Protein AF-A0A2H1WAG0-F1 (afdb_monomer)

pLDDT: mean 88.79, std 19.08, range [21.58, 98.94]

Nearest PDB structures (foldseek):
  8jkt-assembly1_A  TM=8.782E-01  e=4.028E-47  Felis catus
  5lds-assembly2_C-2  TM=8.633E-01  e=1.616E-47  Sus scrofa
  7vpp-assembly1_C  TM=8.683E-01  e=1.521E-46  Sus scrofa
  5z65-assembly1_A  TM=8.983E-01  e=1.996E-45  Sus scrofa
  7vpp-assembly1_A  TM=8.663E-01  e=3.348E-46  Sus scrofa

Organism: Spodoptera frugiperda (NCBI:txid7108)

Radius of gyration: 28.66 Å; Cα contacts (8 Å, |Δi|>4): 1448; chains: 1; bounding box: 83×74×73 Å

Structure (mmCIF, N/CA/C/O backbone):
data_AF-A0A2H1WAG0-F1
#
_entry.id   AF-A0A2H1WAG0-F1
#
loop_
_atom_site.group_PDB
_atom_site.id
_atom_site.type_symbol
_atom_site.label_atom_id
_atom_site.label_alt_id
_atom_site.label_comp_id
_atom_site.label_asym_id
_atom_site.label_entity_id
_atom_site.label_seq_id
_atom_site.pdbx_PDB_ins_code
_atom_site.Cartn_x
_atom_site.Cartn_y
_atom_site.Cartn_z
_atom_site.occupancy
_atom_site.B_iso_or_equiv
_atom_site.auth_seq_id
_atom_site.auth_comp_id
_atom_site.auth_asym_id
_atom_site.auth_atom_id
_atom_site.pdbx_PDB_model_num
ATOM 1 N N . MET A 1 1 ? -19.315 -11.645 22.743 1.00 90.75 1 MET A N 1
ATOM 2 C CA . MET A 1 1 ? -18.919 -12.366 21.516 1.00 90.75 1 MET A CA 1
ATOM 3 C C . MET A 1 1 ? -17.690 -13.191 21.826 1.00 90.75 1 MET A C 1
ATOM 5 O O . MET A 1 1 ? -16.879 -12.724 22.611 1.00 90.75 1 MET A O 1
ATOM 9 N N . ALA A 1 2 ? -17.551 -14.354 21.197 1.00 95.94 2 ALA A N 1
ATOM 10 C CA . ALA A 1 2 ? -16.276 -15.049 21.041 1.00 95.94 2 ALA A CA 1
ATOM 11 C C . ALA A 1 2 ? -15.972 -15.201 19.541 1.00 95.94 2 ALA A C 1
ATOM 13 O O . ALA A 1 2 ? -16.895 -15.439 18.761 1.00 95.94 2 ALA A O 1
ATOM 14 N N . THR A 1 3 ? -14.710 -15.035 19.151 1.00 96.88 3 THR A N 1
ATOM 15 C CA . THR A 1 3 ? -14.201 -15.196 17.778 1.00 96.88 3 THR A CA 1
ATOM 16 C C . THR A 1 3 ? -12.765 -15.718 17.834 1.00 96.88 3 THR A C 1
ATOM 18 O O . THR A 1 3 ? -12.136 -15.663 18.892 1.00 96.88 3 THR A O 1
ATOM 21 N N . THR A 1 4 ? -12.242 -16.201 16.712 1.00 96.88 4 THR A N 1
ATOM 22 C CA . THR A 1 4 ? -10.891 -16.763 16.581 1.00 96.88 4 THR A CA 1
ATOM 23 C C . THR A 1 4 ? -10.012 -15.936 15.645 1.00 96.88 4 THR A C 1
ATOM 25 O O . THR A 1 4 ? -10.510 -15.362 14.681 1.00 96.88 4 THR A O 1
ATOM 28 N N . GLN A 1 5 ? -8.706 -15.938 15.910 1.00 96.00 5 GLN A N 1
ATOM 29 C CA . GLN A 1 5 ? -7.642 -15.520 14.995 1.00 96.00 5 GLN A CA 1
ATOM 30 C C . GLN A 1 5 ? -6.455 -16.454 15.245 1.00 96.00 5 GLN A C 1
ATOM 32 O O . GLN A 1 5 ? -5.828 -16.362 16.300 1.00 96.00 5 GLN A O 1
ATOM 37 N N . PHE A 1 6 ? -6.189 -17.393 14.334 1.00 96.56 6 PHE A N 1
ATOM 38 C CA . PHE A 1 6 ? -5.192 -18.445 14.571 1.00 96.56 6 PHE A CA 1
ATOM 39 C C . PHE A 1 6 ? -3.877 -18.263 13.819 1.00 96.56 6 PHE A C 1
ATOM 41 O O . PHE A 1 6 ? -2.866 -18.809 14.258 1.00 96.56 6 PHE A O 1
ATOM 48 N N . GLN A 1 7 ? -3.842 -17.478 12.743 1.00 93.62 7 GLN A N 1
ATOM 49 C CA . GLN A 1 7 ? -2.583 -17.160 12.073 1.00 93.62 7 GLN A CA 1
ATOM 50 C C . GLN A 1 7 ? -1.658 -16.340 12.995 1.00 93.62 7 GLN A C 1
ATOM 52 O O . GLN A 1 7 ? -2.140 -15.389 13.619 1.00 93.62 7 GLN A O 1
ATOM 57 N N . PRO A 1 8 ? -0.347 -16.657 13.076 1.00 91.75 8 PRO A N 1
ATOM 58 C CA . PRO A 1 8 ? 0.345 -17.756 12.382 1.00 91.75 8 PRO A CA 1
ATOM 59 C C . PRO A 1 8 ? 0.386 -19.090 13.154 1.00 91.75 8 PRO A C 1
ATOM 61 O O . PRO A 1 8 ? 0.556 -20.138 12.545 1.00 91.75 8 PRO A O 1
ATOM 64 N N . GLY A 1 9 ? 0.246 -19.086 14.481 1.00 91.69 9 GLY A N 1
ATOM 65 C CA . GLY A 1 9 ? 0.396 -20.294 15.307 1.00 91.69 9 GLY A CA 1
ATOM 66 C C . GLY A 1 9 ? -0.343 -20.197 16.637 1.00 91.69 9 GLY A C 1
ATOM 67 O O . GLY A 1 9 ? 0.205 -20.534 17.687 1.00 91.69 9 GLY A O 1
ATOM 68 N N . HIS A 1 10 ? -1.557 -19.649 16.603 1.00 95.50 10 HIS A N 1
ATOM 69 C CA . HIS A 1 10 ? -2.403 -19.433 17.775 1.00 95.50 10 HIS A CA 1
ATOM 70 C C . HIS A 1 10 ? -3.546 -20.452 17.896 1.00 95.50 10 HIS A C 1
ATOM 72 O O . HIS A 1 10 ? -4.257 -20.424 18.901 1.00 95.50 10 HIS A O 1
ATOM 78 N N . ALA A 1 11 ? -3.707 -21.402 16.963 1.00 97.94 11 ALA A N 1
ATOM 79 C CA . ALA A 1 11 ? -4.712 -22.467 17.111 1.00 97.94 11 ALA A CA 1
ATOM 80 C C . ALA A 1 11 ? -4.455 -23.299 18.380 1.00 97.94 11 ALA A C 1
ATOM 82 O O . ALA A 1 11 ? -5.391 -23.642 19.108 1.00 97.94 11 ALA A O 1
ATOM 83 N N . ARG A 1 12 ? -3.174 -23.499 18.723 1.00 96.31 12 ARG A N 1
ATOM 84 C CA . ARG A 1 12 ? -2.719 -24.144 19.967 1.00 96.31 12 ARG A CA 1
ATOM 85 C C . ARG A 1 12 ? -3.234 -23.498 21.259 1.00 96.31 12 ARG A C 1
ATOM 87 O O . ARG A 1 12 ? -3.210 -24.141 22.303 1.00 96.31 12 ARG A O 1
ATOM 94 N N . GLN A 1 13 ? -3.678 -22.239 21.213 1.00 96.38 13 GLN A N 1
ATOM 95 C CA . GLN A 1 13 ? -4.261 -21.545 22.367 1.00 96.38 13 GLN A CA 1
ATOM 96 C C . GLN A 1 13 ? -5.735 -21.913 22.585 1.00 96.38 13 GLN A C 1
ATOM 98 O O . GLN A 1 13 ? -6.246 -21.754 23.691 1.00 96.38 13 GLN A O 1
ATOM 103 N N . ALA A 1 14 ? -6.416 -22.408 21.548 1.00 97.62 14 ALA A N 1
ATOM 104 C CA . ALA A 1 14 ? -7.807 -22.839 21.621 1.00 97.62 14 ALA A CA 1
ATOM 105 C C . ALA A 1 14 ? -7.938 -24.352 21.853 1.00 97.62 14 ALA A C 1
ATOM 107 O O . ALA A 1 14 ? -8.821 -24.778 22.597 1.00 97.62 14 ALA A O 1
ATOM 108 N N . PHE A 1 15 ? -7.074 -25.168 21.239 1.00 97.56 15 PHE A N 1
ATOM 109 C CA . PHE A 1 15 ? -7.072 -26.624 21.408 1.00 97.56 15 PHE A CA 1
ATOM 110 C C . PHE A 1 15 ? -5.689 -27.240 21.099 1.00 97.56 15 PHE A C 1
ATOM 112 O O . PHE A 1 15 ? -4.956 -26.713 20.260 1.00 97.56 15 PHE A O 1
ATOM 119 N N . PRO A 1 16 ? -5.308 -28.372 21.728 1.00 98.06 16 PRO A N 1
ATOM 120 C CA . PRO A 1 16 ? -4.053 -29.059 21.415 1.00 98.06 16 PRO A CA 1
ATOM 121 C C . PRO A 1 16 ? -4.020 -29.564 19.966 1.00 98.06 16 PRO A C 1
ATOM 123 O O . PRO A 1 16 ? -4.898 -30.321 19.552 1.00 98.06 16 PRO A O 1
ATOM 126 N N . CYS A 1 17 ? -2.999 -29.176 19.201 1.00 98.12 17 CYS A N 1
ATOM 127 C CA . CYS A 1 17 ? -2.831 -29.565 17.800 1.00 98.12 17 CYS A CA 1
ATOM 128 C C . CYS A 1 17 ? -1.368 -29.469 17.335 1.00 98.12 17 CYS A C 1
ATOM 130 O O . CYS A 1 17 ? -0.530 -28.861 18.002 1.00 98.12 17 CYS A O 1
ATOM 132 N N . TYR A 1 18 ? -1.071 -30.071 16.180 1.00 97.75 18 TYR A N 1
ATOM 133 C CA . TYR A 1 18 ? 0.188 -29.867 15.458 1.00 97.75 18 TYR A CA 1
ATOM 134 C C . TYR A 1 18 ? 0.100 -28.560 14.670 1.00 97.75 18 TYR A C 1
ATOM 136 O O . TYR A 1 18 ? -0.323 -28.539 13.519 1.00 97.75 18 TYR A O 1
ATOM 144 N N . ASP A 1 19 ? 0.416 -27.458 15.342 1.00 97.12 19 ASP A N 1
ATOM 145 C CA . ASP A 1 19 ? 0.087 -26.109 14.883 1.00 97.12 19 ASP A CA 1
ATOM 146 C C . ASP A 1 19 ? 1.170 -25.499 13.978 1.00 97.12 19 ASP A C 1
ATOM 148 O O . ASP A 1 19 ? 1.779 -24.476 14.303 1.00 97.12 19 ASP A O 1
ATOM 152 N N . GLU A 1 20 ? 1.422 -26.173 12.858 1.00 96.44 20 GLU A N 1
ATOM 153 C CA . GLU A 1 20 ? 2.266 -25.711 11.754 1.00 96.44 20 GLU A CA 1
ATOM 154 C C . GLU A 1 20 ? 1.492 -25.876 10.436 1.00 96.44 20 GLU A C 1
ATOM 156 O O . GLU A 1 20 ? 0.729 -26.839 10.292 1.00 96.44 20 GLU A O 1
ATOM 161 N N . PRO A 1 21 ? 1.680 -24.989 9.440 1.00 96.06 21 PRO A N 1
ATOM 162 C CA . PRO A 1 21 ? 0.886 -25.007 8.209 1.00 96.06 21 PRO A CA 1
ATOM 163 C C . PRO A 1 21 ? 0.993 -26.333 7.436 1.00 96.06 21 PRO A C 1
ATOM 165 O O . PRO A 1 21 ? 0.019 -26.746 6.801 1.00 96.06 21 PRO A O 1
ATOM 168 N N . GLY A 1 22 ? 2.134 -27.025 7.545 1.00 95.50 22 GLY A N 1
ATOM 169 C CA . GLY A 1 22 ? 2.406 -28.329 6.937 1.00 95.50 22 GLY A CA 1
ATOM 170 C C . GLY A 1 22 ? 1.519 -29.482 7.408 1.00 95.50 22 GLY A C 1
ATOM 171 O O . GLY A 1 22 ? 1.270 -30.412 6.639 1.00 95.50 22 GLY A O 1
ATOM 172 N N . PHE A 1 23 ? 0.996 -29.434 8.636 1.00 97.38 23 PHE A N 1
ATOM 173 C CA . PHE A 1 23 ? 0.196 -30.521 9.212 1.00 97.38 23 PHE A CA 1
ATOM 174 C C . PHE A 1 23 ? -1.294 -30.356 8.903 1.00 97.38 23 PHE A C 1
ATOM 176 O O . PHE A 1 23 ? -2.123 -30.180 9.798 1.00 97.38 23 PHE A O 1
ATOM 183 N N . LYS A 1 24 ? -1.652 -30.423 7.615 1.00 98.56 24 LYS A N 1
ATOM 184 C CA . LYS A 1 24 ? -3.058 -30.367 7.202 1.00 98.56 24 LYS A CA 1
ATOM 185 C C . LYS A 1 24 ? -3.855 -31.577 7.704 1.00 98.56 24 LYS A C 1
ATOM 187 O O . LYS A 1 24 ? -3.379 -32.711 7.665 1.00 98.56 24 LYS A O 1
ATOM 192 N N . ALA A 1 25 ? -5.098 -31.337 8.110 1.00 98.50 25 ALA A N 1
ATOM 193 C CA . ALA A 1 25 ? -6.043 -32.351 8.571 1.00 98.50 25 ALA A CA 1
ATOM 194 C C . ALA A 1 25 ? -7.490 -31.960 8.227 1.00 98.50 25 ALA A C 1
ATOM 196 O O . ALA A 1 25 ? -7.758 -30.847 7.776 1.00 98.50 25 ALA A O 1
ATOM 197 N N . THR A 1 26 ? -8.429 -32.882 8.427 1.00 98.50 26 THR A N 1
ATOM 198 C CA . THR A 1 26 ? -9.866 -32.576 8.464 1.00 98.50 26 THR A CA 1
ATOM 199 C C . THR A 1 26 ? -10.294 -32.255 9.891 1.00 98.50 26 THR A C 1
ATOM 201 O O . THR A 1 26 ? -9.742 -32.820 10.837 1.00 98.50 26 THR A O 1
ATOM 204 N N . PHE A 1 27 ? -11.319 -31.423 10.053 1.00 98.62 27 PHE A N 1
ATOM 205 C CA . PHE A 1 27 ? -11.827 -31.022 11.361 1.00 98.62 27 PHE A CA 1
ATOM 206 C C . PHE A 1 27 ? -13.342 -31.203 11.453 1.00 98.62 27 PHE A C 1
ATOM 208 O O . PHE A 1 27 ? -14.087 -30.717 10.600 1.00 98.62 27 PHE A O 1
ATOM 215 N N . ASP A 1 28 ? -13.779 -31.868 12.522 1.00 98.38 28 ASP A N 1
ATOM 216 C CA . ASP A 1 28 ? -15.179 -31.970 12.928 1.00 98.38 28 ASP A CA 1
ATOM 217 C C . ASP A 1 28 ? -15.420 -30.998 14.084 1.00 98.38 28 ASP A C 1
ATOM 219 O O . ASP A 1 28 ? -14.784 -31.099 15.137 1.00 98.38 28 ASP A O 1
ATOM 223 N N . ILE A 1 29 ? -16.313 -30.028 13.884 1.00 98.12 29 ILE A N 1
ATOM 224 C CA . ILE A 1 29 ? -16.505 -28.913 14.817 1.00 98.12 29 ILE A CA 1
ATOM 225 C C . ILE A 1 29 ? -17.902 -28.995 15.427 1.00 98.12 29 ILE A C 1
ATOM 227 O O . ILE A 1 29 ? -18.905 -29.105 14.721 1.00 98.12 29 ILE A O 1
ATOM 231 N N . ILE A 1 30 ? -17.961 -28.902 16.755 1.00 97.69 30 ILE A N 1
ATOM 232 C CA . ILE A 1 30 ? -19.204 -28.803 17.520 1.00 97.69 30 ILE A CA 1
ATOM 233 C C . ILE A 1 30 ? -19.090 -27.591 18.437 1.00 97.69 30 ILE A C 1
ATOM 235 O O . ILE A 1 30 ? -18.174 -27.514 19.258 1.00 97.69 30 ILE A O 1
ATOM 239 N N . LEU A 1 31 ? -20.022 -26.648 18.318 1.00 97.69 31 LEU A N 1
ATOM 240 C CA . LEU A 1 31 ? -20.065 -25.456 19.165 1.00 97.69 31 LEU A CA 1
ATOM 241 C C . LEU A 1 31 ? -21.289 -25.496 20.073 1.00 97.69 31 LEU A C 1
ATOM 243 O O . LEU A 1 31 ? -22.424 -25.603 19.609 1.00 97.69 31 LEU A O 1
ATOM 247 N N . VAL A 1 32 ? -21.054 -25.363 21.378 1.00 97.25 32 VAL A N 1
ATOM 248 C CA . VAL A 1 32 ? -22.121 -25.233 22.373 1.00 97.25 32 VAL A CA 1
ATOM 249 C C . VAL A 1 32 ? -22.390 -23.757 22.631 1.00 97.25 32 VAL A C 1
ATOM 251 O O . VAL A 1 32 ? -21.498 -23.021 23.055 1.00 97.25 32 VAL A O 1
ATOM 254 N N . ARG A 1 33 ? -23.631 -23.316 22.433 1.00 96.50 33 ARG A N 1
ATOM 255 C CA . ARG A 1 33 ? -24.028 -21.915 22.630 1.00 96.50 33 ARG A CA 1
ATOM 256 C C . ARG A 1 33 ? -25.393 -21.767 23.289 1.00 96.50 33 ARG A C 1
ATOM 258 O O . ARG A 1 33 ? -26.199 -22.698 23.321 1.00 96.50 33 ARG A O 1
ATOM 265 N N . ASP A 1 34 ? -25.650 -20.565 23.786 1.00 96.25 34 ASP A N 1
ATOM 266 C CA . ASP A 1 34 ? -26.974 -20.174 24.262 1.00 96.25 34 ASP A CA 1
ATOM 267 C C . ASP A 1 34 ? -27.946 -19.991 23.083 1.00 96.25 34 ASP A C 1
ATOM 269 O O . ASP A 1 34 ? -27.543 -19.660 21.963 1.00 96.25 34 ASP A O 1
ATOM 273 N N . ASP A 1 35 ? -29.241 -20.191 23.338 1.00 92.00 35 ASP A N 1
ATOM 274 C CA . ASP A 1 35 ? -30.284 -20.158 22.303 1.00 92.00 35 ASP A CA 1
ATOM 275 C C . ASP A 1 35 ? -30.402 -18.798 21.594 1.00 92.00 35 ASP A C 1
ATOM 277 O O . ASP A 1 35 ? -30.712 -18.737 20.406 1.00 92.00 35 ASP A O 1
ATOM 281 N N . SER A 1 36 ? -30.104 -17.708 22.307 1.00 93.06 36 SER A N 1
ATOM 282 C CA . SER A 1 36 ? -30.178 -16.336 21.794 1.00 93.06 36 SER A CA 1
ATOM 283 C C . SER A 1 36 ? -29.016 -15.936 20.881 1.00 93.06 36 SER A C 1
ATOM 285 O O . SER A 1 36 ? -29.076 -14.874 20.266 1.00 93.06 36 SER A O 1
ATOM 287 N N . LEU A 1 37 ? -27.947 -16.734 20.816 1.00 96.50 37 LEU A N 1
ATOM 288 C CA . LEU A 1 37 ? -26.764 -16.466 19.993 1.00 96.50 37 LEU A CA 1
ATOM 289 C C . LEU A 1 37 ? -26.793 -17.332 18.735 1.00 96.50 37 LEU A C 1
ATOM 291 O O . LEU A 1 37 ? -27.434 -18.378 18.721 1.00 96.50 37 LEU A O 1
ATOM 295 N N . ILE A 1 38 ? -26.058 -16.942 17.697 1.00 96.94 38 ILE A N 1
ATOM 296 C CA . ILE A 1 38 ? -25.723 -17.840 16.584 1.00 96.94 38 ILE A CA 1
ATOM 297 C C . ILE A 1 38 ? -24.293 -18.352 16.751 1.00 96.94 38 ILE A C 1
ATOM 299 O O . ILE A 1 38 ? -23.497 -17.746 17.475 1.00 96.94 38 ILE A O 1
ATOM 303 N N . SER A 1 39 ? -23.964 -19.448 16.070 1.00 98.25 39 SER A N 1
ATOM 304 C CA . SER A 1 39 ? -22.575 -19.835 15.853 1.00 98.25 39 SER A CA 1
ATOM 305 C C . SER A 1 39 ? -22.258 -19.882 14.358 1.00 98.25 39 SER A C 1
ATOM 307 O O . SER A 1 39 ? -23.152 -20.121 13.544 1.00 98.25 39 SER A O 1
ATOM 309 N N . LEU A 1 40 ? -21.007 -19.593 14.005 1.00 98.50 40 LEU A N 1
ATOM 310 C CA . LEU A 1 40 ? -20.454 -19.726 12.658 1.00 98.50 40 LEU A CA 1
ATOM 311 C C . LEU A 1 40 ? -19.149 -20.517 12.747 1.00 98.50 40 LEU A C 1
ATOM 313 O O . LEU A 1 40 ? -18.418 -20.371 13.724 1.00 98.50 40 LEU A O 1
ATOM 317 N N . SER A 1 41 ? -18.833 -21.292 11.713 1.00 98.56 41 SER A N 1
ATOM 318 C CA . SER A 1 41 ? -17.522 -21.917 11.513 1.00 98.56 41 SER A CA 1
ATOM 319 C C . SER A 1 41 ? -17.223 -22.056 10.014 1.00 98.56 41 SER A C 1
ATOM 321 O O . SER A 1 41 ? -17.996 -21.546 9.200 1.00 98.56 41 SER A O 1
ATOM 323 N N . ASN A 1 42 ? -16.119 -22.706 9.639 1.00 98.69 42 ASN A N 1
ATOM 324 C CA . ASN A 1 42 ? -15.660 -22.900 8.259 1.00 98.69 42 ASN A CA 1
ATOM 325 C C . ASN A 1 42 ? -16.757 -23.500 7.359 1.00 98.69 42 ASN A C 1
ATOM 327 O O . ASN A 1 42 ? -17.178 -22.889 6.376 1.00 98.69 42 ASN A O 1
ATOM 331 N N . MET A 1 43 ? -17.319 -24.642 7.756 1.00 98.50 43 MET A N 1
ATOM 332 C CA . MET A 1 43 ? -18.401 -25.333 7.040 1.00 98.50 43 MET A CA 1
ATOM 333 C C . MET A 1 43 ? -19.788 -24.862 7.513 1.00 98.50 43 MET A C 1
ATOM 335 O O . MET A 1 43 ? -19.872 -24.136 8.508 1.00 98.50 43 MET A O 1
ATOM 339 N N . PRO A 1 44 ? -20.898 -25.156 6.811 1.00 97.44 44 PRO A N 1
ATOM 340 C CA . PRO A 1 44 ? -22.230 -24.889 7.352 1.00 97.44 44 PRO A CA 1
ATOM 341 C C . PRO A 1 44 ? -22.623 -25.880 8.454 1.00 97.44 44 PRO A C 1
ATOM 343 O O . PRO A 1 44 ? -22.010 -26.936 8.622 1.00 97.44 44 PRO A O 1
ATOM 346 N N . ILE A 1 45 ? -23.674 -25.526 9.194 1.00 98.12 45 ILE A N 1
ATOM 347 C CA . ILE A 1 45 ? -24.273 -26.384 10.219 1.00 98.12 45 ILE A CA 1
ATOM 348 C C . ILE A 1 45 ? -24.964 -27.569 9.530 1.00 98.12 45 ILE A C 1
ATOM 350 O O . ILE A 1 45 ? -25.825 -27.387 8.669 1.00 98.12 45 ILE A O 1
ATOM 354 N N . GLU A 1 46 ? -24.604 -28.783 9.933 1.00 97.88 46 GLU A N 1
ATOM 355 C CA . GLU A 1 46 ? -25.299 -30.016 9.568 1.00 97.88 46 GLU A CA 1
ATOM 356 C C . GLU A 1 46 ? -26.552 -30.204 10.430 1.00 97.88 46 GLU A C 1
ATOM 358 O O . GLU A 1 46 ? -27.636 -30.480 9.910 1.00 97.88 46 GLU A O 1
ATOM 363 N N . ALA A 1 47 ? -26.422 -30.013 11.747 1.00 97.94 47 ALA A N 1
ATOM 364 C CA . ALA A 1 47 ? -27.520 -30.162 12.692 1.00 97.94 47 ALA A CA 1
ATOM 365 C C . ALA A 1 47 ? -27.370 -29.238 13.907 1.00 97.94 47 ALA A C 1
ATOM 367 O O . ALA A 1 47 ? -26.276 -29.043 14.425 1.00 97.94 47 ALA A O 1
ATOM 368 N N . THR A 1 48 ? -28.498 -28.739 14.415 1.00 98.12 48 THR A N 1
ATOM 369 C CA . THR A 1 48 ? -28.577 -28.080 15.725 1.00 98.12 48 THR A CA 1
ATOM 370 C C . THR A 1 48 ? -29.427 -28.937 16.653 1.00 98.12 48 THR A C 1
ATOM 372 O O . THR A 1 48 ? -30.612 -29.158 16.384 1.00 98.12 48 THR A O 1
ATOM 375 N N . VAL A 1 49 ? -28.850 -29.396 17.760 1.00 97.31 49 VAL A N 1
ATOM 376 C CA . VAL A 1 49 ? -29.512 -30.278 18.734 1.00 97.31 49 VAL A CA 1
ATOM 377 C C . VAL A 1 49 ? -29.442 -29.693 20.150 1.00 97.31 49 VAL A C 1
ATOM 379 O O . VAL A 1 49 ? -28.606 -28.830 20.420 1.00 97.31 49 VAL A O 1
ATOM 382 N N . PRO A 1 50 ? -30.324 -30.094 21.083 1.00 97.00 50 PRO A N 1
ATOM 383 C CA . PRO A 1 50 ? -30.145 -29.762 22.495 1.00 97.00 50 PRO A CA 1
ATOM 384 C C . PRO A 1 50 ? -28.814 -30.320 23.012 1.00 97.00 50 PRO A C 1
ATOM 386 O O . PRO A 1 50 ? -28.492 -31.472 22.722 1.00 97.00 50 PRO A O 1
ATOM 389 N N . SER A 1 51 ? -28.063 -29.533 23.787 1.00 94.44 51 SER A N 1
ATOM 390 C CA . SER A 1 51 ? -26.774 -29.992 24.305 1.00 94.44 51 SER A CA 1
ATOM 391 C C . SER A 1 51 ? -26.948 -31.128 25.308 1.00 94.44 51 SER A C 1
ATOM 393 O O . SER A 1 51 ? -27.792 -31.063 26.208 1.00 94.44 51 SER A O 1
ATOM 395 N N . THR A 1 52 ? -26.117 -32.159 25.171 1.00 89.44 52 THR A N 1
ATOM 396 C CA . THR A 1 52 ? -26.103 -33.310 26.086 1.00 89.44 52 THR A CA 1
ATOM 397 C C . THR A 1 52 ? -25.325 -33.027 27.371 1.00 89.44 52 THR A C 1
ATOM 399 O O . THR A 1 52 ? -25.627 -33.614 28.410 1.00 89.44 52 THR A O 1
ATOM 402 N N . LEU A 1 53 ? -24.360 -32.103 27.316 1.00 90.31 53 LEU A N 1
ATOM 403 C CA . LEU A 1 53 ? -23.496 -31.732 28.441 1.00 90.31 53 LEU A CA 1
ATOM 404 C C . LEU A 1 53 ? -24.029 -30.527 29.224 1.00 90.31 53 LEU A C 1
ATOM 406 O O . LEU A 1 53 ? -23.840 -30.453 30.439 1.00 90.31 53 LEU A O 1
ATOM 410 N N . TYR A 1 54 ? -24.709 -29.595 28.549 1.00 93.50 54 TYR A N 1
ATOM 411 C CA . TYR A 1 54 ? -25.169 -28.337 29.138 1.00 93.50 54 TYR A CA 1
ATOM 412 C C . TYR A 1 54 ? -26.677 -28.139 28.926 1.00 93.50 54 TYR A C 1
ATOM 414 O O . TYR A 1 54 ? -27.097 -27.572 27.913 1.00 93.50 54 TYR A O 1
ATOM 422 N N . PRO A 1 55 ? -27.519 -28.564 29.888 1.00 86.62 55 PRO A N 1
ATOM 423 C CA . PRO A 1 55 ? -28.961 -28.347 29.821 1.00 86.62 55 PRO A CA 1
ATOM 424 C C . PRO A 1 55 ? -29.283 -26.864 29.576 1.00 86.62 55 PRO A C 1
ATOM 426 O O . PRO A 1 55 ? -28.708 -26.005 30.234 1.00 86.62 55 PRO A O 1
ATOM 429 N N . GLN A 1 56 ? -30.220 -26.578 28.662 1.00 92.69 56 GLN A N 1
ATOM 430 C CA . GLN A 1 56 ? -30.612 -25.238 28.158 1.00 92.69 56 GLN A CA 1
ATOM 431 C C . GLN A 1 56 ? -29.738 -24.639 27.042 1.00 92.69 56 GLN A C 1
ATOM 433 O O . GLN A 1 56 ? -30.123 -23.617 26.474 1.00 92.69 56 GLN A O 1
ATOM 438 N N . LYS A 1 57 ? -28.622 -25.275 26.671 1.00 96.50 57 LYS A N 1
ATOM 439 C CA . LYS A 1 57 ? -27.809 -24.864 25.517 1.00 96.50 57 LYS A CA 1
ATOM 440 C C . LYS A 1 57 ? -28.106 -25.701 24.276 1.00 96.50 57 LYS A C 1
ATOM 442 O O . LYS A 1 57 ? -28.714 -26.772 24.355 1.00 96.50 57 LYS A O 1
ATOM 447 N N . LYS A 1 58 ? -27.664 -25.206 23.123 1.00 97.25 58 LYS A N 1
ATOM 448 C CA . LYS A 1 58 ? -27.696 -25.908 21.837 1.00 97.25 58 LYS A CA 1
ATOM 449 C C . LYS A 1 58 ? -26.286 -26.302 21.415 1.00 97.25 58 LYS A C 1
ATOM 451 O O . LYS A 1 58 ? -25.346 -25.551 21.658 1.00 97.25 58 LYS A O 1
ATOM 456 N N . GLU A 1 59 ? -26.173 -27.461 20.787 1.00 97.81 59 GLU A N 1
ATOM 457 C CA . GLU A 1 59 ? -24.993 -27.944 20.073 1.00 97.81 59 GLU A CA 1
ATOM 458 C C . GLU A 1 59 ? -25.234 -27.749 18.575 1.00 97.81 59 GLU A C 1
ATOM 460 O O . GLU A 1 59 ? -26.151 -28.349 18.011 1.00 97.81 59 GLU A O 1
ATOM 465 N N . ASP A 1 60 ? -24.435 -26.890 17.945 1.00 98.25 60 ASP A N 1
ATOM 466 C CA . ASP A 1 60 ? -24.358 -26.782 16.490 1.00 98.25 60 ASP A CA 1
ATOM 467 C C . ASP A 1 60 ? -23.232 -27.695 16.000 1.00 98.25 60 ASP A C 1
ATOM 469 O O . ASP A 1 60 ? -22.063 -27.483 16.331 1.00 98.25 60 ASP A O 1
ATOM 473 N N . ILE A 1 61 ? -23.603 -28.716 15.235 1.00 98.31 61 ILE A N 1
ATOM 474 C CA . ILE A 1 61 ? -22.712 -29.697 14.618 1.00 98.31 61 ILE A CA 1
ATOM 475 C C . ILE A 1 61 ? -22.482 -29.258 13.175 1.00 98.31 61 ILE A C 1
ATOM 477 O O . ILE A 1 61 ? -23.441 -29.064 12.425 1.00 98.31 61 ILE A O 1
ATOM 481 N N . TYR A 1 62 ? -21.222 -29.083 12.794 1.00 98.56 62 TYR A N 1
ATOM 482 C CA . TYR A 1 62 ? -20.812 -28.632 11.467 1.00 98.56 62 TYR A CA 1
ATOM 483 C C . TYR A 1 62 ? -20.396 -29.805 10.581 1.00 98.56 62 TYR A C 1
ATOM 485 O O . TYR A 1 62 ? -19.874 -30.798 11.081 1.00 98.56 62 TYR A O 1
ATOM 493 N N . TYR A 1 63 ? -20.570 -29.669 9.261 1.00 98.44 63 TYR A N 1
ATOM 494 C CA . TYR A 1 63 ? -19.971 -30.626 8.324 1.00 98.44 63 TYR A CA 1
ATOM 495 C C . TYR A 1 63 ? -18.439 -30.634 8.461 1.00 98.44 63 TYR A C 1
ATOM 497 O O . TYR A 1 63 ? -17.831 -29.588 8.693 1.00 98.44 63 TYR A O 1
ATOM 505 N N . THR A 1 64 ? -17.819 -31.797 8.255 1.00 98.44 64 THR A N 1
ATOM 506 C CA . THR A 1 64 ? -16.359 -31.958 8.234 1.00 98.44 64 THR A CA 1
ATOM 507 C C . THR A 1 64 ? -15.711 -31.029 7.203 1.00 98.44 64 THR A C 1
ATOM 509 O O . THR A 1 64 ? -16.176 -30.931 6.062 1.00 98.44 64 THR A O 1
ATOM 512 N N . THR A 1 65 ? -14.624 -30.354 7.582 1.00 98.62 65 THR A N 1
ATOM 513 C CA . THR A 1 65 ? -13.846 -29.497 6.669 1.00 98.62 65 THR A CA 1
ATOM 514 C C . THR A 1 65 ? -13.149 -30.312 5.568 1.00 98.62 65 THR A C 1
ATOM 516 O O . THR A 1 65 ? -12.898 -31.508 5.748 1.00 98.62 65 THR A O 1
ATOM 519 N N . PRO A 1 66 ? -12.731 -29.687 4.448 1.00 98.06 66 PRO A N 1
ATOM 520 C CA . PRO A 1 66 ? -11.684 -30.279 3.616 1.00 98.06 66 PRO A CA 1
ATOM 521 C C . PRO A 1 66 ? -10.372 -30.427 4.410 1.00 98.06 66 PRO A C 1
ATOM 523 O O . PRO A 1 66 ? -10.235 -29.908 5.523 1.00 98.06 66 PRO A O 1
ATOM 526 N N . ILE A 1 67 ? -9.392 -31.123 3.827 1.00 98.38 67 ILE A N 1
ATOM 527 C CA . ILE A 1 67 ? -8.026 -31.169 4.368 1.00 98.38 67 ILE A CA 1
ATOM 528 C C . ILE A 1 67 ? -7.444 -29.749 4.330 1.00 98.38 67 ILE A C 1
ATOM 530 O O . ILE A 1 67 ? -7.274 -29.171 3.256 1.00 98.38 67 ILE A O 1
ATOM 534 N N . MET A 1 68 ? -7.148 -29.182 5.498 1.00 98.56 68 MET A N 1
ATOM 535 C CA . MET A 1 68 ? -6.696 -27.798 5.658 1.00 98.56 68 MET A CA 1
ATOM 536 C C . MET A 1 68 ? -5.754 -27.630 6.856 1.00 98.56 68 MET A C 1
ATOM 538 O O . MET A 1 68 ? -5.675 -28.503 7.717 1.00 98.56 68 MET A O 1
ATOM 542 N N . SER A 1 69 ? -5.022 -26.518 6.906 1.00 98.56 69 SER A N 1
ATOM 543 C CA . SER A 1 69 ? -4.091 -26.202 7.999 1.00 98.56 69 SER A CA 1
ATOM 544 C C . SER A 1 69 ? -4.823 -25.656 9.233 1.00 98.56 69 SER A C 1
ATOM 546 O O . SER A 1 69 ? -5.868 -25.016 9.107 1.00 98.56 69 SER A O 1
ATOM 548 N N . THR A 1 70 ? -4.256 -25.857 10.428 1.00 98.44 70 THR A N 1
ATOM 549 C CA . THR A 1 70 ? -4.846 -25.426 11.715 1.00 98.44 70 THR A CA 1
ATOM 550 C C . THR A 1 70 ? -5.109 -23.923 11.789 1.00 98.44 70 THR A C 1
ATOM 552 O O . THR A 1 70 ? -6.138 -23.511 12.320 1.00 98.44 70 THR A O 1
ATOM 555 N N . TYR A 1 71 ? -4.221 -23.103 11.217 1.00 97.94 71 TYR A N 1
ATOM 556 C CA . TYR A 1 71 ? -4.311 -21.640 11.278 1.00 97.94 71 TYR A CA 1
ATOM 557 C C . TYR A 1 71 ? -5.536 -21.052 10.550 1.00 97.94 71 TYR A C 1
ATOM 559 O O . TYR A 1 71 ? -5.885 -19.899 10.786 1.00 97.94 71 TYR A O 1
ATOM 567 N N . LEU A 1 72 ? -6.185 -21.842 9.685 1.00 98.62 72 LEU A N 1
ATOM 568 C CA . LEU A 1 72 ? -7.361 -21.456 8.897 1.00 98.62 72 LEU A CA 1
ATOM 569 C C . LEU A 1 72 ? -8.688 -21.850 9.551 1.00 98.62 72 LEU A C 1
ATOM 571 O O . LEU A 1 72 ? -9.756 -21.587 8.987 1.00 98.62 72 LEU A O 1
ATOM 575 N N . LEU A 1 73 ? -8.651 -22.545 10.688 1.00 98.50 73 LEU A N 1
ATOM 576 C CA . LEU A 1 73 ? -9.861 -22.838 11.440 1.00 98.50 73 LEU A CA 1
ATOM 577 C C . LEU A 1 73 ? -10.445 -21.558 12.018 1.00 98.50 73 LEU A C 1
ATOM 579 O O . LEU A 1 73 ? -9.727 -20.727 12.568 1.00 98.50 73 LEU A O 1
ATOM 583 N N . ALA A 1 74 ? -11.765 -21.437 11.951 1.00 98.38 74 ALA A N 1
ATOM 584 C CA . ALA A 1 74 ? -12.455 -20.327 12.571 1.00 98.38 74 ALA A CA 1
ATOM 585 C C . ALA A 1 74 ? -13.790 -20.719 13.174 1.00 98.38 74 ALA A C 1
ATOM 587 O O . ALA A 1 74 ? -14.520 -21.571 12.661 1.00 98.38 74 ALA A O 1
ATOM 588 N N . PHE A 1 75 ? -14.136 -20.032 14.257 1.00 97.88 75 PHE A N 1
ATOM 589 C CA . PHE A 1 75 ? -15.470 -20.081 14.821 1.00 97.88 75 PHE A CA 1
ATOM 590 C C . PHE A 1 75 ? -15.843 -18.785 15.535 1.00 97.88 75 PHE A C 1
ATOM 592 O O . PHE A 1 75 ? -15.023 -18.137 16.183 1.00 97.88 75 PHE A O 1
ATOM 599 N N . ILE A 1 76 ? -17.119 -18.420 15.423 1.00 98.38 76 ILE A N 1
ATOM 600 C CA . ILE A 1 76 ? -17.704 -17.222 16.028 1.00 98.38 76 ILE A CA 1
ATOM 601 C C . ILE A 1 76 ? -18.951 -17.634 16.800 1.00 98.38 76 ILE A C 1
ATOM 603 O O . ILE A 1 76 ? -19.786 -18.361 16.271 1.00 98.38 76 ILE A O 1
ATOM 607 N N . VAL A 1 77 ? -19.118 -17.122 18.020 1.00 98.19 77 VAL A N 1
ATOM 608 C CA . VAL A 1 77 ? -20.372 -17.198 18.782 1.00 98.19 77 VAL A CA 1
ATOM 609 C C . VAL A 1 77 ? -20.777 -15.786 19.201 1.00 98.19 77 VAL A C 1
ATOM 611 O O . VAL A 1 77 ? -20.102 -15.128 20.004 1.00 98.19 77 VAL A O 1
ATOM 614 N N . ALA A 1 78 ? -21.872 -15.286 18.628 1.00 96.75 78 ALA A N 1
ATOM 615 C CA . ALA A 1 78 ? -22.275 -13.886 18.757 1.00 96.75 78 ALA A CA 1
ATOM 616 C C . ALA A 1 78 ? -23.778 -13.669 18.533 1.00 96.75 78 ALA A C 1
ATOM 618 O O . ALA A 1 78 ? -24.453 -14.493 17.918 1.00 96.75 78 ALA A O 1
ATOM 619 N N . ASP A 1 79 ? -24.292 -12.513 18.971 1.00 95.50 79 ASP A N 1
ATOM 620 C CA . ASP A 1 79 ? -25.590 -11.994 18.513 1.00 95.50 79 ASP A CA 1
ATOM 621 C C . ASP A 1 79 ? -25.411 -11.279 17.168 1.00 95.50 79 ASP A C 1
ATOM 623 O O . ASP A 1 79 ? -25.457 -10.054 17.047 1.00 95.50 79 ASP A O 1
ATOM 627 N N . TYR A 1 80 ? -25.103 -12.080 16.154 1.00 96.00 80 TYR A N 1
ATOM 628 C CA . TYR A 1 80 ? -24.956 -11.630 14.780 1.00 96.00 80 TYR A CA 1
ATOM 629 C C . TYR A 1 80 ? -26.212 -11.891 13.979 1.00 96.00 80 TYR A C 1
ATOM 631 O O . TYR A 1 80 ? -27.000 -12.796 14.264 1.00 96.00 80 TYR A O 1
ATOM 639 N N . LYS A 1 81 ? -26.380 -11.078 12.942 1.00 96.12 81 LYS A N 1
ATOM 640 C CA . LYS A 1 81 ? -27.377 -11.276 11.904 1.00 96.12 81 LYS A CA 1
ATOM 641 C C . LYS A 1 81 ? -26.657 -11.485 10.585 1.00 96.12 81 LYS A C 1
ATOM 643 O O . LYS A 1 81 ? -25.595 -10.917 10.335 1.00 96.12 81 LYS A O 1
ATOM 648 N N . ARG A 1 82 ? -27.277 -12.289 9.732 1.00 96.44 82 ARG A N 1
ATOM 649 C CA . ARG A 1 82 ? -26.955 -12.332 8.313 1.00 96.44 82 ARG A CA 1
ATOM 650 C C . ARG A 1 82 ? -27.578 -11.093 7.674 1.00 96.44 82 ARG A C 1
ATOM 652 O O . ARG A 1 82 ? -28.775 -11.102 7.393 1.00 96.44 82 ARG A O 1
ATOM 659 N N . ILE A 1 83 ? -26.800 -10.019 7.572 1.00 97.00 83 ILE A N 1
ATOM 660 C CA . ILE A 1 83 ? -27.294 -8.700 7.151 1.00 97.00 83 ILE A CA 1
ATOM 661 C C . ILE A 1 83 ? -27.532 -8.633 5.642 1.00 97.00 83 ILE A C 1
ATOM 663 O O . ILE A 1 83 ? -28.420 -7.918 5.204 1.00 97.00 83 ILE A O 1
ATOM 667 N N . GLU A 1 84 ? -26.789 -9.424 4.865 1.00 97.56 84 GLU A N 1
ATOM 668 C CA . GLU A 1 84 ? -26.920 -9.512 3.411 1.00 97.56 84 GLU A CA 1
ATOM 669 C C . GLU A 1 84 ? -26.698 -10.954 2.942 1.00 97.56 84 GLU A C 1
ATOM 671 O O . GLU A 1 84 ? -26.020 -11.756 3.600 1.00 97.56 84 GLU A O 1
ATOM 676 N N . SER A 1 85 ? -27.307 -11.331 1.817 1.00 97.31 85 SER A N 1
ATOM 677 C CA . SER A 1 85 ? -27.174 -12.673 1.238 1.00 97.31 85 SER A CA 1
ATOM 678 C C . SER A 1 85 ? -27.327 -12.678 -0.271 1.00 97.31 85 SER A C 1
ATOM 680 O O . SER A 1 85 ? -28.240 -12.054 -0.810 1.00 97.31 85 SER A O 1
ATOM 682 N N . GLY A 1 86 ? -26.475 -13.467 -0.919 1.00 95.88 86 GLY A N 1
ATOM 683 C CA . GLY A 1 86 ? -26.565 -13.777 -2.334 1.00 95.88 86 GLY A CA 1
ATOM 684 C C . GLY A 1 86 ? -27.895 -14.435 -2.689 1.00 95.88 86 GLY A C 1
ATOM 685 O O . GLY A 1 86 ? -28.521 -15.124 -1.879 1.00 95.88 86 GLY A O 1
ATOM 686 N N . THR A 1 87 ? -28.333 -14.226 -3.927 1.00 94.56 87 THR A N 1
ATOM 687 C CA . THR A 1 87 ? -29.610 -14.773 -4.421 1.00 94.56 87 THR A CA 1
ATOM 688 C C . THR A 1 87 ? -29.472 -16.183 -4.999 1.00 94.56 87 THR A C 1
ATOM 690 O O . THR A 1 87 ? -30.472 -16.884 -5.172 1.00 94.56 87 THR A O 1
ATOM 693 N N . ASN A 1 88 ? -28.245 -16.629 -5.285 1.00 95.19 88 ASN A N 1
ATOM 694 C CA . ASN A 1 88 ? -27.984 -17.944 -5.853 1.00 95.19 88 ASN A CA 1
ATOM 695 C C . ASN A 1 88 ? -27.905 -19.017 -4.759 1.00 95.19 88 ASN A C 1
ATOM 697 O O . ASN A 1 88 ? -26.894 -19.173 -4.083 1.00 95.19 88 ASN A O 1
ATOM 701 N N . VAL A 1 89 ? -28.962 -19.821 -4.637 1.00 91.44 89 VAL A N 1
ATOM 702 C CA . VAL A 1 89 ? -29.054 -20.899 -3.635 1.00 91.44 89 VAL A CA 1
ATOM 703 C C . VAL A 1 89 ? -28.000 -22.000 -3.789 1.00 91.44 89 VAL A C 1
ATOM 705 O O . VAL A 1 89 ? -27.709 -22.692 -2.820 1.00 91.44 89 VAL A O 1
ATOM 708 N N . ASN A 1 90 ? -27.424 -22.170 -4.984 1.00 93.25 90 ASN A N 1
ATOM 709 C CA . ASN A 1 90 ? -26.356 -23.145 -5.227 1.00 93.25 90 ASN A CA 1
ATOM 710 C C . ASN A 1 90 ? -24.964 -22.569 -4.945 1.00 93.25 90 ASN A C 1
ATOM 712 O O . ASN A 1 90 ? -23.987 -23.310 -4.957 1.00 93.25 90 ASN A O 1
ATOM 716 N N . ARG A 1 91 ? -24.872 -21.251 -4.738 1.00 96.69 91 ARG A N 1
ATOM 717 C CA . ARG A 1 91 ? -23.634 -20.516 -4.476 1.00 96.69 91 ARG A CA 1
ATOM 718 C C . ARG A 1 91 ? -23.854 -19.577 -3.284 1.00 96.69 91 ARG A C 1
ATOM 720 O O . ARG A 1 91 ? -23.861 -18.359 -3.458 1.00 96.69 91 ARG A O 1
ATOM 727 N N . PRO A 1 92 ? -24.121 -20.127 -2.085 1.00 97.69 92 PRO A N 1
ATOM 728 C CA . PRO A 1 92 ? -24.408 -19.323 -0.906 1.00 97.69 92 PRO A CA 1
ATOM 729 C C . PRO A 1 92 ? -23.235 -18.395 -0.577 1.00 97.69 92 PRO A C 1
ATOM 731 O O . PRO A 1 92 ? -22.082 -18.828 -0.466 1.00 97.69 92 PRO A O 1
ATOM 734 N N . PHE A 1 93 ? -23.559 -17.112 -0.437 1.00 98.62 93 PHE A N 1
ATOM 735 C CA . PHE A 1 93 ? -22.638 -16.043 -0.075 1.00 98.62 93 PHE A CA 1
ATOM 736 C C . PHE A 1 93 ? -23.323 -15.130 0.942 1.00 98.62 93 PHE A C 1
ATOM 738 O O . PHE A 1 93 ? -24.430 -14.637 0.700 1.00 98.62 93 PHE A O 1
ATOM 745 N N . HIS A 1 94 ? -22.707 -14.927 2.102 1.00 98.31 94 HIS A N 1
ATOM 746 C CA . HIS A 1 94 ? -23.360 -14.299 3.247 1.00 98.31 94 HIS A CA 1
ATOM 747 C C . HIS A 1 94 ? -22.458 -13.285 3.945 1.00 98.31 94 HIS A C 1
ATOM 749 O O . HIS A 1 94 ? -21.305 -13.590 4.241 1.00 98.31 94 HIS A O 1
ATOM 755 N N . ILE A 1 95 ? -23.019 -12.119 4.280 1.00 98.56 95 ILE A N 1
ATOM 756 C CA . ILE A 1 95 ? -22.358 -11.121 5.129 1.00 98.56 95 ILE A CA 1
ATOM 757 C C . ILE A 1 95 ? -22.996 -11.152 6.519 1.00 98.56 95 ILE A C 1
ATOM 759 O O . ILE A 1 95 ? -24.216 -11.014 6.662 1.00 98.56 95 ILE A O 1
ATOM 763 N N . TYR A 1 96 ? -22.167 -11.317 7.545 1.00 98.44 96 TYR A N 1
ATOM 764 C CA . TYR A 1 96 ? -22.558 -11.326 8.949 1.00 98.44 96 TYR A CA 1
ATOM 765 C C . TYR A 1 96 ? -21.993 -10.115 9.681 1.00 98.44 96 TYR A C 1
ATOM 767 O O . TYR A 1 96 ? -20.817 -9.782 9.548 1.00 98.44 96 TYR A O 1
ATOM 775 N N . ALA A 1 97 ? -22.831 -9.482 10.493 1.00 97.62 97 ALA A N 1
ATOM 776 C CA . ALA A 1 97 ? -22.439 -8.381 11.362 1.00 97.62 97 ALA A CA 1
ATOM 777 C C . ALA A 1 97 ? -23.408 -8.266 12.548 1.00 97.62 97 ALA A C 1
ATOM 779 O O . ALA A 1 97 ? -24.398 -9.002 12.653 1.00 97.62 97 ALA A O 1
ATOM 780 N N . ARG A 1 98 ? -23.148 -7.305 13.434 1.00 95.50 98 ARG A N 1
ATOM 781 C CA . ARG A 1 98 ? -24.092 -6.882 14.477 1.00 95.50 98 ARG A CA 1
ATOM 782 C C . ARG A 1 98 ? -25.393 -6.334 13.868 1.00 95.50 98 ARG A C 1
ATOM 784 O O . ARG A 1 98 ? -25.394 -5.745 12.794 1.00 95.50 98 ARG A O 1
ATOM 791 N N . GLY A 1 99 ? -26.522 -6.516 14.553 1.00 92.50 99 GLY A N 1
ATOM 792 C CA . GLY A 1 99 ? -27.855 -6.282 13.972 1.00 92.50 99 GLY A CA 1
ATOM 793 C C . GLY A 1 99 ? -28.251 -4.825 13.679 1.00 92.50 99 GLY A C 1
ATOM 794 O O . GLY A 1 99 ? -29.274 -4.610 13.038 1.00 92.50 99 GLY A O 1
ATOM 795 N N . ASN A 1 100 ? -27.488 -3.827 14.135 1.00 93.25 100 ASN A N 1
ATOM 796 C CA . ASN A 1 100 ? -27.823 -2.403 13.998 1.00 93.25 100 ASN A CA 1
ATOM 797 C C . ASN A 1 100 ? -27.112 -1.681 12.836 1.00 93.25 100 ASN A C 1
ATOM 799 O O . ASN A 1 100 ? -27.278 -0.474 12.703 1.00 93.25 100 ASN A O 1
ATOM 803 N N . VAL A 1 101 ? -26.366 -2.390 11.980 1.00 93.25 101 VAL A N 1
ATOM 804 C CA . VAL A 1 101 ? -25.598 -1.775 10.869 1.00 93.25 101 VAL A CA 1
ATOM 805 C C . VAL A 1 101 ? -26.377 -1.641 9.554 1.00 93.25 101 VAL A C 1
ATOM 807 O O . VAL A 1 101 ? -25.815 -1.215 8.545 1.00 93.25 101 VAL A O 1
ATOM 810 N N . GLY A 1 102 ? -27.663 -2.008 9.535 1.00 90.69 102 GLY A N 1
ATOM 811 C CA . GLY A 1 102 ? -28.520 -1.896 8.350 1.00 90.69 102 GLY A CA 1
ATOM 812 C C . GLY A 1 102 ? -27.945 -2.607 7.116 1.00 90.69 102 GLY A C 1
ATOM 813 O O . GLY A 1 102 ? -27.457 -3.729 7.215 1.00 90.69 102 GLY A O 1
ATOM 814 N N . ASN A 1 103 ? -27.976 -1.926 5.966 1.00 92.44 103 ASN A N 1
ATOM 815 C CA . ASN A 1 103 ? -27.565 -2.472 4.661 1.00 92.44 103 ASN A CA 1
ATOM 816 C C . ASN A 1 103 ? -26.090 -2.184 4.317 1.00 92.44 103 ASN A C 1
ATOM 818 O O . ASN A 1 103 ? -25.703 -2.183 3.147 1.00 92.44 103 ASN A O 1
ATOM 822 N N . THR A 1 104 ? -25.250 -1.894 5.312 1.00 96.56 104 THR A N 1
ATOM 823 C CA . THR A 1 104 ? -23.834 -1.550 5.076 1.00 96.56 104 THR A CA 1
ATOM 824 C C . THR A 1 104 ? -23.004 -2.717 4.527 1.00 96.56 104 THR A C 1
ATOM 826 O O . THR A 1 104 ? -21.907 -2.506 4.017 1.00 96.56 104 THR A O 1
ATOM 829 N N . GLY A 1 105 ? -23.523 -3.949 4.565 1.00 97.31 105 GLY A N 1
ATOM 830 C CA . GLY A 1 105 ? -22.899 -5.117 3.936 1.00 97.31 105 GLY A CA 1
ATOM 831 C C . GLY A 1 105 ? -23.148 -5.244 2.428 1.00 97.31 105 GLY A C 1
ATOM 832 O O . GLY A 1 105 ? -22.539 -6.102 1.791 1.00 97.31 105 GLY A O 1
ATOM 833 N N . LYS A 1 106 ? -24.039 -4.429 1.840 1.00 97.88 106 LYS A N 1
ATOM 834 C CA . LYS A 1 106 ? -24.535 -4.639 0.470 1.00 97.88 106 LYS A CA 1
ATOM 835 C C . LYS A 1 106 ? -23.428 -4.580 -0.578 1.00 97.88 106 LYS A C 1
ATOM 837 O O . LYS A 1 106 ? -23.322 -5.466 -1.417 1.00 97.88 106 LYS A O 1
ATOM 842 N N . TYR A 1 107 ? -22.585 -3.554 -0.505 1.00 97.94 107 TYR A N 1
ATOM 843 C CA . TYR A 1 107 ? -21.474 -3.394 -1.442 1.00 97.94 107 TYR A CA 1
ATOM 844 C C . TYR A 1 107 ? -20.481 -4.563 -1.356 1.00 97.94 107 TYR A C 1
ATOM 846 O O . TYR A 1 107 ? -20.032 -5.070 -2.380 1.00 97.94 107 TYR A O 1
ATOM 854 N N . SER A 1 108 ? -20.196 -5.036 -0.141 1.00 98.38 108 SER A N 1
ATOM 855 C CA . SER A 1 108 ? -19.307 -6.175 0.110 1.00 98.38 108 SER A CA 1
ATOM 856 C C . SER A 1 108 ? -19.852 -7.480 -0.459 1.00 98.38 108 SER A C 1
ATOM 858 O O . SER A 1 108 ? -19.088 -8.257 -1.028 1.00 98.38 108 SER A O 1
ATOM 860 N N . LEU A 1 109 ? -21.169 -7.699 -0.374 1.00 98.62 109 LEU A N 1
ATOM 861 C CA . LEU A 1 109 ? -21.827 -8.819 -1.046 1.00 98.62 109 LEU A CA 1
ATOM 862 C C . LEU A 1 109 ? -21.650 -8.726 -2.571 1.00 98.62 109 LEU A C 1
ATOM 864 O O . LEU A 1 109 ? -21.158 -9.668 -3.186 1.00 98.62 109 LEU A O 1
ATOM 868 N N . GLU A 1 110 ? -22.022 -7.590 -3.167 1.00 98.19 110 GLU A N 1
ATOM 869 C CA . GLU A 1 110 ? -22.012 -7.390 -4.623 1.00 98.19 110 GLU A CA 1
ATOM 870 C C . GLU A 1 110 ? -20.609 -7.567 -5.222 1.00 98.19 110 GLU A C 1
ATOM 872 O O . GLU A 1 110 ? -20.423 -8.306 -6.194 1.00 98.19 110 GLU A O 1
ATOM 877 N N . VAL A 1 111 ? -19.601 -6.920 -4.628 1.00 98.50 111 VAL A N 1
ATOM 878 C CA . VAL A 1 111 ? -18.219 -7.025 -5.108 1.00 98.50 111 VAL A CA 1
ATOM 879 C C . VAL A 1 111 ? -17.624 -8.400 -4.796 1.00 98.50 111 VAL A C 1
ATOM 881 O O . VAL A 1 111 ? -16.900 -8.950 -5.624 1.00 98.50 111 VAL A O 1
ATOM 884 N N . GLY A 1 112 ? -17.967 -8.995 -3.651 1.00 98.62 112 GLY A N 1
ATOM 885 C CA . GLY A 1 112 ? -17.499 -10.314 -3.236 1.00 98.62 112 GLY A CA 1
ATOM 886 C C . GLY A 1 112 ? -17.964 -11.440 -4.160 1.00 98.62 112 GLY A C 1
ATOM 887 O O . GLY A 1 112 ? -17.138 -12.243 -4.594 1.00 98.62 112 GLY A O 1
ATOM 888 N N . GLU A 1 113 ? -19.246 -11.474 -4.541 1.00 98.62 113 GLU A N 1
ATOM 889 C CA . GLU A 1 113 ? -19.772 -12.459 -5.502 1.00 98.62 113 GLU A CA 1
ATOM 890 C C . GLU A 1 113 ? -19.087 -12.333 -6.874 1.00 98.62 113 GLU A C 1
ATOM 892 O O . GLU A 1 113 ? -18.729 -13.335 -7.508 1.00 98.62 113 GLU A O 1
ATOM 897 N N . LYS A 1 114 ? -18.856 -11.091 -7.321 1.00 98.50 114 LYS A N 1
ATOM 898 C CA . LYS A 1 114 ? -18.162 -10.805 -8.581 1.00 98.50 114 LYS A CA 1
ATOM 899 C C . LYS A 1 114 ? -16.709 -11.277 -8.545 1.00 98.50 114 LYS A C 1
ATOM 901 O O . LYS A 1 114 ? -16.265 -11.946 -9.476 1.00 98.50 114 LYS A O 1
ATOM 906 N N . LEU A 1 115 ? -15.982 -10.953 -7.479 1.00 98.75 115 LEU A N 1
ATOM 907 C CA . LEU A 1 115 ? -14.583 -11.337 -7.287 1.00 98.75 115 LEU A CA 1
ATOM 908 C C . LEU A 1 115 ? -14.413 -12.854 -7.175 1.00 98.75 115 LEU A C 1
ATOM 910 O O . LEU A 1 115 ? -13.510 -13.402 -7.802 1.00 98.75 115 LEU A O 1
ATOM 914 N N . LEU A 1 116 ? -15.302 -13.540 -6.449 1.00 98.75 116 LEU A N 1
ATOM 915 C CA . LEU A 1 116 ? -15.280 -14.999 -6.338 1.00 98.75 116 LEU A CA 1
ATOM 916 C C . LEU A 1 116 ? -15.442 -15.661 -7.711 1.00 98.75 116 LEU A C 1
ATOM 918 O O . LEU A 1 116 ? -14.648 -16.522 -8.082 1.00 98.75 116 LEU A O 1
ATOM 922 N N . THR A 1 117 ? -16.409 -15.189 -8.502 1.00 98.50 117 THR A N 1
ATOM 923 C CA . THR A 1 117 ? -16.648 -15.681 -9.870 1.00 98.50 117 THR A CA 1
ATOM 924 C C . THR A 1 117 ? -15.446 -15.433 -10.790 1.00 98.50 117 THR A C 1
ATOM 926 O O . THR A 1 117 ? -15.087 -16.290 -11.604 1.00 98.50 117 THR A O 1
ATOM 929 N N . LEU A 1 118 ? -14.807 -14.262 -10.678 1.00 98.50 118 LEU A N 1
ATOM 930 C CA . LEU A 1 118 ? -13.604 -13.931 -11.446 1.00 98.50 118 LEU A CA 1
ATOM 931 C C . LEU A 1 118 ? -12.427 -14.837 -11.074 1.00 98.50 118 LEU A C 1
ATOM 933 O O . LEU A 1 118 ? -11.753 -15.338 -11.974 1.00 98.50 118 LEU A O 1
ATOM 937 N N . MET A 1 119 ? -12.209 -15.077 -9.779 1.00 98.56 119 MET A N 1
ATOM 938 C CA . MET A 1 119 ? -11.146 -15.961 -9.303 1.00 98.56 119 MET A CA 1
ATOM 939 C C . MET A 1 119 ? -11.340 -17.395 -9.791 1.00 98.56 119 MET A C 1
ATOM 941 O O . MET A 1 119 ? -10.412 -17.945 -10.371 1.00 98.56 119 MET A O 1
ATOM 945 N N . GLU A 1 120 ? -12.539 -17.969 -9.666 1.00 98.50 120 GLU A N 1
ATOM 946 C CA . GLU A 1 120 ? -12.842 -19.314 -10.187 1.00 98.50 120 GLU A CA 1
ATOM 947 C C . GLU A 1 120 ? -12.611 -19.425 -11.693 1.00 98.50 120 GLU A C 1
ATOM 949 O O . GLU A 1 120 ? -12.066 -20.415 -12.177 1.00 98.50 120 GLU A O 1
ATOM 954 N N . SER A 1 121 ? -13.023 -18.403 -12.447 1.00 98.19 121 SER A N 1
ATOM 955 C CA . SER A 1 121 ? -12.844 -18.375 -13.900 1.00 98.19 121 SER A CA 1
ATOM 956 C C . SER A 1 121 ? -11.362 -18.323 -14.272 1.00 98.19 121 SER A C 1
ATOM 958 O O . SER A 1 121 ? -10.927 -18.984 -15.215 1.00 98.19 121 SER A O 1
ATOM 960 N N . TYR A 1 122 ? -10.578 -17.552 -13.519 1.00 98.19 122 TYR A N 1
ATOM 961 C CA . TYR A 1 122 ? -9.148 -17.389 -13.740 1.00 98.19 122 TYR A CA 1
ATOM 962 C C . TYR A 1 122 ? -8.361 -18.651 -13.371 1.00 98.19 122 TYR A C 1
ATOM 964 O O . TYR A 1 122 ? -7.557 -19.126 -14.176 1.00 98.19 122 TYR A O 1
ATOM 972 N N . THR A 1 123 ? -8.628 -19.237 -12.202 1.00 98.31 123 THR A N 1
ATOM 973 C CA . THR A 1 123 ? -7.964 -20.458 -11.712 1.00 98.31 123 THR A CA 1
ATOM 974 C C . THR A 1 123 ? -8.525 -21.736 -12.331 1.00 98.31 123 THR A C 1
ATOM 976 O O . THR A 1 123 ? -7.904 -22.787 -12.206 1.00 98.31 123 THR A O 1
ATOM 979 N N . GLN A 1 124 ? -9.675 -21.659 -13.012 1.00 97.94 124 GLN A N 1
ATOM 980 C CA . GLN A 1 124 ? -10.437 -22.807 -13.518 1.00 97.94 124 GLN A CA 1
ATOM 981 C C . GLN A 1 124 ? -10.719 -23.861 -12.441 1.00 97.94 124 GLN A C 1
ATOM 983 O O . GLN A 1 124 ? -10.722 -25.063 -12.709 1.00 97.94 124 GLN A O 1
ATOM 988 N N . TYR A 1 125 ? -10.961 -23.400 -11.217 1.00 98.19 125 TYR A N 1
ATOM 989 C CA . TYR A 1 125 ? -11.187 -24.258 -10.066 1.00 98.19 125 TYR A CA 1
ATOM 990 C C . TYR A 1 125 ? -12.331 -23.683 -9.231 1.00 98.19 125 TYR A C 1
ATOM 992 O O . TYR A 1 125 ? -12.174 -22.632 -8.617 1.00 98.19 125 TYR A O 1
ATOM 1000 N N . ASP A 1 126 ? -13.483 -24.358 -9.223 1.00 97.81 126 ASP A N 1
ATOM 1001 C CA . ASP A 1 126 ? -14.713 -23.879 -8.575 1.00 97.81 126 ASP A CA 1
ATOM 1002 C C . ASP A 1 126 ? -14.621 -23.993 -7.045 1.00 97.81 126 ASP A C 1
ATOM 1004 O O . ASP A 1 126 ? -14.457 -25.090 -6.499 1.00 97.81 126 ASP A O 1
ATOM 1008 N N . TYR A 1 127 ? -14.777 -22.863 -6.351 1.00 98.56 127 TYR A N 1
ATOM 1009 C CA . TYR A 1 127 ? -14.715 -22.781 -4.894 1.00 98.56 127 TYR A CA 1
ATOM 1010 C C . TYR A 1 127 ? -15.752 -23.689 -4.224 1.00 98.56 127 TYR A C 1
ATOM 1012 O O . TYR A 1 127 ? -15.449 -24.386 -3.255 1.00 98.56 127 TYR A O 1
ATOM 1020 N N . TYR A 1 128 ? -16.966 -23.749 -4.773 1.00 98.19 128 TYR A N 1
ATOM 1021 C CA . TYR A 1 128 ? -18.065 -24.513 -4.181 1.00 98.19 128 TYR A CA 1
ATOM 1022 C C . TYR A 1 128 ? -17.896 -26.031 -4.340 1.00 98.19 128 TYR A C 1
ATOM 1024 O O . TYR A 1 128 ? -18.643 -26.799 -3.735 1.00 98.19 128 TYR A O 1
ATOM 1032 N N . THR A 1 129 ? -16.902 -26.473 -5.120 1.00 96.62 129 THR A N 1
ATOM 1033 C CA . THR A 1 129 ? -16.545 -27.891 -5.283 1.00 96.62 129 THR A CA 1
ATOM 1034 C C . THR A 1 129 ? -15.407 -28.347 -4.372 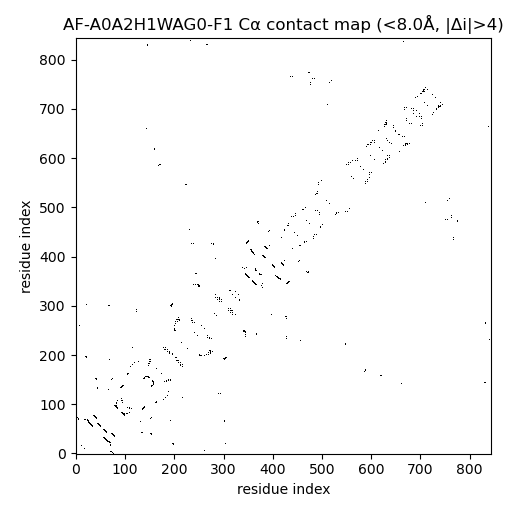1.00 96.62 129 THR A C 1
ATOM 1036 O O . THR A 1 129 ? -15.180 -29.549 -4.256 1.00 96.62 129 THR A O 1
ATOM 1039 N N . MET A 1 130 ? -14.733 -27.420 -3.675 1.00 97.62 130 MET A N 1
ATOM 1040 C CA . MET A 1 130 ? -13.613 -27.734 -2.774 1.00 97.62 130 MET A CA 1
ATOM 1041 C C . MET A 1 130 ? -14.036 -28.578 -1.564 1.00 97.62 130 MET A C 1
ATOM 1043 O O . MET A 1 130 ? -13.218 -29.295 -0.994 1.00 97.62 130 MET A O 1
ATOM 1047 N N . ALA A 1 131 ? -15.305 -28.492 -1.158 1.00 96.50 131 ALA A N 1
ATOM 1048 C CA . ALA A 1 131 ? -15.871 -29.293 -0.081 1.00 96.50 131 ALA A CA 1
ATOM 1049 C C . ALA A 1 131 ? -17.380 -29.494 -0.274 1.00 96.50 131 ALA A C 1
ATOM 1051 O O . ALA A 1 131 ? -18.068 -28.688 -0.903 1.00 96.50 131 ALA A O 1
ATOM 1052 N N . ASN A 1 132 ? -17.923 -30.566 0.304 1.00 92.38 132 ASN A N 1
ATOM 1053 C CA . ASN A 1 132 ? -19.364 -30.800 0.292 1.00 92.38 132 ASN A CA 1
ATOM 1054 C C . ASN A 1 132 ? -20.090 -29.693 1.073 1.00 92.38 132 ASN A C 1
ATOM 1056 O O . ASN A 1 132 ? -19.736 -29.422 2.215 1.00 92.38 132 ASN A O 1
ATOM 1060 N N . LYS A 1 133 ? -21.133 -29.098 0.480 1.00 95.00 133 LYS A N 1
ATOM 1061 C CA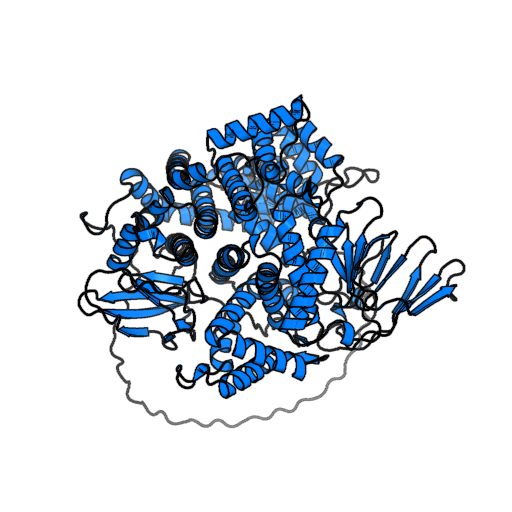 . LYS A 1 133 ? -21.917 -27.998 1.080 1.00 95.00 133 LYS A CA 1
ATOM 1062 C C . LYS A 1 133 ? -21.095 -26.739 1.394 1.00 95.00 133 LYS A C 1
ATOM 1064 O O . LYS A 1 133 ? -21.464 -26.002 2.295 1.00 95.00 133 LYS A O 1
ATOM 1069 N N . MET A 1 134 ? -20.003 -26.477 0.679 1.00 96.50 134 MET A N 1
ATOM 1070 C CA . MET A 1 134 ? -19.207 -25.268 0.903 1.00 96.50 134 MET A CA 1
ATOM 1071 C C . MET A 1 134 ? -20.068 -23.992 0.805 1.00 96.50 134 MET A C 1
ATOM 1073 O O . MET A 1 134 ? -20.909 -23.869 -0.086 1.00 96.50 134 MET A O 1
ATOM 1077 N N . GLU A 1 135 ? -19.848 -23.038 1.711 1.00 97.44 135 GLU A N 1
ATOM 1078 C CA . GLU A 1 135 ? -20.493 -21.721 1.695 1.00 97.44 135 GLU A CA 1
ATOM 1079 C C . GLU A 1 135 ? -19.454 -20.624 1.900 1.00 97.44 135 GLU A C 1
ATOM 1081 O O . GLU A 1 135 ? -18.534 -20.791 2.699 1.00 97.44 135 GLU A O 1
ATOM 1086 N N . MET A 1 136 ? -19.647 -19.473 1.254 1.00 98.56 136 MET A N 1
ATOM 1087 C CA . MET A 1 136 ? -18.819 -18.295 1.496 1.00 98.56 136 MET A CA 1
ATOM 1088 C C . MET A 1 136 ? -19.473 -17.408 2.559 1.00 98.56 136 MET A C 1
ATOM 1090 O O . MET A 1 136 ? -20.490 -16.759 2.303 1.00 98.56 136 MET A O 1
ATOM 1094 N N . LYS A 1 137 ? -18.901 -17.362 3.764 1.00 98.50 137 LYS A N 1
ATOM 1095 C CA . LYS A 1 137 ? -19.351 -16.470 4.843 1.00 98.50 137 LYS A CA 1
ATOM 1096 C C . LYS A 1 137 ? -18.278 -15.419 5.097 1.00 98.50 137 LYS A C 1
ATOM 1098 O O . LYS A 1 137 ? -17.106 -15.755 5.225 1.00 98.50 137 LYS A O 1
ATOM 1103 N N . GLN A 1 138 ? -18.687 -14.160 5.202 1.00 98.50 138 GLN A N 1
ATOM 1104 C CA . GLN A 1 138 ? -17.818 -13.047 5.574 1.00 98.50 138 GLN A CA 1
ATOM 1105 C C . GLN A 1 138 ? -18.374 -12.359 6.818 1.00 98.50 138 GLN A C 1
ATOM 1107 O O . GLN A 1 138 ? -19.553 -12.005 6.849 1.00 98.50 138 GLN A O 1
ATOM 1112 N N . ALA A 1 139 ? -17.557 -12.186 7.852 1.00 98.44 139 ALA A N 1
ATOM 1113 C CA . ALA A 1 139 ? -17.986 -11.651 9.139 1.00 98.44 139 ALA A CA 1
ATOM 1114 C C . ALA A 1 139 ? -17.235 -10.364 9.497 1.00 98.44 139 ALA A C 1
ATOM 1116 O O . ALA A 1 139 ? -16.007 -10.340 9.547 1.00 98.44 139 ALA A O 1
ATOM 1117 N N . ALA A 1 140 ? -17.985 -9.303 9.792 1.00 97.62 140 ALA A N 1
ATOM 1118 C CA . ALA A 1 140 ? -17.459 -8.035 10.278 1.00 97.62 140 ALA A CA 1
ATOM 1119 C C . ALA A 1 140 ? -17.253 -8.115 11.794 1.00 97.62 140 ALA A C 1
ATOM 1121 O O . ALA A 1 140 ? -18.231 -8.250 12.516 1.00 97.62 140 ALA A O 1
ATOM 1122 N N . ILE A 1 141 ? -16.019 -8.056 12.286 1.00 95.56 141 ILE A N 1
ATOM 1123 C CA . ILE A 1 141 ? -15.624 -8.175 13.692 1.00 95.56 141 ILE A CA 1
ATOM 1124 C C . ILE A 1 141 ? -15.317 -6.771 14.265 1.00 95.56 141 ILE A C 1
ATOM 1126 O O . ILE A 1 141 ? -14.494 -6.047 13.693 1.00 95.56 141 ILE A O 1
ATOM 1130 N N . PRO A 1 142 ? -15.968 -6.356 15.375 1.00 88.88 142 PRO A N 1
ATOM 1131 C CA . PRO A 1 142 ? -15.783 -5.035 15.976 1.00 88.88 142 PRO A CA 1
ATOM 1132 C C . PRO A 1 142 ? -14.367 -4.783 16.510 1.00 88.88 142 PRO A C 1
ATOM 1134 O O . PRO A 1 142 ? -13.878 -3.659 16.375 1.00 88.88 142 PRO A O 1
ATOM 1137 N N . ASP A 1 143 ? -13.756 -5.815 17.103 1.00 84.06 143 ASP A N 1
ATOM 1138 C CA . ASP A 1 143 ? -12.418 -5.803 17.702 1.00 84.06 143 ASP A CA 1
ATOM 1139 C C . ASP A 1 143 ? -11.540 -6.837 16.992 1.00 84.06 143 ASP A C 1
ATOM 1141 O O . ASP A 1 143 ? -11.528 -8.020 17.333 1.00 84.06 143 ASP A O 1
ATOM 1145 N N . PHE A 1 144 ? -10.841 -6.390 15.954 1.00 82.56 144 PHE A N 1
ATOM 1146 C CA . PHE A 1 144 ? -10.001 -7.221 15.107 1.00 82.56 144 PHE A CA 1
ATOM 1147 C C . PHE A 1 144 ? -8.663 -6.514 14.887 1.00 82.56 144 PHE A C 1
ATOM 1149 O O . PHE A 1 144 ? -8.603 -5.433 14.300 1.00 82.56 144 PHE A O 1
ATOM 1156 N N . SER A 1 145 ? -7.596 -7.097 15.443 1.00 73.00 145 SER A N 1
ATOM 1157 C CA . SER A 1 145 ? -6.248 -6.515 15.426 1.00 73.00 145 SER A CA 1
ATOM 1158 C C . SER A 1 145 ? -5.606 -6.564 14.039 1.00 73.00 145 SER A C 1
ATOM 1160 O O . SER A 1 145 ? -4.868 -5.648 13.675 1.00 73.00 145 SER A O 1
ATOM 1162 N N . ALA A 1 146 ? -5.908 -7.609 13.266 1.00 74.31 146 ALA A N 1
ATOM 1163 C CA . ALA A 1 146 ? -5.598 -7.685 11.846 1.00 74.31 146 ALA A CA 1
ATOM 1164 C C . ALA A 1 146 ? -6.618 -6.873 11.025 1.00 74.31 146 ALA A C 1
ATOM 1166 O O . ALA A 1 146 ? -7.608 -6.356 11.542 1.00 74.31 146 ALA A O 1
ATOM 1167 N N . GLY A 1 147 ? -6.387 -6.723 9.722 1.00 81.44 147 GLY A N 1
ATOM 1168 C CA . GLY A 1 147 ? -7.384 -6.109 8.844 1.00 81.44 147 GLY A CA 1
ATOM 1169 C C . GLY A 1 147 ? -8.448 -7.102 8.397 1.00 81.44 147 GLY A C 1
ATOM 1170 O O . GLY A 1 147 ? -9.642 -6.810 8.487 1.00 81.44 147 GLY A O 1
ATOM 1171 N N . ALA A 1 148 ? -8.008 -8.272 7.949 1.00 93.44 148 ALA A N 1
ATOM 1172 C CA . ALA A 1 148 ? -8.842 -9.409 7.596 1.00 93.44 148 ALA A CA 1
ATOM 1173 C C . ALA A 1 148 ? -8.058 -10.724 7.787 1.00 93.44 148 ALA A C 1
ATOM 1175 O O . ALA A 1 148 ? -6.874 -10.669 8.123 1.00 93.44 148 ALA A O 1
ATOM 1176 N N . MET A 1 149 ? -8.743 -11.862 7.680 1.00 97.56 149 MET A N 1
ATOM 1177 C CA . MET A 1 149 ? -8.167 -13.205 7.769 1.00 97.56 149 MET A CA 1
ATOM 1178 C C . MET A 1 149 ? -8.971 -14.190 6.913 1.00 97.56 149 MET A C 1
ATOM 1180 O O . MET A 1 149 ? -10.209 -14.244 6.990 1.00 97.56 149 MET A O 1
ATOM 1184 N N . GLU A 1 150 ? -8.253 -15.022 6.167 1.00 97.88 150 GLU A N 1
ATOM 1185 C CA . GLU A 1 150 ? -8.739 -15.866 5.078 1.00 97.88 150 GLU A CA 1
ATOM 1186 C C . GLU A 1 150 ? -9.323 -17.221 5.518 1.00 97.88 150 GLU A C 1
ATOM 1188 O O . GLU A 1 150 ? -9.270 -18.200 4.767 1.00 97.88 150 GLU A O 1
ATOM 1193 N N . ASN A 1 151 ? -9.857 -17.336 6.739 1.00 98.69 151 ASN A N 1
ATOM 1194 C CA . ASN A 1 151 ? -10.282 -18.636 7.279 1.00 98.69 151 ASN A CA 1
ATOM 1195 C C . ASN A 1 151 ? -11.255 -19.335 6.312 1.00 98.69 151 ASN A C 1
ATOM 1197 O O . ASN A 1 151 ? -12.269 -18.762 5.911 1.00 98.69 151 ASN A O 1
ATOM 1201 N N . TRP A 1 152 ? -10.959 -20.574 5.911 1.00 98.56 152 TRP A N 1
ATOM 1202 C CA . TRP A 1 152 ? -11.583 -21.185 4.731 1.00 98.56 152 TRP A CA 1
ATOM 1203 C C . TRP A 1 152 ? -13.105 -21.337 4.898 1.00 98.56 152 TRP A C 1
ATOM 1205 O O . TRP A 1 152 ? -13.564 -22.131 5.715 1.00 98.56 152 TRP A O 1
ATOM 1215 N N . GLY A 1 153 ? -13.886 -20.546 4.153 1.00 98.19 153 GLY A N 1
ATOM 1216 C CA . GLY A 1 153 ? -15.355 -20.502 4.251 1.00 98.19 153 GLY A CA 1
ATOM 1217 C C . GLY A 1 153 ? -15.935 -19.564 5.315 1.00 98.19 153 GLY A C 1
ATOM 1218 O O . GLY A 1 153 ? -17.140 -19.321 5.297 1.00 98.19 153 GLY A O 1
ATOM 1219 N N . LEU A 1 154 ? -15.113 -18.978 6.192 1.00 98.75 154 LEU A N 1
ATOM 1220 C CA . LEU A 1 154 ? -15.516 -17.957 7.168 1.00 98.75 154 LEU A CA 1
ATOM 1221 C C . LEU A 1 154 ? -14.469 -16.835 7.252 1.00 98.75 154 LEU A C 1
ATOM 1223 O O . LEU A 1 154 ? -13.711 -16.727 8.214 1.00 98.75 154 LEU A O 1
ATOM 1227 N N . LEU A 1 155 ? -14.440 -15.976 6.242 1.00 98.69 155 LEU A N 1
ATOM 1228 C CA . LEU A 1 155 ? -13.501 -14.860 6.178 1.00 98.69 155 LEU A CA 1
ATOM 1229 C C . LEU A 1 155 ? -13.902 -13.823 7.238 1.00 98.69 155 LEU A C 1
ATOM 1231 O O . LEU A 1 155 ? -15.076 -13.456 7.351 1.00 98.69 155 LEU A O 1
ATOM 1235 N N . THR A 1 156 ? -12.947 -13.345 8.029 1.00 98.31 156 THR A N 1
ATOM 1236 C CA . THR A 1 156 ? -13.200 -12.359 9.092 1.00 98.31 156 THR A CA 1
ATOM 1237 C C . THR A 1 156 ? -12.537 -11.042 8.758 1.00 98.31 156 THR A C 1
ATOM 1239 O O . THR A 1 156 ? -11.413 -11.023 8.276 1.00 98.31 156 THR A O 1
ATOM 1242 N N . TYR A 1 157 ? -13.218 -9.938 9.039 1.00 97.56 157 TYR A N 1
ATOM 1243 C CA . TYR A 1 157 ? -12.776 -8.598 8.675 1.00 97.56 157 TYR A CA 1
ATOM 1244 C C . TYR A 1 157 ? -12.988 -7.652 9.832 1.00 97.56 157 TYR A C 1
ATOM 1246 O O . TYR A 1 157 ? -14.005 -7.723 10.514 1.00 97.56 157 TYR A O 1
ATOM 1254 N N . ARG A 1 158 ? -12.114 -6.669 9.982 1.00 94.56 158 ARG A N 1
ATOM 1255 C CA . ARG A 1 158 ? -12.430 -5.490 10.780 1.00 94.56 158 ARG A CA 1
ATOM 1256 C C . ARG A 1 158 ? -13.642 -4.757 10.184 1.00 94.56 158 ARG A C 1
ATOM 1258 O O . ARG A 1 158 ? -13.701 -4.577 8.970 1.00 94.56 158 ARG A O 1
ATOM 1265 N N . GLU A 1 159 ? -14.576 -4.266 11.010 1.00 95.19 159 GLU A N 1
ATOM 1266 C CA . GLU A 1 159 ? -15.797 -3.576 10.522 1.00 95.19 159 GLU A CA 1
ATOM 1267 C C . GLU A 1 159 ? -15.508 -2.456 9.506 1.00 95.19 159 GLU A C 1
ATOM 1269 O O . GLU A 1 159 ? -16.159 -2.389 8.464 1.00 95.19 159 GLU A O 1
ATOM 1274 N N . ALA A 1 160 ? -14.494 -1.619 9.761 1.00 93.50 160 ALA A N 1
ATOM 1275 C CA . ALA A 1 160 ? -14.090 -0.533 8.862 1.00 93.50 160 ALA A CA 1
ATOM 1276 C C . ALA A 1 160 ? -13.692 -0.998 7.445 1.00 93.50 160 ALA A C 1
ATOM 1278 O O . ALA A 1 160 ? -13.645 -0.184 6.525 1.00 93.50 160 ALA A O 1
ATOM 1279 N N . LEU A 1 161 ? -13.386 -2.287 7.271 1.00 95.75 161 LEU A N 1
ATOM 1280 C CA . LEU A 1 161 ? -12.857 -2.881 6.044 1.00 95.75 161 LEU A CA 1
ATOM 1281 C C . LEU A 1 161 ? -13.852 -3.831 5.361 1.00 95.75 161 LEU A C 1
ATOM 1283 O O . LEU A 1 161 ? -13.504 -4.432 4.350 1.00 95.75 161 LEU A O 1
ATOM 1287 N N . ILE A 1 162 ? -15.095 -3.915 5.850 1.00 97.31 162 ILE A N 1
ATOM 1288 C CA . ILE A 1 162 ? -16.175 -4.673 5.192 1.00 97.31 162 ILE A CA 1
ATOM 1289 C C . ILE A 1 162 ? -17.547 -3.983 5.231 1.00 97.31 162 ILE A C 1
ATOM 1291 O O . ILE A 1 162 ? -18.426 -4.343 4.455 1.00 97.31 162 ILE A O 1
ATOM 1295 N N . LEU A 1 163 ? -17.773 -2.995 6.099 1.00 97.38 163 LEU A N 1
ATOM 1296 C CA . LEU A 1 163 ? -19.037 -2.256 6.142 1.00 97.38 163 LEU A CA 1
ATOM 1297 C C . LEU A 1 163 ? -18.895 -0.923 5.399 1.00 97.38 163 LEU A C 1
ATOM 1299 O O . LEU A 1 163 ? -17.987 -0.137 5.677 1.00 97.38 163 LEU A O 1
ATOM 1303 N N . TYR A 1 164 ? -19.801 -0.668 4.457 1.00 97.25 164 TYR A N 1
ATOM 1304 C CA . TYR A 1 164 ? -19.809 0.509 3.592 1.00 97.25 164 TYR A CA 1
ATOM 1305 C C . TYR A 1 164 ? -21.148 1.247 3.660 1.00 97.25 164 TYR A C 1
ATOM 1307 O O . TYR A 1 164 ? -22.192 0.681 3.338 1.00 97.25 164 TYR A O 1
ATOM 1315 N N . ASP A 1 165 ? -21.111 2.529 4.016 1.00 95.88 165 ASP A N 1
ATOM 1316 C CA . ASP A 1 165 ? -22.252 3.436 3.898 1.00 95.88 165 ASP A CA 1
ATOM 1317 C C . ASP A 1 165 ? -22.012 4.394 2.715 1.00 95.88 165 ASP A C 1
ATOM 1319 O O . ASP A 1 165 ? -21.077 5.194 2.775 1.00 95.88 165 ASP A O 1
ATOM 1323 N N . PRO A 1 166 ? -22.829 4.370 1.646 1.00 92.25 166 PRO A N 1
ATOM 1324 C CA . PRO A 1 166 ? -22.632 5.237 0.483 1.00 92.25 166 PRO A CA 1
ATOM 1325 C C . PRO A 1 166 ? -22.695 6.740 0.799 1.00 92.25 166 PRO A C 1
ATOM 1327 O O . PRO A 1 166 ? -22.112 7.539 0.066 1.00 92.25 166 PRO A O 1
ATOM 1330 N N . GLU A 1 167 ? -23.361 7.141 1.883 1.00 90.69 167 GLU A N 1
ATOM 1331 C CA . GLU A 1 167 ? -23.495 8.544 2.275 1.00 90.69 167 GLU A CA 1
ATOM 1332 C C . GLU A 1 167 ? -22.400 9.013 3.236 1.00 90.69 167 GLU A C 1
ATOM 1334 O O . GLU A 1 167 ? -22.203 10.221 3.389 1.00 90.69 167 GLU A O 1
ATOM 1339 N N . ASN A 1 168 ? -21.688 8.101 3.897 1.00 93.44 168 ASN A N 1
ATOM 1340 C CA . ASN A 1 168 ? -20.760 8.454 4.976 1.00 93.44 168 ASN A CA 1
ATOM 1341 C C . ASN A 1 168 ? -19.356 7.873 4.807 1.00 93.44 168 ASN A C 1
ATOM 1343 O O . ASN A 1 168 ? -18.402 8.459 5.306 1.00 93.44 168 ASN A O 1
ATOM 1347 N N . SER A 1 169 ? -19.190 6.786 4.061 1.00 94.75 169 SER A N 1
ATOM 1348 C CA . SER A 1 169 ? -17.886 6.193 3.784 1.00 94.75 169 SER A CA 1
ATOM 1349 C C . SER A 1 169 ? -17.233 6.844 2.566 1.00 94.75 169 SER A C 1
ATOM 1351 O O . SER A 1 169 ? -17.796 6.889 1.472 1.00 94.75 169 SER A O 1
ATOM 1353 N N . ASN A 1 170 ? -16.005 7.327 2.745 1.00 92.25 170 ASN A N 1
ATOM 1354 C CA . ASN A 1 170 ? -15.230 7.927 1.662 1.00 92.25 170 ASN A CA 1
ATOM 1355 C C . ASN A 1 170 ? -14.716 6.885 0.645 1.00 92.25 170 ASN A C 1
ATOM 1357 O O . ASN A 1 170 ? -14.737 5.670 0.867 1.00 92.25 170 ASN A O 1
ATOM 1361 N N . ASN A 1 171 ? -14.213 7.378 -0.484 1.00 90.94 171 ASN A N 1
ATOM 1362 C CA . ASN A 1 171 ? -13.674 6.580 -1.579 1.00 90.94 171 ASN A CA 1
ATOM 1363 C C . ASN A 1 171 ? -12.482 5.728 -1.143 1.00 90.94 171 ASN A C 1
ATOM 1365 O O . ASN A 1 171 ? -12.340 4.618 -1.653 1.00 90.94 171 ASN A O 1
ATOM 1369 N N . PHE A 1 172 ? -11.664 6.194 -0.188 1.00 91.38 172 PHE A N 1
ATOM 1370 C CA . PHE A 1 172 ? -10.583 5.380 0.370 1.00 91.38 172 PHE A CA 1
ATOM 1371 C C . PHE A 1 172 ? -11.126 4.097 1.004 1.00 91.38 172 PHE A C 1
ATOM 1373 O O . PHE A 1 172 ? -10.583 3.028 0.739 1.00 91.38 172 PHE A O 1
ATOM 1380 N N . TYR A 1 173 ? -12.222 4.157 1.761 1.00 92.62 173 TYR A N 1
ATOM 1381 C CA . TYR A 1 173 ? -12.829 2.953 2.328 1.00 92.62 173 TYR A CA 1
ATOM 1382 C C . TYR A 1 173 ? -13.593 2.124 1.303 1.00 92.62 173 TYR A C 1
ATOM 1384 O O . TYR A 1 173 ? -13.456 0.903 1.315 1.00 92.62 173 TYR A O 1
ATOM 1392 N N . LYS A 1 174 ? -14.308 2.748 0.357 1.00 94.88 174 LYS A N 1
ATOM 1393 C CA . LYS A 1 174 ? -14.983 2.009 -0.725 1.00 94.88 174 LYS A CA 1
ATOM 1394 C C . LYS A 1 174 ? -14.007 1.110 -1.491 1.00 94.88 174 LYS A C 1
ATOM 1396 O O . LYS A 1 174 ? -14.260 -0.081 -1.667 1.00 94.88 174 LYS A O 1
ATOM 1401 N N . GLN A 1 175 ? -12.870 1.661 -1.920 1.00 93.62 175 GLN A N 1
ATOM 1402 C CA . GLN A 1 175 ? -11.864 0.857 -2.613 1.00 93.62 175 GLN A CA 1
ATOM 1403 C C . GLN A 1 175 ? -11.206 -0.154 -1.674 1.00 93.62 175 GLN A C 1
ATOM 1405 O O . GLN A 1 175 ? -10.956 -1.280 -2.090 1.00 93.62 175 GLN A O 1
ATOM 1410 N N . ARG A 1 176 ? -10.957 0.212 -0.406 1.00 91.62 176 ARG A N 1
ATOM 1411 C CA . ARG A 1 176 ? -10.261 -0.664 0.541 1.00 91.62 176 ARG A CA 1
ATOM 1412 C C . ARG A 1 176 ? -11.064 -1.926 0.825 1.00 91.62 176 ARG A C 1
ATOM 1414 O O . ARG A 1 176 ? -10.467 -2.992 0.902 1.00 91.62 176 ARG A O 1
ATOM 1421 N N . ILE A 1 177 ? -12.385 -1.799 0.917 1.00 96.56 177 ILE A N 1
ATOM 1422 C CA . ILE A 1 177 ? -13.322 -2.913 1.086 1.00 96.56 177 ILE A CA 1
ATOM 1423 C C . ILE A 1 177 ? -13.258 -3.865 -0.115 1.00 96.56 177 ILE A C 1
ATOM 1425 O O . ILE A 1 177 ? -13.014 -5.052 0.061 1.00 96.56 177 ILE A O 1
ATOM 1429 N N . ALA A 1 178 ? -13.389 -3.364 -1.347 1.00 96.94 178 ALA A N 1
ATOM 1430 C CA . ALA A 1 178 ? -13.295 -4.227 -2.533 1.00 96.94 178 ALA A CA 1
ATOM 1431 C C . ALA A 1 178 ? -11.934 -4.934 -2.633 1.00 96.94 178 ALA A C 1
ATOM 1433 O O . ALA A 1 178 ? -11.848 -6.136 -2.871 1.00 96.94 178 ALA A O 1
ATOM 1434 N N . ASN A 1 179 ? -10.871 -4.177 -2.388 1.00 92.50 179 ASN A N 1
ATOM 1435 C CA . ASN A 1 179 ? -9.493 -4.630 -2.453 1.00 92.50 179 ASN A CA 1
ATOM 1436 C C . ASN A 1 179 ? -9.176 -5.692 -1.382 1.00 92.50 179 ASN A C 1
ATOM 1438 O O . ASN A 1 179 ? -8.576 -6.712 -1.703 1.00 92.50 179 ASN A O 1
ATOM 1442 N N . ILE A 1 180 ? -9.599 -5.509 -0.127 1.00 96.06 180 ILE A N 1
ATOM 1443 C CA . ILE A 1 180 ? -9.365 -6.503 0.933 1.00 96.06 180 ILE A CA 1
ATOM 1444 C C . ILE A 1 180 ? -10.230 -7.752 0.731 1.00 96.06 180 ILE A C 1
ATOM 1446 O O . ILE A 1 180 ? -9.733 -8.857 0.887 1.00 96.06 180 ILE A O 1
ATOM 1450 N N . ILE A 1 181 ? -11.481 -7.611 0.277 1.00 98.62 181 ILE A N 1
ATOM 1451 C CA . ILE A 1 181 ? -12.324 -8.761 -0.076 1.00 98.62 181 ILE A CA 1
ATOM 1452 C C . ILE A 1 181 ? -11.659 -9.581 -1.185 1.00 98.62 181 ILE A C 1
ATOM 1454 O O . ILE A 1 181 ? -11.614 -10.805 -1.098 1.00 98.62 181 ILE A O 1
ATOM 1458 N N . SER A 1 182 ? -11.084 -8.922 -2.194 1.00 98.69 182 SER A N 1
ATOM 1459 C CA . SER A 1 182 ? -10.333 -9.606 -3.248 1.00 98.69 182 SER A CA 1
ATOM 1460 C C . SER A 1 182 ? -9.093 -10.335 -2.725 1.00 98.69 182 SER A C 1
ATOM 1462 O O . SER A 1 182 ? -8.763 -11.385 -3.270 1.00 98.69 182 SER A O 1
ATOM 1464 N N . HIS A 1 183 ? -8.408 -9.787 -1.717 1.00 98.56 183 HIS A N 1
ATOM 1465 C CA . HIS A 1 183 ? -7.250 -10.417 -1.077 1.00 98.56 183 HIS A CA 1
ATOM 1466 C C . HIS A 1 183 ? -7.651 -11.734 -0.405 1.00 98.56 183 HIS A C 1
ATOM 1468 O O . HIS A 1 183 ? -7.159 -12.797 -0.774 1.00 98.56 183 HIS A O 1
ATOM 1474 N N . GLU A 1 184 ? -8.642 -11.676 0.486 1.00 98.56 184 GLU A N 1
ATOM 1475 C CA . GLU A 1 184 ? -9.110 -12.852 1.222 1.00 98.56 184 GLU A CA 1
ATOM 1476 C C . GLU A 1 184 ? -9.739 -13.912 0.304 1.00 98.56 184 GLU A C 1
ATOM 1478 O O . GLU A 1 184 ? -9.572 -15.111 0.514 1.00 98.56 184 GLU A O 1
ATOM 1483 N N . ILE A 1 185 ? -10.448 -13.502 -0.756 1.00 98.81 185 ILE A N 1
ATOM 1484 C CA . ILE A 1 185 ? -10.986 -14.448 -1.744 1.00 98.81 185 ILE A CA 1
ATOM 1485 C C . ILE A 1 185 ? -9.848 -15.138 -2.509 1.00 98.81 185 ILE A C 1
ATOM 1487 O O . ILE A 1 185 ? -9.941 -16.337 -2.768 1.00 98.81 185 ILE A O 1
ATOM 1491 N N . ALA A 1 186 ? -8.770 -14.428 -2.858 1.00 98.75 186 ALA A N 1
ATOM 1492 C CA . ALA A 1 186 ? -7.634 -15.035 -3.551 1.00 98.75 186 ALA A CA 1
ATOM 1493 C C . ALA A 1 186 ? -6.975 -16.147 -2.718 1.00 98.75 186 ALA A C 1
ATOM 1495 O O . ALA A 1 186 ? -6.587 -17.185 -3.269 1.00 98.75 186 ALA A O 1
ATOM 1496 N N . HIS A 1 187 ? -6.939 -15.982 -1.395 1.00 98.75 187 HIS A N 1
ATOM 1497 C CA . HIS A 1 187 ? -6.416 -16.990 -0.480 1.00 98.75 187 HIS A CA 1
ATOM 1498 C C . HIS A 1 187 ? -7.173 -18.321 -0.489 1.00 98.75 187 HIS A C 1
ATOM 1500 O O . HIS A 1 187 ? -6.578 -19.354 -0.177 1.00 98.75 187 HIS A O 1
ATOM 1506 N N . MET A 1 188 ? -8.438 -18.358 -0.934 1.00 98.75 188 MET A N 1
ATOM 1507 C CA . MET A 1 188 ? -9.164 -19.628 -1.083 1.00 98.75 188 MET A CA 1
ATOM 1508 C C . MET A 1 188 ? -8.416 -20.615 -1.997 1.00 98.75 188 MET A C 1
ATOM 1510 O O . MET A 1 188 ? -8.530 -21.824 -1.806 1.00 98.75 188 MET A O 1
ATOM 1514 N N . TRP A 1 189 ? -7.604 -20.109 -2.935 1.00 98.81 189 TRP A N 1
ATOM 1515 C CA . TRP A 1 189 ? -6.682 -20.899 -3.756 1.00 98.81 189 TRP A CA 1
ATOM 1516 C C . TRP A 1 189 ? -5.229 -20.810 -3.262 1.00 98.81 189 TRP A C 1
ATOM 1518 O O . TRP A 1 189 ? -4.584 -21.845 -3.096 1.00 98.81 189 TRP A O 1
ATOM 1528 N N . PHE A 1 190 ? -4.726 -19.594 -3.016 1.00 98.56 190 PHE A N 1
ATOM 1529 C CA . PHE A 1 190 ? -3.328 -19.316 -2.650 1.00 98.56 190 PHE A CA 1
ATOM 1530 C C . PHE A 1 190 ? -3.181 -19.052 -1.145 1.00 98.56 190 PHE A C 1
ATOM 1532 O O . PHE A 1 190 ? -3.162 -17.912 -0.692 1.00 98.56 190 PHE A O 1
ATOM 1539 N N . GLY A 1 191 ? -3.108 -20.117 -0.360 1.00 97.50 191 GLY A N 1
ATOM 1540 C CA . GLY A 1 191 ? -3.071 -20.086 1.102 1.00 97.50 191 GLY A CA 1
ATOM 1541 C C . GLY A 1 191 ? -3.882 -21.227 1.695 1.00 97.50 191 GLY A C 1
ATOM 1542 O O . GLY A 1 191 ? -3.393 -21.942 2.565 1.00 97.50 191 GLY A O 1
ATOM 1543 N N . ASN A 1 192 ? -5.074 -21.482 1.149 1.00 98.50 192 ASN A N 1
ATOM 1544 C CA . ASN A 1 192 ? -5.995 -22.485 1.682 1.00 98.50 192 ASN A CA 1
ATOM 1545 C C . ASN A 1 192 ? -5.909 -23.806 0.914 1.00 98.50 192 ASN A C 1
ATOM 1547 O O . ASN A 1 192 ? -5.440 -24.813 1.459 1.00 98.50 192 ASN A O 1
ATOM 1551 N N . LEU A 1 193 ? -6.317 -23.802 -0.363 1.00 98.75 193 LEU A N 1
ATOM 1552 C CA . LEU A 1 193 ? -6.221 -24.979 -1.232 1.00 98.75 193 LEU A CA 1
ATOM 1553 C C . LEU A 1 193 ? -4.766 -25.444 -1.343 1.00 98.75 193 LEU A C 1
ATOM 1555 O O . LEU A 1 193 ? -4.474 -26.611 -1.081 1.00 98.75 193 LEU A O 1
ATOM 1559 N N . VAL A 1 194 ? -3.863 -24.516 -1.663 1.00 98.81 194 VAL A N 1
ATOM 1560 C CA . VAL A 1 194 ? -2.414 -24.727 -1.680 1.00 98.81 194 VAL A CA 1
ATOM 1561 C C . VAL A 1 194 ? -1.775 -23.784 -0.671 1.00 98.81 194 VAL A C 1
ATOM 1563 O O . VAL A 1 194 ? -1.895 -22.573 -0.813 1.00 98.81 194 VAL A O 1
ATOM 1566 N N . THR A 1 195 ? -1.109 -24.329 0.343 1.00 98.50 195 THR A N 1
ATOM 1567 C CA . THR A 1 195 ? -0.520 -23.551 1.452 1.00 98.50 195 THR A CA 1
ATOM 1568 C C . THR A 1 195 ? 1.001 -23.581 1.358 1.00 98.50 195 THR A C 1
ATOM 1570 O O . THR A 1 195 ? 1.551 -24.625 1.024 1.00 98.50 195 THR A O 1
ATOM 1573 N N . CYS A 1 196 ? 1.718 -22.504 1.676 1.00 97.62 196 CYS A N 1
ATOM 1574 C CA . CYS A 1 196 ? 3.171 -22.597 1.863 1.00 97.62 196 CYS A CA 1
ATOM 1575 C C . CYS A 1 196 ? 3.533 -23.712 2.870 1.00 97.62 196 CYS A C 1
ATOM 1577 O O . CYS A 1 196 ? 2.812 -23.954 3.841 1.00 97.62 196 CYS A O 1
ATOM 1579 N N . ALA A 1 197 ? 4.618 -24.447 2.619 1.00 97.06 197 ALA A N 1
ATOM 1580 C CA . ALA A 1 197 ? 5.028 -25.555 3.486 1.00 97.06 197 ALA A CA 1
ATOM 1581 C C . ALA A 1 197 ? 5.433 -25.081 4.889 1.00 97.06 197 ALA A C 1
ATOM 1583 O O . ALA A 1 197 ? 5.104 -25.733 5.882 1.00 97.06 197 ALA A O 1
ATOM 1584 N N . TRP A 1 198 ? 6.082 -23.920 4.955 1.00 97.44 198 TRP A N 1
ATOM 1585 C CA . TRP A 1 198 ? 6.463 -23.232 6.179 1.00 97.44 198 TRP A CA 1
ATOM 1586 C C . TRP A 1 198 ? 6.418 -21.707 5.974 1.00 97.44 198 TRP A C 1
ATOM 1588 O O . TRP A 1 198 ? 6.227 -21.211 4.862 1.00 97.44 198 TRP A O 1
ATOM 1598 N N . TRP A 1 199 ? 6.523 -20.946 7.063 1.00 96.75 199 TRP A N 1
ATOM 1599 C CA . TRP A 1 199 ? 6.397 -19.486 7.062 1.00 96.75 199 TRP A CA 1
ATOM 1600 C C . TRP A 1 199 ? 7.575 -18.756 6.398 1.00 96.75 199 TRP A C 1
ATOM 1602 O O . TRP A 1 199 ? 7.437 -17.593 6.031 1.00 96.75 199 TRP A O 1
ATOM 1612 N N . ASP A 1 200 ? 8.707 -19.424 6.178 1.00 95.81 200 ASP A N 1
ATOM 1613 C CA . ASP A 1 200 ? 9.855 -18.890 5.428 1.00 95.81 200 ASP A CA 1
ATOM 1614 C C . ASP A 1 200 ? 9.522 -18.540 3.968 1.00 95.81 200 ASP A C 1
ATOM 1616 O O . ASP A 1 200 ? 10.171 -17.684 3.362 1.00 95.81 200 ASP A O 1
ATOM 1620 N N . THR A 1 201 ? 8.488 -19.179 3.420 1.00 96.31 201 THR A N 1
ATOM 1621 C CA . THR A 1 201 ? 7.984 -19.028 2.051 1.00 96.31 201 THR A CA 1
ATOM 1622 C C . THR A 1 201 ? 6.567 -18.450 2.017 1.00 96.31 201 THR A C 1
ATOM 1624 O O . THR A 1 201 ? 5.858 -18.590 1.020 1.00 96.31 201 THR A O 1
ATOM 1627 N N . LEU A 1 202 ? 6.165 -17.727 3.072 1.00 96.44 202 LEU A N 1
ATOM 1628 C CA . LEU A 1 202 ? 4.848 -17.086 3.228 1.00 96.44 202 LEU A CA 1
ATOM 1629 C C . LEU A 1 202 ? 4.403 -16.251 2.012 1.00 96.44 202 LEU A C 1
ATOM 1631 O O . LEU A 1 202 ? 3.207 -16.113 1.757 1.00 96.44 202 LEU A O 1
ATOM 1635 N N . TRP A 1 203 ? 5.337 -15.728 1.214 1.00 97.31 203 TRP A N 1
ATOM 1636 C CA . TRP A 1 203 ? 5.025 -14.997 -0.017 1.00 97.31 203 TRP A CA 1
ATOM 1637 C C . TRP A 1 203 ? 4.245 -15.837 -1.052 1.00 97.31 203 TRP A C 1
ATOM 1639 O O . TRP A 1 203 ? 3.540 -15.258 -1.880 1.00 97.31 203 TRP A O 1
ATOM 1649 N N . LEU A 1 204 ? 4.309 -17.176 -0.999 1.00 97.88 204 LEU A N 1
ATOM 1650 C CA . LEU A 1 204 ? 3.470 -18.070 -1.813 1.00 97.88 204 LEU A CA 1
ATOM 1651 C C . LEU A 1 204 ? 1.975 -17.955 -1.478 1.00 97.88 204 LEU A C 1
ATOM 1653 O O . LEU A 1 204 ? 1.137 -18.264 -2.324 1.00 97.88 204 LEU A O 1
ATOM 1657 N N . ASN A 1 205 ? 1.643 -17.483 -0.279 1.00 97.62 205 ASN A N 1
ATOM 1658 C CA . ASN A 1 205 ? 0.279 -17.132 0.094 1.00 97.62 205 ASN A CA 1
ATOM 1659 C C . ASN A 1 205 ? 0.075 -15.627 -0.145 1.00 97.62 205 ASN A C 1
ATOM 1661 O O . ASN A 1 205 ? -0.710 -15.204 -0.995 1.00 97.62 205 ASN A O 1
ATOM 1665 N N . GLU A 1 206 ? 0.854 -14.809 0.564 1.00 97.12 206 GLU A N 1
ATOM 1666 C CA . GLU A 1 206 ? 0.601 -13.374 0.722 1.00 97.12 206 GLU A CA 1
ATOM 1667 C C . GLU A 1 206 ? 0.986 -12.538 -0.495 1.00 97.12 206 GLU A C 1
ATOM 1669 O O . GLU A 1 206 ? 0.328 -11.546 -0.812 1.00 97.12 206 GLU A O 1
ATOM 1674 N N . GLY A 1 207 ? 2.026 -12.941 -1.225 1.00 97.88 207 GLY A N 1
ATOM 1675 C CA . GLY A 1 207 ? 2.424 -12.294 -2.471 1.00 97.88 207 GLY A CA 1
ATOM 1676 C C . GLY A 1 207 ? 1.374 -12.497 -3.564 1.00 97.88 207 GLY A C 1
ATOM 1677 O O . GLY A 1 207 ? 1.019 -11.546 -4.264 1.00 97.88 207 GLY A O 1
ATOM 1678 N N . PHE A 1 208 ? 0.822 -13.710 -3.677 1.00 98.50 208 PHE A N 1
ATOM 1679 C CA . PHE A 1 208 ? -0.258 -14.015 -4.621 1.00 98.50 208 PHE A CA 1
ATOM 1680 C C . PHE A 1 208 ? -1.551 -13.288 -4.266 1.00 98.50 208 PHE A C 1
ATOM 1682 O O . PHE A 1 208 ? -2.129 -12.617 -5.126 1.00 98.50 208 PHE A O 1
ATOM 1689 N N . ALA A 1 209 ? -1.984 -13.360 -3.007 1.00 98.19 209 ALA A N 1
ATOM 1690 C CA . ALA A 1 209 ? -3.168 -12.640 -2.562 1.00 98.19 209 ALA A CA 1
ATOM 1691 C C . ALA A 1 209 ? -3.004 -11.127 -2.739 1.00 98.19 209 ALA A C 1
ATOM 1693 O O . ALA A 1 209 ? -3.920 -10.455 -3.218 1.00 98.19 209 ALA A O 1
ATOM 1694 N N . ARG A 1 210 ? -1.813 -10.574 -2.462 1.00 97.81 210 ARG A N 1
ATOM 1695 C CA . ARG A 1 210 ? -1.503 -9.159 -2.709 1.00 97.81 210 ARG A CA 1
ATOM 1696 C C . ARG A 1 210 ? -1.529 -8.794 -4.191 1.00 97.81 210 ARG A C 1
ATOM 1698 O O . ARG A 1 210 ? -1.975 -7.696 -4.525 1.00 97.81 210 ARG A O 1
ATOM 1705 N N . TYR A 1 211 ? -1.086 -9.677 -5.084 1.00 98.50 211 TYR A N 1
ATOM 1706 C CA . TYR A 1 211 ? -1.163 -9.421 -6.520 1.00 98.50 211 TYR A CA 1
ATOM 1707 C C . TYR A 1 211 ? -2.616 -9.412 -7.013 1.00 98.50 211 TYR A C 1
ATOM 1709 O O . TYR A 1 211 ? -3.076 -8.426 -7.604 1.00 98.50 211 TYR A O 1
ATOM 1717 N N . TYR A 1 212 ? -3.379 -10.463 -6.700 1.00 98.31 212 TYR A N 1
ATOM 1718 C CA . TYR A 1 212 ? -4.767 -10.589 -7.147 1.00 98.31 212 TYR A CA 1
ATOM 1719 C C . TYR A 1 212 ? -5.715 -9.592 -6.494 1.00 98.31 212 TYR A C 1
ATOM 1721 O O . TYR A 1 212 ? -6.660 -9.154 -7.143 1.00 98.31 212 TYR A O 1
ATOM 1729 N N . GLN A 1 213 ? -5.403 -9.124 -5.289 1.00 97.19 213 GLN A N 1
ATOM 1730 C CA . GLN A 1 213 ? -6.056 -7.986 -4.645 1.00 97.19 213 GLN A CA 1
ATOM 1731 C C . GLN A 1 213 ? -6.137 -6.742 -5.544 1.00 97.19 213 GLN A C 1
ATOM 1733 O O . GLN A 1 213 ? -7.139 -6.030 -5.507 1.00 97.19 213 GLN A O 1
ATOM 1738 N N . TYR A 1 214 ? -5.118 -6.462 -6.361 1.00 98.25 214 TYR A N 1
ATOM 1739 C CA . TYR A 1 214 ? -5.159 -5.357 -7.326 1.00 98.25 214 TYR A CA 1
ATOM 1740 C C . TYR A 1 214 ? -5.678 -5.821 -8.683 1.00 98.25 214 TYR A C 1
ATOM 1742 O O . TYR A 1 214 ? -6.571 -5.190 -9.241 1.00 98.25 214 TYR A O 1
ATOM 1750 N N . TYR A 1 215 ? -5.154 -6.933 -9.198 1.00 98.19 215 TYR A N 1
ATOM 1751 C CA . TYR A 1 215 ? -5.477 -7.420 -10.539 1.00 98.19 215 TYR A CA 1
ATOM 1752 C C . TYR A 1 215 ? -6.963 -7.781 -10.706 1.00 98.19 215 TYR A C 1
ATOM 1754 O O . TYR A 1 215 ? -7.598 -7.378 -11.679 1.00 98.19 215 TYR A O 1
ATOM 1762 N N . MET A 1 216 ? -7.551 -8.504 -9.750 1.00 98.19 216 MET A N 1
ATOM 1763 C CA . MET A 1 216 ? -8.960 -8.906 -9.822 1.00 98.19 216 MET A CA 1
ATOM 1764 C C . MET A 1 216 ? -9.899 -7.762 -9.484 1.00 98.19 216 MET A C 1
ATOM 1766 O O . MET A 1 216 ? -10.943 -7.636 -10.122 1.00 98.19 216 MET A O 1
ATOM 1770 N N . THR A 1 217 ? -9.520 -6.890 -8.547 1.00 97.88 217 THR A N 1
ATOM 1771 C CA . THR A 1 217 ? -10.323 -5.700 -8.253 1.00 97.88 217 THR A CA 1
ATOM 1772 C C . THR A 1 217 ? -10.342 -4.730 -9.430 1.00 97.88 217 THR A C 1
ATOM 1774 O O . THR A 1 217 ? -11.382 -4.146 -9.689 1.00 97.88 217 THR A O 1
ATOM 1777 N N . ASP A 1 218 ? -9.263 -4.601 -10.208 1.00 97.75 218 ASP A N 1
ATOM 1778 C CA . ASP A 1 218 ? -9.272 -3.811 -11.450 1.00 97.75 218 ASP A CA 1
ATOM 1779 C C . ASP A 1 218 ? -10.253 -4.387 -12.487 1.00 97.75 218 ASP A C 1
ATOM 1781 O O . ASP A 1 218 ? -11.005 -3.650 -13.119 1.00 97.75 218 ASP A O 1
ATOM 1785 N N . LYS A 1 219 ? -10.333 -5.720 -12.607 1.00 97.12 219 LYS A N 1
ATOM 1786 C CA . LYS A 1 219 ? -11.334 -6.386 -13.461 1.00 97.12 219 LYS A CA 1
ATOM 1787 C C . LYS A 1 219 ? -12.760 -6.234 -12.922 1.00 97.12 219 LYS A C 1
ATOM 1789 O O . LYS A 1 219 ? -13.709 -6.101 -13.699 1.00 97.12 219 LYS A O 1
ATOM 1794 N N . ALA A 1 220 ? -12.930 -6.281 -11.604 1.00 97.44 220 ALA A N 1
ATOM 1795 C CA . ALA A 1 220 ? -14.226 -6.151 -10.954 1.00 97.44 220 ALA A CA 1
ATOM 1796 C C . ALA A 1 220 ? -14.730 -4.699 -10.952 1.00 97.44 220 ALA A C 1
ATOM 1798 O O . ALA A 1 220 ? -15.914 -4.467 -11.169 1.00 97.44 220 ALA A O 1
ATOM 1799 N N . GLU A 1 221 ? -13.850 -3.727 -10.762 1.00 96.06 221 GLU A N 1
ATOM 1800 C CA . GLU A 1 221 ? -14.166 -2.311 -10.584 1.00 96.06 221 GLU A CA 1
ATOM 1801 C C . GLU A 1 221 ? -13.169 -1.428 -11.358 1.00 96.06 221 GLU A C 1
ATOM 1803 O O . GLU A 1 221 ? -12.395 -0.675 -10.760 1.00 96.06 221 GLU A O 1
ATOM 1808 N N . PRO A 1 222 ? -13.187 -1.462 -12.706 1.00 94.88 222 PRO A N 1
ATOM 1809 C CA . PRO A 1 222 ? -12.169 -0.802 -13.534 1.00 94.88 222 PRO A CA 1
ATOM 1810 C C . PRO A 1 222 ? -12.112 0.718 -13.341 1.00 94.88 222 PRO A C 1
ATOM 1812 O O . PRO A 1 222 ? -11.071 1.345 -13.520 1.00 94.88 222 PRO A O 1
ATOM 1815 N N . HIS A 1 223 ? -13.220 1.329 -12.916 1.00 93.38 223 HIS A N 1
ATOM 1816 C CA . HIS A 1 223 ? -13.291 2.759 -12.620 1.00 93.38 223 HIS A CA 1
ATOM 1817 C C . HIS A 1 223 ? -12.449 3.180 -11.393 1.00 93.38 223 HIS A C 1
ATOM 1819 O O . HIS A 1 223 ? -12.195 4.371 -11.211 1.00 93.38 223 HIS A O 1
ATOM 1825 N N . MET A 1 224 ? -12.006 2.227 -10.560 1.00 94.31 224 MET A N 1
ATOM 1826 C CA . MET A 1 224 ? -11.180 2.475 -9.369 1.00 94.31 224 MET A CA 1
ATOM 1827 C C . MET A 1 224 ? -9.668 2.466 -9.634 1.00 94.31 224 MET A C 1
ATOM 1829 O O . MET A 1 224 ? -8.895 2.706 -8.705 1.00 94.31 224 MET A O 1
ATOM 1833 N N . GLY A 1 225 ? -9.238 2.194 -10.873 1.00 95.06 225 GLY A N 1
ATOM 1834 C CA . GLY A 1 225 ? -7.855 2.373 -11.325 1.00 95.06 225 GLY A CA 1
ATOM 1835 C C . GLY A 1 225 ? -6.809 1.556 -10.562 1.00 95.06 225 GLY A C 1
ATOM 1836 O O . GLY A 1 225 ? -5.705 2.051 -10.324 1.00 95.06 225 GLY A O 1
ATOM 1837 N N . PHE A 1 226 ? -7.122 0.322 -10.153 1.00 96.06 226 PHE A N 1
ATOM 1838 C CA . PHE A 1 226 ? -6.200 -0.504 -9.366 1.00 96.06 226 PHE A CA 1
ATOM 1839 C C . PHE A 1 226 ? -4.928 -0.875 -10.136 1.00 96.06 226 PHE A C 1
ATOM 1841 O O . PHE A 1 226 ? -3.864 -0.957 -9.521 1.00 96.06 226 PHE A O 1
ATOM 1848 N N . LYS A 1 227 ? -4.978 -0.986 -11.470 1.00 96.00 227 LYS A N 1
ATOM 1849 C CA . LYS A 1 227 ? -3.768 -1.141 -12.296 1.00 96.00 227 LYS A CA 1
ATOM 1850 C C . LYS A 1 227 ? -2.795 0.034 -12.118 1.00 96.00 227 LYS A C 1
ATOM 1852 O O . LYS A 1 227 ? -1.597 -0.191 -11.974 1.00 96.00 227 LYS A O 1
ATOM 1857 N N . THR A 1 228 ? -3.299 1.270 -12.104 1.00 96.56 228 THR A N 1
ATOM 1858 C CA . THR A 1 228 ? -2.494 2.489 -11.886 1.00 96.56 228 THR A CA 1
ATOM 1859 C C . THR A 1 228 ? -1.964 2.545 -10.463 1.00 96.56 228 THR A C 1
ATOM 1861 O O . THR A 1 228 ? -0.791 2.826 -10.224 1.00 96.56 228 THR A O 1
ATOM 1864 N N . ARG A 1 229 ? -2.836 2.244 -9.503 1.00 95.00 229 ARG A N 1
ATOM 1865 C CA . ARG A 1 229 ? -2.537 2.336 -8.076 1.00 95.00 229 ARG A CA 1
ATOM 1866 C C . ARG A 1 229 ? -1.510 1.309 -7.621 1.00 95.00 229 ARG A C 1
ATOM 1868 O O . ARG A 1 229 ? -0.690 1.640 -6.776 1.00 95.00 229 ARG A O 1
ATOM 1875 N N . PHE A 1 230 ? -1.469 0.119 -8.227 1.00 98.19 230 PHE A N 1
ATOM 1876 C CA . PHE A 1 230 ? -0.448 -0.894 -7.935 1.00 98.19 230 PHE A CA 1
ATOM 1877 C C . PHE A 1 230 ? 0.980 -0.332 -8.025 1.00 98.19 230 PHE A C 1
ATOM 1879 O O . PHE A 1 230 ? 1.829 -0.665 -7.199 1.00 98.19 230 PHE A O 1
ATOM 1886 N N . ILE A 1 231 ? 1.236 0.552 -8.993 1.00 98.25 231 ILE A N 1
ATOM 1887 C CA . ILE A 1 231 ? 2.560 1.140 -9.214 1.00 98.25 231 ILE A CA 1
ATOM 1888 C C . ILE A 1 231 ? 3.031 1.911 -7.976 1.00 98.25 231 ILE A C 1
ATOM 1890 O O . ILE A 1 231 ? 4.095 1.623 -7.435 1.00 98.25 231 ILE A O 1
ATOM 1894 N N . VAL A 1 232 ? 2.218 2.846 -7.492 1.00 95.88 232 VAL A N 1
ATOM 1895 C CA . VAL A 1 232 ? 2.598 3.762 -6.404 1.00 95.88 232 VAL A CA 1
ATOM 1896 C C . VAL A 1 232 ? 2.303 3.198 -5.012 1.00 95.88 232 VAL A C 1
ATOM 1898 O O . VAL A 1 232 ? 3.025 3.485 -4.063 1.00 95.88 232 VAL A O 1
ATOM 1901 N N . GLU A 1 233 ? 1.273 2.360 -4.872 1.00 94.31 233 GLU A N 1
ATOM 1902 C CA . GLU A 1 233 ? 0.844 1.818 -3.576 1.00 94.31 233 GLU A CA 1
ATOM 1903 C C . GLU A 1 233 ? 1.546 0.505 -3.211 1.00 94.31 233 GLU A C 1
ATOM 1905 O O . GLU A 1 233 ? 1.598 0.169 -2.030 1.00 94.31 233 GLU A O 1
ATOM 1910 N N . GLN A 1 234 ? 2.053 -0.257 -4.190 1.00 96.44 234 GLN A N 1
ATOM 1911 C CA . GLN A 1 234 ? 2.708 -1.551 -3.954 1.00 96.44 234 GLN A CA 1
ATOM 1912 C C . GLN A 1 234 ? 4.146 -1.567 -4.451 1.00 96.44 234 GLN A C 1
ATOM 1914 O O . GLN A 1 234 ? 5.057 -1.758 -3.651 1.00 96.44 234 GLN A O 1
ATOM 1919 N N . LEU A 1 235 ? 4.367 -1.341 -5.746 1.00 98.62 235 LEU A N 1
ATOM 1920 C CA . LEU A 1 235 ? 5.679 -1.543 -6.357 1.00 98.62 235 LEU A CA 1
ATOM 1921 C C . LEU A 1 235 ? 6.727 -0.541 -5.843 1.00 98.62 235 LEU A C 1
ATOM 1923 O O . LEU A 1 235 ? 7.785 -0.951 -5.368 1.00 98.62 235 LEU A O 1
ATOM 1927 N N . GLN A 1 236 ? 6.426 0.759 -5.868 1.00 98.38 236 GLN A N 1
ATOM 1928 C CA . GLN A 1 236 ? 7.339 1.802 -5.375 1.00 98.38 236 GLN A CA 1
ATOM 1929 C C . GLN A 1 236 ? 7.553 1.711 -3.858 1.00 98.38 236 GLN A C 1
ATOM 1931 O O . GLN A 1 236 ? 8.681 1.812 -3.373 1.00 98.38 236 GLN A O 1
ATOM 1936 N N . MET A 1 237 ? 6.479 1.426 -3.115 1.00 95.25 237 MET A N 1
ATOM 1937 C CA . MET A 1 237 ? 6.517 1.228 -1.664 1.00 95.25 237 MET A CA 1
ATOM 1938 C C . MET A 1 237 ? 7.413 0.041 -1.279 1.00 95.25 237 MET A C 1
ATOM 1940 O O . MET A 1 237 ? 8.284 0.175 -0.419 1.00 95.25 237 MET A O 1
ATOM 1944 N N . ALA A 1 238 ? 7.276 -1.087 -1.980 1.00 97.00 238 ALA A N 1
ATOM 1945 C CA . ALA A 1 238 ? 8.122 -2.258 -1.794 1.00 97.00 238 ALA A CA 1
ATOM 1946 C C . ALA A 1 238 ? 9.590 -1.973 -2.121 1.00 97.00 238 ALA A C 1
ATOM 1948 O O . ALA A 1 238 ? 10.451 -2.363 -1.340 1.00 97.00 238 ALA A O 1
ATOM 1949 N N . MET A 1 239 ? 9.893 -1.267 -3.217 1.00 98.00 239 MET A N 1
ATOM 1950 C CA . MET A 1 239 ? 11.278 -0.890 -3.530 1.00 98.00 239 MET A CA 1
ATOM 1951 C C . MET A 1 239 ? 11.882 0.009 -2.451 1.00 98.00 239 MET A C 1
ATOM 1953 O O . MET A 1 239 ? 13.046 -0.156 -2.106 1.00 98.00 239 MET A O 1
ATOM 1957 N N . LEU A 1 240 ? 11.123 0.942 -1.869 1.00 95.81 240 LEU A N 1
ATOM 1958 C CA . LEU A 1 240 ? 11.635 1.731 -0.749 1.00 95.81 240 LEU A CA 1
ATOM 1959 C C . LEU A 1 240 ? 11.917 0.851 0.480 1.00 95.81 240 LEU A C 1
ATOM 1961 O O . LEU A 1 240 ? 13.002 0.947 1.047 1.00 95.81 240 LEU A O 1
ATOM 1965 N N . SER A 1 241 ? 11.002 -0.032 0.884 1.00 94.69 241 SER A N 1
ATOM 1966 C CA . SER A 1 241 ? 11.246 -0.948 2.012 1.00 94.69 241 SER A CA 1
ATOM 1967 C C . SER A 1 241 ? 12.409 -1.912 1.767 1.00 94.69 241 SER A C 1
ATOM 1969 O O . SER A 1 241 ? 13.157 -2.215 2.689 1.00 94.69 241 SER A O 1
ATOM 1971 N N . ASP A 1 242 ? 12.593 -2.353 0.527 1.00 95.88 242 ASP A N 1
ATOM 1972 C CA . ASP A 1 242 ? 13.652 -3.277 0.118 1.00 95.88 242 ASP A CA 1
ATOM 1973 C C . ASP A 1 242 ? 14.996 -2.569 -0.138 1.00 95.88 242 ASP A C 1
ATOM 1975 O O . ASP A 1 242 ? 15.982 -3.220 -0.452 1.00 95.88 242 ASP A O 1
ATOM 1979 N N . SER A 1 243 ? 15.054 -1.237 -0.023 1.00 95.38 243 SER A N 1
ATOM 1980 C CA . SER A 1 243 ? 16.285 -0.446 -0.199 1.00 95.38 243 SER A CA 1
ATOM 1981 C C . SER A 1 243 ? 17.094 -0.243 1.086 1.00 95.38 243 SER A C 1
ATOM 1983 O O . SER A 1 243 ? 18.126 0.426 1.057 1.00 95.38 243 SER A O 1
ATOM 1985 N N . PHE A 1 244 ? 16.615 -0.755 2.223 1.00 91.69 244 PHE A N 1
ATOM 1986 C CA . PHE A 1 244 ? 17.314 -0.659 3.502 1.00 91.69 244 PHE A CA 1
ATOM 1987 C C . PHE A 1 244 ? 18.181 -1.896 3.752 1.00 91.69 244 PHE A C 1
ATOM 1989 O O . PHE A 1 244 ? 17.785 -3.018 3.443 1.00 91.69 244 PHE A O 1
ATOM 1996 N N . SER A 1 245 ? 19.326 -1.705 4.406 1.00 87.94 245 SER A N 1
ATOM 1997 C CA . SER A 1 245 ? 20.283 -2.775 4.723 1.00 87.94 245 SER A CA 1
ATOM 1998 C C . SER A 1 245 ? 19.750 -3.884 5.641 1.00 87.94 245 SER A C 1
ATOM 2000 O O . SER A 1 245 ? 20.353 -4.948 5.724 1.00 87.94 245 SER A O 1
ATOM 2002 N N . ASN A 1 246 ? 18.629 -3.657 6.332 1.00 87.25 246 ASN A N 1
ATOM 2003 C CA . ASN A 1 246 ? 17.949 -4.648 7.169 1.00 87.25 246 ASN A CA 1
ATOM 2004 C C . ASN A 1 246 ? 16.765 -5.340 6.466 1.00 87.25 246 ASN A C 1
ATOM 2006 O O . ASN A 1 246 ? 16.008 -6.051 7.129 1.00 87.25 246 ASN A O 1
ATOM 2010 N N . ALA A 1 247 ? 16.566 -5.117 5.163 1.00 91.94 247 ALA A N 1
ATOM 2011 C CA . ALA A 1 247 ? 15.578 -5.855 4.385 1.00 91.94 247 ALA A CA 1
ATOM 2012 C C . ALA A 1 247 ? 15.902 -7.360 4.386 1.00 91.94 247 ALA A C 1
ATOM 2014 O O . ALA A 1 247 ? 17.064 -7.764 4.426 1.00 91.94 247 ALA A O 1
ATOM 2015 N N . HIS A 1 248 ? 14.868 -8.196 4.321 1.00 93.25 248 HIS A N 1
ATOM 2016 C CA . HIS A 1 248 ? 15.015 -9.649 4.237 1.00 93.25 248 HIS A CA 1
ATOM 2017 C C . HIS A 1 248 ? 14.690 -10.164 2.826 1.00 93.25 248 HIS A C 1
ATOM 2019 O O . HIS A 1 248 ? 14.048 -9.485 2.027 1.00 93.25 248 HIS A O 1
ATOM 2025 N N . ALA A 1 249 ? 15.136 -11.380 2.509 1.00 95.56 249 ALA A N 1
ATOM 2026 C CA . ALA A 1 249 ? 14.743 -12.086 1.289 1.00 95.56 249 ALA A CA 1
ATOM 2027 C C . ALA A 1 249 ? 13.267 -12.534 1.354 1.00 95.56 249 ALA A C 1
ATOM 2029 O O . ALA A 1 249 ? 12.729 -12.714 2.449 1.00 95.56 249 ALA A O 1
ATOM 2030 N N . LEU A 1 250 ? 12.612 -12.745 0.204 1.00 95.75 250 LEU A N 1
ATOM 2031 C CA . LEU A 1 250 ? 11.238 -13.281 0.169 1.00 95.75 250 LEU A CA 1
ATOM 2032 C C . LEU A 1 250 ? 11.185 -14.703 0.739 1.00 95.75 250 LEU A C 1
ATOM 2034 O O . LEU A 1 250 ? 10.324 -15.004 1.562 1.00 95.75 250 LEU A O 1
ATOM 2038 N N . THR A 1 251 ? 12.123 -15.550 0.314 1.00 96.25 251 THR A N 1
ATOM 2039 C CA . THR A 1 251 ? 12.371 -16.870 0.893 1.00 96.25 251 THR A CA 1
ATOM 2040 C C . THR A 1 251 ? 13.502 -16.736 1.903 1.00 96.25 251 THR A C 1
ATOM 2042 O O . THR A 1 251 ? 14.639 -16.459 1.518 1.00 96.25 251 THR A O 1
ATOM 2045 N N . ASN A 1 252 ? 13.197 -16.919 3.188 1.00 93.88 252 ASN A N 1
ATOM 2046 C CA . ASN A 1 252 ? 14.176 -16.768 4.264 1.00 93.88 252 ASN A CA 1
ATOM 2047 C C . ASN A 1 252 ? 14.199 -17.994 5.196 1.00 93.88 252 ASN A C 1
ATOM 2049 O O . ASN A 1 252 ? 13.457 -18.019 6.180 1.00 93.88 252 ASN A O 1
ATOM 2053 N N . PRO A 1 253 ? 15.096 -18.970 4.956 1.00 92.94 253 PRO A N 1
ATOM 2054 C CA . PRO A 1 253 ? 15.176 -20.201 5.748 1.00 92.94 253 PRO A CA 1
ATOM 2055 C C . PRO A 1 253 ? 15.495 -20.003 7.240 1.00 92.94 253 PRO A C 1
ATOM 2057 O O . PRO A 1 253 ? 15.416 -20.954 8.010 1.00 92.94 253 PRO A O 1
ATOM 2060 N N . ALA A 1 254 ? 15.891 -18.797 7.664 1.00 91.94 254 ALA A N 1
ATOM 2061 C CA . ALA A 1 254 ? 16.146 -18.490 9.071 1.00 91.94 254 ALA A CA 1
ATOM 2062 C C . ALA A 1 254 ? 14.859 -18.296 9.902 1.00 91.94 254 ALA A C 1
ATOM 2064 O O . ALA A 1 254 ? 14.929 -18.245 11.131 1.00 91.94 254 ALA A O 1
ATOM 2065 N N . VAL A 1 255 ? 13.691 -18.183 9.259 1.00 92.81 255 VAL A N 1
ATOM 2066 C CA . VAL A 1 255 ? 12.394 -18.038 9.936 1.00 92.81 255 VAL A CA 1
ATOM 2067 C C . VAL A 1 255 ? 12.032 -19.347 10.638 1.00 92.81 255 VAL A C 1
ATOM 2069 O O . VAL A 1 255 ? 11.811 -20.364 9.984 1.00 92.81 255 VAL A O 1
ATOM 2072 N N . SER A 1 256 ? 11.969 -19.339 11.970 1.00 91.00 256 SER A N 1
ATOM 2073 C CA . SER A 1 256 ? 11.788 -20.574 12.756 1.00 91.00 256 SER A CA 1
ATOM 2074 C C . SER A 1 256 ? 11.069 -20.400 14.098 1.00 91.00 256 SER A C 1
ATOM 2076 O O . SER A 1 256 ? 10.461 -21.348 14.589 1.00 91.00 256 SER A O 1
ATOM 2078 N N . ASP A 1 257 ? 11.091 -19.204 14.679 1.00 90.88 257 ASP A N 1
ATOM 2079 C CA . ASP A 1 257 ? 10.470 -18.876 15.965 1.00 90.88 257 ASP A CA 1
ATOM 2080 C C . ASP A 1 257 ? 9.290 -17.891 15.790 1.00 90.88 257 ASP A C 1
ATOM 2082 O O . ASP A 1 257 ? 9.167 -17.263 14.736 1.00 90.88 257 ASP A O 1
ATOM 2086 N N . PRO A 1 258 ? 8.402 -17.727 16.791 1.00 88.88 258 PRO A N 1
ATOM 2087 C CA . PRO A 1 258 ? 7.226 -16.861 16.668 1.00 88.88 258 PRO A CA 1
ATOM 2088 C C . PRO A 1 258 ? 7.522 -15.401 16.293 1.00 88.88 258 PRO A C 1
ATOM 2090 O O . PRO A 1 258 ? 6.728 -14.797 15.563 1.00 88.88 258 PRO A O 1
ATOM 2093 N N . ASP A 1 259 ? 8.643 -14.834 16.749 1.00 87.94 259 ASP A N 1
ATOM 2094 C CA . ASP A 1 259 ? 9.005 -13.448 16.451 1.00 87.94 259 ASP A CA 1
ATOM 2095 C C . ASP A 1 259 ? 9.517 -13.332 15.014 1.00 87.94 259 ASP A C 1
ATOM 2097 O O . ASP A 1 259 ? 9.076 -12.449 14.276 1.00 87.94 259 ASP A O 1
ATOM 2101 N N . SER A 1 260 ? 10.396 -14.241 14.570 1.00 90.62 260 SER A N 1
ATOM 2102 C CA . SER A 1 260 ? 10.855 -14.255 13.172 1.00 90.62 260 SER A CA 1
ATOM 2103 C C . SER A 1 260 ? 9.724 -14.544 12.185 1.00 90.62 260 SER A C 1
ATOM 2105 O O . SER A 1 260 ? 9.671 -13.903 11.137 1.00 90.62 260 SER A O 1
ATOM 2107 N N . VAL A 1 261 ? 8.772 -15.416 12.538 1.00 90.25 261 VAL A N 1
ATOM 2108 C CA . VAL A 1 261 ? 7.545 -15.644 11.756 1.00 90.25 261 VAL A CA 1
ATOM 2109 C C . VAL A 1 261 ? 6.727 -14.361 11.663 1.00 90.25 261 VAL A C 1
ATOM 2111 O O . VAL A 1 261 ? 6.395 -13.934 10.560 1.00 90.25 261 VAL A O 1
ATOM 2114 N N . SER A 1 262 ? 6.449 -13.709 12.794 1.00 87.00 262 SER A N 1
ATOM 2115 C CA . SER A 1 262 ? 5.664 -12.467 12.827 1.00 87.00 262 SER A CA 1
ATOM 2116 C C . SER A 1 262 ? 6.329 -11.341 12.030 1.00 87.00 262 SER A C 1
ATOM 2118 O O . SER A 1 262 ? 5.658 -10.627 11.288 1.00 87.00 262 SER A O 1
ATOM 2120 N N . ASN A 1 263 ? 7.654 -11.212 12.118 1.00 84.56 263 ASN A N 1
ATOM 2121 C CA . ASN A 1 263 ? 8.428 -10.221 11.367 1.00 84.56 263 ASN A CA 1
ATOM 2122 C C . ASN A 1 263 ? 8.426 -10.475 9.855 1.00 84.56 263 ASN A C 1
ATOM 2124 O O . ASN A 1 263 ? 8.616 -9.536 9.082 1.00 84.56 263 ASN A O 1
ATOM 2128 N N . HIS A 1 264 ? 8.191 -11.717 9.422 1.00 89.06 264 HIS A N 1
ATOM 2129 C CA . HIS A 1 264 ? 8.093 -12.060 8.004 1.00 89.06 264 HIS A CA 1
ATOM 2130 C C . HIS A 1 264 ? 6.759 -11.619 7.382 1.00 89.06 264 HIS A C 1
ATOM 2132 O O . HIS A 1 264 ? 6.665 -11.518 6.161 1.00 89.06 264 HIS A O 1
ATOM 2138 N N . PHE A 1 265 ? 5.744 -11.259 8.179 1.00 86.62 265 PHE A N 1
ATOM 2139 C CA . PHE A 1 265 ? 4.523 -10.584 7.710 1.00 86.62 265 PHE A CA 1
ATOM 2140 C C . PHE A 1 265 ? 4.786 -9.092 7.422 1.00 86.62 265 PHE A C 1
ATOM 2142 O O . PHE A 1 265 ? 4.208 -8.192 8.036 1.00 86.62 265 PHE A O 1
ATOM 2149 N N . SER A 1 266 ? 5.686 -8.823 6.477 1.00 88.31 266 SER A N 1
ATOM 2150 C CA . SER A 1 266 ? 6.208 -7.490 6.173 1.00 88.31 266 SER A CA 1
ATOM 2151 C C . SER A 1 266 ? 5.835 -7.010 4.768 1.00 88.31 266 SER A C 1
ATOM 2153 O O . SER A 1 266 ? 5.482 -7.798 3.890 1.00 88.31 266 SER A O 1
ATOM 2155 N N . THR A 1 267 ? 6.022 -5.713 4.498 1.00 89.94 267 THR A N 1
ATOM 2156 C CA . THR A 1 267 ? 5.936 -5.139 3.143 1.00 89.94 267 THR A CA 1
ATOM 2157 C C . THR A 1 267 ? 6.652 -5.977 2.080 1.00 89.94 267 THR A C 1
ATOM 2159 O O . THR A 1 267 ? 6.171 -6.064 0.952 1.00 89.94 267 THR A O 1
ATOM 2162 N N . ILE A 1 268 ? 7.791 -6.588 2.411 1.00 94.19 268 ILE A N 1
ATOM 2163 C CA . ILE A 1 268 ? 8.563 -7.392 1.466 1.00 94.19 268 ILE A CA 1
ATOM 2164 C C . ILE A 1 268 ? 7.743 -8.611 1.032 1.00 94.19 268 ILE A C 1
ATOM 2166 O O . ILE A 1 268 ? 7.450 -8.770 -0.152 1.00 94.19 268 ILE A O 1
ATOM 2170 N N . THR A 1 269 ? 7.277 -9.415 1.982 1.00 95.44 269 THR A N 1
ATOM 2171 C CA . THR A 1 269 ? 6.500 -10.632 1.707 1.00 95.44 269 THR A CA 1
ATOM 2172 C C . THR A 1 269 ? 5.248 -10.356 0.875 1.00 95.44 269 THR A C 1
ATOM 2174 O O . THR A 1 269 ? 4.987 -11.063 -0.098 1.00 95.44 269 THR A O 1
ATOM 2177 N N . TYR A 1 270 ? 4.516 -9.283 1.190 1.00 96.94 270 TYR A N 1
ATOM 2178 C CA . TYR A 1 270 ? 3.312 -8.899 0.452 1.00 96.94 270 TYR A CA 1
ATOM 2179 C C . TYR A 1 270 ? 3.635 -8.194 -0.877 1.00 96.94 270 TYR A C 1
ATOM 2181 O O . TYR A 1 270 ? 3.318 -8.689 -1.958 1.00 96.94 270 TYR A O 1
ATOM 2189 N N . ALA A 1 271 ? 4.220 -6.997 -0.816 1.00 97.25 271 ALA A N 1
ATOM 2190 C CA . ALA A 1 271 ? 4.280 -6.069 -1.942 1.00 97.25 271 ALA A CA 1
ATOM 2191 C C . ALA A 1 271 ? 5.457 -6.348 -2.896 1.00 97.25 271 ALA A C 1
ATOM 2193 O O . ALA A 1 271 ? 5.272 -6.254 -4.115 1.00 97.25 271 ALA A O 1
ATOM 2194 N N . LYS A 1 272 ? 6.636 -6.762 -2.392 1.00 98.12 272 LYS A N 1
ATOM 2195 C CA . LYS A 1 272 ? 7.717 -7.268 -3.267 1.00 98.12 272 LYS A CA 1
ATOM 2196 C C . LYS A 1 272 ? 7.282 -8.592 -3.892 1.00 98.12 272 LYS A C 1
ATOM 2198 O O . LYS A 1 272 ? 7.368 -8.715 -5.110 1.00 98.12 272 LYS A O 1
ATOM 2203 N N . GLY A 1 273 ? 6.711 -9.513 -3.108 1.00 98.12 273 GLY A N 1
ATOM 2204 C CA . GLY A 1 273 ? 6.138 -10.768 -3.614 1.00 98.12 273 GLY A CA 1
ATOM 2205 C C . GLY A 1 273 ? 5.178 -10.545 -4.791 1.00 98.12 273 GLY A C 1
ATOM 2206 O O . GLY A 1 273 ? 5.399 -11.069 -5.883 1.00 98.12 273 GLY A O 1
ATOM 2207 N N . ALA A 1 274 ? 4.181 -9.670 -4.621 1.00 98.69 274 ALA A N 1
ATOM 2208 C CA . ALA A 1 274 ? 3.246 -9.306 -5.688 1.00 98.69 274 ALA A CA 1
ATOM 2209 C C . ALA A 1 274 ? 3.920 -8.663 -6.911 1.00 98.69 274 ALA A C 1
ATOM 2211 O O . ALA A 1 274 ? 3.538 -8.929 -8.051 1.00 98.69 274 ALA A O 1
ATOM 2212 N N . SER A 1 275 ? 4.924 -7.811 -6.694 1.00 98.69 275 SER A N 1
ATOM 2213 C CA . SER A 1 275 ? 5.636 -7.130 -7.780 1.00 98.69 275 SER A CA 1
ATOM 2214 C C . SER A 1 275 ? 6.470 -8.097 -8.623 1.00 98.69 275 SER A C 1
ATOM 2216 O O . SER A 1 275 ? 6.491 -7.970 -9.848 1.00 98.69 275 SER A O 1
ATOM 2218 N N . ILE A 1 276 ? 7.104 -9.094 -7.997 1.00 98.44 276 ILE A N 1
ATOM 2219 C CA . ILE A 1 276 ? 7.841 -10.149 -8.705 1.00 98.44 276 ILE A CA 1
ATOM 2220 C C . ILE A 1 276 ? 6.880 -11.064 -9.475 1.00 98.44 276 ILE A C 1
ATOM 2222 O O . ILE A 1 276 ? 7.157 -11.393 -10.629 1.00 98.44 276 ILE A O 1
ATOM 2226 N N . LEU A 1 277 ? 5.717 -11.408 -8.911 1.00 98.50 277 LEU A N 1
ATOM 2227 C CA . LEU A 1 277 ? 4.681 -12.170 -9.625 1.00 98.50 277 LEU A CA 1
ATOM 2228 C C . LEU A 1 277 ? 4.167 -11.420 -10.863 1.00 98.50 277 LEU A C 1
ATOM 2230 O O . LEU A 1 277 ? 4.113 -12.000 -11.946 1.00 98.50 277 LEU A O 1
ATOM 2234 N N . ARG A 1 278 ? 3.893 -10.115 -10.746 1.00 98.44 278 ARG A N 1
ATOM 2235 C CA . ARG A 1 278 ? 3.524 -9.268 -11.893 1.00 98.44 278 ARG A CA 1
ATOM 2236 C C . ARG A 1 278 ? 4.624 -9.220 -12.958 1.00 98.44 278 ARG A C 1
ATOM 2238 O O . ARG A 1 278 ? 4.343 -9.356 -14.147 1.00 98.44 278 ARG A O 1
ATOM 2245 N N . MET A 1 279 ? 5.880 -9.029 -12.547 1.00 98.50 279 MET A N 1
ATOM 2246 C CA . MET A 1 279 ? 7.027 -9.035 -13.464 1.00 98.50 279 MET A CA 1
ATOM 2247 C C . MET A 1 279 ? 7.151 -10.386 -14.188 1.00 98.50 279 MET A C 1
ATOM 2249 O O . MET A 1 279 ? 7.447 -10.420 -15.382 1.00 98.50 279 MET A O 1
ATOM 2253 N N . THR A 1 280 ? 6.859 -11.485 -13.491 1.00 97.94 280 THR A N 1
ATOM 2254 C CA . THR A 1 280 ? 6.837 -12.844 -14.052 1.00 97.94 280 THR A CA 1
ATOM 2255 C C . THR A 1 280 ? 5.726 -13.020 -15.083 1.00 97.94 280 THR A C 1
ATOM 2257 O O . THR A 1 280 ? 5.968 -13.600 -16.141 1.00 97.94 280 THR A O 1
ATOM 2260 N N . GLU A 1 281 ? 4.520 -12.509 -14.820 1.00 98.00 281 GLU A N 1
ATOM 2261 C CA . GLU A 1 281 ? 3.422 -12.542 -15.793 1.00 98.00 281 GLU A CA 1
ATOM 2262 C C . GLU A 1 281 ? 3.823 -11.823 -17.087 1.00 98.00 281 GLU A C 1
ATOM 2264 O O . GLU A 1 281 ? 3.617 -12.353 -18.177 1.00 98.00 281 GLU A O 1
ATOM 2269 N N . HIS A 1 282 ? 4.465 -10.655 -16.995 1.00 97.75 282 HIS A N 1
ATOM 2270 C CA . HIS A 1 282 ? 4.984 -9.952 -18.174 1.00 97.75 282 HIS A CA 1
ATOM 2271 C C . HIS A 1 282 ? 6.123 -10.718 -18.867 1.00 97.75 282 HIS A C 1
ATOM 2273 O O . HIS A 1 282 ? 6.179 -10.747 -20.099 1.00 97.75 282 HIS A O 1
ATOM 2279 N N . LEU A 1 283 ? 6.999 -11.379 -18.101 1.00 97.38 283 LEU A N 1
ATOM 2280 C CA . LEU A 1 283 ? 8.063 -12.228 -18.636 1.00 97.38 283 LEU A CA 1
ATOM 2281 C C . LEU A 1 283 ? 7.511 -13.430 -19.400 1.00 97.38 283 LEU A C 1
ATOM 2283 O O . LEU A 1 283 ? 8.090 -13.788 -20.416 1.00 97.38 283 LEU A O 1
ATOM 2287 N N . LEU A 1 284 ? 6.427 -14.063 -18.957 1.00 97.44 284 LEU A N 1
ATOM 2288 C CA . LEU A 1 284 ? 5.864 -15.252 -19.610 1.00 97.44 284 LEU A CA 1
ATOM 2289 C C . LEU A 1 284 ? 4.805 -14.919 -20.668 1.00 97.44 284 LEU A C 1
ATOM 2291 O O . LEU A 1 284 ? 4.704 -15.621 -21.674 1.00 97.44 284 LEU A O 1
ATOM 2295 N N . GLY A 1 285 ? 4.095 -13.807 -20.501 1.00 96.88 285 GLY A N 1
ATOM 2296 C CA . GLY A 1 285 ? 2.821 -13.543 -21.160 1.00 96.88 285 GLY A CA 1
ATOM 2297 C C . GLY A 1 285 ? 1.658 -14.129 -20.349 1.00 96.88 285 GLY A C 1
ATOM 2298 O O . GLY A 1 285 ? 1.789 -15.198 -19.750 1.00 96.88 285 GLY A O 1
ATOM 2299 N N . GLY A 1 286 ? 0.519 -13.427 -20.350 1.00 96.06 286 GLY A N 1
ATOM 2300 C CA . GLY A 1 286 ? -0.641 -13.751 -19.509 1.00 96.06 286 GLY A CA 1
ATOM 2301 C C . GLY A 1 286 ? -1.147 -15.185 -19.684 1.00 96.06 286 GLY A C 1
ATOM 2302 O O . GLY A 1 286 ? -1.267 -15.906 -18.700 1.00 96.06 286 GLY A O 1
ATOM 2303 N N . ASP A 1 287 ? -1.344 -15.636 -20.926 1.00 97.56 287 ASP A N 1
ATOM 2304 C CA . ASP A 1 287 ? -1.881 -16.976 -21.212 1.00 97.56 287 ASP A CA 1
ATOM 2305 C C . ASP A 1 287 ? -0.981 -18.102 -20.671 1.00 97.56 287 ASP A C 1
ATOM 2307 O O . ASP A 1 287 ? -1.457 -19.041 -20.026 1.00 97.56 287 ASP A O 1
ATOM 2311 N N . THR A 1 288 ? 0.333 -17.992 -20.887 1.00 98.31 288 THR A N 1
ATOM 2312 C CA . THR A 1 288 ? 1.326 -18.962 -20.402 1.00 98.31 288 THR A CA 1
ATOM 2313 C C . THR A 1 288 ? 1.403 -18.961 -18.876 1.00 98.31 288 THR A C 1
ATOM 2315 O O . THR A 1 288 ? 1.450 -20.023 -18.252 1.00 98.31 288 THR A O 1
ATOM 2318 N N . TYR A 1 289 ? 1.396 -17.771 -18.266 1.00 98.25 289 TYR A N 1
ATOM 2319 C CA . TYR A 1 289 ? 1.410 -17.611 -16.814 1.00 98.25 289 TYR A CA 1
ATOM 2320 C C . TYR A 1 289 ? 0.165 -18.246 -16.179 1.00 98.25 289 TYR A C 1
ATOM 2322 O O . TYR A 1 289 ? 0.290 -19.101 -15.303 1.00 98.25 289 TYR A O 1
ATOM 2330 N N . GLU A 1 290 ? -1.029 -17.920 -16.683 1.00 98.19 290 GLU A N 1
ATOM 2331 C CA . GLU A 1 290 ? -2.298 -18.501 -16.232 1.00 98.19 290 GLU A CA 1
ATOM 2332 C C . GLU A 1 290 ? -2.304 -20.028 -16.344 1.00 98.19 290 GLU A C 1
ATOM 2334 O O . GLU A 1 290 ? -2.694 -20.726 -15.408 1.00 98.19 290 GLU A O 1
ATOM 2339 N N . LYS A 1 291 ? -1.841 -20.571 -17.473 1.00 98.56 291 LYS A N 1
ATOM 2340 C CA . LYS A 1 291 ? -1.738 -22.018 -17.690 1.00 98.56 291 LYS A CA 1
ATOM 2341 C C . LYS A 1 291 ? -0.828 -22.691 -16.662 1.00 98.56 291 LYS A C 1
ATOM 2343 O O . LYS A 1 291 ? -1.208 -23.724 -16.111 1.00 98.56 291 LYS A O 1
ATOM 2348 N N . GLY A 1 292 ? 0.338 -22.112 -16.382 1.00 98.50 292 GLY A N 1
ATOM 2349 C CA . GLY A 1 292 ? 1.259 -22.638 -15.376 1.00 98.50 292 GLY A CA 1
ATOM 2350 C C . GLY A 1 292 ? 0.684 -22.580 -13.958 1.00 98.50 292 GLY A C 1
ATOM 2351 O O . GLY A 1 292 ? 0.833 -23.538 -13.202 1.00 98.50 292 GLY A O 1
ATOM 2352 N N . LEU A 1 293 ? -0.051 -21.518 -13.614 1.00 98.38 293 LEU A N 1
ATOM 2353 C CA . LEU A 1 293 ? -0.725 -21.409 -12.316 1.00 98.38 293 LEU A CA 1
ATOM 2354 C C . LEU A 1 293 ? -1.860 -22.417 -12.136 1.00 98.38 293 LEU A C 1
ATOM 2356 O O . LEU A 1 293 ? -1.994 -23.000 -11.062 1.00 98.38 293 LEU A O 1
ATOM 2360 N N . ARG A 1 294 ? -2.664 -22.651 -13.177 1.00 98.62 294 ARG A N 1
ATOM 2361 C CA . ARG A 1 294 ? -3.720 -23.676 -13.152 1.00 98.62 294 ARG A CA 1
ATOM 2362 C C . ARG A 1 294 ? -3.133 -25.061 -12.898 1.00 98.62 294 ARG A C 1
ATOM 2364 O O . ARG A 1 294 ? -3.662 -25.815 -12.086 1.00 98.62 294 ARG A O 1
ATOM 2371 N N . GLU A 1 295 ? -2.014 -25.375 -13.547 1.00 98.50 295 GLU A N 1
ATOM 2372 C CA . GLU A 1 295 ? -1.317 -26.642 -13.331 1.00 98.50 295 GLU A CA 1
ATOM 2373 C C . GLU A 1 295 ? -0.707 -26.732 -11.924 1.00 98.50 295 GLU A C 1
ATOM 2375 O O . GLU A 1 295 ? -0.811 -27.777 -11.285 1.00 98.50 295 GLU A O 1
ATOM 2380 N N . TYR A 1 296 ? -0.134 -25.641 -11.407 1.00 98.69 296 TYR A N 1
ATOM 2381 C CA . TYR A 1 296 ? 0.373 -25.568 -10.034 1.00 98.69 296 TYR A CA 1
ATOM 2382 C C . TYR A 1 296 ? -0.724 -25.864 -9.002 1.00 98.69 296 TYR A C 1
ATOM 2384 O O . TYR A 1 296 ? -0.562 -26.763 -8.175 1.00 98.69 296 TYR A O 1
ATOM 2392 N N . LEU A 1 297 ? -1.863 -25.166 -9.090 1.00 98.75 297 LEU A N 1
ATOM 2393 C CA . LEU A 1 297 ? -2.993 -25.366 -8.180 1.00 98.75 297 LEU A CA 1
ATOM 2394 C C . LEU A 1 297 ? -3.514 -26.801 -8.248 1.00 98.75 297 LEU A C 1
ATOM 2396 O O . LEU A 1 297 ? -3.725 -27.427 -7.215 1.00 98.75 297 LEU A O 1
ATOM 2400 N N . LYS A 1 298 ? -3.654 -27.352 -9.457 1.00 98.38 298 LYS A N 1
ATOM 2401 C CA . LYS A 1 298 ? -4.109 -28.728 -9.660 1.00 98.38 298 LYS A CA 1
ATOM 2402 C C . LYS A 1 298 ? -3.139 -29.764 -9.089 1.00 98.38 298 LYS A C 1
ATOM 2404 O O . LYS A 1 298 ? -3.574 -30.741 -8.497 1.00 98.38 298 LYS A O 1
ATOM 2409 N N . LYS A 1 299 ? -1.827 -29.580 -9.255 1.00 98.50 299 LYS A N 1
ATOM 2410 C CA . LYS A 1 299 ? -0.819 -30.518 -8.729 1.00 98.50 299 LYS A CA 1
ATOM 2411 C C . LYS A 1 299 ? -0.717 -30.494 -7.205 1.00 98.50 299 LYS A C 1
ATOM 2413 O O . LYS A 1 299 ? -0.324 -31.501 -6.620 1.00 98.50 299 LYS A O 1
ATOM 2418 N N . ARG A 1 300 ? -1.000 -29.349 -6.577 1.00 98.44 300 ARG A N 1
ATOM 2419 C CA . ARG A 1 300 ? -0.805 -29.129 -5.135 1.00 98.44 300 ARG A CA 1
ATOM 2420 C C . ARG A 1 300 ? -2.111 -29.013 -4.344 1.00 98.44 300 ARG A C 1
ATOM 2422 O O . ARG A 1 300 ? -2.053 -28.698 -3.158 1.00 98.44 300 ARG A O 1
ATOM 2429 N N . GLU A 1 301 ? -3.264 -29.259 -4.967 1.00 98.00 301 GLU A N 1
ATOM 2430 C CA . GLU A 1 301 ? -4.572 -29.136 -4.320 1.00 98.00 301 GLU A CA 1
ATOM 2431 C C . GLU A 1 301 ? -4.643 -29.924 -3.000 1.00 98.00 301 GLU A C 1
ATOM 2433 O O . GLU A 1 301 ? -4.190 -31.066 -2.911 1.00 98.00 301 GLU A O 1
ATOM 2438 N N . PHE A 1 302 ? -5.180 -29.286 -1.955 1.00 98.19 302 PHE A N 1
ATOM 2439 C CA . PHE A 1 302 ? -5.279 -29.812 -0.585 1.00 98.19 302 PHE A CA 1
ATOM 2440 C C . PHE A 1 302 ? -3.940 -30.173 0.079 1.00 98.19 302 PHE A C 1
ATOM 2442 O O . PHE A 1 302 ? -3.915 -30.853 1.105 1.00 98.19 302 PHE A O 1
ATOM 2449 N N . ASN A 1 303 ? -2.823 -29.693 -0.463 1.00 98.12 303 ASN A N 1
ATOM 2450 C CA . ASN A 1 303 ? -1.480 -29.959 0.036 1.00 98.12 303 ASN A CA 1
ATOM 2451 C C . ASN A 1 303 ? -0.745 -28.644 0.336 1.00 98.12 303 ASN A C 1
ATOM 2453 O O . ASN A 1 303 ? -1.304 -27.548 0.204 1.00 98.12 303 ASN A O 1
ATOM 2457 N N . THR A 1 304 ? 0.498 -28.745 0.791 1.00 98.00 304 THR A N 1
ATOM 2458 C CA . THR A 1 304 ? 1.407 -27.604 0.870 1.00 98.00 304 THR A CA 1
ATOM 2459 C C . THR A 1 304 ? 2.200 -27.420 -0.421 1.00 98.00 304 THR A C 1
ATOM 2461 O O . THR A 1 304 ? 2.072 -28.233 -1.335 1.00 98.00 304 THR A O 1
ATOM 2464 N N . ALA A 1 305 ? 3.013 -26.374 -0.528 1.00 98.06 305 ALA A N 1
ATOM 2465 C CA . ALA A 1 305 ? 3.913 -26.133 -1.647 1.00 98.06 305 ALA A CA 1
ATOM 2466 C C . ALA A 1 305 ? 5.204 -25.442 -1.198 1.00 98.06 305 ALA A C 1
ATOM 2468 O O . ALA A 1 305 ? 5.205 -24.617 -0.284 1.00 98.06 305 ALA A O 1
ATOM 2469 N N . GLU A 1 306 ? 6.279 -25.772 -1.902 1.00 97.19 306 GLU A N 1
ATOM 2470 C CA . GLU A 1 306 ? 7.566 -25.086 -1.876 1.00 97.19 306 GLU A CA 1
ATOM 2471 C C . GLU A 1 306 ? 7.718 -24.234 -3.149 1.00 97.19 306 GLU A C 1
ATOM 2473 O O . GLU A 1 306 ? 7.096 -24.547 -4.171 1.00 97.19 306 GLU A O 1
ATOM 2478 N N . PRO A 1 307 ? 8.593 -23.211 -3.177 1.00 96.62 307 PRO A N 1
ATOM 2479 C CA . PRO A 1 307 ? 8.798 -22.375 -4.364 1.00 96.62 307 PRO A CA 1
ATOM 2480 C C . PRO A 1 307 ? 9.076 -23.170 -5.650 1.00 96.62 307 PRO A C 1
ATOM 2482 O O . PRO A 1 307 ? 8.566 -22.836 -6.718 1.00 96.62 307 PRO A O 1
ATOM 2485 N N . LYS A 1 308 ? 9.812 -24.284 -5.544 1.00 96.50 308 LYS A N 1
ATOM 2486 C CA . LYS A 1 308 ? 10.094 -25.180 -6.677 1.00 96.50 308 LYS A CA 1
ATOM 2487 C C . LYS A 1 308 ? 8.831 -25.734 -7.352 1.00 96.50 308 LYS A C 1
ATOM 2489 O O . LYS A 1 308 ? 8.824 -25.858 -8.570 1.00 96.50 308 LYS A O 1
ATOM 2494 N N . ASP A 1 309 ? 7.764 -26.021 -6.598 1.00 98.25 309 ASP A N 1
ATOM 2495 C CA . ASP A 1 309 ? 6.521 -26.590 -7.142 1.00 98.25 309 ASP A CA 1
ATOM 2496 C C . ASP A 1 309 ? 5.834 -25.596 -8.098 1.00 98.25 309 ASP A C 1
ATOM 2498 O O . ASP A 1 309 ? 5.291 -25.973 -9.146 1.00 98.25 309 ASP A O 1
ATOM 2502 N N . LEU A 1 310 ? 5.891 -24.304 -7.752 1.00 98.06 310 LEU A N 1
ATOM 2503 C CA . LEU A 1 310 ? 5.440 -23.215 -8.612 1.00 98.06 310 LEU A CA 1
ATOM 2504 C C . LEU A 1 310 ? 6.338 -23.099 -9.848 1.00 98.06 310 LEU A C 1
ATOM 2506 O O . LEU A 1 310 ? 5.834 -23.053 -10.972 1.00 98.06 310 LEU A O 1
ATOM 2510 N N . PHE A 1 311 ? 7.658 -23.070 -9.648 1.00 97.12 311 PHE A N 1
ATOM 2511 C CA . PHE A 1 311 ? 8.618 -22.864 -10.735 1.00 97.12 311 PHE A CA 1
ATOM 2512 C C . PHE A 1 311 ? 8.527 -23.963 -11.790 1.00 97.12 311 PHE A C 1
ATOM 2514 O O . PHE A 1 311 ? 8.444 -23.655 -12.973 1.00 97.12 311 PHE A O 1
ATOM 2521 N N . GLU A 1 312 ? 8.440 -25.227 -11.376 1.00 97.62 312 GLU A N 1
ATOM 2522 C CA . GLU A 1 312 ? 8.293 -26.371 -12.281 1.00 97.62 312 GLU A CA 1
ATOM 2523 C C . GLU A 1 312 ? 7.020 -26.284 -13.137 1.00 97.62 312 GLU A C 1
ATOM 2525 O O . GLU A 1 312 ? 7.027 -26.649 -14.315 1.00 97.62 312 GLU A O 1
ATOM 2530 N N . SER A 1 313 ? 5.917 -25.794 -12.568 1.00 98.38 313 SER A N 1
ATOM 2531 C CA . SER A 1 313 ? 4.645 -25.661 -13.288 1.00 98.38 313 SER A CA 1
ATOM 2532 C C . SER A 1 313 ? 4.668 -24.499 -14.285 1.00 98.38 313 SER A C 1
ATOM 2534 O O . SER A 1 313 ? 4.177 -24.641 -15.408 1.00 98.38 313 SER A O 1
ATOM 2536 N N . LEU A 1 314 ? 5.296 -23.378 -13.918 1.00 98.31 314 LEU A N 1
ATOM 2537 C CA . LEU A 1 314 ? 5.518 -22.245 -14.818 1.00 98.31 314 LEU A CA 1
ATOM 2538 C C . LEU A 1 314 ? 6.510 -22.591 -15.941 1.00 98.31 314 LEU A C 1
ATOM 2540 O O . LEU A 1 314 ? 6.231 -22.285 -17.097 1.00 98.31 314 LEU A O 1
ATOM 2544 N N . ASP A 1 315 ? 7.616 -23.279 -15.639 1.00 96.94 315 ASP A N 1
ATOM 2545 C CA . ASP A 1 315 ? 8.587 -23.749 -16.638 1.00 96.94 315 ASP A CA 1
ATOM 2546 C C . ASP A 1 315 ? 7.943 -24.737 -17.621 1.00 96.94 315 ASP A C 1
ATOM 2548 O O . ASP A 1 315 ? 8.164 -24.655 -18.830 1.00 96.94 315 ASP A O 1
ATOM 2552 N N . ALA A 1 316 ? 7.097 -25.657 -17.147 1.00 97.44 316 ALA A N 1
ATOM 2553 C CA . ALA A 1 316 ? 6.380 -26.585 -18.022 1.00 97.44 316 ALA A CA 1
ATOM 2554 C C . ALA A 1 316 ? 5.442 -25.858 -19.006 1.00 97.44 316 ALA A C 1
ATOM 2556 O O . ALA A 1 316 ? 5.402 -26.197 -20.196 1.00 97.44 316 ALA A O 1
ATOM 2557 N N . ALA A 1 317 ? 4.711 -24.842 -18.536 1.00 98.12 317 ALA A N 1
ATOM 2558 C CA . ALA A 1 317 ? 3.881 -24.006 -19.399 1.00 98.12 317 ALA A CA 1
ATOM 2559 C C . ALA A 1 317 ? 4.739 -23.204 -20.391 1.00 98.12 317 ALA A C 1
ATOM 2561 O O . ALA A 1 317 ? 4.476 -23.246 -21.594 1.00 98.12 317 ALA A O 1
ATOM 2562 N N . ALA A 1 318 ? 5.813 -22.575 -19.909 1.00 96.88 318 ALA A N 1
ATOM 2563 C CA . ALA A 1 318 ? 6.746 -21.797 -20.717 1.00 96.88 318 ALA A CA 1
ATOM 2564 C C . ALA A 1 318 ? 7.386 -22.611 -21.846 1.00 96.88 318 ALA A C 1
ATOM 2566 O O . ALA A 1 318 ? 7.452 -22.144 -22.981 1.00 96.88 318 ALA A O 1
ATOM 2567 N N . ASN A 1 319 ? 7.797 -23.848 -21.557 1.00 95.62 319 ASN A N 1
ATOM 2568 C CA . ASN A 1 319 ? 8.340 -24.778 -22.546 1.00 95.62 319 ASN A CA 1
ATOM 2569 C C . ASN A 1 319 ? 7.295 -25.187 -23.587 1.00 95.62 319 ASN A C 1
ATOM 2571 O O . ASN A 1 319 ? 7.614 -25.320 -24.765 1.00 95.62 319 ASN A O 1
ATOM 2575 N N . THR A 1 320 ? 6.040 -25.375 -23.172 1.00 97.06 320 THR A N 1
ATOM 2576 C CA . THR A 1 320 ? 4.960 -25.733 -24.102 1.00 97.06 320 THR A CA 1
ATOM 2577 C C . THR A 1 320 ? 4.665 -24.596 -25.080 1.00 97.06 320 THR A C 1
ATOM 2579 O O . THR A 1 320 ? 4.445 -24.845 -26.264 1.00 97.06 320 THR A O 1
ATOM 2582 N N . ASP A 1 321 ? 4.685 -23.357 -24.590 1.00 97.38 321 ASP A N 1
ATOM 2583 C CA . ASP A 1 321 ? 4.292 -22.175 -25.363 1.00 97.38 321 ASP A CA 1
ATOM 2584 C C . ASP A 1 321 ? 5.504 -21.424 -25.953 1.00 97.38 321 ASP A C 1
ATOM 2586 O O . ASP A 1 321 ? 5.345 -20.397 -26.609 1.00 97.38 321 ASP A O 1
ATOM 2590 N N . ASN A 1 322 ? 6.720 -21.956 -25.763 1.00 95.25 322 ASN A N 1
ATOM 2591 C CA . ASN A 1 322 ? 8.007 -21.369 -26.160 1.00 95.25 322 ASN A CA 1
ATOM 2592 C C . ASN A 1 322 ? 8.214 -19.929 -25.654 1.00 95.25 322 ASN A C 1
ATOM 2594 O O . ASN A 1 322 ? 8.859 -19.112 -26.308 1.00 95.25 322 ASN A O 1
ATOM 2598 N N . SER A 1 323 ? 7.679 -19.593 -24.479 1.00 95.19 323 SER A N 1
ATOM 2599 C CA . SER A 1 323 ? 7.626 -18.204 -24.012 1.00 95.19 323 SER A CA 1
ATOM 2600 C C . SER A 1 323 ? 8.964 -17.649 -23.519 1.00 95.19 323 SER A C 1
ATOM 2602 O O . SER A 1 323 ? 9.068 -16.436 -23.336 1.00 95.19 323 SER A O 1
ATOM 2604 N N . LEU A 1 324 ? 9.953 -18.508 -23.257 1.00 94.81 324 LEU A N 1
ATOM 2605 C CA . LEU A 1 324 ? 11.304 -18.125 -22.827 1.00 94.81 324 LEU A CA 1
ATOM 2606 C C . LEU A 1 324 ? 12.373 -18.364 -23.907 1.00 94.81 324 LEU A C 1
ATOM 2608 O O . LEU A 1 324 ? 13.550 -18.147 -23.646 1.00 94.81 324 LEU A O 1
ATOM 2612 N N . ALA A 1 325 ? 11.976 -18.784 -25.115 1.00 92.12 325 ALA A N 1
ATOM 2613 C CA . ALA A 1 325 ? 12.905 -19.199 -26.170 1.00 92.12 325 ALA A CA 1
ATOM 2614 C C . ALA A 1 325 ? 13.879 -18.093 -26.626 1.00 92.12 325 ALA A C 1
ATOM 2616 O O . ALA A 1 325 ? 14.963 -18.402 -27.114 1.00 92.12 325 ALA A O 1
ATOM 2617 N N . ASP A 1 326 ? 13.511 -16.822 -26.438 1.00 90.94 326 ASP A N 1
ATOM 2618 C CA . ASP A 1 326 ? 14.330 -15.660 -26.806 1.00 90.94 326 ASP A CA 1
ATOM 2619 C C . ASP A 1 326 ? 15.361 -15.261 -25.724 1.00 90.94 326 ASP A C 1
ATOM 2621 O O . ASP A 1 326 ? 16.093 -14.287 -25.903 1.00 90.94 326 ASP A O 1
ATOM 2625 N N . TYR A 1 327 ? 15.423 -15.971 -24.588 1.00 91.81 327 TYR A N 1
ATOM 2626 C CA . TYR A 1 327 ? 16.211 -15.578 -23.408 1.00 91.81 327 TYR A CA 1
ATOM 2627 C C . TYR A 1 327 ? 17.298 -16.594 -23.019 1.00 91.81 327 TYR A C 1
ATOM 2629 O O . TYR A 1 327 ? 17.495 -16.862 -21.833 1.00 91.81 327 TYR A O 1
ATOM 2637 N N . ASP A 1 328 ? 18.027 -17.139 -23.995 1.00 86.75 328 ASP A N 1
ATOM 2638 C CA . ASP A 1 328 ? 19.079 -18.149 -23.781 1.00 86.75 328 ASP A CA 1
ATOM 2639 C C . ASP A 1 328 ? 18.582 -19.343 -22.917 1.00 86.75 328 ASP A C 1
ATOM 2641 O O . ASP A 1 328 ? 17.418 -19.733 -22.988 1.00 86.75 328 ASP A O 1
ATOM 2645 N N . ASP A 1 329 ? 19.440 -19.930 -22.072 1.00 87.88 329 ASP A N 1
ATOM 2646 C CA . ASP A 1 329 ? 19.103 -21.042 -21.164 1.00 87.88 329 ASP A CA 1
ATOM 2647 C C . ASP A 1 329 ? 18.373 -20.584 -19.875 1.00 87.88 329 ASP A C 1
ATOM 2649 O O . ASP A 1 329 ? 18.586 -21.151 -18.786 1.00 87.88 329 ASP A O 1
ATOM 2653 N N . MET A 1 330 ? 17.584 -19.505 -19.941 1.00 94.44 330 MET A N 1
ATOM 2654 C CA . MET A 1 330 ? 16.842 -18.982 -18.791 1.00 94.44 330 MET A CA 1
ATOM 2655 C C . MET A 1 330 ? 15.681 -19.906 -18.415 1.00 94.44 330 MET A C 1
ATOM 2657 O O . MET A 1 330 ? 14.901 -20.331 -19.260 1.00 94.44 330 MET A O 1
ATOM 2661 N N . THR A 1 331 ? 15.540 -20.170 -17.117 1.00 95.00 331 THR A N 1
ATOM 2662 C CA . THR A 1 331 ? 14.401 -20.899 -16.541 1.00 95.00 331 THR A CA 1
ATOM 2663 C C . THR A 1 331 ? 13.763 -20.064 -15.442 1.00 95.00 331 THR A C 1
ATOM 2665 O O . THR A 1 331 ? 14.410 -19.177 -14.872 1.00 95.00 331 THR A O 1
ATOM 2668 N N . ILE A 1 332 ? 12.513 -20.363 -15.098 1.00 95.50 332 ILE A N 1
ATOM 2669 C CA . ILE A 1 332 ? 11.803 -19.708 -14.000 1.00 95.50 332 ILE A CA 1
ATOM 2670 C C . ILE A 1 332 ? 12.544 -19.915 -12.688 1.00 95.50 332 ILE A C 1
ATOM 2672 O O . ILE A 1 332 ? 12.699 -18.951 -11.946 1.00 95.50 332 ILE A O 1
ATOM 2676 N N . ALA A 1 333 ? 13.093 -21.107 -12.441 1.00 92.69 333 ALA A N 1
ATOM 2677 C CA . ALA A 1 333 ? 13.902 -21.357 -11.250 1.00 92.69 333 ALA A CA 1
ATOM 2678 C C . ALA A 1 333 ? 15.132 -20.430 -11.156 1.00 92.69 333 ALA A C 1
ATOM 2680 O O . ALA A 1 333 ? 15.344 -19.806 -10.118 1.00 92.69 333 ALA A O 1
ATOM 2681 N N . LYS A 1 334 ? 15.921 -20.283 -12.236 1.00 93.50 334 LYS A N 1
ATOM 2682 C CA . LYS A 1 334 ? 17.093 -19.381 -12.250 1.00 93.50 334 LYS A CA 1
ATOM 2683 C C . LYS A 1 334 ? 16.675 -17.929 -12.037 1.00 93.50 334 LYS A C 1
ATOM 2685 O O . LYS A 1 334 ? 17.263 -17.228 -11.217 1.00 93.50 334 LYS A O 1
ATOM 2690 N N . TYR A 1 335 ? 15.650 -17.492 -12.765 1.00 94.56 335 TYR A N 1
ATOM 2691 C CA . TYR A 1 335 ? 15.112 -16.142 -12.673 1.00 94.56 335 TYR A CA 1
ATOM 2692 C C . TYR A 1 335 ? 14.618 -15.837 -11.251 1.00 94.56 335 TYR A C 1
ATOM 2694 O O . TYR A 1 335 ? 15.145 -14.915 -10.625 1.00 94.56 335 TYR A O 1
ATOM 2702 N N . PHE A 1 336 ? 13.686 -16.629 -10.708 1.00 93.62 336 PHE A N 1
ATOM 2703 C CA . PHE A 1 336 ? 13.109 -16.393 -9.382 1.00 93.62 336 PHE A CA 1
ATOM 2704 C C . PHE A 1 336 ? 14.135 -16.465 -8.267 1.00 93.62 336 PHE A C 1
ATOM 2706 O O . PHE A 1 336 ? 14.093 -15.592 -7.410 1.00 93.62 336 PHE A O 1
ATOM 2713 N N . ALA A 1 337 ? 15.069 -17.422 -8.287 1.00 92.69 337 ALA A N 1
ATOM 2714 C CA . ALA A 1 337 ? 16.084 -17.537 -7.239 1.00 92.69 337 ALA A CA 1
ATOM 2715 C C . ALA A 1 337 ? 16.833 -16.209 -7.030 1.00 92.69 337 ALA A C 1
ATOM 2717 O O . ALA A 1 337 ? 17.049 -15.779 -5.898 1.00 92.69 337 ALA A O 1
ATOM 2718 N N . SER A 1 338 ? 17.139 -15.486 -8.116 1.00 94.56 338 SER A N 1
ATOM 2719 C CA . SER A 1 338 ? 17.788 -14.172 -8.012 1.00 94.56 338 SER A CA 1
ATOM 2720 C C . SER A 1 338 ? 16.922 -13.089 -7.350 1.00 94.56 338 SER A C 1
ATOM 2722 O O . SER A 1 338 ? 17.473 -12.168 -6.755 1.00 94.56 338 SER A O 1
ATOM 2724 N N . TRP A 1 339 ? 15.592 -13.207 -7.407 1.00 96.69 339 TRP A N 1
ATOM 2725 C CA . TRP A 1 339 ? 14.629 -12.246 -6.856 1.00 96.69 339 TRP A CA 1
ATOM 2726 C C . TRP A 1 339 ? 14.063 -12.639 -5.485 1.00 96.69 339 TRP A C 1
ATOM 2728 O O . TRP A 1 339 ? 13.678 -11.753 -4.720 1.00 96.69 339 TRP A O 1
ATOM 2738 N N . SER A 1 340 ? 13.983 -13.936 -5.173 1.00 94.69 340 SER A N 1
ATOM 2739 C CA . SER A 1 340 ? 13.345 -14.442 -3.956 1.00 94.69 340 SER A CA 1
ATOM 2740 C C . SER A 1 340 ? 14.322 -14.776 -2.838 1.00 94.69 340 SER A C 1
ATOM 2742 O O . SER A 1 340 ? 13.970 -14.605 -1.677 1.00 94.69 340 SER A O 1
ATOM 2744 N N . GLU A 1 341 ? 15.536 -15.227 -3.152 1.00 94.50 341 GLU A N 1
ATOM 2745 C CA . GLU A 1 341 ? 16.490 -15.749 -2.155 1.00 94.50 341 GLU A CA 1
ATOM 2746 C C . GLU A 1 341 ? 17.471 -14.684 -1.642 1.00 94.50 341 GLU A C 1
ATOM 2748 O O . GLU A 1 341 ? 18.366 -14.977 -0.852 1.00 94.50 341 GLU A O 1
ATOM 2753 N N . LYS A 1 342 ? 17.320 -13.433 -2.092 1.00 91.62 342 LYS A N 1
ATOM 2754 C CA . LYS A 1 342 ? 18.176 -12.306 -1.707 1.00 91.62 342 LYS A CA 1
ATOM 2755 C C . LYS A 1 342 ? 17.337 -11.091 -1.326 1.00 91.62 342 LYS A C 1
ATOM 2757 O O . LYS A 1 342 ? 16.304 -10.809 -1.939 1.00 91.62 342 LYS A O 1
ATOM 2762 N N . ALA A 1 343 ? 17.798 -10.369 -0.310 1.00 93.81 343 ALA A N 1
ATOM 2763 C CA . ALA A 1 343 ? 17.272 -9.052 0.024 1.00 93.81 343 ALA A CA 1
ATOM 2764 C C . ALA A 1 343 ? 17.719 -8.018 -1.021 1.00 93.81 343 ALA A C 1
ATOM 2766 O O . ALA A 1 343 ? 18.754 -8.190 -1.669 1.00 93.81 343 ALA A O 1
ATOM 2767 N N . GLY A 1 344 ? 16.954 -6.939 -1.175 1.00 95.44 344 GLY A N 1
ATOM 2768 C CA . GLY A 1 344 ? 17.308 -5.854 -2.082 1.00 95.44 344 GLY A CA 1
ATOM 2769 C C . GLY A 1 344 ? 16.868 -6.053 -3.530 1.00 95.44 344 GLY A C 1
ATOM 2770 O O . GLY A 1 344 ? 16.320 -7.090 -3.929 1.00 95.44 344 GLY A O 1
ATOM 2771 N N . HIS A 1 345 ? 17.122 -5.007 -4.313 1.00 97.56 345 HIS A N 1
ATOM 2772 C CA . HIS A 1 345 ? 16.810 -4.905 -5.736 1.00 97.56 345 HIS A CA 1
ATOM 2773 C C . HIS A 1 345 ? 17.873 -4.059 -6.459 1.00 97.56 345 HIS A C 1
ATOM 2775 O O . HIS A 1 345 ? 18.600 -3.290 -5.813 1.00 97.56 345 HIS A O 1
ATOM 2781 N N . PRO A 1 346 ? 17.983 -4.179 -7.795 1.00 97.69 346 PRO A N 1
ATOM 2782 C CA . PRO A 1 346 ? 19.006 -3.466 -8.537 1.00 97.69 346 PRO A CA 1
ATOM 2783 C C . PRO A 1 346 ? 18.606 -2.025 -8.890 1.00 97.69 346 PRO A C 1
ATOM 2785 O O . PRO A 1 346 ? 17.450 -1.720 -9.205 1.00 97.69 346 PRO A O 1
ATOM 2788 N N . LEU A 1 347 ? 19.614 -1.157 -8.926 1.00 98.06 347 LEU A N 1
ATOM 2789 C CA . LEU A 1 347 ? 19.646 0.081 -9.693 1.00 98.06 347 LEU A CA 1
ATOM 2790 C C . LEU A 1 347 ? 20.314 -0.194 -11.044 1.00 98.06 347 LEU A C 1
ATOM 2792 O O . LEU A 1 347 ? 21.418 -0.738 -11.100 1.00 98.06 347 LEU A O 1
ATOM 2796 N N . LEU A 1 348 ? 19.665 0.221 -12.130 1.00 98.56 348 LEU A N 1
ATOM 2797 C CA . LEU A 1 348 ? 20.263 0.260 -13.459 1.00 98.56 348 LEU A CA 1
ATOM 2798 C C . LEU A 1 348 ? 20.814 1.651 -13.754 1.00 98.56 348 LEU A C 1
ATOM 2800 O O . LEU A 1 348 ? 20.046 2.603 -13.853 1.00 98.56 348 LEU A O 1
ATOM 2804 N N . THR A 1 349 ? 22.119 1.759 -13.975 1.00 98.44 349 THR A N 1
ATOM 2805 C CA . THR A 1 349 ? 22.745 2.983 -14.490 1.00 98.44 349 THR A CA 1
ATOM 2806 C C . THR A 1 349 ? 22.955 2.844 -15.993 1.00 98.44 349 THR A C 1
ATOM 2808 O O . THR A 1 349 ? 23.671 1.952 -16.454 1.00 98.44 349 THR A O 1
ATOM 2811 N N . VAL A 1 350 ? 22.303 3.713 -16.764 1.00 98.69 350 VAL A N 1
ATOM 2812 C CA . VAL A 1 350 ? 22.273 3.684 -18.229 1.00 98.69 350 VAL A CA 1
ATOM 2813 C C . VAL A 1 350 ? 23.073 4.855 -18.788 1.00 98.69 350 VAL A C 1
ATOM 2815 O O . VAL A 1 350 ? 22.706 6.016 -18.615 1.00 98.69 350 VAL A O 1
ATOM 2818 N N . HIS A 1 351 ? 24.138 4.545 -19.522 1.00 98.44 351 HIS A N 1
ATOM 2819 C CA . HIS A 1 351 ? 24.919 5.527 -20.268 1.00 98.44 351 HIS A CA 1
ATOM 2820 C C . HIS A 1 351 ? 24.622 5.416 -21.759 1.00 98.44 351 HIS A C 1
ATOM 2822 O O . HIS A 1 351 ? 24.848 4.360 -22.360 1.00 98.44 351 HIS A O 1
ATOM 2828 N N . VAL A 1 352 ? 24.144 6.503 -22.365 1.00 97.88 352 VAL A N 1
ATOM 2829 C CA . VAL A 1 352 ? 23.831 6.560 -23.794 1.00 97.88 352 VAL A CA 1
ATOM 2830 C C . VAL A 1 352 ? 24.914 7.335 -24.543 1.00 97.88 352 VAL A C 1
ATOM 2832 O O . VAL A 1 352 ? 25.044 8.552 -24.424 1.00 97.88 352 VAL A O 1
ATOM 2835 N N . ASP A 1 353 ? 25.663 6.646 -25.400 1.00 97.69 353 ASP A N 1
ATOM 2836 C CA . ASP A 1 353 ? 26.469 7.310 -26.420 1.00 97.69 353 ASP A CA 1
ATOM 2837 C C . ASP A 1 353 ? 25.544 7.767 -27.554 1.00 97.69 353 ASP A C 1
ATOM 2839 O O . ASP A 1 353 ? 25.214 7.017 -28.475 1.00 97.69 353 ASP A O 1
ATOM 2843 N N . HIS A 1 354 ? 25.112 9.025 -27.491 1.00 95.38 354 HIS A N 1
ATOM 2844 C CA . HIS A 1 354 ? 24.229 9.618 -28.493 1.00 95.38 354 HIS A CA 1
ATOM 2845 C C . HIS A 1 354 ? 24.851 9.712 -29.895 1.00 95.38 354 HIS A C 1
ATOM 2847 O O . HIS A 1 354 ? 24.100 9.825 -30.865 1.00 95.38 354 HIS A O 1
ATOM 2853 N N . ALA A 1 355 ? 26.179 9.668 -30.043 1.00 96.12 355 ALA A N 1
ATOM 2854 C CA . ALA A 1 355 ? 26.823 9.685 -31.355 1.00 96.12 355 ALA A CA 1
ATOM 2855 C C . ALA A 1 355 ? 26.736 8.315 -32.038 1.00 96.12 355 ALA A C 1
ATOM 2857 O O . ALA A 1 355 ? 26.400 8.252 -33.221 1.00 96.12 355 ALA A O 1
ATOM 2858 N N . SER A 1 356 ? 26.994 7.227 -31.307 1.00 97.06 356 SER A N 1
ATOM 2859 C CA . SER A 1 356 ? 26.964 5.868 -31.870 1.00 97.06 356 SER A CA 1
ATOM 2860 C C . SER A 1 356 ? 25.628 5.136 -31.709 1.00 97.06 356 SER A C 1
ATOM 2862 O O . SER A 1 356 ? 25.380 4.163 -32.418 1.00 97.06 356 SER A O 1
ATOM 2864 N N . GLY A 1 357 ? 24.764 5.581 -30.793 1.00 96.19 357 GLY A N 1
ATOM 2865 C CA . GLY A 1 357 ? 23.551 4.865 -30.389 1.00 96.19 357 GLY A CA 1
ATOM 2866 C C . GLY A 1 357 ? 23.811 3.696 -29.432 1.00 96.19 357 GLY A C 1
ATOM 2867 O O . GLY A 1 357 ? 22.899 2.915 -29.158 1.00 96.19 357 GLY A O 1
ATOM 2868 N N . ARG A 1 358 ? 25.039 3.531 -28.929 1.00 98.19 358 ARG A N 1
ATOM 2869 C CA . ARG A 1 358 ? 25.382 2.475 -27.970 1.00 98.19 358 ARG A CA 1
ATOM 2870 C C . ARG A 1 358 ? 24.878 2.838 -26.574 1.00 98.19 358 ARG A C 1
ATOM 2872 O O . ARG A 1 358 ? 25.168 3.921 -26.079 1.00 98.19 358 ARG A O 1
ATOM 2879 N N . MET A 1 359 ? 24.176 1.912 -25.931 1.00 98.44 359 MET A N 1
ATOM 2880 C CA . MET A 1 359 ? 23.744 2.030 -24.539 1.00 98.44 359 MET A CA 1
ATOM 2881 C C . MET A 1 359 ? 24.509 1.025 -23.684 1.00 98.44 359 MET A C 1
ATOM 2883 O O . MET A 1 359 ? 24.485 -0.174 -23.970 1.00 98.44 359 MET A O 1
ATOM 2887 N N . THR A 1 360 ? 25.175 1.507 -22.641 1.00 98.62 360 THR A N 1
ATOM 2888 C CA . THR A 1 360 ? 25.819 0.671 -21.624 1.00 98.62 360 THR A CA 1
ATOM 2889 C C . THR A 1 360 ? 24.942 0.674 -20.381 1.00 98.62 360 THR A C 1
ATOM 2891 O O . THR A 1 360 ? 24.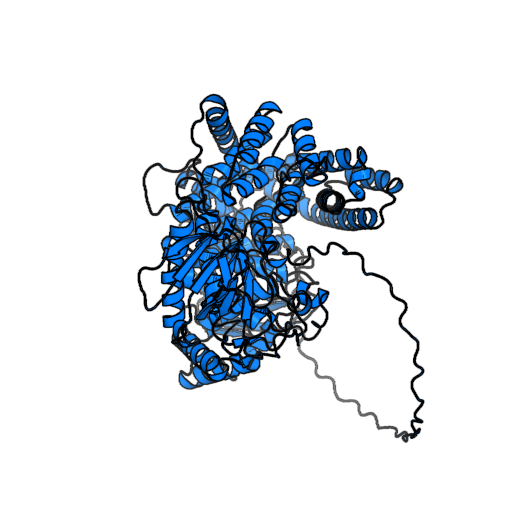719 1.729 -19.792 1.00 98.62 360 THR A O 1
ATOM 2894 N N . VAL A 1 361 ? 24.442 -0.497 -19.996 1.00 98.62 361 VAL A N 1
ATOM 2895 C CA . VAL A 1 361 ? 23.589 -0.698 -18.821 1.00 98.62 361 VAL A CA 1
ATOM 2896 C C . VAL A 1 361 ? 24.392 -1.441 -17.763 1.00 98.62 361 VAL A C 1
ATOM 2898 O O . VAL A 1 361 ? 24.907 -2.525 -18.039 1.00 98.62 361 VAL A O 1
ATOM 2901 N N . VAL A 1 362 ? 24.500 -0.869 -16.567 1.00 98.12 362 VAL A N 1
ATOM 2902 C CA . VAL A 1 362 ? 25.194 -1.460 -15.412 1.00 98.12 362 VAL A CA 1
ATOM 2903 C C . VAL A 1 362 ? 24.182 -1.701 -14.302 1.00 98.12 362 VAL A C 1
ATOM 2905 O O . VAL A 1 362 ? 23.389 -0.807 -14.019 1.00 98.12 362 VAL A O 1
ATOM 2908 N N . GLN A 1 363 ? 24.209 -2.883 -13.682 1.00 97.25 363 GLN A N 1
ATOM 2909 C CA . GLN A 1 363 ? 23.390 -3.178 -12.504 1.00 97.25 363 GLN A CA 1
ATOM 2910 C C . GLN A 1 363 ? 24.243 -3.152 -11.234 1.00 97.25 363 GLN A C 1
ATOM 2912 O O . GLN A 1 363 ? 25.340 -3.712 -11.209 1.00 97.25 363 GLN A O 1
ATOM 2917 N N . THR A 1 364 ? 23.716 -2.544 -10.178 1.00 96.06 364 THR A N 1
ATOM 2918 C CA . THR A 1 364 ? 24.262 -2.615 -8.818 1.00 96.06 364 THR A CA 1
ATOM 2919 C C . THR A 1 364 ? 23.123 -2.746 -7.816 1.00 96.06 364 THR A C 1
ATOM 2921 O O . THR A 1 364 ? 22.004 -2.323 -8.098 1.00 96.06 364 THR A O 1
ATOM 2924 N N . GLN A 1 365 ? 23.371 -3.323 -6.640 1.00 96.06 365 GLN A N 1
ATOM 2925 C CA . GLN A 1 365 ? 22.362 -3.345 -5.583 1.00 96.06 365 GLN A CA 1
ATOM 2926 C C . GLN A 1 365 ? 22.140 -1.930 -5.035 1.00 96.06 365 GLN A C 1
ATOM 2928 O O . GLN A 1 365 ? 23.093 -1.253 -4.640 1.00 96.06 365 GLN A O 1
ATOM 2933 N N . PHE A 1 366 ? 20.883 -1.489 -5.010 1.00 96.31 366 PHE A N 1
ATOM 2934 C CA . PHE A 1 366 ? 20.506 -0.173 -4.505 1.00 96.31 366 PHE A CA 1
ATOM 2935 C C . PHE A 1 366 ? 20.443 -0.163 -2.969 1.00 96.31 366 PHE A C 1
ATOM 2937 O O . PHE A 1 366 ? 19.871 -1.075 -2.373 1.00 96.31 366 PHE A O 1
ATOM 2944 N N . ASP A 1 367 ? 20.986 0.882 -2.338 1.00 94.56 367 ASP A N 1
ATOM 2945 C CA . ASP A 1 367 ? 20.821 1.161 -0.903 1.00 94.56 367 ASP A CA 1
ATOM 2946 C C . ASP A 1 367 ? 20.436 2.634 -0.712 1.00 94.56 367 ASP A C 1
ATOM 2948 O O . ASP A 1 367 ? 21.074 3.539 -1.250 1.00 94.56 367 ASP A O 1
ATOM 2952 N N . VAL A 1 368 ? 19.384 2.909 0.055 1.00 93.06 368 VAL A N 1
ATOM 2953 C CA . VAL A 1 368 ? 18.848 4.276 0.183 1.00 93.06 368 VAL A CA 1
ATOM 2954 C C . VAL A 1 368 ? 19.734 5.220 0.998 1.00 93.06 368 VAL A C 1
ATOM 2956 O O . VAL A 1 368 ? 19.564 6.437 0.913 1.00 93.06 368 VAL A O 1
ATOM 2959 N N . ASN A 1 369 ? 20.663 4.694 1.797 1.00 88.31 369 ASN A N 1
ATOM 2960 C CA . ASN A 1 369 ? 21.563 5.482 2.633 1.00 88.31 369 ASN A CA 1
ATOM 2961 C C . ASN A 1 369 ? 22.924 5.704 1.962 1.00 88.31 369 ASN A C 1
ATOM 2963 O O . ASN A 1 369 ? 23.473 6.798 2.086 1.00 88.31 369 ASN A O 1
ATOM 2967 N N . SER A 1 370 ? 23.468 4.697 1.269 1.00 88.94 370 SER A N 1
ATOM 2968 C CA . SER A 1 370 ? 24.772 4.777 0.591 1.00 88.94 370 SER A CA 1
ATOM 2969 C C . SER A 1 370 ? 24.689 4.969 -0.927 1.00 88.94 370 SER A C 1
ATOM 2971 O O . SER A 1 370 ? 25.724 5.154 -1.567 1.00 88.94 370 SER A O 1
ATOM 2973 N N . GLY A 1 371 ? 23.495 4.917 -1.521 1.00 90.81 371 GLY A N 1
ATOM 2974 C CA . GLY A 1 371 ? 23.273 4.930 -2.971 1.00 90.81 371 GLY A CA 1
ATOM 2975 C C . GLY A 1 371 ? 23.466 3.546 -3.577 1.00 90.81 371 GLY A C 1
ATOM 2976 O O . GLY A 1 371 ? 22.552 2.966 -4.164 1.00 90.81 371 GLY A O 1
ATOM 2977 N N . VAL A 1 372 ? 24.659 2.992 -3.393 1.00 89.25 372 VAL A N 1
ATOM 2978 C CA . VAL A 1 372 ? 25.011 1.643 -3.837 1.00 89.25 372 VAL A CA 1
ATOM 2979 C C . VAL A 1 372 ? 25.443 0.823 -2.627 1.00 89.25 372 VAL A C 1
ATOM 2981 O O . VAL A 1 372 ? 26.214 1.303 -1.789 1.00 89.25 372 VAL A O 1
ATOM 2984 N N . SER A 1 373 ? 24.919 -0.398 -2.517 1.00 88.50 373 SER A N 1
ATOM 2985 C CA . SER A 1 373 ? 25.318 -1.342 -1.470 1.00 88.50 373 SER A CA 1
ATOM 2986 C C . SER A 1 373 ? 26.762 -1.810 -1.674 1.00 88.50 373 SER A C 1
ATOM 2988 O O . SER A 1 373 ? 27.265 -1.863 -2.795 1.00 88.50 373 SER A O 1
ATOM 2990 N N . SER A 1 374 ? 27.427 -2.200 -0.585 1.00 82.81 374 SER A N 1
ATOM 2991 C CA . SER A 1 374 ? 28.692 -2.943 -0.654 1.00 82.81 374 SER A CA 1
ATOM 2992 C C . SER A 1 374 ? 28.521 -4.362 -1.203 1.00 82.81 374 SER A C 1
ATOM 2994 O O . SER A 1 374 ? 29.502 -4.981 -1.618 1.00 82.81 374 SER A O 1
ATOM 2996 N N . ASP A 1 375 ? 27.295 -4.883 -1.187 1.00 80.56 375 ASP A N 1
ATOM 2997 C CA . ASP A 1 375 ? 26.967 -6.194 -1.727 1.00 80.56 375 ASP A CA 1
ATOM 2998 C C . ASP A 1 375 ? 26.861 -6.137 -3.253 1.00 80.56 375 ASP A C 1
ATOM 3000 O O . ASP A 1 375 ? 26.090 -5.369 -3.827 1.00 80.56 375 ASP A O 1
ATOM 3004 N N . ASN A 1 376 ? 27.600 -7.016 -3.930 1.00 75.88 376 ASN A N 1
ATOM 3005 C CA . ASN A 1 376 ? 27.585 -7.134 -5.391 1.00 75.88 376 ASN A CA 1
ATOM 3006 C C . ASN A 1 376 ? 26.530 -8.147 -5.864 1.00 75.88 376 ASN A C 1
ATOM 3008 O O . ASN A 1 376 ? 26.809 -9.005 -6.707 1.00 75.88 376 ASN A O 1
ATOM 3012 N N . GLY A 1 377 ? 25.328 -8.086 -5.283 1.00 85.00 377 GLY A N 1
ATOM 3013 C CA . GLY A 1 377 ? 24.199 -8.905 -5.710 1.00 85.00 377 GLY A CA 1
ATOM 3014 C C . GLY A 1 377 ? 23.922 -8.704 -7.202 1.00 85.00 377 GLY A C 1
ATOM 3015 O O . GLY A 1 377 ? 23.872 -7.575 -7.683 1.00 85.00 377 GLY A O 1
ATOM 3016 N N . LEU A 1 378 ? 23.772 -9.804 -7.941 1.00 94.31 378 LEU A N 1
ATOM 3017 C CA . LEU A 1 378 ? 23.336 -9.780 -9.336 1.00 94.31 378 LEU A CA 1
ATOM 3018 C C . LEU A 1 378 ? 21.955 -10.411 -9.457 1.00 94.31 378 LEU A C 1
ATOM 3020 O O . LEU A 1 378 ? 21.679 -11.452 -8.842 1.00 94.31 378 LEU A O 1
ATOM 3024 N N . TRP A 1 379 ? 21.140 -9.787 -10.301 1.00 97.19 379 TRP A N 1
ATOM 3025 C CA . TRP A 1 379 ? 19.803 -10.220 -10.669 1.00 97.19 379 TRP A CA 1
ATOM 3026 C C . TRP A 1 379 ? 19.741 -10.637 -12.133 1.00 97.19 379 TRP A C 1
ATOM 3028 O O . TRP A 1 379 ? 20.470 -10.135 -12.995 1.00 97.19 379 TRP A O 1
ATOM 3038 N N . HIS A 1 380 ? 18.808 -11.543 -12.398 1.00 97.31 380 HIS A N 1
ATOM 3039 C CA . HIS A 1 380 ? 18.352 -11.912 -13.727 1.00 97.31 380 HIS A CA 1
ATOM 3040 C C . HIS A 1 380 ? 17.222 -10.956 -14.129 1.00 97.31 380 HIS A C 1
ATOM 3042 O O . HIS A 1 380 ? 16.059 -11.171 -13.782 1.00 97.31 380 HIS A O 1
ATOM 3048 N N . ILE A 1 381 ? 17.584 -9.862 -14.803 1.00 98.00 381 ILE A N 1
ATOM 3049 C CA . ILE A 1 381 ? 16.703 -8.715 -15.038 1.00 98.00 381 ILE A CA 1
ATOM 3050 C C . ILE A 1 381 ? 16.058 -8.796 -16.431 1.00 98.00 381 ILE A C 1
ATOM 3052 O O . ILE A 1 381 ? 16.765 -8.660 -17.438 1.00 98.00 381 ILE A O 1
ATOM 3056 N N . PRO A 1 382 ? 14.723 -8.953 -16.511 1.00 97.38 382 PRO A N 1
ATOM 3057 C CA . PRO A 1 382 ? 13.979 -8.782 -17.751 1.00 97.38 382 PRO A CA 1
ATOM 3058 C C . PRO A 1 382 ? 13.905 -7.294 -18.116 1.00 97.38 382 PRO A C 1
ATOM 3060 O O . PRO A 1 382 ? 13.244 -6.509 -17.437 1.00 97.38 382 PRO A O 1
ATOM 3063 N N . LEU A 1 383 ? 14.588 -6.889 -19.186 1.00 98.19 383 LEU A N 1
ATOM 3064 C CA . LEU A 1 383 ? 14.684 -5.490 -19.594 1.00 98.19 383 LEU A CA 1
ATOM 3065 C C . LEU A 1 383 ? 13.629 -5.137 -20.647 1.00 98.19 383 LEU A C 1
ATOM 3067 O O . LEU A 1 383 ? 13.548 -5.735 -21.724 1.00 98.19 383 LEU A O 1
ATOM 3071 N N . THR A 1 384 ? 12.879 -4.076 -20.363 1.00 98.44 384 THR A N 1
ATOM 3072 C CA . THR A 1 384 ? 12.068 -3.343 -21.341 1.00 98.44 384 THR A CA 1
ATOM 3073 C C . THR A 1 384 ? 12.615 -1.925 -21.490 1.00 98.44 384 THR A C 1
ATOM 3075 O O . THR A 1 384 ? 13.038 -1.316 -20.506 1.00 98.44 384 THR A O 1
ATOM 3078 N N . TRP A 1 385 ? 12.619 -1.378 -22.707 1.00 98.38 385 TRP A N 1
ATOM 3079 C CA . TRP A 1 385 ? 13.023 0.010 -22.953 1.00 98.38 385 TRP A CA 1
ATOM 3080 C C . TRP A 1 385 ? 12.381 0.586 -24.221 1.00 98.38 385 TRP A C 1
ATOM 3082 O O . TRP A 1 385 ? 11.902 -0.154 -25.082 1.00 98.38 385 TRP A O 1
ATOM 3092 N N . THR A 1 386 ? 12.335 1.912 -24.317 1.00 98.25 386 THR A N 1
ATOM 3093 C CA . THR A 1 386 ? 11.786 2.673 -25.447 1.00 98.25 386 THR A CA 1
ATOM 3094 C C . THR A 1 386 ? 12.524 4.006 -25.624 1.00 98.25 386 THR A C 1
ATOM 3096 O O . THR A 1 386 ? 13.374 4.357 -24.803 1.00 98.25 386 THR A O 1
ATOM 3099 N N . ARG A 1 387 ? 12.248 4.744 -26.704 1.00 97.62 387 ARG A N 1
ATOM 3100 C CA . ARG A 1 387 ? 12.941 5.998 -27.056 1.00 97.62 387 ARG A CA 1
ATOM 3101 C C . ARG A 1 387 ? 12.021 6.997 -27.754 1.00 97.62 387 ARG A C 1
ATOM 3103 O O . ARG A 1 387 ? 11.012 6.592 -28.325 1.00 97.62 387 ARG A O 1
ATOM 3110 N N . ALA A 1 388 ? 12.408 8.271 -27.786 1.00 97.06 388 ALA A N 1
ATOM 3111 C CA . ALA A 1 388 ? 11.580 9.341 -28.355 1.00 97.06 388 ALA A CA 1
ATOM 3112 C C . ALA A 1 388 ? 11.162 9.097 -29.810 1.00 97.06 388 ALA A C 1
ATOM 3114 O O . ALA A 1 388 ? 10.012 9.319 -30.173 1.00 97.06 388 ALA A O 1
ATOM 3115 N N . GLY A 1 389 ? 12.075 8.607 -30.653 1.00 95.81 389 GLY A N 1
ATOM 3116 C CA . GLY A 1 389 ? 11.781 8.346 -32.062 1.00 95.81 389 GLY A CA 1
ATOM 3117 C C . GLY A 1 389 ? 10.918 7.105 -32.317 1.00 95.81 389 GLY A C 1
ATOM 3118 O O . GLY A 1 389 ? 10.578 6.852 -33.470 1.00 95.81 389 GLY A O 1
ATOM 3119 N N . ASN A 1 390 ? 10.597 6.312 -31.288 1.00 95.75 390 ASN A N 1
ATOM 3120 C CA . ASN A 1 390 ? 9.645 5.201 -31.353 1.00 95.75 390 ASN A CA 1
ATOM 3121 C C . ASN A 1 390 ? 9.058 4.919 -29.952 1.00 95.75 390 ASN A C 1
ATOM 3123 O O . ASN A 1 390 ? 9.487 3.955 -29.309 1.00 95.75 390 ASN A O 1
ATOM 3127 N N . PRO A 1 391 ? 8.132 5.760 -29.453 1.00 95.75 391 PRO A N 1
ATOM 3128 C CA . PRO A 1 391 ? 7.661 5.727 -28.070 1.00 95.75 391 PRO A CA 1
ATOM 3129 C C . PRO A 1 391 ? 6.645 4.593 -27.843 1.00 95.75 391 PRO A C 1
ATOM 3131 O O . PRO A 1 391 ? 5.450 4.820 -27.696 1.00 95.75 391 PRO A O 1
ATOM 3134 N N . GLU A 1 392 ? 7.129 3.350 -27.817 1.00 96.69 392 GLU A N 1
ATOM 3135 C CA . GLU A 1 392 ? 6.311 2.147 -27.616 1.00 96.69 392 GLU A CA 1
ATOM 3136 C C . GLU A 1 392 ? 6.338 1.667 -26.152 1.00 96.69 392 GLU A C 1
ATOM 3138 O O . GLU A 1 392 ? 7.331 1.078 -25.704 1.00 96.69 392 GLU A O 1
ATOM 3143 N N . PHE A 1 393 ? 5.245 1.902 -25.418 1.00 98.00 393 PHE A N 1
ATOM 3144 C CA . PHE A 1 393 ? 5.108 1.603 -23.984 1.00 98.00 393 PHE A CA 1
ATOM 3145 C C . PHE A 1 393 ? 4.175 0.428 -23.654 1.00 98.00 393 PHE A C 1
ATOM 3147 O O . PHE A 1 393 ? 4.152 0.015 -22.497 1.00 98.00 393 PHE A O 1
ATOM 3154 N N . GLU A 1 394 ? 3.424 -0.116 -24.612 1.00 97.31 394 GLU A N 1
ATOM 3155 C CA . GLU A 1 394 ? 2.371 -1.108 -24.349 1.00 97.31 394 GLU A CA 1
ATOM 3156 C C . GLU A 1 394 ? 2.876 -2.547 -24.426 1.00 97.31 394 GLU A C 1
ATOM 3158 O O . GLU A 1 394 ? 2.413 -3.411 -23.680 1.00 97.31 394 GLU A O 1
ATOM 3163 N N . ASN A 1 395 ? 3.869 -2.829 -25.274 1.00 96.75 395 ASN A N 1
ATOM 3164 C CA . ASN A 1 395 ? 4.524 -4.134 -25.242 1.00 96.75 395 ASN A CA 1
ATOM 3165 C C . ASN A 1 395 ? 5.472 -4.246 -24.032 1.00 96.75 395 ASN A C 1
ATOM 3167 O O . ASN A 1 395 ? 6.610 -3.758 -24.073 1.00 96.75 395 ASN A O 1
ATOM 3171 N N . LEU A 1 396 ? 4.977 -4.912 -22.982 1.00 97.38 396 LEU A N 1
ATOM 3172 C CA . LEU A 1 396 ? 5.669 -5.166 -21.713 1.00 97.38 396 LEU A CA 1
ATOM 3173 C C . LEU A 1 396 ? 6.449 -6.488 -21.680 1.00 97.38 396 LEU A C 1
ATOM 3175 O O . LEU A 1 396 ? 7.121 -6.763 -20.686 1.00 97.38 396 LEU A O 1
ATOM 3179 N N . LYS A 1 397 ? 6.393 -7.299 -22.744 1.00 96.31 397 LYS A N 1
ATOM 3180 C CA . LYS A 1 397 ? 7.260 -8.475 -22.868 1.00 96.31 397 LYS A CA 1
ATOM 3181 C C . LYS A 1 397 ? 8.717 -7.988 -22.971 1.00 96.31 397 LYS A C 1
ATOM 3183 O O . LYS A 1 397 ? 9.000 -7.119 -23.803 1.00 96.31 397 LYS A O 1
ATOM 3188 N N . PRO A 1 398 ? 9.647 -8.507 -22.153 1.00 96.69 398 PRO A N 1
ATOM 3189 C CA . PRO A 1 398 ? 11.044 -8.083 -22.180 1.00 96.69 398 PRO A CA 1
ATOM 3190 C C . PRO A 1 398 ? 11.668 -8.313 -23.555 1.00 96.69 398 PRO A C 1
ATOM 3192 O O . PRO A 1 398 ? 11.547 -9.398 -24.119 1.00 96.69 398 PRO A O 1
ATOM 3195 N N . SER A 1 399 ? 12.343 -7.305 -24.099 1.00 94.62 399 SER A N 1
ATOM 3196 C CA . SER A 1 399 ? 13.071 -7.444 -25.367 1.00 94.62 399 SER A CA 1
ATOM 3197 C C . SER A 1 399 ? 14.495 -7.950 -25.160 1.00 94.62 399 SER A C 1
ATOM 3199 O O . SER A 1 399 ? 15.156 -8.353 -26.105 1.00 94.62 399 SER A O 1
ATOM 3201 N N . GLU A 1 400 ? 14.995 -7.843 -23.933 1.00 94.44 400 GLU A N 1
ATOM 3202 C CA . GLU A 1 400 ? 16.373 -8.116 -23.563 1.00 94.44 400 GLU A CA 1
ATOM 3203 C C . GLU A 1 400 ? 16.409 -8.742 -22.170 1.00 94.44 400 GLU A C 1
ATOM 3205 O O . GLU A 1 400 ? 15.543 -8.483 -21.333 1.00 94.44 400 GLU A O 1
ATOM 3210 N N . PHE A 1 401 ? 17.457 -9.514 -21.896 1.00 95.31 401 PHE A N 1
ATOM 3211 C CA . PHE A 1 401 ? 17.692 -10.097 -20.579 1.00 95.31 401 PHE A CA 1
ATOM 3212 C C . PHE A 1 401 ? 19.104 -9.768 -20.080 1.00 95.31 401 PHE A C 1
ATOM 3214 O O . PHE A 1 401 ? 20.065 -9.850 -20.849 1.00 95.31 401 PHE A O 1
ATOM 3221 N N . MET A 1 402 ? 19.253 -9.363 -18.818 1.00 95.62 402 MET A N 1
ATOM 3222 C CA . MET A 1 402 ? 20.544 -9.018 -18.210 1.00 95.62 402 MET A CA 1
ATOM 3223 C C . MET A 1 402 ? 20.843 -9.931 -17.021 1.00 95.62 402 MET A C 1
ATOM 3225 O O . MET A 1 402 ? 20.102 -9.938 -16.048 1.00 95.62 402 MET A O 1
ATOM 3229 N N . SER A 1 403 ? 21.945 -10.679 -17.106 1.00 94.50 403 SER A N 1
ATOM 3230 C CA . SER A 1 403 ? 22.387 -11.627 -16.063 1.00 94.50 403 SER A CA 1
ATOM 3231 C C . SER A 1 403 ? 23.775 -11.310 -15.497 1.00 94.50 403 SER A C 1
ATOM 3233 O O . SER A 1 403 ? 24.145 -11.816 -14.444 1.00 94.50 403 SER A O 1
ATOM 3235 N N . GLY A 1 404 ? 24.563 -10.501 -16.211 1.00 94.62 404 GLY A N 1
ATOM 3236 C CA . GLY A 1 404 ? 25.875 -10.033 -15.770 1.00 94.62 404 GLY A CA 1
ATOM 3237 C C . GLY A 1 404 ? 25.819 -8.615 -15.191 1.00 94.62 404 GLY A C 1
ATOM 3238 O O . GLY A 1 404 ? 24.782 -7.954 -15.287 1.00 94.62 404 GLY A O 1
ATOM 3239 N N . PRO A 1 405 ? 26.940 -8.110 -14.647 1.00 96.00 405 PRO A N 1
ATOM 3240 C CA . PRO A 1 405 ? 27.019 -6.759 -14.084 1.00 96.00 405 PRO A CA 1
ATOM 3241 C C . PRO A 1 405 ? 26.830 -5.654 -15.135 1.00 96.00 405 PRO A C 1
ATOM 3243 O O . PRO A 1 405 ? 26.447 -4.539 -14.796 1.00 96.00 405 PRO A O 1
ATOM 3246 N N . LEU A 1 406 ? 27.081 -5.959 -16.413 1.00 97.12 406 LEU A N 1
ATOM 3247 C CA . LEU A 1 406 ? 27.022 -5.014 -17.522 1.00 97.12 406 LEU A CA 1
ATOM 3248 C C . LEU A 1 406 ? 26.386 -5.662 -18.756 1.00 97.12 406 LEU A C 1
ATOM 3250 O O . LEU A 1 406 ? 26.651 -6.826 -19.063 1.00 97.12 406 LEU A O 1
ATOM 3254 N N . LYS A 1 407 ? 25.570 -4.893 -19.480 1.00 97.44 407 LYS A N 1
ATOM 3255 C CA . LYS A 1 407 ? 25.012 -5.260 -20.784 1.00 97.44 407 LYS A CA 1
ATOM 3256 C C . LYS A 1 407 ? 25.104 -4.087 -21.761 1.00 97.44 407 LYS A C 1
ATOM 3258 O O . LYS A 1 407 ? 24.825 -2.946 -21.403 1.00 97.44 407 LYS A O 1
ATOM 3263 N N . ILE A 1 408 ? 25.500 -4.372 -23.001 1.00 98.12 408 ILE A N 1
ATOM 3264 C CA . ILE A 1 408 ? 25.542 -3.388 -24.089 1.00 98.12 408 ILE A CA 1
ATOM 3265 C C . ILE A 1 408 ? 24.339 -3.627 -24.997 1.00 98.12 408 ILE A C 1
ATOM 3267 O O . ILE A 1 408 ? 24.137 -4.744 -25.467 1.00 98.12 408 ILE A O 1
ATOM 3271 N N . ILE A 1 409 ? 23.564 -2.578 -25.261 1.00 97.94 409 ILE A N 1
ATOM 3272 C CA . ILE A 1 409 ? 22.394 -2.605 -26.144 1.00 97.94 409 ILE A CA 1
ATOM 3273 C C . ILE A 1 409 ? 22.607 -1.575 -27.254 1.00 97.94 409 ILE A C 1
ATOM 3275 O O . ILE A 1 409 ? 23.052 -0.453 -27.009 1.00 97.94 409 ILE A O 1
ATOM 3279 N N . ASN A 1 410 ? 22.295 -1.943 -28.495 1.00 96.88 410 ASN A N 1
ATOM 3280 C CA . ASN A 1 410 ? 22.270 -0.990 -29.600 1.00 96.88 410 ASN A CA 1
ATOM 3281 C C . ASN A 1 410 ? 20.881 -0.343 -29.675 1.00 96.88 410 ASN A C 1
ATOM 3283 O O . ASN A 1 410 ? 19.897 -1.031 -29.937 1.00 96.88 410 ASN A O 1
ATOM 3287 N N . ARG A 1 411 ? 20.802 0.980 -29.489 1.00 95.44 411 ARG A N 1
ATOM 3288 C CA . ARG A 1 411 ? 19.544 1.740 -29.570 1.00 95.44 411 ARG A CA 1
ATOM 3289 C C . ARG A 1 411 ? 18.904 1.680 -30.965 1.00 95.44 411 ARG A C 1
ATOM 3291 O O . ARG A 1 411 ? 17.706 1.915 -31.106 1.00 95.44 411 ARG A O 1
ATOM 3298 N N . GLY A 1 412 ? 19.692 1.391 -32.004 1.00 95.25 412 GLY A N 1
ATOM 3299 C CA . GLY A 1 412 ? 19.231 1.352 -33.394 1.00 95.25 412 GLY A CA 1
ATOM 3300 C C . GLY A 1 412 ? 19.008 2.738 -34.012 1.00 95.25 412 GLY A C 1
ATOM 3301 O O . GLY A 1 412 ? 18.410 2.847 -35.079 1.00 95.25 412 GLY A O 1
ATOM 3302 N N . SER A 1 413 ? 19.478 3.799 -33.353 1.00 95.44 413 SER A N 1
ATOM 3303 C CA . SER A 1 413 ? 19.392 5.188 -33.811 1.00 95.44 413 SER A CA 1
ATOM 3304 C C . SER A 1 413 ? 20.554 6.020 -33.265 1.00 95.44 413 SER A C 1
ATOM 3306 O O . SER A 1 413 ? 21.040 5.784 -32.158 1.00 95.44 413 SER A O 1
ATOM 3308 N N . THR A 1 414 ? 20.974 7.042 -34.009 1.00 95.19 414 THR A N 1
ATOM 3309 C CA . THR A 1 414 ? 21.985 8.034 -33.595 1.00 95.19 414 THR A CA 1
ATOM 3310 C C . THR A 1 414 ? 21.332 9.394 -33.353 1.00 95.19 414 THR A C 1
ATOM 3312 O O . THR A 1 414 ? 20.269 9.677 -33.898 1.00 95.19 414 THR A O 1
ATOM 3315 N N . GLY A 1 415 ? 21.986 10.263 -32.588 1.00 94.88 415 GLY A N 1
ATOM 3316 C CA . GLY A 1 415 ? 21.503 11.601 -32.255 1.00 94.88 415 GLY A CA 1
ATOM 3317 C C . GLY A 1 415 ? 20.962 11.724 -30.830 1.00 94.88 415 GLY A C 1
ATOM 3318 O O . GLY A 1 415 ? 20.911 10.762 -30.052 1.00 94.88 415 GLY A O 1
ATOM 3319 N N . ARG A 1 416 ? 20.597 12.959 -30.478 1.00 95.19 416 ARG A N 1
ATOM 3320 C CA . ARG A 1 416 ? 19.997 13.306 -29.187 1.00 95.19 416 ARG A CA 1
ATOM 3321 C C . ARG A 1 416 ? 18.510 12.960 -29.204 1.00 95.19 416 ARG A C 1
ATOM 3323 O O . ARG A 1 416 ? 17.741 13.596 -29.909 1.00 95.19 416 ARG A O 1
ATOM 3330 N N . GLU A 1 417 ? 18.138 11.954 -28.427 1.00 94.94 417 GLU A N 1
ATOM 3331 C CA . GLU A 1 417 ? 16.757 11.597 -28.111 1.00 94.94 417 GLU A CA 1
ATOM 3332 C C . GLU A 1 417 ? 16.745 10.943 -26.731 1.00 94.94 417 GLU A C 1
ATOM 3334 O O . GLU A 1 417 ? 17.717 10.273 -26.366 1.00 94.94 417 GLU A O 1
ATOM 3339 N N . TRP A 1 418 ? 15.680 11.150 -25.961 1.00 97.44 418 TRP A N 1
ATOM 3340 C CA . TRP A 1 418 ? 15.544 10.491 -24.670 1.00 97.44 418 TRP A CA 1
ATOM 3341 C C . TRP A 1 418 ? 15.309 8.983 -24.842 1.00 97.44 418 TRP A C 1
ATOM 3343 O O . TRP A 1 418 ? 14.754 8.523 -25.846 1.00 97.44 418 TRP A O 1
ATOM 3353 N N . VAL A 1 419 ? 15.730 8.219 -23.834 1.00 98.25 419 VAL A N 1
ATOM 3354 C CA . VAL A 1 419 ? 15.510 6.774 -23.695 1.00 98.25 419 VAL A CA 1
ATOM 3355 C C . VAL A 1 419 ? 14.894 6.529 -22.324 1.00 98.25 419 VAL A C 1
ATOM 3357 O O . VAL A 1 419 ? 15.278 7.178 -21.355 1.00 98.25 419 VAL A O 1
ATOM 3360 N N . ILE A 1 420 ? 13.948 5.595 -22.241 1.00 98.69 420 ILE A N 1
ATOM 3361 C CA . ILE A 1 420 ? 13.334 5.170 -20.981 1.00 98.69 420 ILE A CA 1
ATOM 3362 C C . ILE A 1 420 ? 13.411 3.651 -20.878 1.00 98.69 420 ILE A C 1
ATOM 3364 O O . ILE A 1 420 ? 12.939 2.942 -21.765 1.00 98.69 420 ILE A O 1
ATOM 3368 N N . PHE A 1 421 ? 13.981 3.159 -19.783 1.00 98.81 421 PHE A N 1
ATOM 3369 C CA . PHE A 1 421 ? 13.935 1.757 -19.374 1.00 98.81 421 PHE A CA 1
ATOM 3370 C C . PHE A 1 421 ? 12.776 1.509 -18.406 1.00 98.81 421 PHE A C 1
ATOM 3372 O O . PHE A 1 421 ? 12.282 2.430 -17.761 1.00 98.81 421 PHE A O 1
ATOM 3379 N N . ASN A 1 422 ? 12.394 0.238 -18.272 1.00 98.69 422 ASN A N 1
ATOM 3380 C CA . ASN A 1 422 ? 11.315 -0.233 -17.409 1.00 98.69 422 ASN A CA 1
ATOM 3381 C C . ASN A 1 422 ? 9.937 0.301 -17.837 1.00 98.69 422 ASN A C 1
ATOM 3383 O O . ASN A 1 422 ? 9.270 1.033 -17.106 1.00 98.69 422 ASN A O 1
ATOM 3387 N N . LYS A 1 423 ? 9.494 -0.039 -19.053 1.00 98.75 423 LYS A N 1
ATOM 3388 C CA . LYS A 1 423 ? 8.177 0.371 -19.572 1.00 98.75 423 LYS A CA 1
ATOM 3389 C C . LYS A 1 423 ? 7.081 0.043 -18.558 1.00 98.75 423 LYS A C 1
ATOM 3391 O O . LYS A 1 423 ? 7.023 -1.077 -18.047 1.00 98.75 423 LYS A O 1
ATOM 3396 N N . GLN A 1 424 ? 6.236 1.027 -18.265 1.00 98.56 424 GLN A N 1
ATOM 3397 C CA . GLN A 1 424 ? 5.152 0.958 -17.283 1.00 98.56 424 GLN A CA 1
ATOM 3398 C C . GLN A 1 424 ? 5.578 0.469 -15.882 1.00 98.56 424 GLN A C 1
ATOM 3400 O O . GLN A 1 424 ? 4.756 -0.091 -15.151 1.00 98.56 424 GLN A O 1
ATOM 3405 N N . GLN A 1 425 ? 6.858 0.634 -15.525 1.00 98.25 425 GLN A N 1
ATOM 3406 C CA . GLN A 1 425 ? 7.461 0.089 -14.307 1.00 98.25 425 GLN A CA 1
ATOM 3407 C C . GLN A 1 425 ? 7.122 -1.410 -14.127 1.00 98.25 425 GLN A C 1
ATOM 3409 O O . GLN A 1 425 ? 6.665 -1.860 -13.077 1.00 98.25 425 GLN A O 1
ATOM 3414 N N . SER A 1 426 ? 7.213 -2.179 -15.220 1.00 97.56 426 SER A N 1
ATOM 3415 C CA . SER A 1 426 ? 6.892 -3.616 -15.282 1.00 97.56 426 SER A CA 1
ATOM 3416 C C . SER A 1 426 ? 7.871 -4.494 -14.499 1.00 97.56 426 SER A C 1
ATOM 3418 O O . SER A 1 426 ? 7.475 -5.557 -14.024 1.00 97.56 426 SER A O 1
ATOM 3420 N N . GLY A 1 427 ? 9.114 -4.044 -14.332 1.00 98.19 427 GLY A N 1
ATOM 3421 C CA . GLY A 1 427 ? 10.149 -4.707 -13.550 1.00 98.19 427 GLY A CA 1
ATOM 3422 C C . GLY A 1 427 ? 10.409 -4.066 -12.185 1.00 98.19 427 GLY A C 1
ATOM 3423 O O . GLY A 1 427 ? 10.176 -2.872 -11.982 1.00 98.19 427 GLY A O 1
ATOM 3424 N N . PHE A 1 428 ? 10.925 -4.870 -11.253 1.00 98.62 428 PHE A N 1
ATOM 3425 C CA . PHE A 1 428 ? 11.235 -4.472 -9.875 1.00 98.62 428 PHE A CA 1
ATOM 3426 C C . PHE A 1 428 ? 12.666 -3.923 -9.750 1.00 98.62 428 PHE A C 1
ATOM 3428 O O . PHE A 1 428 ? 13.538 -4.537 -9.141 1.00 98.62 428 PHE A O 1
ATOM 3435 N N . TYR A 1 429 ? 12.937 -2.799 -10.411 1.00 98.56 429 TYR A N 1
ATOM 3436 C CA . TYR A 1 429 ? 14.250 -2.153 -10.405 1.00 98.56 429 TYR A CA 1
ATOM 3437 C C . TYR A 1 429 ? 14.144 -0.651 -10.683 1.00 98.5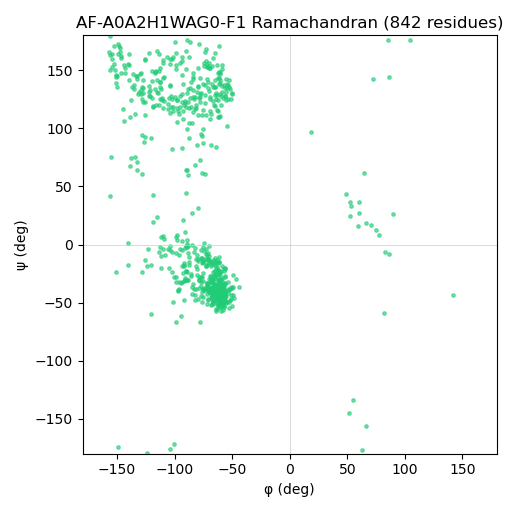6 429 TYR A C 1
ATOM 3439 O O . TYR A 1 429 ? 13.222 -0.194 -11.371 1.00 98.56 429 TYR A O 1
ATOM 3447 N N . ARG A 1 430 ? 15.120 0.105 -10.171 1.00 98.62 430 ARG A N 1
ATOM 3448 C CA . ARG A 1 430 ? 15.241 1.561 -10.362 1.00 98.62 430 ARG A CA 1
ATOM 3449 C C . ARG A 1 430 ? 16.133 1.884 -11.549 1.00 98.62 430 ARG A C 1
ATOM 3451 O O . ARG A 1 430 ? 16.961 1.056 -11.933 1.00 98.62 430 ARG A O 1
ATOM 3458 N N . VAL A 1 431 ? 15.994 3.078 -12.126 1.00 98.81 431 VAL A N 1
ATOM 3459 C CA . VAL A 1 431 ? 16.831 3.500 -13.259 1.00 98.81 431 VAL A CA 1
ATOM 3460 C C . VAL A 1 431 ? 17.432 4.887 -13.040 1.00 98.81 431 VAL A C 1
ATOM 3462 O O . VAL A 1 431 ? 16.732 5.847 -12.734 1.00 98.81 431 VAL A O 1
ATOM 3465 N N . ASN A 1 432 ? 18.738 4.998 -13.270 1.00 98.69 432 ASN A N 1
ATOM 3466 C CA . ASN A 1 432 ? 19.467 6.250 -13.399 1.00 98.69 432 ASN A CA 1
ATOM 3467 C C . ASN A 1 432 ? 20.060 6.365 -14.812 1.00 98.69 432 ASN A C 1
ATOM 3469 O O . ASN A 1 432 ? 20.447 5.367 -15.419 1.00 98.69 432 ASN A O 1
ATOM 3473 N N . TYR A 1 433 ? 20.162 7.587 -15.325 1.00 98.69 433 TYR A N 1
ATOM 3474 C CA . TYR A 1 433 ? 20.679 7.877 -16.660 1.00 98.69 433 TYR A CA 1
ATOM 3475 C C . TYR A 1 433 ? 21.878 8.832 -16.607 1.00 98.69 433 TYR A C 1
ATOM 3477 O O . TYR A 1 433 ? 22.122 9.509 -15.607 1.00 98.69 433 TYR A O 1
ATOM 3485 N N . ASP A 1 434 ? 22.618 8.932 -17.709 1.00 96.75 434 ASP A N 1
ATOM 3486 C CA . ASP A 1 434 ? 23.617 9.983 -17.894 1.00 96.75 434 ASP A CA 1
ATOM 3487 C C . ASP A 1 434 ? 22.992 11.397 -17.950 1.00 96.75 434 ASP A C 1
ATOM 3489 O O . ASP A 1 434 ? 21.784 11.575 -18.133 1.00 96.75 434 ASP A O 1
ATOM 3493 N N . ALA A 1 435 ? 23.833 12.426 -17.803 1.00 94.94 435 ALA A N 1
ATOM 3494 C CA . ALA A 1 435 ? 23.413 13.830 -17.796 1.00 94.94 435 ALA A CA 1
ATOM 3495 C C . ALA A 1 435 ? 22.668 14.272 -19.060 1.00 94.94 435 ALA A C 1
ATOM 3497 O O . ALA A 1 435 ? 21.690 15.009 -18.962 1.00 94.94 435 ALA A O 1
ATOM 3498 N N . THR A 1 436 ? 23.080 13.801 -20.239 1.00 96.12 436 THR A N 1
ATOM 3499 C CA . THR A 1 436 ? 22.434 14.203 -21.495 1.00 96.12 436 THR A CA 1
ATOM 3500 C C . THR A 1 436 ? 21.055 13.567 -21.615 1.00 96.12 436 THR A C 1
ATOM 3502 O O . THR A 1 436 ? 20.095 14.244 -21.983 1.00 96.12 436 THR A O 1
ATOM 3505 N N . THR A 1 437 ? 20.930 12.287 -21.265 1.00 97.50 437 THR A N 1
ATOM 3506 C CA . THR A 1 437 ? 19.643 11.586 -21.280 1.00 97.50 437 THR A CA 1
ATOM 3507 C C . THR A 1 437 ? 18.659 12.199 -20.280 1.00 97.50 437 THR A C 1
ATOM 3509 O O . THR A 1 437 ? 17.513 12.459 -20.649 1.00 97.50 437 THR A O 1
ATOM 3512 N N . TRP A 1 438 ? 19.097 12.516 -19.055 1.00 98.06 438 TRP A N 1
ATOM 3513 C CA . TRP A 1 438 ? 18.258 13.224 -18.081 1.00 98.06 438 TRP A CA 1
ATOM 3514 C C . TRP A 1 438 ? 17.823 14.608 -18.577 1.00 98.06 438 TRP A C 1
ATOM 3516 O O . TRP A 1 438 ? 16.647 14.941 -18.469 1.00 98.06 438 TRP A O 1
ATOM 3526 N N . ALA A 1 439 ? 18.726 15.383 -19.179 1.00 97.12 439 ALA A N 1
ATOM 3527 C CA . ALA A 1 439 ? 18.406 16.687 -19.757 1.00 97.12 439 ALA A CA 1
ATOM 3528 C C . ALA A 1 439 ? 17.328 16.598 -20.857 1.00 97.12 439 ALA A C 1
ATOM 3530 O O . ALA A 1 439 ? 16.374 17.379 -20.877 1.00 97.12 439 ALA A O 1
ATOM 3531 N N . LEU A 1 440 ? 17.441 15.605 -21.747 1.00 97.62 440 LEU A N 1
ATOM 3532 C CA . LEU A 1 440 ? 16.459 15.343 -22.806 1.00 97.62 440 LEU A CA 1
ATOM 3533 C C . LEU A 1 440 ? 15.096 14.920 -22.237 1.00 97.62 440 LEU A C 1
ATOM 3535 O O . LEU A 1 440 ? 14.063 15.363 -22.740 1.00 97.62 440 LEU A O 1
ATOM 3539 N N . LEU A 1 441 ? 15.084 14.099 -21.182 1.00 98.50 441 LEU A N 1
ATOM 3540 C CA . LEU A 1 441 ? 13.858 13.724 -20.472 1.00 98.50 441 LEU A CA 1
ATOM 3541 C C . LEU A 1 441 ? 13.196 14.942 -19.823 1.00 98.50 441 LEU A C 1
ATOM 3543 O O . LEU A 1 441 ? 11.998 15.147 -20.011 1.00 98.50 441 LEU A O 1
ATOM 3547 N N . THR A 1 442 ? 13.959 15.779 -19.117 1.00 98.31 442 THR A N 1
ATOM 3548 C CA . THR A 1 442 ? 13.451 17.010 -18.493 1.00 98.31 442 THR A CA 1
ATOM 3549 C C . THR A 1 442 ? 12.812 17.934 -19.528 1.00 98.31 442 THR A C 1
ATOM 3551 O O . THR A 1 442 ? 11.699 18.419 -19.317 1.00 98.31 442 THR A O 1
ATOM 3554 N N . GLN A 1 443 ? 13.465 18.141 -20.676 1.00 96.88 443 GLN A N 1
ATOM 3555 C CA . GLN A 1 443 ? 12.922 18.965 -21.756 1.00 96.88 443 GLN A CA 1
ATOM 3556 C C . GLN A 1 443 ? 11.607 18.393 -22.305 1.00 96.88 443 GLN A C 1
ATOM 3558 O O . GLN A 1 443 ? 10.627 19.131 -22.437 1.00 96.88 443 GLN A O 1
ATOM 3563 N N . ALA A 1 444 ? 11.556 17.084 -22.576 1.00 97.94 444 ALA A N 1
ATOM 3564 C CA . ALA A 1 444 ? 10.348 16.424 -23.067 1.00 97.94 444 ALA A CA 1
ATOM 3565 C C . ALA A 1 444 ? 9.193 16.538 -22.058 1.00 97.94 444 ALA A C 1
ATOM 3567 O O . ALA A 1 444 ? 8.104 16.982 -22.426 1.00 97.94 444 ALA A O 1
ATOM 3568 N N . LEU A 1 445 ? 9.448 16.238 -20.779 1.00 98.50 445 LEU A N 1
ATOM 3569 C CA . LEU A 1 445 ? 8.464 16.284 -19.690 1.00 98.50 445 LEU A CA 1
ATOM 3570 C C . LEU A 1 445 ? 7.902 17.691 -19.435 1.00 98.50 445 LEU A C 1
ATOM 3572 O O . LEU A 1 445 ? 6.740 17.830 -19.052 1.00 98.50 445 LEU A O 1
ATOM 3576 N N . ARG A 1 446 ? 8.699 18.743 -19.652 1.00 97.25 446 ARG A N 1
ATOM 3577 C CA . ARG A 1 446 ? 8.249 20.142 -19.533 1.00 97.25 446 ARG A CA 1
ATOM 3578 C C . ARG A 1 446 ? 7.545 20.677 -20.781 1.00 97.25 446 ARG A C 1
ATOM 3580 O O . ARG A 1 446 ? 7.037 21.796 -20.757 1.00 97.25 446 ARG A O 1
ATOM 3587 N N . SER A 1 447 ? 7.526 19.916 -21.868 1.00 96.12 447 SER A N 1
ATOM 3588 C CA . SER A 1 447 ? 6.905 20.306 -23.132 1.00 96.12 447 SER A CA 1
ATOM 3589 C C . SER A 1 447 ? 5.566 19.591 -23.354 1.00 96.12 447 SER A C 1
ATOM 3591 O O . SER A 1 447 ? 5.096 18.818 -22.520 1.00 96.12 447 SER A O 1
ATOM 3593 N N . HIS A 1 448 ? 4.957 19.819 -24.519 1.00 93.19 448 HIS A N 1
ATOM 3594 C CA . HIS A 1 448 ? 3.782 19.069 -24.965 1.00 93.19 448 HIS A CA 1
ATOM 3595 C C . HIS A 1 448 ? 4.084 17.577 -25.217 1.00 93.19 448 HIS A C 1
ATOM 3597 O O . HIS A 1 448 ? 3.161 16.768 -25.231 1.00 93.19 448 HIS A O 1
ATOM 3603 N N . GLU A 1 449 ? 5.358 17.192 -25.364 1.00 95.12 449 GLU A N 1
ATOM 3604 C CA . GLU A 1 449 ? 5.779 15.793 -25.522 1.00 95.12 449 GLU A CA 1
ATOM 3605 C C . GLU A 1 449 ? 5.655 14.972 -24.232 1.00 95.12 449 GLU A C 1
ATOM 3607 O O . GLU A 1 449 ? 5.771 13.749 -24.281 1.00 95.12 449 GLU A O 1
ATOM 3612 N N . ARG A 1 450 ? 5.373 15.598 -23.079 1.00 97.56 450 ARG A N 1
ATOM 3613 C CA . ARG A 1 450 ? 5.183 14.896 -21.800 1.00 97.56 450 ARG A CA 1
ATOM 3614 C C . ARG A 1 450 ? 4.213 13.726 -21.921 1.00 97.56 450 ARG A C 1
ATOM 3616 O O . ARG A 1 450 ? 4.467 12.658 -21.374 1.00 97.56 450 ARG A O 1
ATOM 3623 N N . GLU A 1 451 ? 3.101 13.925 -22.622 1.00 96.12 451 GLU A N 1
ATOM 3624 C CA . GLU A 1 451 ? 2.056 12.907 -22.760 1.00 96.12 451 GLU A CA 1
ATOM 3625 C C . GLU A 1 451 ? 2.452 11.754 -23.692 1.00 96.12 451 GLU A C 1
ATOM 3627 O O . GLU A 1 451 ? 1.817 10.704 -23.648 1.00 96.12 451 GLU A O 1
ATOM 3632 N N . ALA A 1 452 ? 3.534 11.895 -24.469 1.00 96.50 452 ALA A N 1
ATOM 3633 C CA . ALA A 1 452 ? 4.127 10.783 -25.209 1.00 96.50 452 ALA A CA 1
ATOM 3634 C C . ALA A 1 452 ? 4.866 9.793 -24.289 1.00 96.50 452 ALA A C 1
ATOM 3636 O O . ALA A 1 452 ? 5.099 8.655 -24.687 1.00 96.50 452 ALA A O 1
ATOM 3637 N N . ILE A 1 453 ? 5.224 10.197 -23.063 1.00 98.69 453 ILE A N 1
ATOM 3638 C CA . ILE A 1 453 ? 5.769 9.309 -22.030 1.00 98.69 453 ILE A CA 1
ATOM 3639 C C . ILE A 1 453 ? 4.605 8.774 -21.196 1.00 98.69 453 ILE A C 1
ATOM 3641 O O . ILE A 1 453 ? 3.858 9.550 -20.597 1.00 98.69 453 ILE A O 1
ATOM 3645 N N . HIS A 1 454 ? 4.468 7.449 -21.114 1.00 98.62 454 HIS A N 1
ATOM 3646 C CA . HIS A 1 454 ? 3.377 6.798 -20.383 1.00 98.62 454 HIS A CA 1
ATOM 3647 C C . HIS A 1 454 ? 3.296 7.257 -18.911 1.00 98.62 454 HIS A C 1
ATOM 3649 O O . HIS A 1 454 ? 4.323 7.422 -18.250 1.00 98.62 454 HIS A O 1
ATOM 3655 N N . GLU A 1 455 ? 2.078 7.409 -18.369 1.00 98.44 455 GLU A N 1
ATOM 3656 C CA . GLU A 1 455 ? 1.822 7.911 -17.003 1.00 98.44 455 GLU A CA 1
ATOM 3657 C C . GLU A 1 455 ? 2.686 7.213 -15.943 1.00 98.44 455 GLU A C 1
ATOM 3659 O O . GLU A 1 455 ? 3.317 7.871 -15.119 1.00 98.44 455 GLU A O 1
ATOM 3664 N N . TYR A 1 456 ? 2.772 5.883 -15.994 1.00 98.69 456 TYR A N 1
ATOM 3665 C CA . TYR A 1 456 ? 3.539 5.102 -15.016 1.00 98.69 456 TYR A CA 1
ATOM 3666 C C . TYR A 1 456 ? 5.048 5.334 -15.120 1.00 98.69 456 TYR A C 1
ATOM 3668 O O . TYR A 1 456 ? 5.733 5.278 -14.109 1.00 98.69 456 TYR A O 1
ATOM 3676 N N . ASN A 1 457 ? 5.580 5.633 -16.310 1.00 98.88 457 ASN A N 1
ATOM 3677 C CA . ASN A 1 457 ? 6.991 5.992 -16.450 1.00 98.88 457 ASN A CA 1
ATOM 3678 C C . ASN A 1 457 ? 7.260 7.416 -15.958 1.00 98.88 457 ASN A C 1
ATOM 3680 O O . ASN A 1 457 ? 8.321 7.667 -15.400 1.00 98.88 457 ASN A O 1
ATOM 3684 N N . ARG A 1 458 ? 6.295 8.336 -16.076 1.00 98.88 458 ARG A N 1
ATOM 3685 C CA . ARG A 1 458 ? 6.398 9.647 -15.414 1.00 98.88 458 ARG A CA 1
ATOM 3686 C C . ARG A 1 458 ? 6.369 9.493 -13.892 1.00 98.88 458 ARG A C 1
ATOM 3688 O O . ARG A 1 458 ? 7.169 10.124 -13.213 1.00 98.88 458 ARG A O 1
ATOM 3695 N N . ALA A 1 459 ? 5.529 8.600 -13.365 1.00 98.88 459 ALA A N 1
ATOM 3696 C CA . ALA A 1 459 ? 5.510 8.255 -11.942 1.00 98.88 459 ALA A CA 1
ATOM 3697 C C . ALA A 1 459 ? 6.806 7.574 -11.476 1.00 98.88 459 ALA A C 1
ATOM 3699 O O . ALA A 1 459 ? 7.311 7.908 -10.409 1.00 98.88 459 ALA A O 1
ATOM 3700 N N . GLN A 1 460 ? 7.370 6.671 -12.284 1.00 98.88 460 GLN A N 1
ATOM 3701 C CA . GLN A 1 460 ? 8.684 6.078 -12.044 1.00 98.88 460 GLN A CA 1
ATOM 3702 C C . GLN A 1 460 ? 9.766 7.156 -11.980 1.00 98.88 460 GLN A C 1
ATOM 3704 O O . GLN A 1 460 ? 10.556 7.141 -11.050 1.00 98.88 460 GLN A O 1
ATOM 3709 N N . ILE A 1 461 ? 9.804 8.090 -12.938 1.00 98.94 461 ILE A N 1
ATOM 3710 C CA . ILE A 1 461 ? 10.789 9.180 -12.939 1.00 98.94 461 ILE A CA 1
ATOM 3711 C C . ILE A 1 461 ? 10.668 10.006 -11.658 1.00 98.94 461 ILE A C 1
ATOM 3713 O O . ILE A 1 461 ? 11.686 10.318 -11.053 1.00 98.94 461 ILE A O 1
ATOM 3717 N N . VAL A 1 462 ? 9.448 10.331 -11.220 1.00 98.94 462 VAL A N 1
ATOM 3718 C CA . VAL A 1 462 ? 9.236 11.063 -9.964 1.00 98.94 462 VAL A CA 1
ATOM 3719 C C . VAL A 1 462 ? 9.791 10.282 -8.769 1.00 98.94 462 VAL A C 1
ATOM 3721 O O . VAL A 1 462 ? 10.594 10.830 -8.015 1.00 98.94 462 VAL A O 1
ATOM 3724 N N . ASP A 1 463 ? 9.406 9.013 -8.614 1.00 98.81 463 ASP A N 1
ATOM 3725 C CA . ASP A 1 463 ? 9.854 8.156 -7.508 1.00 98.81 463 ASP A CA 1
ATOM 3726 C C . ASP A 1 463 ? 11.376 7.927 -7.523 1.00 98.81 463 ASP A C 1
ATOM 3728 O O . ASP A 1 463 ? 12.052 8.192 -6.526 1.00 98.81 463 ASP A O 1
ATOM 3732 N N . ASP A 1 464 ? 11.936 7.517 -8.666 1.00 98.81 464 ASP A N 1
ATOM 3733 C CA . ASP A 1 464 ? 13.372 7.293 -8.841 1.00 98.81 464 ASP A CA 1
ATOM 3734 C C . ASP A 1 464 ? 14.153 8.581 -8.553 1.00 98.81 464 ASP A C 1
ATOM 3736 O O . ASP A 1 464 ? 15.089 8.547 -7.763 1.00 98.81 464 ASP A O 1
ATOM 3740 N N . VAL A 1 465 ? 13.763 9.741 -9.089 1.00 98.81 465 VAL A N 1
ATOM 3741 C CA . VAL A 1 465 ? 14.500 10.999 -8.864 1.00 98.81 465 VAL A CA 1
ATOM 3742 C C . VAL A 1 465 ? 14.518 11.401 -7.387 1.00 98.81 465 VAL A C 1
ATOM 3744 O O . VAL A 1 465 ? 15.580 11.765 -6.875 1.00 98.81 465 VAL A O 1
ATOM 3747 N N . PHE A 1 466 ? 13.392 11.301 -6.671 1.00 98.50 466 PHE A N 1
ATOM 3748 C CA . PHE A 1 466 ? 13.366 11.586 -5.231 1.00 98.50 466 PHE A CA 1
ATOM 3749 C C . PHE A 1 466 ? 14.245 10.615 -4.433 1.00 98.50 466 PHE A C 1
ATOM 3751 O O . PHE A 1 466 ? 14.975 11.035 -3.532 1.00 98.50 466 PHE A O 1
ATOM 3758 N N . VAL A 1 467 ? 14.206 9.322 -4.757 1.00 97.56 467 VAL A N 1
ATOM 3759 C CA . VAL A 1 467 ? 14.953 8.284 -4.034 1.00 97.56 467 VAL A CA 1
ATOM 3760 C C . VAL A 1 467 ? 16.454 8.320 -4.367 1.00 97.56 467 VAL A C 1
ATOM 3762 O O . VAL A 1 467 ? 17.292 8.225 -3.466 1.00 97.56 467 VAL A O 1
ATOM 3765 N N . LEU A 1 468 ? 16.824 8.567 -5.623 1.00 98.25 468 LEU A N 1
ATOM 3766 C CA . LEU A 1 468 ? 18.207 8.798 -6.052 1.00 98.25 468 LEU A CA 1
ATOM 3767 C C . LEU A 1 468 ? 18.789 10.056 -5.388 1.00 98.25 468 LEU A C 1
ATOM 3769 O O . LEU A 1 468 ? 19.929 10.036 -4.926 1.00 98.25 468 LEU A O 1
ATOM 3773 N N . ALA A 1 469 ? 17.998 11.126 -5.252 1.00 96.81 469 ALA A N 1
ATOM 3774 C CA . ALA A 1 469 ? 18.412 12.318 -4.514 1.00 96.81 469 ALA A CA 1
ATOM 3775 C C . ALA A 1 469 ? 18.538 12.067 -3.007 1.00 96.81 469 ALA A C 1
ATOM 3777 O O . ALA A 1 469 ? 19.454 12.566 -2.352 1.00 96.81 469 ALA A O 1
ATOM 3778 N N . ARG A 1 470 ? 17.645 11.266 -2.423 1.00 94.25 470 ARG A N 1
ATOM 3779 C CA . ARG A 1 470 ? 17.743 10.864 -1.015 1.00 94.25 470 ARG A CA 1
ATOM 3780 C C . ARG A 1 470 ? 19.016 10.065 -0.727 1.00 94.25 470 ARG A C 1
ATOM 3782 O O . ARG A 1 470 ? 19.598 10.261 0.339 1.00 94.25 470 ARG A O 1
ATOM 3789 N N . SER A 1 471 ? 19.428 9.231 -1.677 1.00 93.44 471 SER A N 1
ATOM 3790 C CA . SER A 1 471 ? 20.569 8.312 -1.587 1.00 93.44 471 SER A CA 1
ATOM 3791 C C . SER A 1 471 ? 21.907 8.888 -2.070 1.00 93.44 471 SER A C 1
ATOM 3793 O O . SER A 1 471 ? 22.881 8.154 -2.194 1.00 93.44 471 SER A O 1
ATOM 3795 N N . ASN A 1 472 ? 21.979 10.205 -2.318 1.00 91.56 472 ASN A N 1
ATOM 3796 C CA . ASN A 1 472 ? 23.198 10.909 -2.741 1.00 91.56 472 ASN A CA 1
ATOM 3797 C C . ASN A 1 472 ? 23.722 10.511 -4.142 1.00 91.56 472 ASN A C 1
ATOM 3799 O O . ASN A 1 472 ? 24.871 10.800 -4.465 1.00 91.56 472 ASN A O 1
ATOM 3803 N N . ILE A 1 473 ? 22.886 9.889 -4.983 1.00 95.75 473 ILE A N 1
ATOM 3804 C CA . ILE A 1 473 ? 23.210 9.595 -6.392 1.00 95.75 473 ILE A CA 1
ATOM 3805 C C . ILE A 1 473 ? 22.941 10.814 -7.284 1.00 95.75 473 ILE A C 1
ATOM 3807 O O . ILE A 1 473 ? 23.714 11.099 -8.193 1.00 95.75 473 ILE A O 1
ATOM 3811 N N . LEU A 1 474 ? 21.863 11.554 -7.012 1.00 95.81 474 LEU A N 1
ATOM 3812 C CA . LEU A 1 474 ? 21.575 12.849 -7.638 1.00 95.81 474 LEU A CA 1
ATOM 3813 C C . LEU A 1 474 ? 21.659 13.958 -6.589 1.00 95.81 474 LEU A C 1
ATOM 3815 O O . LEU A 1 474 ? 21.336 13.725 -5.427 1.00 95.81 474 LEU A O 1
ATOM 3819 N N . SER A 1 475 ? 22.040 15.175 -6.977 1.00 96.06 475 SER A N 1
ATOM 3820 C CA . SER A 1 475 ? 21.857 16.348 -6.110 1.00 96.06 475 SER A CA 1
ATOM 3821 C C . SER A 1 475 ? 20.387 16.783 -6.077 1.00 96.06 475 SER A C 1
ATOM 3823 O O . SER A 1 475 ? 19.649 16.583 -7.048 1.00 96.06 475 SER A O 1
ATOM 3825 N N . TYR A 1 476 ? 19.943 17.429 -4.996 1.00 96.44 476 TYR A N 1
ATOM 3826 C CA . TYR A 1 476 ? 18.599 18.018 -4.948 1.00 96.44 476 TYR A CA 1
ATOM 3827 C C . TYR A 1 476 ? 18.406 19.148 -5.957 1.00 96.44 476 TYR A C 1
ATOM 3829 O O . TYR A 1 476 ? 17.288 19.334 -6.434 1.00 96.44 476 TYR A O 1
ATOM 3837 N N . THR A 1 477 ? 19.476 19.839 -6.358 1.00 96.06 477 THR A N 1
ATOM 3838 C CA . THR A 1 477 ? 19.418 20.826 -7.441 1.00 96.06 477 THR A CA 1
ATOM 3839 C C . THR A 1 477 ? 18.958 20.192 -8.742 1.00 96.06 477 THR A C 1
ATOM 3841 O O . THR A 1 477 ? 18.004 20.651 -9.369 1.00 96.06 477 THR A O 1
ATOM 3844 N N . ARG A 1 478 ? 19.588 19.078 -9.117 1.00 96.19 478 ARG A N 1
ATOM 3845 C CA . ARG A 1 478 ? 19.231 18.342 -10.325 1.00 96.19 478 ARG A CA 1
ATOM 3846 C C . ARG A 1 478 ? 17.882 17.651 -10.197 1.00 96.19 478 ARG A C 1
ATOM 3848 O O . ARG A 1 478 ? 17.091 17.683 -11.135 1.00 96.19 478 ARG A O 1
ATOM 3855 N N . ALA A 1 479 ? 17.600 17.065 -9.038 1.00 98.06 479 ALA A N 1
ATOM 3856 C CA . ALA A 1 479 ? 16.336 16.394 -8.785 1.00 98.06 479 ALA A CA 1
ATOM 3857 C C . ALA A 1 479 ? 15.148 17.352 -8.932 1.00 98.06 479 ALA A C 1
ATOM 3859 O O . ALA A 1 479 ? 14.216 17.061 -9.677 1.00 98.06 479 ALA A O 1
ATOM 3860 N N . LEU A 1 480 ? 15.202 18.524 -8.293 1.00 98.31 480 LEU A N 1
ATOM 3861 C CA . LEU A 1 480 ? 14.149 19.532 -8.402 1.00 98.31 480 LEU A CA 1
ATOM 3862 C C . LEU A 1 480 ? 14.079 20.149 -9.808 1.00 98.31 480 LEU A C 1
ATOM 3864 O O . LEU A 1 480 ? 12.978 20.461 -10.262 1.00 98.31 480 LEU A O 1
ATOM 3868 N N . ASN A 1 481 ? 15.204 20.250 -10.531 1.00 97.81 481 ASN A N 1
ATOM 3869 C CA . ASN A 1 481 ? 15.201 20.663 -11.937 1.00 97.81 481 ASN A CA 1
ATOM 3870 C C . ASN A 1 481 ? 14.427 19.673 -12.818 1.00 97.81 481 ASN A C 1
ATOM 3872 O O . ASN A 1 481 ? 13.545 20.089 -13.572 1.00 97.81 481 ASN A O 1
ATOM 3876 N N . ILE A 1 482 ? 14.689 18.368 -12.673 1.00 98.50 482 ILE A N 1
ATOM 3877 C CA . ILE A 1 482 ? 13.950 17.313 -13.381 1.00 98.50 482 ILE A CA 1
ATOM 3878 C C . ILE A 1 482 ? 12.472 17.371 -12.986 1.00 98.50 482 ILE A C 1
ATOM 3880 O O . ILE A 1 482 ? 11.618 17.513 -13.854 1.00 98.50 482 ILE A O 1
ATOM 3884 N N . LEU A 1 483 ? 12.164 17.350 -11.684 1.00 98.75 483 LEU A N 1
ATOM 3885 C CA . LEU A 1 483 ? 10.801 17.338 -11.130 1.00 98.75 483 LEU A CA 1
ATOM 3886 C C . LEU A 1 483 ? 9.991 18.609 -11.416 1.00 98.75 483 LEU A C 1
ATOM 3888 O O . LEU A 1 483 ? 8.777 18.617 -11.221 1.00 98.75 483 LEU A O 1
ATOM 3892 N N . SER A 1 484 ? 10.619 19.676 -11.910 1.00 98.31 484 SER A N 1
ATOM 3893 C CA . SER A 1 484 ? 9.945 20.934 -12.236 1.00 98.31 484 SER A CA 1
ATOM 3894 C C . SER A 1 484 ? 8.791 20.771 -13.237 1.00 98.31 484 SER A C 1
ATOM 3896 O O . SER A 1 484 ? 7.919 21.638 -13.308 1.00 98.31 484 SER A O 1
ATOM 3898 N N . PHE A 1 485 ? 8.754 19.675 -14.010 1.00 98.56 485 PHE A N 1
ATOM 3899 C CA . PHE A 1 485 ? 7.643 19.361 -14.912 1.00 98.56 485 PHE A CA 1
ATOM 3900 C C . PHE A 1 485 ? 6.305 19.131 -14.195 1.00 98.56 485 PHE A C 1
ATOM 3902 O O . PHE A 1 485 ? 5.261 19.236 -14.842 1.00 98.56 485 PHE A O 1
ATOM 3909 N N . LEU A 1 486 ? 6.322 18.848 -12.885 1.00 98.75 486 LEU A N 1
ATOM 3910 C CA . LEU A 1 486 ? 5.114 18.649 -12.083 1.00 98.75 486 LEU A CA 1
ATOM 3911 C C . LEU A 1 486 ? 4.163 19.851 -12.151 1.00 98.75 486 LEU A C 1
ATOM 3913 O O . LEU A 1 486 ? 2.960 19.635 -12.107 1.00 98.75 486 LEU A O 1
ATOM 3917 N N . GLU A 1 487 ? 4.682 21.069 -12.387 1.00 98.31 487 GLU A N 1
ATOM 3918 C CA . GLU A 1 487 ? 3.910 22.297 -12.686 1.00 98.31 487 GLU A CA 1
ATOM 3919 C C . GLU A 1 487 ? 2.816 22.088 -13.742 1.00 98.31 487 GLU A C 1
ATOM 3921 O O . GLU A 1 487 ? 1.780 22.755 -13.724 1.00 98.31 487 GLU A O 1
ATOM 3926 N N . PHE A 1 488 ? 3.042 21.144 -14.651 1.00 98.50 488 PHE A N 1
ATOM 3927 C CA . PHE A 1 488 ? 2.174 20.859 -15.777 1.00 98.50 488 PHE A CA 1
ATOM 3928 C C . PHE A 1 488 ? 1.497 19.481 -15.692 1.00 98.50 488 PHE A C 1
ATOM 3930 O O . PHE A 1 488 ? 0.686 19.161 -16.559 1.00 98.50 488 PHE A O 1
ATOM 3937 N N . GLU A 1 489 ? 1.843 18.652 -14.707 1.00 98.56 489 GLU A N 1
ATOM 3938 C CA . GLU A 1 489 ? 1.326 17.294 -14.530 1.00 98.56 489 GLU A CA 1
ATOM 3939 C C . GLU A 1 489 ? -0.009 17.303 -13.776 1.00 98.56 489 GLU A C 1
ATOM 3941 O O . GLU A 1 489 ? -0.216 18.095 -12.858 1.00 98.56 489 GLU A O 1
ATOM 3946 N N . ASP A 1 490 ? -0.920 16.397 -14.130 1.00 97.31 490 ASP A N 1
ATOM 3947 C CA . ASP A 1 490 ? -2.263 16.346 -13.544 1.00 97.31 490 ASP A CA 1
ATOM 3948 C C . ASP A 1 490 ? -2.797 14.930 -13.283 1.00 97.31 490 ASP A C 1
ATOM 3950 O O . ASP A 1 490 ? -3.931 14.788 -12.807 1.00 97.31 490 ASP A O 1
ATOM 3954 N N . LYS A 1 491 ? -2.011 13.885 -13.576 1.00 97.56 491 LYS A N 1
ATOM 3955 C CA . LYS A 1 491 ? -2.415 12.481 -13.431 1.00 97.56 491 LYS A CA 1
ATOM 3956 C C . LYS A 1 491 ? -2.155 11.920 -12.037 1.00 97.56 491 LYS A C 1
ATOM 3958 O O . LYS A 1 491 ? -1.358 12.446 -11.266 1.00 97.56 491 LYS A O 1
ATOM 3963 N N . TYR A 1 492 ? -2.839 10.818 -11.734 1.00 96.69 492 TYR A N 1
ATOM 3964 C CA . TYR A 1 492 ? -2.838 10.196 -10.414 1.00 96.69 492 TYR A CA 1
ATOM 3965 C C . TYR A 1 492 ? -1.454 9.682 -10.012 1.00 96.69 492 TYR A C 1
ATOM 3967 O O . TYR A 1 492 ? -0.934 10.097 -8.977 1.00 96.69 492 TYR A O 1
ATOM 3975 N N . ALA A 1 493 ? -0.843 8.798 -10.810 1.00 97.94 493 ALA A N 1
ATOM 3976 C CA . ALA A 1 493 ? 0.370 8.108 -10.367 1.00 97.94 493 ALA A CA 1
ATOM 3977 C C . ALA A 1 493 ? 1.564 9.061 -10.143 1.00 97.94 493 ALA A C 1
ATOM 3979 O O . ALA A 1 493 ? 2.178 8.980 -9.078 1.00 97.94 493 ALA A O 1
ATOM 3980 N N . PRO A 1 494 ? 1.880 10.013 -11.047 1.00 98.75 494 PRO A N 1
ATOM 3981 C CA . PRO A 1 494 ? 2.975 10.954 -10.812 1.00 98.75 494 PRO A CA 1
ATOM 3982 C C . PRO A 1 494 ? 2.773 11.816 -9.563 1.00 98.75 494 PRO A C 1
ATOM 3984 O O . PRO A 1 494 ? 3.727 12.055 -8.826 1.00 98.75 494 PRO A O 1
ATOM 3987 N N . TRP A 1 495 ? 1.538 12.244 -9.282 1.00 98.44 495 TRP A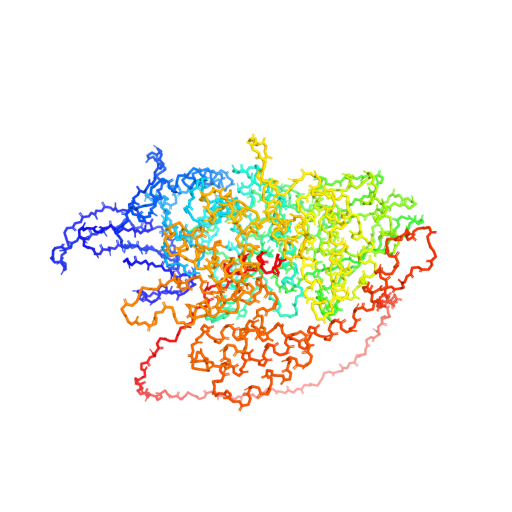 N 1
ATOM 3988 C CA . TRP A 1 495 ? 1.249 13.068 -8.109 1.00 98.44 495 TRP A CA 1
ATOM 3989 C C . TRP A 1 495 ? 1.299 12.299 -6.795 1.00 98.44 495 TRP A C 1
ATOM 3991 O O . TRP A 1 495 ? 1.792 12.835 -5.807 1.00 98.44 495 TRP A O 1
ATOM 4001 N N . VAL A 1 496 ? 0.849 11.044 -6.763 1.00 98.00 496 VAL A N 1
ATOM 4002 C CA . VAL A 1 496 ? 0.979 10.212 -5.556 1.00 98.00 496 VAL A CA 1
ATOM 4003 C C . VAL A 1 496 ? 2.452 9.914 -5.245 1.00 98.00 496 VAL A C 1
ATOM 4005 O O . VAL A 1 496 ? 2.859 10.010 -4.084 1.00 98.00 496 VAL A O 1
ATOM 4008 N N . ALA A 1 497 ? 3.276 9.661 -6.269 1.00 98.25 497 ALA A N 1
ATOM 4009 C CA . ALA A 1 497 ? 4.730 9.564 -6.109 1.00 98.25 497 ALA A CA 1
ATOM 4010 C C . ALA A 1 497 ? 5.336 10.893 -5.606 1.00 98.25 497 ALA A C 1
ATOM 4012 O O . ALA A 1 497 ? 6.142 10.904 -4.674 1.00 98.25 497 ALA A O 1
ATOM 4013 N N . ALA A 1 498 ? 4.893 12.030 -6.157 1.00 98.69 498 ALA A N 1
ATOM 4014 C CA . ALA A 1 498 ? 5.384 13.351 -5.766 1.00 98.69 498 ALA A CA 1
ATOM 4015 C C . ALA A 1 498 ? 5.057 13.700 -4.309 1.00 98.69 498 ALA A C 1
ATOM 4017 O O . ALA A 1 498 ? 5.925 14.202 -3.599 1.00 98.69 498 ALA A O 1
ATOM 4018 N N . ILE A 1 499 ? 3.836 13.407 -3.843 1.00 98.44 499 ILE A N 1
ATOM 4019 C CA . ILE A 1 499 ? 3.423 13.629 -2.448 1.00 98.44 499 ILE A CA 1
ATOM 4020 C C . ILE A 1 499 ? 4.373 12.892 -1.493 1.00 98.44 499 ILE A C 1
ATOM 4022 O O . ILE A 1 499 ? 4.865 13.492 -0.540 1.00 98.44 499 ILE A O 1
ATOM 4026 N N . THR A 1 500 ? 4.710 11.634 -1.794 1.00 95.00 500 THR A N 1
ATOM 4027 C CA . THR A 1 500 ? 5.643 10.828 -0.985 1.00 95.00 500 THR A CA 1
ATOM 4028 C C . THR A 1 500 ? 7.026 11.481 -0.884 1.00 95.00 500 THR A C 1
ATOM 4030 O O . THR A 1 500 ? 7.560 11.664 0.214 1.00 95.00 500 THR A O 1
ATOM 4033 N N . GLY A 1 501 ? 7.603 11.885 -2.020 1.00 96.81 501 GLY A N 1
ATOM 4034 C CA . GLY A 1 501 ? 8.913 12.538 -2.061 1.00 96.81 501 GLY A CA 1
ATOM 4035 C C . GLY A 1 501 ? 8.933 13.908 -1.375 1.00 96.81 501 GLY A C 1
ATOM 4036 O O . GLY A 1 501 ? 9.851 14.216 -0.606 1.00 96.81 501 GLY A O 1
ATOM 4037 N N . PHE A 1 502 ? 7.897 14.721 -1.590 1.00 98.12 502 PHE A N 1
ATOM 4038 C CA . PHE A 1 502 ? 7.787 16.038 -0.970 1.00 98.12 502 PHE A CA 1
ATOM 4039 C C . PHE A 1 502 ? 7.558 15.972 0.537 1.00 98.12 502 PHE A C 1
ATOM 4041 O O . PHE A 1 502 ? 8.145 16.787 1.244 1.00 98.12 502 PHE A O 1
ATOM 4048 N N . ASN A 1 503 ? 6.780 15.019 1.053 1.00 95.19 503 ASN A N 1
ATOM 4049 C CA . ASN A 1 503 ? 6.614 14.857 2.501 1.00 95.19 503 ASN A CA 1
ATOM 4050 C C . ASN A 1 503 ? 7.934 14.527 3.189 1.00 95.19 503 ASN A C 1
ATOM 4052 O O . ASN A 1 503 ? 8.270 15.140 4.205 1.00 95.19 503 ASN A O 1
ATOM 4056 N N . PHE A 1 504 ? 8.742 13.646 2.589 1.00 93.94 504 PHE A N 1
ATOM 4057 C CA . PHE A 1 504 ? 10.098 13.412 3.071 1.00 93.94 504 PHE A CA 1
ATOM 4058 C C . PHE A 1 504 ? 10.902 14.721 3.100 1.00 93.94 504 PHE A C 1
ATOM 4060 O O . PHE A 1 504 ? 11.418 15.090 4.153 1.00 93.94 504 PHE A O 1
ATOM 4067 N N . ALA A 1 505 ? 10.966 15.465 1.992 1.00 94.94 505 ALA A N 1
ATOM 4068 C CA . ALA A 1 505 ? 11.741 16.706 1.919 1.00 94.94 505 ALA A CA 1
ATOM 4069 C C . ALA A 1 505 ? 11.242 17.794 2.898 1.00 94.94 505 ALA A C 1
ATOM 4071 O O . ALA A 1 505 ? 12.041 18.368 3.643 1.00 94.94 505 ALA A O 1
ATOM 4072 N N . LEU A 1 506 ? 9.928 18.032 2.976 1.00 94.31 506 LEU A N 1
ATOM 4073 C CA . LEU A 1 506 ? 9.299 18.983 3.903 1.00 94.31 506 LEU A CA 1
ATOM 4074 C C . LEU A 1 506 ? 9.632 18.663 5.355 1.00 94.31 506 LEU A C 1
ATOM 4076 O O . LEU A 1 506 ? 9.936 19.571 6.136 1.00 94.31 506 LEU A O 1
ATOM 4080 N N . ARG A 1 507 ? 9.593 17.376 5.712 1.00 91.00 507 ARG A N 1
ATOM 4081 C CA . ARG A 1 507 ? 9.923 16.904 7.052 1.00 91.00 507 ARG A CA 1
ATOM 4082 C C . ARG A 1 507 ? 11.384 17.169 7.396 1.00 91.00 507 ARG A C 1
ATOM 4084 O O . ARG A 1 507 ? 11.668 17.592 8.514 1.00 91.00 507 ARG A O 1
ATOM 4091 N N . ARG A 1 508 ? 12.305 16.945 6.453 1.00 90.94 508 ARG A N 1
ATOM 4092 C CA . ARG A 1 508 ? 13.750 17.168 6.654 1.00 90.94 508 ARG A CA 1
ATOM 4093 C C . ARG A 1 508 ? 14.099 18.644 6.822 1.00 90.94 508 ARG A C 1
ATOM 4095 O O . ARG A 1 508 ? 15.009 18.959 7.581 1.00 90.94 508 ARG A O 1
ATOM 4102 N N . LEU A 1 509 ? 13.348 19.536 6.177 1.00 91.88 509 LEU A N 1
ATOM 4103 C CA . LEU A 1 509 ? 13.527 20.987 6.279 1.00 91.88 509 LEU A CA 1
ATOM 4104 C C . LEU A 1 509 ? 12.732 21.634 7.428 1.00 91.88 509 LEU A C 1
ATOM 4106 O O . LEU A 1 509 ? 12.838 22.838 7.631 1.00 91.88 509 LEU A O 1
ATOM 4110 N N . ALA A 1 510 ? 11.952 20.885 8.214 1.00 89.56 510 ALA A N 1
ATOM 4111 C CA . ALA A 1 510 ? 10.992 21.476 9.155 1.00 89.56 510 ALA A CA 1
ATOM 4112 C C . ALA A 1 510 ? 11.591 22.304 10.313 1.00 89.56 510 ALA A C 1
ATOM 4114 O O . ALA A 1 510 ? 10.876 23.089 10.927 1.00 89.56 510 ALA A O 1
ATOM 4115 N N . HIS A 1 511 ? 12.896 22.210 10.581 1.00 85.00 511 HIS A N 1
ATOM 4116 C CA . HIS A 1 511 ? 13.593 23.063 11.558 1.00 85.00 511 HIS A CA 1
ATOM 4117 C C . HIS A 1 511 ? 14.147 24.372 10.960 1.00 85.00 511 HIS A C 1
ATOM 4119 O O . HIS A 1 511 ? 14.776 25.163 11.666 1.00 85.00 511 HIS A O 1
ATOM 4125 N N . LYS A 1 512 ? 13.933 24.597 9.659 1.00 88.44 512 LYS A N 1
ATOM 4126 C CA . LYS A 1 512 ? 14.418 25.737 8.881 1.00 88.44 512 LYS A CA 1
ATOM 4127 C C . LYS A 1 512 ? 13.261 26.412 8.167 1.00 88.44 512 LYS A C 1
ATOM 4129 O O . LYS A 1 512 ? 12.918 26.079 7.038 1.00 88.44 512 LYS A O 1
ATOM 4134 N N . THR A 1 513 ? 12.631 27.355 8.857 1.00 89.12 513 THR A N 1
ATOM 4135 C CA . THR A 1 513 ? 11.378 27.964 8.400 1.00 89.12 513 THR A CA 1
ATOM 4136 C C . THR A 1 513 ? 11.494 28.616 7.019 1.00 89.12 513 THR A C 1
ATOM 4138 O O . THR A 1 513 ? 10.552 28.523 6.239 1.00 89.12 513 THR A O 1
ATOM 4141 N N . GLU A 1 514 ? 12.627 29.247 6.690 1.00 93.75 514 GLU A N 1
ATOM 4142 C CA . GLU A 1 514 ? 12.813 29.923 5.399 1.00 93.75 514 GLU A CA 1
ATOM 4143 C C . GLU A 1 514 ? 12.956 28.920 4.243 1.00 93.75 514 GLU A C 1
ATOM 4145 O O . GLU A 1 514 ? 12.228 28.995 3.256 1.00 93.75 514 GLU A O 1
ATOM 4150 N N . GLU A 1 515 ? 13.850 27.944 4.375 1.00 93.88 515 GLU A N 1
ATOM 4151 C CA . GLU A 1 515 ? 14.094 26.893 3.387 1.00 93.88 515 GLU A CA 1
ATOM 4152 C C . GLU A 1 515 ? 12.866 25.996 3.207 1.00 93.88 515 GLU A C 1
ATOM 4154 O O . GLU A 1 515 ? 12.498 25.654 2.082 1.00 93.88 515 GLU A O 1
ATOM 4159 N N . GLN A 1 516 ? 12.175 25.664 4.301 1.00 94.06 516 GLN A N 1
ATOM 4160 C CA . GLN A 1 516 ? 10.916 24.931 4.228 1.00 94.06 516 GLN A CA 1
ATOM 4161 C C . GLN A 1 516 ? 9.846 25.736 3.482 1.00 94.06 516 GLN A C 1
ATOM 4163 O O . GLN A 1 516 ? 9.096 25.159 2.696 1.00 94.06 516 GLN A O 1
ATOM 4168 N N . GLN A 1 517 ? 9.767 27.053 3.699 1.00 96.44 517 GLN A N 1
ATOM 4169 C CA . GLN A 1 517 ? 8.821 27.901 2.978 1.00 96.44 517 GLN A CA 1
ATOM 4170 C C . GLN A 1 517 ? 9.141 27.953 1.479 1.00 96.44 517 GLN A C 1
ATOM 4172 O O . GLN A 1 517 ? 8.234 27.782 0.670 1.00 96.44 517 GLN A O 1
ATOM 4177 N N . LYS A 1 518 ? 10.418 28.072 1.098 1.00 97.56 518 LYS A N 1
ATOM 4178 C CA . LYS A 1 518 ? 10.846 28.016 -0.313 1.00 97.56 518 LYS A CA 1
ATOM 4179 C C . LYS A 1 518 ? 10.457 26.689 -0.980 1.00 97.56 518 LYS A C 1
ATOM 4181 O O . LYS A 1 518 ? 9.970 26.687 -2.110 1.00 97.56 518 LYS A O 1
ATOM 4186 N N . LEU A 1 519 ? 10.588 25.5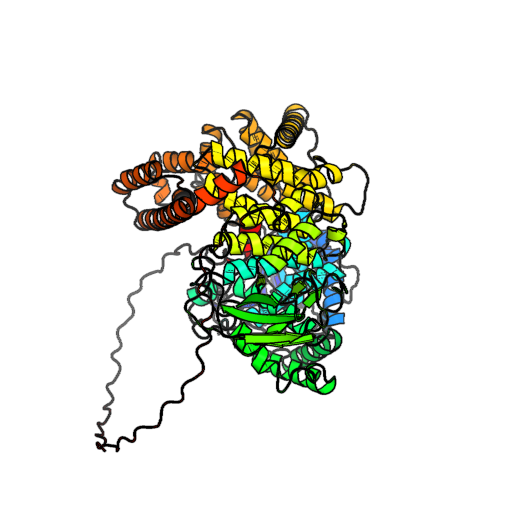62 -0.271 1.00 97.88 519 LEU A N 1
ATOM 4187 C CA . LEU A 1 519 ? 10.110 24.267 -0.771 1.00 97.88 519 LEU A CA 1
ATOM 4188 C C . LEU A 1 519 ? 8.578 24.225 -0.912 1.00 97.88 519 LEU A C 1
ATOM 4190 O O . LEU A 1 519 ? 8.075 23.713 -1.911 1.00 97.88 519 LEU A O 1
ATOM 4194 N N . LYS A 1 520 ? 7.825 24.775 0.051 1.00 98.31 520 LYS A N 1
ATOM 4195 C CA . LYS A 1 520 ? 6.357 24.890 -0.044 1.00 98.31 520 LYS A CA 1
ATOM 4196 C C . LYS A 1 520 ? 5.935 25.712 -1.260 1.00 98.31 520 LYS A C 1
ATOM 4198 O O . LYS A 1 520 ? 5.031 25.295 -1.977 1.00 98.31 520 LYS A O 1
ATOM 4203 N N . ASP A 1 521 ? 6.626 26.809 -1.553 1.00 98.00 521 ASP A N 1
ATOM 4204 C CA . ASP A 1 521 ? 6.337 27.644 -2.723 1.00 98.00 521 ASP A CA 1
ATOM 4205 C C . ASP A 1 521 ? 6.560 26.872 -4.040 1.00 98.00 521 ASP A C 1
ATOM 4207 O O . ASP A 1 521 ? 5.753 26.975 -4.969 1.00 98.00 521 ASP A O 1
ATOM 4211 N N . ILE A 1 522 ? 7.595 26.022 -4.104 1.00 98.31 522 ILE A N 1
ATOM 4212 C CA . ILE A 1 522 ? 7.811 25.090 -5.225 1.00 98.31 522 ILE A CA 1
ATOM 4213 C C . ILE A 1 522 ? 6.678 24.071 -5.326 1.00 98.31 522 ILE A C 1
ATOM 4215 O O . ILE A 1 522 ? 6.204 23.808 -6.431 1.00 98.31 522 ILE A O 1
ATOM 4219 N N . ILE A 1 523 ? 6.224 23.504 -4.208 1.00 98.62 523 ILE A N 1
ATOM 4220 C CA . ILE A 1 523 ? 5.100 22.557 -4.182 1.00 98.62 523 ILE A CA 1
ATOM 4221 C C . ILE A 1 523 ? 3.826 23.226 -4.706 1.00 98.62 523 ILE A C 1
ATOM 4223 O O . ILE A 1 523 ? 3.140 22.658 -5.556 1.00 98.62 523 ILE A O 1
ATOM 4227 N N . PHE A 1 524 ? 3.529 24.447 -4.261 1.00 98.56 524 PHE A N 1
ATOM 4228 C CA . PHE A 1 524 ? 2.348 25.191 -4.699 1.00 98.56 524 PHE A CA 1
ATOM 4229 C C . PHE A 1 524 ? 2.408 25.493 -6.193 1.00 98.56 524 PHE A C 1
ATOM 4231 O O . PHE A 1 524 ? 1.441 25.226 -6.909 1.00 98.56 524 PHE A O 1
ATOM 4238 N N . LYS A 1 525 ? 3.564 25.950 -6.688 1.00 98.12 525 LYS A N 1
ATOM 4239 C CA . LYS A 1 525 ? 3.793 26.138 -8.123 1.00 98.12 525 LYS A CA 1
ATOM 4240 C C . LYS A 1 525 ? 3.638 24.827 -8.898 1.00 98.12 525 LYS A C 1
ATOM 4242 O O . LYS A 1 525 ? 2.970 24.804 -9.925 1.00 98.12 525 LYS A O 1
ATOM 4247 N N . SER A 1 526 ? 4.204 23.737 -8.385 1.00 98.50 526 SER A N 1
ATOM 4248 C CA . SER A 1 526 ? 4.086 22.411 -8.994 1.00 98.50 526 SER A CA 1
ATOM 4249 C C . SER A 1 526 ? 2.620 21.984 -9.078 1.00 98.50 526 SER A C 1
ATOM 4251 O O . SER A 1 526 ? 2.195 21.446 -10.084 1.00 98.50 526 SER A O 1
ATOM 4253 N N . SER A 1 527 ? 1.799 22.288 -8.071 1.00 98.56 527 SER A N 1
ATOM 4254 C CA . SER A 1 527 ? 0.391 21.870 -8.026 1.00 98.56 527 SER A CA 1
ATOM 4255 C C . SER A 1 527 ? -0.560 22.632 -8.962 1.00 98.56 527 SER A C 1
ATOM 4257 O O . SER A 1 527 ? -1.758 22.346 -8.973 1.00 98.56 527 SER A O 1
ATOM 4259 N N . ALA A 1 528 ? -0.065 23.584 -9.760 1.00 97.88 528 ALA A N 1
ATOM 4260 C CA . ALA A 1 528 ? -0.901 24.477 -10.560 1.00 97.88 528 ALA A CA 1
ATOM 4261 C C . ALA A 1 528 ? -1.844 23.732 -11.525 1.00 97.88 528 ALA A C 1
ATOM 4263 O O . ALA A 1 528 ? -3.058 23.945 -11.472 1.00 97.88 528 ALA A O 1
ATOM 4264 N N . ALA A 1 529 ? -1.317 22.833 -12.365 1.00 98.06 529 ALA A N 1
ATOM 4265 C CA . ALA A 1 529 ? -2.120 22.100 -13.349 1.00 98.06 529 ALA A CA 1
ATOM 4266 C C . ALA A 1 529 ? -3.164 21.181 -12.696 1.00 98.06 529 ALA A C 1
ATOM 4268 O O . ALA A 1 529 ? -4.336 21.179 -13.085 1.00 98.06 529 ALA A O 1
ATOM 4269 N N . ILE A 1 530 ? -2.774 20.438 -11.658 1.00 97.38 530 ILE A N 1
ATOM 4270 C CA . ILE A 1 530 ? -3.693 19.526 -10.974 1.00 97.38 530 ILE A CA 1
ATOM 4271 C C . ILE A 1 530 ? -4.794 20.270 -10.203 1.00 97.38 530 ILE A C 1
ATOM 4273 O O . ILE A 1 530 ? -5.950 19.846 -10.245 1.00 97.38 530 ILE A O 1
ATOM 4277 N N . ILE A 1 531 ? -4.489 21.407 -9.565 1.00 97.38 531 ILE A N 1
ATOM 4278 C CA . ILE A 1 531 ? -5.503 22.260 -8.922 1.00 97.38 531 ILE A CA 1
ATOM 4279 C C . ILE A 1 531 ? -6.450 22.838 -9.971 1.00 97.38 531 ILE A C 1
ATOM 4281 O O . ILE A 1 531 ? -7.660 22.852 -9.750 1.00 97.38 531 ILE A O 1
ATOM 4285 N N . GLN A 1 532 ? -5.926 23.293 -11.113 1.00 96.50 532 GLN A N 1
ATOM 4286 C CA . GLN A 1 532 ? -6.748 23.818 -12.203 1.00 96.50 532 GLN A CA 1
ATOM 4287 C C . GLN A 1 532 ? -7.758 22.775 -12.700 1.00 96.50 532 GLN A C 1
ATOM 4289 O O . GLN A 1 532 ? -8.902 23.125 -12.988 1.00 96.50 532 GLN A O 1
ATOM 4294 N N . ARG A 1 533 ? -7.352 21.503 -12.781 1.00 94.62 533 ARG A N 1
ATOM 4295 C CA . ARG A 1 533 ? -8.215 20.402 -13.222 1.00 94.62 533 ARG A CA 1
ATOM 4296 C C . ARG A 1 533 ? -9.213 19.959 -12.156 1.00 94.62 533 ARG A C 1
ATOM 4298 O O . ARG A 1 533 ? -10.390 19.783 -12.460 1.00 94.62 533 ARG A O 1
ATOM 4305 N N . LEU A 1 534 ? -8.747 19.722 -10.929 1.00 93.38 534 LEU A N 1
ATOM 4306 C CA . LEU A 1 534 ? -9.551 19.079 -9.887 1.00 93.38 534 LEU A CA 1
ATOM 4307 C C . LEU A 1 534 ? -10.370 20.059 -9.049 1.00 93.38 534 LEU A C 1
ATOM 4309 O O . LEU A 1 534 ? -11.424 19.665 -8.543 1.00 93.38 534 LEU A O 1
ATOM 4313 N N . GLY A 1 535 ? -9.888 21.288 -8.858 1.00 94.25 535 GLY A N 1
ATOM 4314 C CA . GLY A 1 535 ? -10.396 22.203 -7.838 1.00 94.25 535 GLY A CA 1
ATOM 4315 C C . GLY A 1 535 ? -10.205 21.682 -6.404 1.00 94.25 535 GLY A C 1
ATOM 4316 O O . GLY A 1 535 ? -9.625 20.622 -6.172 1.00 94.25 535 GLY A O 1
ATOM 4317 N N . TYR A 1 536 ? -10.716 22.439 -5.427 1.00 93.69 536 TYR A N 1
ATOM 4318 C CA . TYR A 1 536 ? -10.578 22.124 -3.994 1.00 93.69 536 TYR A CA 1
ATOM 4319 C C . TYR A 1 536 ? -11.729 21.271 -3.444 1.00 93.69 536 TYR A C 1
ATOM 4321 O O . TYR A 1 536 ? -11.542 20.483 -2.521 1.00 93.69 536 TYR A O 1
ATOM 4329 N N . THR A 1 537 ? -12.929 21.415 -4.008 1.00 92.00 537 THR A N 1
ATOM 4330 C CA . THR A 1 537 ? -14.149 20.743 -3.542 1.00 92.00 537 THR A CA 1
ATOM 4331 C C . THR A 1 537 ? -14.602 19.678 -4.533 1.00 92.00 537 THR A C 1
ATOM 4333 O O . THR A 1 537 ? -14.300 19.754 -5.724 1.00 92.00 537 THR A O 1
ATOM 4336 N N . GLU A 1 538 ? -15.358 18.692 -4.055 1.00 85.31 538 GLU A N 1
ATOM 4337 C CA . GLU A 1 538 ? -15.987 17.700 -4.930 1.00 85.31 538 GLU A CA 1
ATOM 4338 C C . GLU A 1 538 ? -16.962 18.361 -5.922 1.00 85.31 538 GLU A C 1
ATOM 4340 O O . GLU A 1 538 ? -17.676 19.307 -5.581 1.00 85.31 538 GLU A O 1
ATOM 4345 N N . ALA A 1 539 ? -16.982 17.866 -7.163 1.00 71.38 539 ALA A N 1
ATOM 4346 C CA . ALA A 1 539 ? -17.923 18.316 -8.184 1.00 71.38 539 ALA A CA 1
ATOM 4347 C C . ALA A 1 539 ? -19.309 17.689 -7.953 1.00 71.38 539 ALA A C 1
ATOM 4349 O O . ALA A 1 539 ? -19.419 16.526 -7.575 1.00 71.38 539 ALA A O 1
ATOM 4350 N N . SER A 1 540 ? -20.379 18.440 -8.222 1.00 63.03 540 SER A N 1
ATOM 4351 C CA . SER A 1 540 ? -21.764 18.032 -7.941 1.00 63.03 540 SER A CA 1
ATOM 4352 C C . SER A 1 540 ? -22.373 17.022 -8.928 1.00 63.03 540 SER A C 1
ATOM 4354 O O . SER A 1 540 ? -23.512 16.607 -8.728 1.00 63.03 540 SER A O 1
ATOM 4356 N N . ASN A 1 541 ? -21.677 16.654 -10.011 1.00 53.97 541 ASN A N 1
ATOM 4357 C CA . ASN A 1 541 ? -22.261 15.927 -11.146 1.00 53.97 541 ASN A CA 1
ATOM 4358 C C . ASN A 1 541 ? -21.531 14.588 -11.367 1.00 53.97 541 ASN A C 1
ATOM 4360 O O . ASN A 1 541 ? -20.309 14.567 -11.461 1.00 53.97 541 ASN A O 1
ATOM 4364 N N . ALA A 1 542 ? -22.281 13.486 -11.433 1.00 47.81 542 ALA A N 1
ATOM 4365 C CA . ALA A 1 542 ? -21.785 12.117 -11.269 1.00 47.81 542 ALA A CA 1
ATOM 4366 C C . ALA A 1 542 ? -21.139 11.470 -12.529 1.00 47.81 542 ALA A C 1
ATOM 4368 O O . ALA A 1 542 ? -21.792 11.355 -13.563 1.00 47.81 542 ALA A O 1
ATOM 4369 N N . ASP A 1 543 ? -19.904 10.978 -12.323 1.00 49.00 543 ASP A N 1
ATOM 4370 C CA . ASP A 1 543 ? -19.049 9.981 -13.024 1.00 49.00 543 ASP A CA 1
ATOM 4371 C C . ASP A 1 543 ? -18.367 10.252 -14.391 1.00 49.00 543 ASP A C 1
ATOM 4373 O O . ASP A 1 543 ? -18.973 10.866 -15.269 1.00 49.00 543 ASP A O 1
ATOM 4377 N N . PRO A 1 544 ? -17.113 9.759 -14.627 1.00 55.06 544 PRO A N 1
ATOM 4378 C CA . PRO A 1 544 ? -16.235 8.937 -13.775 1.00 55.06 544 PRO A CA 1
ATOM 4379 C C . PRO A 1 544 ? -15.331 9.804 -12.878 1.00 55.06 544 PRO A C 1
ATOM 4381 O O . PRO A 1 544 ? -14.300 10.316 -13.312 1.00 55.06 544 PRO A O 1
ATOM 4384 N N . LEU A 1 545 ? -15.723 9.973 -11.611 1.00 76.81 545 LEU A N 1
ATOM 4385 C CA . LEU A 1 545 ? -15.051 10.853 -10.642 1.00 76.81 545 LEU A CA 1
ATOM 4386 C C . LEU A 1 545 ? -14.234 10.094 -9.596 1.00 76.81 545 LEU A C 1
ATOM 4388 O O . LEU A 1 545 ? -13.599 10.734 -8.767 1.00 76.81 545 LEU A O 1
ATOM 4392 N N . PHE A 1 546 ? -14.243 8.757 -9.576 1.00 90.38 546 PHE A N 1
ATOM 4393 C CA . PHE A 1 546 ? -13.644 8.018 -8.460 1.00 90.38 546 PHE A CA 1
ATOM 4394 C C . PHE A 1 546 ? -12.159 8.350 -8.260 1.00 90.38 546 PHE A C 1
ATOM 4396 O O . PHE A 1 546 ? -11.781 8.808 -7.179 1.00 90.38 546 PHE A O 1
ATOM 4403 N N . MET A 1 547 ? -11.341 8.167 -9.303 1.00 91.75 547 MET A N 1
ATOM 4404 C CA . MET A 1 547 ? -9.901 8.447 -9.252 1.00 91.75 547 MET A CA 1
ATOM 4405 C C . MET A 1 547 ? -9.604 9.934 -9.046 1.00 91.75 547 MET A C 1
ATOM 4407 O O . MET A 1 547 ? -8.665 10.265 -8.330 1.00 91.75 547 MET A O 1
ATOM 4411 N N . ASP A 1 548 ? -10.429 10.828 -9.590 1.00 92.56 548 ASP A N 1
ATOM 4412 C CA . ASP A 1 548 ? -10.287 12.273 -9.391 1.00 92.56 548 ASP A CA 1
ATOM 4413 C C . ASP A 1 548 ? -10.640 12.706 -7.967 1.00 92.56 548 ASP A C 1
ATOM 4415 O O . ASP A 1 548 ? -9.948 13.533 -7.383 1.00 92.56 548 ASP A O 1
ATOM 4419 N N . ASN A 1 549 ? -11.684 12.131 -7.372 1.00 91.81 549 ASN A N 1
ATOM 4420 C CA . ASN A 1 549 ? -12.063 12.367 -5.982 1.00 91.81 549 ASN A CA 1
ATOM 4421 C C . ASN A 1 549 ? -11.028 11.780 -5.025 1.00 91.81 549 ASN A C 1
ATOM 4423 O O . ASN A 1 549 ? -10.687 12.425 -4.036 1.00 91.81 549 ASN A O 1
ATOM 4427 N N . LEU A 1 550 ? -10.498 10.594 -5.336 1.00 91.94 550 LEU A N 1
ATOM 4428 C CA . LEU A 1 550 ? -9.421 9.979 -4.569 1.00 91.94 550 LEU A CA 1
ATOM 4429 C C . LEU A 1 550 ? -8.149 10.836 -4.636 1.00 91.94 550 LEU A C 1
ATOM 4431 O O . LEU A 1 550 ? -7.575 11.169 -3.602 1.00 91.94 550 LEU A O 1
ATOM 4435 N N . LEU A 1 551 ? -7.754 11.264 -5.839 1.00 94.31 551 LEU A N 1
ATOM 4436 C CA . LEU A 1 551 ? -6.608 12.145 -6.041 1.00 94.31 551 LEU A CA 1
ATOM 4437 C C . LEU A 1 551 ? -6.799 13.494 -5.351 1.00 94.31 551 LEU A C 1
ATOM 4439 O O . LEU A 1 551 ? -5.894 13.952 -4.663 1.00 94.31 551 LEU A O 1
ATOM 4443 N N . ARG A 1 552 ? -7.979 14.116 -5.483 1.00 95.44 552 ARG A N 1
ATOM 4444 C CA . ARG A 1 552 ? -8.303 15.381 -4.814 1.00 95.44 552 ARG A CA 1
ATOM 4445 C C . ARG A 1 552 ? -8.223 15.231 -3.303 1.00 95.44 552 ARG A C 1
ATOM 4447 O O . ARG A 1 552 ? -7.662 16.103 -2.658 1.00 95.44 552 ARG A O 1
ATOM 4454 N N . MET A 1 553 ? -8.743 14.145 -2.738 1.00 94.25 553 MET A N 1
ATOM 4455 C CA . MET A 1 553 ? -8.650 13.888 -1.301 1.00 94.25 553 MET A CA 1
ATOM 4456 C C . MET A 1 553 ? -7.186 13.839 -0.843 1.00 94.25 553 MET A C 1
ATOM 4458 O O . MET A 1 553 ? -6.824 14.569 0.075 1.00 94.25 553 MET A O 1
ATOM 4462 N N . HIS A 1 554 ? -6.332 13.062 -1.517 1.00 94.62 554 HIS A N 1
ATOM 4463 C CA . HIS A 1 554 ? -4.900 12.996 -1.203 1.00 94.62 554 HIS A CA 1
ATOM 4464 C C . HIS A 1 554 ? -4.190 14.344 -1.379 1.00 94.62 554 HIS A C 1
ATOM 4466 O O . HIS A 1 554 ? -3.443 14.778 -0.502 1.00 94.62 554 HIS A O 1
ATOM 4472 N N . LEU A 1 555 ? -4.463 15.030 -2.488 1.00 96.88 555 LEU A N 1
ATOM 4473 C CA . LEU A 1 555 ? -3.873 16.321 -2.811 1.00 96.88 555 LEU A CA 1
ATOM 4474 C C . LEU A 1 555 ? -4.283 17.399 -1.804 1.00 96.88 555 LEU A C 1
ATOM 4476 O O . LEU A 1 555 ? -3.432 18.160 -1.360 1.00 96.88 555 LEU A O 1
ATOM 4480 N N . MET A 1 556 ? -5.561 17.476 -1.424 1.00 97.38 556 MET A N 1
ATOM 4481 C CA . MET A 1 556 ? -6.040 18.466 -0.458 1.00 97.38 556 MET A CA 1
ATOM 4482 C C . MET A 1 556 ? -5.498 18.187 0.941 1.00 97.38 556 MET A C 1
ATOM 4484 O O . MET A 1 556 ? -5.075 19.128 1.606 1.00 97.38 556 MET A O 1
ATOM 4488 N N . THR A 1 557 ? -5.416 16.922 1.370 1.00 95.38 557 THR A N 1
ATOM 4489 C CA . THR A 1 557 ? -4.729 16.565 2.621 1.00 95.38 557 THR A CA 1
ATOM 4490 C C . THR A 1 557 ? -3.287 17.073 2.613 1.00 95.38 557 THR A C 1
ATOM 4492 O O . THR A 1 557 ? -2.888 17.790 3.529 1.00 95.38 557 THR A O 1
ATOM 4495 N N . PHE A 1 558 ? -2.531 16.788 1.552 1.00 96.75 558 PHE A N 1
ATOM 4496 C CA . PHE A 1 558 ? -1.140 17.220 1.415 1.00 96.75 558 PHE A CA 1
ATOM 4497 C C . PHE A 1 558 ? -0.985 18.751 1.361 1.00 96.75 558 PHE A C 1
ATOM 4499 O O . PHE A 1 558 ? -0.225 19.332 2.134 1.00 96.75 558 PHE A O 1
ATOM 4506 N N . LEU A 1 559 ? -1.731 19.436 0.490 1.00 97.94 559 LEU A N 1
ATOM 4507 C CA . LEU A 1 559 ? -1.609 20.883 0.296 1.00 97.94 559 LEU A CA 1
ATOM 4508 C C . LEU A 1 559 ? -2.076 21.686 1.512 1.00 97.94 559 LEU A C 1
ATOM 4510 O O . LEU A 1 559 ? -1.435 22.677 1.863 1.00 97.94 559 LEU A O 1
ATOM 4514 N N . CYS A 1 560 ? -3.159 21.276 2.178 1.00 96.06 560 CYS A N 1
ATOM 4515 C CA . CYS A 1 560 ? -3.592 21.910 3.422 1.00 96.06 560 CYS A CA 1
ATOM 4516 C C . CYS A 1 560 ? -2.546 21.706 4.532 1.00 96.06 560 CYS A C 1
ATOM 4518 O O . CYS A 1 560 ? -2.217 22.664 5.228 1.00 96.06 560 CYS A O 1
ATOM 4520 N N . ASN A 1 561 ? -1.950 20.511 4.653 1.00 93.38 561 ASN A N 1
ATOM 4521 C CA . ASN A 1 561 ? -0.855 20.262 5.602 1.00 93.38 561 ASN A CA 1
ATOM 4522 C C . ASN A 1 561 ? 0.388 21.116 5.293 1.00 93.38 561 ASN A C 1
ATOM 4524 O O . ASN A 1 561 ? 1.033 21.629 6.207 1.00 93.38 561 ASN A O 1
ATOM 4528 N N . ALA A 1 562 ? 0.691 21.337 4.011 1.00 94.62 562 ALA A N 1
ATOM 4529 C CA . ALA A 1 562 ? 1.754 22.240 3.575 1.00 94.62 562 ALA A CA 1
ATOM 4530 C C . ALA A 1 562 ? 1.425 23.734 3.801 1.00 94.62 562 ALA A C 1
ATOM 4532 O O . ALA A 1 562 ? 2.329 24.567 3.727 1.00 94.62 562 ALA A O 1
ATOM 4533 N N . GLY A 1 563 ? 0.172 24.084 4.116 1.00 95.06 563 GLY A N 1
ATOM 4534 C CA . GLY A 1 563 ? -0.276 25.454 4.384 1.00 95.06 563 GLY A CA 1
ATOM 4535 C C . GLY A 1 563 ? -0.747 26.226 3.148 1.00 95.06 563 GLY A C 1
ATOM 4536 O O . GLY A 1 563 ? -0.658 27.454 3.124 1.00 95.06 563 GLY A O 1
ATOM 4537 N N . HIS A 1 564 ? -1.230 25.541 2.106 1.00 97.69 564 HIS A N 1
ATOM 4538 C CA . HIS A 1 564 ? -1.752 26.189 0.903 1.00 97.69 564 HIS A CA 1
ATOM 4539 C C . HIS A 1 564 ? -2.984 27.053 1.229 1.00 97.69 564 HIS A C 1
ATOM 4541 O O . HIS A 1 564 ? -4.055 26.530 1.546 1.00 97.69 564 HIS A O 1
ATOM 4547 N N . ALA A 1 565 ? -2.872 28.376 1.060 1.00 97.25 565 ALA A N 1
ATOM 4548 C CA . ALA A 1 565 ? -3.842 29.356 1.564 1.00 97.25 565 ALA A CA 1
ATOM 4549 C C . ALA A 1 565 ? -5.305 29.070 1.175 1.00 97.25 565 ALA A C 1
ATOM 4551 O O . ALA A 1 565 ? -6.181 29.061 2.037 1.00 97.25 565 ALA A O 1
ATOM 4552 N N . GLN A 1 566 ? -5.577 28.780 -0.103 1.00 97.56 566 GLN A N 1
ATOM 4553 C CA . GLN A 1 566 ? -6.943 28.498 -0.567 1.00 97.56 566 GLN A CA 1
ATOM 4554 C C . GLN A 1 566 ? -7.487 27.152 -0.053 1.00 97.56 566 GLN A C 1
ATOM 4556 O O . GLN A 1 566 ? -8.683 27.048 0.215 1.00 97.56 566 GLN A O 1
ATOM 4561 N N . CYS A 1 567 ? -6.624 26.142 0.125 1.00 97.25 567 CYS A N 1
ATOM 4562 C CA . CYS A 1 567 ? -7.015 24.845 0.688 1.00 97.25 567 CYS A CA 1
ATOM 4563 C C . CYS A 1 567 ? -7.418 25.050 2.149 1.00 97.25 567 CYS A C 1
ATOM 4565 O O . CYS A 1 567 ? -8.538 24.723 2.541 1.00 97.25 567 CYS A O 1
ATOM 4567 N N . SER A 1 568 ? -6.541 25.711 2.914 1.00 96.69 568 SER A N 1
ATOM 4568 C CA . SER A 1 568 ? -6.767 26.053 4.315 1.00 96.69 568 SER A CA 1
ATOM 4569 C C . SER A 1 568 ? -8.038 26.880 4.514 1.00 96.69 568 SER A C 1
ATOM 4571 O O . SER A 1 568 ? -8.859 26.557 5.368 1.00 96.69 568 SER A O 1
ATOM 4573 N N . GLN A 1 569 ? -8.253 27.922 3.705 1.00 97.88 569 GLN A N 1
ATOM 4574 C CA . GLN A 1 569 ? -9.462 28.744 3.799 1.00 97.88 569 GLN A CA 1
ATOM 4575 C C . GLN A 1 569 ? -10.730 27.924 3.529 1.00 97.88 569 GLN A C 1
ATOM 4577 O O . GLN A 1 569 ? -11.676 27.984 4.313 1.00 97.88 569 GLN A O 1
ATOM 4582 N N . THR A 1 570 ? -10.722 27.101 2.476 1.00 97.31 570 THR A N 1
ATOM 4583 C CA . THR A 1 570 ? -11.859 26.232 2.135 1.00 97.31 570 THR A CA 1
ATOM 4584 C C . THR A 1 570 ? -12.152 25.240 3.267 1.00 97.31 570 THR A C 1
ATOM 4586 O O . THR A 1 570 ? -13.306 25.062 3.652 1.00 97.31 570 THR A O 1
ATOM 4589 N N . GLY A 1 571 ? -11.120 24.626 3.855 1.00 97.19 571 GLY A N 1
ATOM 4590 C CA . GLY A 1 571 ? -11.275 23.663 4.950 1.00 97.19 571 GLY A CA 1
ATOM 4591 C C . GLY A 1 571 ? -11.933 24.284 6.180 1.00 97.19 571 GLY A C 1
ATOM 4592 O O . GLY A 1 571 ? -12.886 23.725 6.724 1.00 97.19 571 GLY A O 1
ATOM 4593 N N . LYS A 1 572 ? -11.498 25.491 6.561 1.00 97.25 572 LYS A N 1
ATOM 4594 C CA . LYS A 1 572 ? -12.083 26.253 7.676 1.00 97.25 572 LYS A CA 1
ATOM 4595 C C . LYS A 1 572 ? -13.546 26.593 7.444 1.00 97.25 572 LYS A C 1
ATOM 4597 O O . LYS A 1 572 ? -14.353 26.452 8.358 1.00 97.25 572 LYS A O 1
ATOM 4602 N N . GLU A 1 573 ? -13.896 27.038 6.241 1.00 97.31 573 GLU A N 1
ATOM 4603 C CA . GLU A 1 573 ? -15.272 27.409 5.900 1.00 97.31 573 GLU A CA 1
ATOM 4604 C C . GLU A 1 573 ? -16.222 26.212 6.004 1.00 97.31 573 GLU A C 1
ATOM 4606 O O . GLU A 1 573 ? -17.279 26.325 6.629 1.00 97.31 573 GLU A O 1
ATOM 4611 N N . TYR A 1 574 ? -15.826 25.050 5.476 1.00 97.69 574 TYR A N 1
ATOM 4612 C CA . TYR A 1 574 ? -16.625 23.826 5.575 1.00 97.69 574 TYR A CA 1
ATOM 4613 C C . TYR A 1 574 ? -16.732 23.309 7.011 1.00 97.69 574 TYR A C 1
ATOM 4615 O O . TYR A 1 574 ? -17.825 22.933 7.440 1.00 97.69 574 TYR A O 1
ATOM 4623 N N . PHE A 1 575 ? -15.635 23.319 7.775 1.00 98.38 575 PHE A N 1
ATOM 4624 C CA . PHE A 1 575 ? -15.665 22.907 9.178 1.00 98.38 575 PHE A CA 1
ATOM 4625 C C . PHE A 1 575 ? -16.568 23.822 10.012 1.00 98.38 575 PHE A C 1
ATOM 4627 O O . PHE A 1 575 ? -17.412 23.348 10.772 1.00 98.38 575 PHE A O 1
ATOM 4634 N N . LYS A 1 576 ? -16.454 25.140 9.818 1.00 97.75 576 LYS A N 1
ATOM 4635 C CA . LYS A 1 576 ? -17.302 26.131 10.484 1.00 97.75 576 LYS A CA 1
ATOM 4636 C C . LYS A 1 576 ? -18.775 25.947 10.123 1.00 97.75 576 LYS A C 1
ATOM 4638 O O . LYS A 1 576 ? -19.618 25.916 11.015 1.00 97.75 576 LYS A O 1
ATOM 4643 N N . ALA A 1 577 ? -19.095 25.774 8.839 1.00 97.75 577 ALA A N 1
ATOM 4644 C CA . ALA A 1 577 ? -20.465 25.527 8.394 1.00 97.75 577 ALA A CA 1
ATOM 4645 C C . ALA A 1 577 ? -21.040 24.245 9.017 1.00 97.75 577 ALA A C 1
ATOM 4647 O O . ALA A 1 577 ? -22.192 24.234 9.459 1.00 97.75 577 ALA A O 1
ATOM 4648 N N . TRP A 1 578 ? -20.241 23.182 9.111 1.00 97.38 578 TRP A N 1
ATOM 4649 C CA . TRP A 1 578 ? -20.626 21.955 9.804 1.00 97.38 578 TRP A CA 1
ATOM 4650 C C . TRP A 1 578 ? -20.909 22.203 11.288 1.00 97.38 578 TRP A C 1
ATOM 4652 O O . TRP A 1 578 ? -21.991 21.847 11.757 1.00 97.38 578 TRP A O 1
ATOM 4662 N N . ARG A 1 579 ? -20.005 22.892 11.996 1.00 96.50 579 ARG A N 1
ATOM 4663 C CA . ARG A 1 579 ? -20.147 23.226 13.422 1.00 96.50 579 ARG A CA 1
ATOM 4664 C C . ARG A 1 579 ? -21.387 24.074 13.713 1.00 96.50 579 ARG A C 1
ATOM 4666 O O . ARG A 1 579 ? -22.156 23.732 14.606 1.00 96.50 579 ARG A O 1
ATOM 4673 N N . GLU A 1 580 ? -21.587 25.160 12.969 1.00 95.75 580 GLU A N 1
ATOM 4674 C CA . GLU A 1 580 ? -22.606 26.179 13.268 1.00 95.75 580 GLU A CA 1
ATOM 4675 C C . GLU A 1 580 ? -24.000 25.836 12.734 1.00 95.75 580 GLU A C 1
ATOM 4677 O O . GLU A 1 580 ? -25.001 26.191 13.352 1.00 95.75 580 GLU A O 1
ATOM 4682 N N . SER A 1 581 ? -24.081 25.162 11.583 1.00 94.94 581 SER A N 1
ATOM 4683 C CA . SER A 1 581 ? -25.352 24.933 10.875 1.00 94.94 581 SER A CA 1
ATOM 4684 C C . SER A 1 581 ? -25.677 23.462 10.624 1.00 94.94 581 SER A C 1
ATOM 4686 O O . SER A 1 581 ? -26.738 23.154 10.087 1.00 94.94 581 SER A O 1
ATOM 4688 N N . GLY A 1 582 ? -24.777 22.540 10.984 1.00 93.44 582 GLY A N 1
ATOM 4689 C CA . GLY A 1 582 ? -24.936 21.118 10.681 1.00 93.44 582 GLY A CA 1
ATOM 4690 C C . GLY A 1 582 ? -24.778 20.789 9.195 1.00 93.44 582 GLY A C 1
ATOM 4691 O O . GLY A 1 582 ? -25.186 19.708 8.771 1.00 93.44 582 GLY A O 1
ATOM 4692 N N . THR A 1 583 ? -24.202 21.696 8.395 1.00 95.38 583 THR A N 1
ATOM 4693 C CA . THR A 1 583 ? -23.994 21.473 6.956 1.00 95.38 583 THR A CA 1
ATOM 4694 C C . THR A 1 583 ? -23.148 20.220 6.734 1.00 95.38 583 THR A C 1
ATOM 4696 O O . THR A 1 583 ? -22.058 20.090 7.289 1.00 95.38 583 THR A O 1
ATOM 4699 N N . ARG A 1 584 ? -23.648 19.285 5.919 1.00 93.00 584 ARG A N 1
ATOM 4700 C CA . ARG A 1 584 ? -22.961 18.021 5.628 1.00 93.00 584 ARG A CA 1
ATOM 4701 C C . ARG A 1 584 ? -21.627 18.276 4.922 1.00 93.00 584 ARG A C 1
ATOM 4703 O O . ARG A 1 584 ? -21.597 18.912 3.873 1.00 93.00 584 ARG A O 1
ATOM 4710 N N . ILE A 1 585 ? -20.553 17.690 5.451 1.00 95.44 585 ILE A N 1
ATOM 4711 C CA . ILE A 1 585 ? -19.256 17.604 4.768 1.00 95.44 585 ILE A CA 1
ATOM 4712 C C . ILE A 1 585 ? -19.247 16.319 3.922 1.00 95.44 585 ILE A C 1
ATOM 4714 O O . ILE A 1 585 ? -19.456 15.236 4.489 1.00 95.44 585 ILE A O 1
ATOM 4718 N N . PRO A 1 586 ? -19.018 16.404 2.597 1.00 94.50 586 PRO A N 1
ATOM 4719 C CA . PRO A 1 586 ? -18.848 15.228 1.747 1.00 94.50 586 PRO A CA 1
ATOM 4720 C C . PRO A 1 586 ? -17.762 14.282 2.286 1.00 94.50 586 PRO A C 1
ATOM 4722 O O . PRO A 1 586 ? -16.710 14.767 2.708 1.00 94.50 586 PRO A O 1
ATOM 4725 N N . PRO A 1 587 ? -17.967 12.951 2.280 1.00 94.19 587 PRO A N 1
ATOM 4726 C CA . PRO A 1 587 ? -17.031 12.006 2.888 1.00 94.19 587 PRO A CA 1
ATOM 4727 C C . PRO A 1 587 ? -15.574 12.119 2.419 1.00 94.19 587 PRO A C 1
ATOM 4729 O O . PRO A 1 587 ? -14.677 12.011 3.253 1.00 94.19 587 PRO A O 1
ATOM 4732 N N . ASN A 1 588 ? -15.295 12.390 1.134 1.00 93.06 588 ASN A N 1
ATOM 4733 C CA . ASN A 1 588 ? -13.900 12.520 0.673 1.00 93.06 588 ASN A CA 1
ATOM 4734 C C . ASN A 1 588 ? -13.257 13.846 1.096 1.00 93.06 588 ASN A C 1
ATOM 4736 O O . ASN A 1 588 ? -12.037 13.983 1.043 1.00 93.06 588 ASN A O 1
ATOM 4740 N N . MET A 1 589 ? -14.052 14.824 1.536 1.00 96.56 589 MET A N 1
ATOM 4741 C CA . MET A 1 589 ? -13.545 16.082 2.078 1.00 96.56 589 MET A CA 1
ATOM 4742 C C . MET A 1 589 ? -13.222 16.000 3.572 1.00 96.56 589 MET A C 1
ATOM 4744 O O . MET A 1 589 ? -12.369 16.739 4.059 1.00 96.56 589 MET A O 1
ATOM 4748 N N . ARG A 1 590 ? -13.869 15.086 4.305 1.00 96.94 590 ARG A N 1
ATOM 4749 C CA . ARG A 1 590 ? -13.742 14.947 5.765 1.00 96.94 590 ARG A CA 1
ATOM 4750 C C . ARG A 1 590 ? -12.291 14.861 6.265 1.00 96.94 590 ARG A C 1
ATOM 4752 O O . ARG A 1 590 ? -11.979 15.631 7.171 1.00 96.94 590 ARG A O 1
ATOM 4759 N N . PRO A 1 591 ? -11.379 14.049 5.679 1.00 95.62 591 PRO A N 1
ATOM 4760 C CA . PRO A 1 591 ? -10.013 13.929 6.196 1.00 95.62 591 PRO A CA 1
ATOM 4761 C C . PRO A 1 591 ? -9.268 15.267 6.308 1.00 95.62 591 PRO A C 1
ATOM 4763 O O . PRO A 1 591 ? -8.651 15.543 7.333 1.00 95.62 591 PRO A O 1
ATOM 4766 N N . TRP A 1 592 ? -9.350 16.126 5.288 1.00 96.12 592 TRP A N 1
ATOM 4767 C CA . TRP A 1 592 ? -8.634 17.405 5.278 1.00 96.12 592 TRP A CA 1
ATOM 4768 C C . TRP A 1 592 ? -9.450 18.555 5.881 1.00 96.12 592 TRP A C 1
ATOM 4770 O O . TRP A 1 592 ? -8.868 19.436 6.511 1.00 96.12 592 TRP A O 1
ATOM 4780 N N . VAL A 1 593 ? -10.784 18.533 5.771 1.00 98.38 593 VAL A N 1
ATOM 4781 C CA . VAL A 1 593 ? -11.667 19.538 6.392 1.00 98.38 593 VAL A CA 1
ATOM 4782 C C . VAL A 1 593 ? -11.640 19.434 7.917 1.00 98.38 593 VAL A C 1
ATOM 4784 O O . VAL A 1 593 ? -11.483 20.453 8.587 1.00 98.38 593 VAL A O 1
ATOM 4787 N N . TYR A 1 594 ? -11.757 18.225 8.482 1.00 98.50 594 TYR A N 1
ATOM 4788 C CA . TYR A 1 594 ? -11.644 18.025 9.932 1.00 98.50 594 TYR A CA 1
ATOM 4789 C C . TYR A 1 594 ? -10.284 18.471 10.440 1.00 98.50 594 TYR A C 1
ATOM 4791 O O . TYR A 1 594 ? -10.193 19.237 11.396 1.00 98.50 594 TYR A O 1
ATOM 4799 N N . CYS A 1 595 ? -9.232 18.037 9.753 1.00 97.75 595 CYS A N 1
ATOM 4800 C CA . CYS A 1 595 ? -7.870 18.347 10.135 1.00 97.75 595 CYS A CA 1
ATOM 4801 C C . CYS A 1 595 ? -7.594 19.861 10.118 1.00 97.75 595 CYS A C 1
ATOM 4803 O O . CYS A 1 595 ? -7.062 20.401 11.085 1.00 97.75 595 CYS A O 1
ATOM 4805 N N . GLU A 1 596 ? -8.011 20.576 9.068 1.00 97.62 596 GLU A N 1
ATOM 4806 C CA . GLU A 1 596 ? -7.830 22.030 8.971 1.00 97.62 596 GLU A CA 1
ATOM 4807 C C . GLU A 1 596 ? -8.676 22.817 9.983 1.00 97.62 596 GLU A C 1
ATOM 4809 O O . GLU A 1 596 ? -8.196 23.792 10.575 1.00 97.62 596 GLU A O 1
ATOM 4814 N N . GLY A 1 597 ? -9.912 22.372 10.220 1.00 97.88 597 GLY A N 1
ATOM 4815 C CA . GLY A 1 597 ? -10.779 22.932 11.250 1.00 97.88 597 GLY A CA 1
ATOM 4816 C C . GLY A 1 597 ? -10.150 22.847 12.637 1.00 97.88 597 GLY A C 1
ATOM 4817 O O . GLY A 1 597 ? -10.050 23.853 13.329 1.00 97.88 597 GLY A O 1
ATOM 4818 N N . LEU A 1 598 ? -9.633 21.676 13.011 1.00 98.38 598 LEU A N 1
ATOM 4819 C CA . LEU A 1 598 ? -8.973 21.470 14.303 1.00 98.38 598 LEU A CA 1
ATOM 4820 C C . LEU A 1 598 ? -7.626 22.194 14.401 1.00 98.38 598 LEU A C 1
ATOM 4822 O O . LEU A 1 598 ? -7.296 22.752 15.447 1.00 98.38 598 LEU A O 1
ATOM 4826 N N . ARG A 1 599 ? -6.844 22.232 13.318 1.00 96.25 599 ARG A N 1
ATOM 4827 C CA . ARG A 1 599 ? -5.539 22.912 13.280 1.00 96.25 599 ARG A CA 1
ATOM 4828 C C . ARG A 1 599 ? -5.632 24.388 13.637 1.00 96.25 599 ARG A C 1
ATOM 4830 O O . ARG A 1 599 ? -4.713 24.924 14.255 1.00 96.25 599 ARG A O 1
ATOM 4837 N N . THR A 1 600 ? -6.722 25.036 13.238 1.00 92.81 600 THR A N 1
ATOM 4838 C CA . THR A 1 600 ? -6.927 26.478 13.439 1.00 92.81 600 THR A CA 1
ATOM 4839 C C . THR A 1 600 ? -8.045 26.823 14.419 1.00 92.81 600 THR A C 1
ATOM 4841 O O . THR A 1 600 ? -8.249 28.003 14.703 1.00 92.81 600 THR A O 1
ATOM 4844 N N . GLY A 1 601 ? -8.731 25.806 14.941 1.00 95.25 601 GLY A N 1
ATOM 4845 C CA . GLY A 1 601 ? -9.820 25.921 15.898 1.00 95.25 601 GLY A CA 1
ATOM 4846 C C . GLY A 1 601 ? -9.365 25.979 17.354 1.00 95.25 601 GLY A C 1
ATOM 4847 O O . GLY A 1 601 ? -8.186 25.836 17.694 1.00 95.25 601 GLY A O 1
ATOM 4848 N N . ASP A 1 602 ? -10.339 26.204 18.228 1.00 97.12 602 ASP A N 1
ATOM 4849 C CA . ASP A 1 602 ? -10.166 26.256 19.674 1.00 97.12 602 ASP A CA 1
ATOM 4850 C C . ASP A 1 602 ? -10.602 24.953 20.372 1.00 97.12 602 ASP A C 1
ATOM 4852 O O . ASP A 1 602 ? -10.885 23.927 19.749 1.00 97.12 602 ASP A O 1
ATOM 4856 N N . LEU A 1 603 ? -10.631 24.975 21.706 1.00 97.81 603 LEU A N 1
ATOM 4857 C CA . LEU A 1 603 ? -11.087 23.833 22.497 1.00 97.81 603 LEU A CA 1
ATOM 4858 C C . LEU A 1 603 ? -12.545 23.455 22.197 1.00 97.81 603 LEU A C 1
ATOM 4860 O O . LEU A 1 603 ? -12.882 22.277 22.215 1.00 97.81 603 LEU A O 1
ATOM 4864 N N . ALA A 1 604 ? -13.407 24.431 21.911 1.00 98.00 604 ALA A N 1
ATOM 4865 C CA . ALA A 1 604 ? -14.818 24.190 21.649 1.00 98.00 604 ALA A CA 1
ATOM 4866 C C . ALA A 1 604 ? -15.058 23.630 20.234 1.00 98.00 604 ALA A C 1
ATOM 4868 O O . ALA A 1 604 ? -16.021 22.887 20.037 1.00 98.00 604 ALA A O 1
ATOM 4869 N N . ASP A 1 605 ? -14.193 23.942 19.262 1.00 98.06 605 ASP A N 1
ATOM 4870 C CA . ASP A 1 605 ? -14.126 23.227 17.979 1.00 98.06 605 ASP A CA 1
ATOM 4871 C C . ASP A 1 605 ? -13.766 21.750 18.187 1.00 98.06 605 ASP A C 1
ATOM 4873 O O . ASP A 1 605 ? -14.438 20.865 17.650 1.00 98.06 605 ASP A O 1
ATOM 4877 N N . PHE A 1 606 ? -12.740 21.482 19.005 1.00 98.38 606 PHE A N 1
ATOM 4878 C CA . PHE A 1 606 ? -12.325 20.117 19.322 1.00 98.38 606 PHE A CA 1
ATOM 4879 C C . PHE A 1 606 ? -13.407 19.347 20.081 1.00 98.38 606 PHE A C 1
ATOM 4881 O O . PHE A 1 606 ? -13.715 18.224 19.703 1.00 98.38 606 PHE A O 1
ATOM 4888 N N . ASP A 1 607 ? -14.028 19.939 21.102 1.00 98.00 607 ASP A N 1
ATOM 4889 C CA . ASP A 1 607 ? -15.081 19.281 21.882 1.00 98.00 607 ASP A CA 1
ATOM 4890 C C . ASP A 1 607 ? -16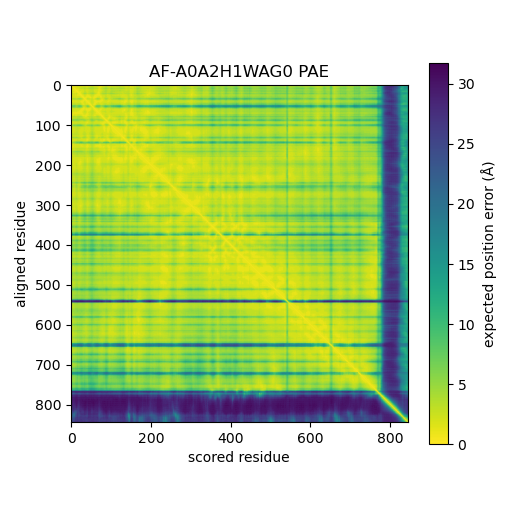.300 18.946 21.010 1.00 98.00 607 ASP A C 1
ATOM 4892 O O . ASP A 1 607 ? -16.868 17.862 21.129 1.00 98.00 607 ASP A O 1
ATOM 4896 N N . TYR A 1 608 ? -16.683 19.829 20.080 1.00 97.88 608 TYR A N 1
ATOM 4897 C CA . TYR A 1 608 ? -17.739 19.527 19.111 1.00 97.88 608 TYR A CA 1
ATOM 4898 C C . TYR A 1 608 ? -17.376 18.320 18.240 1.00 97.88 608 TYR A C 1
ATOM 4900 O O . TYR A 1 608 ? -18.167 17.386 18.109 1.00 97.88 608 TYR A O 1
ATOM 4908 N N . PHE A 1 609 ? -16.175 18.330 17.663 1.00 98.38 609 PHE A N 1
AT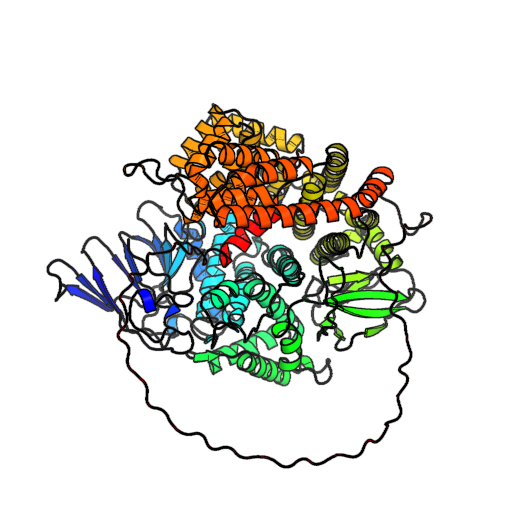OM 4909 C CA . PHE A 1 609 ? -15.669 17.236 16.842 1.00 98.38 609 PHE A CA 1
ATOM 4910 C C . PHE A 1 609 ? -15.582 15.920 17.627 1.00 98.38 609 PHE A C 1
ATOM 4912 O O . PHE A 1 609 ? -16.017 14.877 17.144 1.00 98.38 609 PHE A O 1
ATOM 4919 N N . TRP A 1 610 ? -15.071 15.968 18.855 1.00 97.50 610 TRP A N 1
ATOM 4920 C CA . TRP A 1 610 ? -14.889 14.798 19.703 1.00 97.50 610 TRP A CA 1
ATOM 4921 C C . TRP A 1 610 ? -16.222 14.200 20.154 1.00 97.50 610 TRP A C 1
ATOM 4923 O O . TRP A 1 610 ? -16.385 12.984 20.125 1.00 97.50 610 TRP A O 1
ATOM 4933 N N . ASN A 1 611 ? -17.220 15.028 20.474 1.00 96.56 611 ASN A N 1
ATOM 4934 C CA . ASN A 1 611 ? -18.570 14.541 20.771 1.00 96.56 611 ASN A CA 1
ATOM 4935 C C . ASN A 1 611 ? -19.176 13.805 19.568 1.00 96.56 611 ASN A C 1
ATOM 4937 O O . ASN A 1 611 ? -19.768 12.743 19.732 1.00 96.56 611 ASN A O 1
ATOM 4941 N N . ARG A 1 612 ? -18.951 14.307 18.345 1.00 96.69 612 ARG A N 1
ATOM 4942 C CA . ARG A 1 612 ? -19.358 13.599 17.122 1.00 96.69 612 ARG A CA 1
ATOM 4943 C C . ARG A 1 612 ? -18.644 12.259 16.959 1.00 96.69 612 ARG A C 1
ATOM 4945 O O . ARG A 1 612 ? -19.282 11.309 16.530 1.00 96.69 612 ARG A O 1
ATOM 4952 N N . TYR A 1 613 ? -17.368 12.165 17.333 1.00 96.44 613 TYR A N 1
ATOM 4953 C CA . TYR A 1 613 ? -16.640 10.894 17.340 1.00 96.44 613 TYR A CA 1
ATOM 4954 C C . TYR A 1 613 ? -17.231 9.907 18.351 1.00 96.44 613 TYR A C 1
ATOM 4956 O O . TYR A 1 613 ? -17.407 8.735 18.028 1.00 96.44 613 TYR A O 1
ATOM 4964 N N . VAL A 1 614 ? -17.555 10.359 19.564 1.00 94.44 614 VAL A N 1
ATOM 4965 C CA . VAL A 1 614 ? -18.150 9.502 20.600 1.00 94.44 614 VAL A CA 1
ATOM 4966 C C . VAL A 1 614 ? -19.497 8.939 20.135 1.00 94.44 614 VAL A C 1
ATOM 4968 O O . VAL A 1 614 ? -19.721 7.736 20.282 1.00 94.44 614 VAL A O 1
ATOM 4971 N N . ASP A 1 615 ? -20.327 9.776 19.508 1.00 94.31 615 ASP A N 1
ATOM 4972 C CA . ASP A 1 615 ? -21.661 9.416 19.009 1.00 94.31 615 ASP A CA 1
ATOM 4973 C C . ASP A 1 615 ? -21.647 8.592 17.703 1.00 94.31 615 ASP A C 1
ATOM 4975 O O . ASP A 1 615 ? -22.673 8.027 17.324 1.00 94.31 615 ASP A O 1
ATOM 4979 N N . GLU A 1 616 ? -20.512 8.515 17.000 1.00 94.44 616 GLU A N 1
ATOM 4980 C CA . GLU A 1 616 ? -20.399 7.809 15.719 1.00 94.44 616 GLU A CA 1
ATOM 4981 C C . GLU A 1 616 ? -20.402 6.280 15.899 1.00 94.44 616 GLU A C 1
ATOM 4983 O O . GLU A 1 616 ? -19.709 5.723 16.757 1.00 94.44 616 GLU A O 1
ATOM 4988 N N . ASP A 1 617 ? -21.139 5.576 15.041 1.00 92.56 617 ASP A N 1
ATOM 4989 C CA . ASP A 1 617 ? -21.253 4.112 15.052 1.00 92.56 617 ASP A CA 1
ATOM 4990 C C . ASP A 1 617 ? -20.584 3.461 13.828 1.00 92.56 617 ASP A C 1
ATOM 4992 O O . ASP A 1 617 ? -20.212 2.285 13.862 1.00 92.56 617 ASP A O 1
ATOM 4996 N N . LEU A 1 618 ? -20.368 4.213 12.746 1.00 94.12 618 LEU A N 1
ATOM 4997 C CA . LEU A 1 618 ? -19.697 3.731 11.549 1.00 94.12 618 LEU A CA 1
ATOM 4998 C C . LEU A 1 618 ? -18.181 3.649 11.772 1.00 94.12 618 LEU A C 1
ATOM 5000 O O . LEU A 1 618 ? -17.472 4.653 11.861 1.00 94.12 618 LEU A O 1
ATOM 5004 N N . SER A 1 619 ? -17.662 2.419 11.815 1.00 93.00 619 SER A N 1
ATOM 5005 C CA . SER A 1 619 ? -16.259 2.152 12.156 1.00 93.00 619 SER A CA 1
ATOM 5006 C C . SER A 1 619 ? -15.256 2.868 11.241 1.00 93.00 619 SER A C 1
ATOM 5008 O O . SER A 1 619 ? -14.244 3.369 11.727 1.00 93.00 619 SER A O 1
ATOM 5010 N N . ASN A 1 620 ? -15.528 2.967 9.935 1.00 93.50 620 ASN A N 1
ATOM 5011 C CA . ASN A 1 620 ? -14.604 3.633 9.015 1.00 93.50 620 ASN A CA 1
ATOM 5012 C C . ASN A 1 620 ? -14.565 5.165 9.175 1.00 93.50 620 ASN A C 1
ATOM 5014 O O . ASN A 1 620 ? -13.486 5.747 9.075 1.00 93.50 620 ASN A O 1
ATOM 5018 N N . GLU A 1 621 ? -15.683 5.805 9.523 1.00 95.44 621 GLU A N 1
ATOM 5019 C CA . GLU A 1 621 ? -15.729 7.233 9.858 1.00 95.44 621 GLU A CA 1
ATOM 5020 C C . GLU A 1 621 ? -14.978 7.512 11.165 1.00 95.44 621 GLU A C 1
ATOM 5022 O O . GLU A 1 621 ? -14.166 8.436 11.221 1.00 95.44 621 GLU A O 1
ATOM 5027 N N . LYS A 1 622 ? -15.131 6.652 12.184 1.00 95.50 622 LYS A N 1
ATOM 5028 C CA . LYS A 1 622 ? -14.357 6.761 13.432 1.00 95.50 622 LYS A CA 1
ATOM 5029 C C . LYS A 1 622 ? -12.852 6.807 13.187 1.00 95.50 622 LYS A C 1
ATOM 5031 O O . LYS A 1 622 ? -12.165 7.621 13.798 1.00 95.50 622 LYS A O 1
ATOM 5036 N N . VAL A 1 623 ? -12.333 5.992 12.270 1.00 94.12 623 VAL A N 1
ATOM 5037 C CA . VAL A 1 623 ? -10.902 6.010 11.926 1.00 94.12 623 VAL A CA 1
ATOM 5038 C C . VAL A 1 623 ? -10.505 7.307 11.206 1.00 94.12 623 VAL A C 1
ATOM 5040 O O . VAL A 1 623 ? -9.433 7.842 11.488 1.00 94.12 623 VAL A O 1
ATOM 5043 N N . VAL A 1 624 ? -11.357 7.860 10.327 1.00 96.00 624 VAL A N 1
ATOM 5044 C CA . VAL A 1 624 ? -11.122 9.187 9.713 1.00 96.00 624 VAL A CA 1
ATOM 5045 C C . VAL A 1 624 ? -11.018 10.264 10.790 1.00 96.00 624 VAL A C 1
ATOM 5047 O O . VAL A 1 624 ? -10.106 11.091 10.754 1.00 96.00 624 VAL A O 1
ATOM 5050 N N . MET A 1 625 ? -11.919 10.236 11.771 1.00 98.00 625 MET A N 1
ATOM 5051 C CA . MET A 1 625 ? -11.927 11.202 12.863 1.00 98.00 625 MET A CA 1
ATOM 5052 C C . MET A 1 625 ? -10.693 11.060 13.765 1.00 98.00 625 MET A C 1
ATOM 5054 O O . MET A 1 625 ? -10.037 12.055 14.064 1.00 98.00 625 MET A O 1
ATOM 5058 N N . ILE A 1 626 ? -10.302 9.838 14.136 1.00 96.44 626 ILE A N 1
ATOM 5059 C CA . ILE A 1 626 ? -9.065 9.599 14.901 1.00 96.44 626 ILE A CA 1
ATOM 5060 C C . ILE A 1 626 ? -7.847 10.146 14.150 1.00 96.44 626 ILE A C 1
ATOM 5062 O O . ILE A 1 626 ? -7.012 10.809 14.759 1.00 96.44 626 ILE A O 1
ATOM 5066 N N . GLY A 1 627 ? -7.772 9.928 12.833 1.00 94.31 627 GLY A N 1
ATOM 5067 C CA . GLY A 1 627 ? -6.691 10.446 11.993 1.00 94.31 627 GLY A CA 1
ATOM 5068 C C . GLY A 1 627 ? -6.606 11.977 11.962 1.00 94.31 627 GLY A C 1
ATOM 5069 O O . GLY A 1 627 ? -5.510 12.523 11.840 1.00 94.31 627 GLY A O 1
ATOM 5070 N N . ALA A 1 628 ? -7.735 12.675 12.113 1.00 96.94 628 ALA A N 1
ATOM 5071 C CA . ALA A 1 628 ? -7.797 14.136 12.138 1.00 96.94 628 ALA A CA 1
ATOM 5072 C C . ALA A 1 628 ? -7.656 14.745 13.546 1.00 96.94 628 ALA A C 1
ATOM 5074 O O . ALA A 1 628 ? -7.260 15.905 13.661 1.00 96.94 628 ALA A O 1
ATOM 5075 N N . ALA A 1 629 ? -7.956 13.996 14.613 1.00 97.69 629 ALA A N 1
ATOM 5076 C CA . ALA A 1 629 ? -7.981 14.501 15.989 1.00 97.69 629 ALA A CA 1
ATOM 5077 C C . ALA A 1 629 ? -6.648 15.146 16.410 1.00 97.69 629 ALA A C 1
ATOM 5079 O O . ALA A 1 629 ? -6.629 16.222 17.014 1.00 97.69 629 ALA A O 1
ATOM 5080 N N . GLY A 1 630 ? -5.525 14.538 16.021 1.00 96.44 630 GLY A N 1
ATOM 5081 C CA . GLY A 1 630 ? -4.187 15.057 16.283 1.00 96.44 630 GLY A CA 1
ATOM 5082 C C . GLY A 1 630 ? -3.810 16.307 15.485 1.00 96.44 630 GLY A C 1
ATOM 5083 O O . GLY A 1 630 ? -2.793 16.922 15.780 1.00 96.44 630 GLY A O 1
ATOM 5084 N N . CYS A 1 631 ? -4.615 16.758 14.517 1.00 97.38 631 CYS A N 1
ATOM 5085 C CA . CYS A 1 631 ? -4.335 18.006 13.802 1.00 97.38 631 CYS A CA 1
ATOM 5086 C C . CYS A 1 631 ? -4.481 19.249 14.690 1.00 97.38 631 CYS A C 1
ATOM 5088 O O . CYS A 1 631 ? -3.982 20.311 14.316 1.00 97.38 631 CYS A O 1
ATOM 5090 N N . THR A 1 632 ? -5.144 19.132 15.850 1.00 97.94 632 THR A N 1
ATOM 5091 C CA . THR A 1 632 ? -5.439 20.262 16.737 1.00 97.94 632 THR A CA 1
ATOM 5092 C C . THR A 1 632 ? -4.213 21.123 17.042 1.00 97.94 632 THR A C 1
ATOM 5094 O O . THR A 1 632 ? -3.147 20.632 17.413 1.00 97.94 632 THR A O 1
ATOM 5097 N N . GLY A 1 633 ? -4.358 22.439 16.865 1.00 95.38 633 GLY A N 1
ATOM 5098 C CA . GLY A 1 633 ? -3.345 23.416 17.270 1.00 95.38 633 GLY A CA 1
ATOM 5099 C C . GLY A 1 633 ? -3.414 23.764 18.761 1.00 95.38 633 GLY A C 1
ATOM 5100 O O . GLY A 1 633 ? -2.439 24.270 19.328 1.00 95.38 633 GLY A O 1
ATOM 5101 N N . ASN A 1 634 ? -4.547 23.477 19.408 1.00 97.69 634 ASN A N 1
ATOM 5102 C CA . ASN A 1 634 ? -4.833 23.838 20.790 1.00 97.69 634 ASN A CA 1
ATOM 5103 C C . ASN A 1 634 ? -4.227 22.819 21.776 1.00 97.69 634 ASN A C 1
ATOM 5105 O O . ASN A 1 634 ? -4.491 21.622 21.698 1.00 97.69 634 ASN A O 1
ATOM 5109 N N . THR A 1 635 ? -3.414 23.300 22.721 1.00 97.00 635 THR A N 1
ATOM 5110 C CA . THR A 1 635 ? -2.699 22.446 23.687 1.00 97.00 635 THR A CA 1
ATOM 5111 C C . THR A 1 635 ? -3.640 21.690 24.628 1.00 97.00 635 THR A C 1
ATOM 5113 O O . THR A 1 635 ? -3.422 20.511 24.884 1.00 97.00 635 THR A O 1
ATOM 5116 N N . GLU A 1 636 ? -4.709 22.325 25.112 1.00 97.38 636 GLU A N 1
ATOM 5117 C CA . GLU A 1 636 ? -5.670 21.671 26.009 1.00 97.38 636 GLU A CA 1
ATOM 5118 C C . GLU A 1 636 ? -6.450 20.562 25.287 1.00 97.38 636 GLU A C 1
ATOM 5120 O O . GLU A 1 636 ? -6.614 19.466 25.821 1.00 97.38 636 GLU A O 1
ATOM 5125 N N . ALA A 1 637 ? -6.854 20.806 24.039 1.00 98.12 637 ALA A N 1
ATOM 5126 C CA . ALA A 1 637 ? -7.471 19.802 23.177 1.00 98.12 637 ALA A CA 1
ATOM 5127 C C . ALA A 1 637 ? -6.536 18.608 22.917 1.00 98.12 637 ALA A C 1
ATOM 5129 O O . ALA A 1 637 ? -6.956 17.456 23.028 1.00 98.12 637 ALA A O 1
ATOM 5130 N N . LEU A 1 638 ? -5.254 18.868 22.632 1.00 98.12 638 LEU A N 1
ATOM 5131 C CA . LEU A 1 638 ? -4.258 17.808 22.473 1.00 98.12 638 LEU A CA 1
ATOM 5132 C C . LEU A 1 638 ? -4.107 16.989 23.761 1.00 98.12 638 LEU A C 1
ATOM 5134 O O . LEU A 1 638 ? -4.099 15.765 23.698 1.00 98.12 638 LEU A O 1
ATOM 5138 N N . HIS A 1 639 ? -4.042 17.631 24.930 1.00 96.94 639 HIS A N 1
ATOM 5139 C CA . HIS A 1 639 ? -3.951 16.925 26.212 1.00 96.94 639 HIS A CA 1
ATOM 5140 C C . HIS A 1 639 ? -5.180 16.046 26.479 1.00 96.94 639 HIS A C 1
ATOM 5142 O O . HIS A 1 639 ? -5.022 14.920 26.955 1.00 96.94 639 HIS A O 1
ATOM 5148 N N . LYS A 1 640 ? -6.392 16.511 26.131 1.00 95.44 640 LYS A N 1
ATOM 5149 C CA . LYS A 1 640 ? -7.607 15.679 26.180 1.00 95.44 640 LYS A CA 1
ATOM 5150 C C . LYS A 1 640 ? -7.450 14.433 25.307 1.00 95.44 640 LYS A C 1
ATOM 5152 O O . LYS A 1 640 ? -7.706 13.331 25.782 1.00 95.44 640 LYS A O 1
ATOM 5157 N N . PHE A 1 641 ? -6.975 14.587 24.071 1.00 96.69 641 PHE A N 1
ATOM 5158 C CA . PHE A 1 641 ? -6.762 13.457 23.165 1.00 96.69 641 PHE A CA 1
ATOM 5159 C C . PHE A 1 641 ? -5.699 12.474 23.683 1.00 96.69 641 PHE A C 1
ATOM 5161 O O . PHE A 1 641 ? -5.948 11.272 23.728 1.00 96.69 641 PHE A O 1
ATOM 5168 N N . LEU A 1 642 ? -4.550 12.977 24.146 1.00 96.44 642 LEU A N 1
ATOM 5169 C CA . LEU A 1 642 ? -3.473 12.161 24.721 1.00 96.44 642 LEU A CA 1
ATOM 5170 C C . LEU A 1 642 ? -3.934 11.368 25.943 1.00 96.44 642 LEU A C 1
ATOM 5172 O O . LEU A 1 642 ? -3.594 10.192 26.067 1.00 96.44 642 LEU A O 1
ATOM 5176 N N . SER A 1 643 ? -4.746 11.985 26.803 1.00 92.94 643 SER A N 1
ATOM 5177 C CA . SER A 1 643 ? -5.295 11.326 27.991 1.00 92.94 643 SER A CA 1
ATOM 5178 C C . SER A 1 643 ? -6.141 10.114 27.606 1.00 92.94 643 SER A C 1
ATOM 5180 O O . SER A 1 643 ? -5.971 9.053 28.188 1.00 92.94 643 SER A O 1
ATOM 5182 N N . VAL A 1 644 ? -6.977 10.224 26.567 1.00 92.06 644 VAL A N 1
ATOM 5183 C CA . VAL A 1 644 ? -7.788 9.091 26.085 1.00 92.06 644 VAL A CA 1
ATOM 5184 C C . VAL A 1 644 ? -6.933 7.982 25.456 1.00 92.06 644 VAL A C 1
ATOM 5186 O O . VAL A 1 644 ? -7.313 6.815 25.497 1.00 92.06 644 VAL A O 1
ATOM 5189 N N . ILE A 1 645 ? -5.772 8.314 24.884 1.00 93.31 645 ILE A N 1
ATOM 5190 C CA . ILE A 1 645 ? -4.855 7.321 24.306 1.00 93.31 645 ILE A CA 1
ATOM 5191 C C . ILE A 1 645 ? -4.173 6.490 25.401 1.00 93.31 645 ILE A C 1
ATOM 5193 O O . ILE A 1 645 ? -4.087 5.268 25.284 1.00 93.31 645 ILE A O 1
ATOM 5197 N N . VAL A 1 646 ? -3.636 7.133 26.441 1.00 90.75 646 VAL A N 1
ATOM 5198 C CA . VAL A 1 646 ? -2.853 6.433 27.480 1.00 90.75 646 VAL A CA 1
ATOM 5199 C C . VAL A 1 646 ? -3.684 5.965 28.666 1.00 90.75 646 VAL A C 1
ATOM 5201 O O . VAL A 1 646 ? -3.231 5.105 29.419 1.00 90.75 646 VAL A O 1
ATOM 5204 N N . ASP A 1 647 ? -4.873 6.530 28.837 1.00 84.62 647 ASP A N 1
ATOM 5205 C CA . ASP A 1 647 ? -5.848 6.136 29.841 1.00 84.62 647 ASP A CA 1
ATOM 5206 C C . ASP A 1 647 ? -7.239 5.991 29.191 1.00 84.62 647 ASP A C 1
ATOM 5208 O O . ASP A 1 647 ? -8.134 6.821 29.366 1.00 84.62 647 ASP A O 1
ATOM 5212 N N . PRO A 1 648 ? -7.424 4.940 28.372 1.00 70.81 648 PRO A N 1
ATOM 5213 C CA . PRO A 1 648 ? -8.657 4.703 27.621 1.00 70.81 648 PRO A CA 1
ATOM 5214 C C . PRO A 1 648 ? -9.839 4.315 28.524 1.00 70.81 648 PRO A C 1
ATOM 5216 O O . PRO A 1 648 ? -10.988 4.366 28.079 1.00 70.81 648 PRO A O 1
ATOM 5219 N N . LYS A 1 649 ? -9.565 3.932 29.781 1.00 72.88 649 LYS A N 1
ATOM 5220 C CA . LYS A 1 649 ? -10.543 3.610 30.828 1.00 72.88 649 LYS A CA 1
ATOM 5221 C C . LYS A 1 649 ? -10.132 4.290 32.142 1.00 72.88 649 LYS A C 1
ATOM 5223 O O . LYS A 1 649 ? -9.694 3.598 33.062 1.00 72.88 649 LYS A O 1
ATOM 5228 N N . PRO A 1 650 ? -10.337 5.614 32.276 1.00 59.97 650 PRO A N 1
ATOM 5229 C CA . PRO A 1 650 ? -9.898 6.367 33.457 1.00 59.97 650 PRO A CA 1
ATOM 5230 C C . PRO A 1 650 ? -10.555 5.905 34.765 1.00 59.97 650 PRO A C 1
ATOM 5232 O O . PRO A 1 650 ? -10.105 6.245 35.857 1.00 59.97 650 PRO A O 1
ATOM 5235 N N . THR A 1 651 ? -11.636 5.123 34.674 1.00 64.38 651 THR A N 1
ATOM 5236 C CA . THR A 1 651 ? -12.232 4.389 35.798 1.00 64.38 651 THR A CA 1
ATOM 5237 C C . THR A 1 651 ? -12.687 3.000 35.348 1.00 64.38 651 THR A C 1
ATOM 5239 O O . THR A 1 651 ? -13.053 2.813 34.185 1.00 64.38 651 THR A O 1
ATOM 5242 N N . GLU A 1 652 ? -12.769 2.035 36.269 1.00 64.88 652 GLU A N 1
ATOM 5243 C CA . GLU A 1 652 ? -13.304 0.690 35.979 1.00 64.88 652 GLU A CA 1
ATOM 5244 C C . GLU A 1 652 ? -14.742 0.717 35.427 1.00 64.88 652 GLU A C 1
ATOM 5246 O O . GLU A 1 652 ? -15.175 -0.217 34.756 1.00 64.88 652 GLU A O 1
ATOM 5251 N N . GLN A 1 653 ? -15.487 1.793 35.696 1.00 60.97 653 GLN A N 1
ATOM 5252 C CA . GLN A 1 653 ? -16.865 1.990 35.249 1.00 60.97 653 GLN A CA 1
ATOM 5253 C C . GLN A 1 653 ? -16.975 2.767 33.925 1.00 60.97 653 GLN A C 1
ATOM 5255 O O . GLN A 1 653 ? -18.084 2.937 33.417 1.00 60.97 653 GLN A O 1
ATOM 5260 N N . SER A 1 654 ? -15.863 3.256 33.366 1.00 66.12 654 SER A N 1
ATOM 5261 C CA . SER A 1 654 ? -15.863 4.001 32.102 1.00 66.12 654 SER A CA 1
ATOM 5262 C C . SER A 1 654 ? -15.829 3.081 30.883 1.00 66.12 654 SER A C 1
ATOM 5264 O O . SER A 1 654 ? -15.170 2.040 30.870 1.00 66.12 654 SER A O 1
ATOM 5266 N N . THR A 1 655 ? -16.554 3.475 29.838 1.00 70.44 655 THR A N 1
ATOM 5267 C CA . THR A 1 655 ? -16.472 2.824 28.531 1.00 70.44 655 THR A CA 1
ATOM 5268 C C . THR A 1 655 ? -15.191 3.241 27.831 1.00 70.44 655 THR A C 1
ATOM 5270 O O . THR A 1 655 ? -14.851 4.422 27.815 1.00 70.44 655 THR A O 1
ATOM 5273 N N . GLU A 1 656 ? -14.532 2.277 27.201 1.00 78.94 656 GLU A N 1
ATOM 5274 C CA . GLU A 1 656 ? -13.390 2.541 26.338 1.00 78.94 656 GLU A CA 1
ATOM 5275 C C . GLU A 1 656 ? -13.785 3.462 25.178 1.00 78.94 656 GLU A C 1
ATOM 5277 O O . GLU A 1 656 ? -14.680 3.134 24.395 1.00 78.94 656 GLU A O 1
ATOM 5282 N N . LEU A 1 657 ? -13.140 4.627 25.093 1.00 87.38 657 LEU A N 1
ATOM 5283 C CA . LEU A 1 657 ? -13.466 5.642 24.086 1.00 87.38 657 LEU A CA 1
ATOM 5284 C C . LEU A 1 657 ? -12.803 5.352 22.736 1.00 87.38 657 LEU A C 1
ATOM 5286 O O . LEU A 1 657 ? -13.458 5.461 21.702 1.00 87.38 657 LEU A O 1
ATOM 5290 N N . ILE A 1 658 ? -11.523 4.964 22.750 1.00 90.38 658 ILE A N 1
ATOM 5291 C CA . ILE A 1 658 ? -10.777 4.498 21.574 1.00 90.38 658 ILE A CA 1
ATOM 5292 C C . ILE A 1 658 ? -10.520 3.010 21.764 1.00 90.38 658 ILE A C 1
ATOM 5294 O O . ILE A 1 658 ? -9.965 2.616 22.782 1.00 90.38 658 ILE A O 1
ATOM 5298 N N . ARG A 1 659 ? -10.898 2.188 20.786 1.00 88.12 659 ARG A N 1
ATOM 5299 C CA . ARG A 1 659 ? -10.670 0.738 20.847 1.00 88.12 659 ARG A CA 1
ATOM 5300 C C . ARG A 1 659 ? -9.182 0.407 20.685 1.00 88.12 659 ARG A C 1
ATOM 5302 O O . ARG A 1 659 ? -8.496 1.122 19.952 1.00 88.12 659 ARG A O 1
ATOM 5309 N N . PRO A 1 660 ? -8.677 -0.716 21.230 1.00 87.88 660 PRO A N 1
ATOM 5310 C CA . PRO A 1 660 ? -7.246 -1.019 21.186 1.00 87.88 660 PRO A CA 1
ATOM 5311 C C . PRO A 1 660 ? -6.681 -1.141 19.768 1.00 87.88 660 PRO A C 1
ATOM 5313 O O . PRO A 1 660 ? -5.556 -0.723 19.501 1.00 87.88 660 PRO A O 1
ATOM 5316 N N . GLN A 1 661 ? -7.497 -1.631 18.829 1.00 85.19 661 GLN A N 1
ATOM 5317 C CA . GLN A 1 661 ? -7.162 -1.720 17.401 1.00 85.19 661 GLN A CA 1
ATOM 5318 C C . GLN A 1 661 ? -6.883 -0.358 16.731 1.00 85.19 661 GLN A C 1
ATOM 5320 O O . GLN A 1 661 ? -6.354 -0.317 15.622 1.00 85.19 661 GLN A O 1
ATOM 5325 N N . ASP A 1 662 ? -7.252 0.750 17.382 1.00 89.50 662 ASP A N 1
ATOM 5326 C CA . ASP A 1 662 ? -7.119 2.116 16.877 1.00 89.50 662 ASP A CA 1
ATOM 5327 C C . ASP A 1 662 ? -6.054 2.948 17.598 1.00 89.50 662 ASP A C 1
ATOM 5329 O O . ASP A 1 662 ? -5.763 4.069 17.173 1.00 89.50 662 ASP A O 1
ATOM 5333 N N . TYR A 1 663 ? -5.411 2.416 18.643 1.00 90.31 663 TYR A N 1
ATOM 5334 C CA . TYR A 1 663 ? -4.408 3.171 19.398 1.00 90.31 663 TYR A CA 1
ATOM 5335 C C . TYR A 1 663 ? -3.241 3.620 18.542 1.00 90.31 663 TYR A C 1
ATOM 5337 O O . TYR A 1 663 ? -2.845 4.775 18.632 1.00 90.31 663 TYR A O 1
ATOM 5345 N N . SER A 1 664 ? -2.696 2.765 17.678 1.00 87.94 664 SER A N 1
ATOM 5346 C CA . SER A 1 664 ? -1.536 3.177 16.887 1.00 87.94 664 SER A CA 1
ATOM 5347 C C . SER A 1 664 ? -1.894 4.265 15.855 1.00 87.94 664 SER A C 1
ATOM 5349 O O . SER A 1 664 ? -1.089 5.168 15.621 1.00 87.94 664 SER A O 1
ATOM 5351 N N . ALA A 1 665 ? -3.135 4.297 15.347 1.00 89.38 665 ALA A N 1
ATOM 5352 C CA . ALA A 1 665 ? -3.624 5.399 14.514 1.00 89.38 665 ALA A CA 1
ATOM 5353 C C . ALA A 1 665 ? -3.771 6.696 15.329 1.00 89.38 665 ALA A C 1
ATOM 5355 O O . ALA A 1 665 ? -3.353 7.760 14.875 1.00 89.38 665 ALA A O 1
ATOM 5356 N N . ALA A 1 666 ? -4.296 6.606 16.555 1.00 94.44 666 ALA A N 1
ATOM 5357 C CA . ALA A 1 666 ? -4.428 7.747 17.457 1.00 94.44 666 ALA A CA 1
ATOM 5358 C C . ALA A 1 666 ? -3.064 8.313 17.892 1.00 94.44 666 ALA A C 1
ATOM 5360 O O . ALA A 1 666 ? -2.848 9.521 17.834 1.00 94.44 666 ALA A O 1
ATOM 5361 N N . ILE A 1 667 ? -2.121 7.438 18.256 1.00 94.31 667 ILE A N 1
ATOM 5362 C CA . ILE A 1 667 ? -0.732 7.766 18.610 1.00 94.31 667 ILE A CA 1
ATOM 5363 C C . ILE A 1 667 ? -0.038 8.458 17.439 1.00 94.31 667 ILE A C 1
ATOM 5365 O O . ILE A 1 667 ? 0.563 9.519 17.611 1.00 94.31 667 ILE A O 1
ATOM 5369 N N . SER A 1 668 ? -0.148 7.878 16.240 1.00 92.62 668 SER A N 1
ATOM 5370 C CA . SER A 1 668 ? 0.413 8.464 15.026 1.00 92.62 668 SER A CA 1
ATOM 5371 C C . SER A 1 668 ? -0.190 9.843 14.759 1.00 92.62 668 SER A C 1
ATOM 5373 O O . SER A 1 668 ? 0.561 10.802 14.583 1.00 92.62 668 SER A O 1
ATOM 5375 N N . SER A 1 669 ? -1.519 9.987 14.812 1.00 95.06 669 SER A N 1
ATOM 5376 C CA . SER A 1 669 ? -2.187 11.272 14.581 1.00 95.06 669 SER A CA 1
ATOM 5377 C C . SER A 1 669 ? -1.753 12.336 15.592 1.00 95.06 669 SER A C 1
ATOM 5379 O O . SER A 1 669 ? -1.360 13.436 15.201 1.00 95.06 669 SER A O 1
ATOM 5381 N N . ALA A 1 670 ? -1.737 12.000 16.887 1.00 96.38 670 ALA A N 1
ATOM 5382 C CA . ALA A 1 670 ? -1.385 12.925 17.963 1.00 96.38 670 ALA A CA 1
ATOM 5383 C C . ALA A 1 670 ? -0.002 13.564 17.773 1.00 96.38 670 ALA A C 1
ATOM 5385 O O . ALA A 1 670 ? 0.195 14.723 18.135 1.00 96.38 670 ALA A O 1
ATOM 5386 N N . VAL A 1 671 ? 0.941 12.820 17.188 1.00 93.44 671 VAL A N 1
ATOM 5387 C CA . VAL A 1 671 ? 2.329 13.258 17.000 1.00 93.44 671 VAL A CA 1
ATOM 5388 C C . VAL A 1 671 ? 2.584 13.834 15.601 1.00 93.44 671 VAL A C 1
ATOM 5390 O O . VAL A 1 671 ? 3.338 14.797 15.467 1.00 93.44 671 VAL A O 1
ATOM 5393 N N . THR A 1 672 ? 2.015 13.232 14.552 1.00 89.81 672 THR A N 1
ATOM 5394 C CA . THR A 1 672 ? 2.425 13.483 13.157 1.00 89.81 672 THR A CA 1
ATOM 5395 C C . THR A 1 672 ? 1.506 14.430 12.396 1.00 89.81 672 THR A C 1
ATOM 5397 O O . THR A 1 672 ? 1.986 15.154 11.530 1.00 89.81 672 THR A O 1
ATOM 5400 N N . SER A 1 673 ? 0.215 14.499 12.739 1.00 89.25 673 SER A N 1
ATOM 5401 C CA . SER A 1 673 ? -0.766 15.304 11.994 1.00 89.25 673 SER A CA 1
ATOM 5402 C C . SER A 1 673 ? -0.602 16.821 12.181 1.00 89.25 673 SER A C 1
ATOM 5404 O O . SER A 1 673 ? -1.189 17.618 11.441 1.00 89.25 673 SER A O 1
ATOM 5406 N N . ASN A 1 674 ? 0.210 17.231 13.157 1.00 90.69 674 ASN A N 1
ATOM 5407 C CA . ASN A 1 674 ? 0.656 18.603 13.352 1.00 90.69 674 ASN A CA 1
ATOM 5408 C C . ASN A 1 674 ? 2.097 18.601 13.884 1.00 90.69 674 ASN A C 1
ATOM 5410 O O . ASN A 1 674 ? 2.353 18.128 14.989 1.00 90.69 674 ASN A O 1
ATOM 5414 N N . GLU A 1 675 ? 3.039 19.160 13.120 1.00 86.88 675 GLU A N 1
ATOM 5415 C CA . GLU A 1 675 ? 4.471 19.137 13.457 1.00 86.88 675 GLU A CA 1
ATOM 5416 C C . GLU A 1 675 ? 4.769 19.750 14.838 1.00 86.88 675 GLU A C 1
ATOM 5418 O O . GLU A 1 675 ? 5.627 19.257 15.571 1.00 86.88 675 GLU A O 1
ATOM 5423 N N . TYR A 1 676 ? 3.999 20.763 15.253 1.00 88.75 676 TYR A N 1
ATOM 5424 C CA . TYR A 1 676 ? 4.159 21.407 16.559 1.00 88.75 676 TYR A CA 1
ATOM 5425 C C . TYR A 1 676 ? 3.749 20.519 17.740 1.00 88.75 676 TYR A C 1
ATOM 5427 O O . TYR A 1 676 ? 4.073 20.844 18.884 1.00 88.75 676 TYR A O 1
ATOM 5435 N N . ASN A 1 677 ? 3.051 19.407 17.502 1.00 94.56 677 ASN A N 1
ATOM 5436 C CA . ASN A 1 677 ? 2.640 18.510 18.575 1.00 94.56 677 ASN A CA 1
ATOM 5437 C C . ASN A 1 677 ? 3.788 17.662 19.102 1.00 94.56 677 ASN A C 1
ATOM 5439 O O . ASN A 1 677 ? 3.731 17.273 20.260 1.00 94.56 677 ASN A O 1
ATOM 5443 N N . THR A 1 678 ? 4.842 17.414 18.317 1.00 93.38 678 THR A N 1
ATOM 5444 C CA . THR A 1 678 ? 5.957 16.553 18.750 1.00 93.38 678 THR A CA 1
ATOM 5445 C C . THR A 1 678 ? 6.523 17.009 20.102 1.00 93.38 678 THR A C 1
ATOM 5447 O O . THR A 1 678 ? 6.605 16.213 21.037 1.00 93.38 678 THR A O 1
ATOM 5450 N N . MET A 1 679 ? 6.823 18.305 20.252 1.00 92.69 679 MET A N 1
ATOM 5451 C CA . MET A 1 679 ? 7.325 18.845 21.522 1.00 92.69 679 MET A CA 1
ATOM 5452 C C . MET A 1 679 ? 6.248 18.932 22.606 1.00 92.69 679 MET A C 1
ATOM 5454 O O . MET A 1 679 ? 6.538 18.611 23.754 1.00 92.69 679 MET A O 1
ATOM 5458 N N . LYS A 1 680 ? 4.999 19.271 22.259 1.00 95.69 680 LYS A N 1
ATOM 5459 C CA . LYS A 1 680 ? 3.885 19.304 23.226 1.00 95.69 680 LYS A CA 1
ATOM 5460 C C . LYS A 1 680 ? 3.620 17.928 23.845 1.00 95.69 680 LYS A C 1
ATOM 5462 O O . LYS A 1 680 ? 3.377 17.832 25.040 1.00 95.69 680 LYS A O 1
ATOM 5467 N N . VAL A 1 681 ? 3.693 16.861 23.046 1.00 96.00 681 VAL A N 1
ATOM 5468 C CA . VAL A 1 681 ? 3.534 15.473 23.508 1.00 96.00 681 VAL A CA 1
ATOM 5469 C C . VAL A 1 681 ? 4.663 15.093 24.466 1.00 96.00 681 VAL A C 1
ATOM 5471 O O . VAL A 1 681 ? 4.398 14.515 25.516 1.00 96.00 681 VAL A O 1
ATOM 5474 N N . LEU A 1 682 ? 5.912 15.436 24.137 1.00 94.38 682 LEU A N 1
ATOM 5475 C CA . LEU A 1 682 ? 7.064 15.167 25.006 1.00 94.38 682 LEU A CA 1
ATOM 5476 C C . LEU A 1 682 ? 6.973 15.930 26.333 1.00 94.38 682 LEU A C 1
ATOM 5478 O O . LEU A 1 682 ? 7.228 15.353 27.387 1.00 94.38 682 LEU A O 1
ATOM 5482 N N . GLU A 1 683 ? 6.578 17.203 26.295 1.00 94.00 683 GLU A N 1
ATOM 5483 C CA . GLU A 1 683 ? 6.342 18.019 27.492 1.00 94.00 683 GLU A CA 1
ATOM 5484 C C . GLU A 1 683 ? 5.211 17.438 28.349 1.00 94.00 683 GLU A C 1
ATOM 5486 O O . GLU A 1 683 ? 5.371 17.273 29.556 1.00 94.00 683 GLU A O 1
ATOM 5491 N N . TRP A 1 684 ? 4.110 17.021 27.724 1.00 95.44 684 TRP A N 1
ATOM 5492 C CA . TRP A 1 684 ? 2.994 16.397 28.425 1.00 95.44 684 TRP A CA 1
ATOM 5493 C C . TRP A 1 684 ? 3.378 15.068 29.094 1.00 95.44 684 TRP A C 1
ATOM 5495 O O . TRP A 1 684 ? 3.034 14.846 30.253 1.00 95.44 684 TRP A O 1
ATOM 5505 N N . LEU A 1 685 ? 4.130 14.196 28.413 1.00 93.81 685 LEU A N 1
ATOM 5506 C CA . LEU A 1 685 ? 4.624 12.941 29.000 1.00 93.81 685 LEU A CA 1
ATOM 5507 C C . LEU A 1 685 ? 5.618 13.190 30.140 1.00 93.81 685 LEU A C 1
ATOM 5509 O O . LEU A 1 685 ? 5.633 12.443 31.118 1.00 93.81 685 LEU A O 1
ATOM 5513 N N . LYS A 1 686 ? 6.429 14.247 30.037 1.00 91.94 686 LYS A N 1
ATOM 5514 C CA . LYS A 1 686 ? 7.335 14.673 31.106 1.00 91.94 686 LYS A CA 1
ATOM 5515 C C . LYS A 1 686 ? 6.580 15.108 32.356 1.00 91.94 686 LYS A C 1
ATOM 5517 O O . LYS A 1 686 ? 6.997 14.752 33.457 1.00 91.94 686 LYS A O 1
ATOM 5522 N N . ASP A 1 687 ? 5.484 15.838 32.188 1.00 92.38 687 ASP A N 1
ATOM 5523 C CA . ASP A 1 687 ? 4.647 16.292 33.298 1.00 92.38 687 ASP A CA 1
ATOM 5524 C C . ASP A 1 687 ? 3.767 15.163 33.872 1.00 92.38 687 ASP A C 1
ATOM 5526 O O . ASP A 1 687 ? 3.292 15.267 35.002 1.00 92.38 687 ASP A O 1
ATOM 5530 N N . ASN A 1 688 ? 3.600 14.054 33.136 1.00 91.44 688 ASN A N 1
ATOM 5531 C CA . ASN A 1 688 ? 2.786 12.896 33.524 1.00 91.44 688 ASN A CA 1
ATOM 5532 C C . ASN A 1 688 ? 3.567 11.562 33.415 1.00 91.44 688 ASN A C 1
ATOM 5534 O O . ASN A 1 688 ? 3.169 10.656 32.673 1.00 91.44 688 ASN A O 1
ATOM 5538 N N . PRO A 1 689 ? 4.673 11.390 34.167 1.00 89.00 689 PRO A N 1
ATOM 5539 C CA . PRO A 1 689 ? 5.600 10.269 33.989 1.00 89.00 689 PRO A CA 1
ATOM 5540 C C . PRO A 1 689 ? 5.005 8.899 34.349 1.00 89.00 689 PRO A C 1
ATOM 5542 O O . PRO A 1 689 ? 5.542 7.873 33.935 1.00 89.00 689 PRO A O 1
ATOM 5545 N N . SER A 1 690 ? 3.890 8.851 35.087 1.00 88.62 690 SER A N 1
ATOM 5546 C CA . SER A 1 690 ? 3.170 7.605 35.387 1.00 88.62 690 SER A CA 1
ATOM 5547 C C . SER A 1 690 ? 2.699 6.882 34.123 1.00 88.62 690 SER A C 1
ATOM 5549 O O . SER A 1 690 ? 2.669 5.653 34.104 1.00 88.62 690 SER A O 1
ATOM 5551 N N . HIS A 1 691 ? 2.396 7.608 33.043 1.00 89.62 691 HIS A N 1
ATOM 5552 C CA . HIS A 1 691 ? 1.964 7.004 31.781 1.00 89.62 691 HIS A CA 1
ATOM 5553 C C . HIS A 1 691 ? 3.087 6.273 31.036 1.00 89.62 691 HIS A C 1
ATOM 5555 O O . HIS A 1 691 ? 2.801 5.476 30.148 1.00 89.62 691 HIS A O 1
ATOM 5561 N N . LEU A 1 692 ? 4.354 6.466 31.422 1.00 87.81 692 LEU A N 1
ATOM 5562 C CA . LEU A 1 692 ? 5.492 5.714 30.876 1.00 87.81 692 LEU A CA 1
ATOM 5563 C C . LEU A 1 692 ? 5.596 4.280 31.417 1.00 87.81 692 LEU A C 1
ATOM 5565 O O . LEU A 1 692 ? 6.486 3.538 31.010 1.00 87.81 692 LEU A O 1
ATOM 5569 N N . GLN A 1 693 ? 4.693 3.898 32.321 1.00 83.94 693 GLN A N 1
ATOM 5570 C CA . GLN A 1 693 ? 4.488 2.510 32.739 1.00 83.94 693 GLN A CA 1
ATOM 5571 C C . GLN A 1 693 ? 3.463 1.779 31.851 1.00 83.94 693 GLN A C 1
ATOM 5573 O O . GLN A 1 693 ? 3.268 0.579 32.002 1.00 83.94 693 GLN A O 1
ATOM 5578 N N . ASN A 1 694 ? 2.788 2.488 30.933 1.00 83.81 694 ASN A N 1
ATOM 5579 C CA . ASN A 1 694 ? 1.850 1.919 29.963 1.00 83.81 694 ASN A CA 1
ATOM 5580 C C . ASN A 1 694 ? 2.510 1.850 28.572 1.00 83.81 694 ASN A C 1
ATOM 5582 O O . ASN A 1 694 ? 3.091 2.834 28.105 1.00 83.81 694 ASN A O 1
ATOM 5586 N N . GLY A 1 695 ? 2.340 0.729 27.862 1.00 87.12 695 GLY A N 1
ATOM 5587 C CA . GLY A 1 695 ? 2.806 0.543 26.485 1.00 87.12 695 GLY A CA 1
ATOM 5588 C C . GLY A 1 695 ? 2.342 1.628 25.498 1.00 87.12 695 GLY A C 1
ATOM 5589 O O . GLY A 1 695 ? 3.108 2.007 24.607 1.00 87.12 695 GLY A O 1
ATOM 5590 N N . ASN A 1 696 ? 1.148 2.209 25.674 1.00 90.38 696 ASN A N 1
ATOM 5591 C CA . ASN A 1 696 ? 0.689 3.340 24.853 1.00 90.38 696 ASN A CA 1
ATOM 5592 C C . ASN A 1 696 ? 1.516 4.610 25.109 1.00 90.38 696 ASN A C 1
ATOM 5594 O O . ASN A 1 696 ? 1.876 5.309 24.161 1.00 90.38 696 ASN A O 1
ATOM 5598 N N . GLY A 1 697 ? 1.866 4.893 26.369 1.00 92.12 697 GLY A N 1
ATOM 5599 C CA . GLY A 1 697 ? 2.722 6.027 26.727 1.00 92.12 697 GLY A CA 1
ATOM 5600 C C . GLY A 1 697 ? 4.148 5.861 26.200 1.00 92.12 697 GLY A C 1
ATOM 5601 O O . GLY A 1 697 ? 4.702 6.795 25.619 1.00 92.12 697 GLY A O 1
ATOM 5602 N N . VAL A 1 698 ? 4.711 4.650 26.295 1.00 91.81 698 VAL A N 1
ATOM 5603 C CA . VAL A 1 698 ? 6.016 4.310 25.694 1.00 91.81 698 VAL A CA 1
ATOM 5604 C C . VAL A 1 698 ? 5.976 4.441 24.166 1.00 91.81 698 VAL A C 1
ATOM 5606 O O . VAL A 1 698 ? 6.921 4.939 23.553 1.00 91.81 698 VAL A O 1
ATOM 5609 N N . SER A 1 699 ? 4.870 4.056 23.529 1.00 91.38 699 SER A N 1
ATOM 5610 C CA . SER A 1 699 ? 4.698 4.172 22.076 1.00 91.38 699 SER A CA 1
ATOM 5611 C C . SER A 1 699 ? 4.575 5.628 21.609 1.00 91.38 699 SER A C 1
ATOM 5613 O O . SER A 1 699 ? 5.209 6.001 20.619 1.00 91.38 699 SER A O 1
ATOM 5615 N N . LEU A 1 700 ? 3.841 6.476 22.343 1.00 92.94 700 LEU A N 1
ATOM 5616 C CA . LEU A 1 700 ? 3.823 7.930 22.121 1.00 92.94 700 LEU A CA 1
ATOM 5617 C C . LEU A 1 700 ? 5.222 8.530 22.251 1.00 92.94 700 LEU A C 1
ATOM 5619 O O . LEU A 1 700 ? 5.646 9.288 21.377 1.00 92.94 700 LEU A O 1
ATOM 5623 N N . LEU A 1 701 ? 5.953 8.152 23.304 1.00 93.25 701 LEU A N 1
ATOM 5624 C CA . LEU A 1 701 ? 7.321 8.600 23.545 1.00 93.25 701 LEU A CA 1
ATOM 5625 C C . LEU A 1 701 ? 8.245 8.234 22.380 1.00 93.25 701 LEU A C 1
ATOM 5627 O O . LEU A 1 701 ? 8.932 9.108 21.855 1.00 93.25 701 LEU A O 1
ATOM 5631 N N . ARG A 1 702 ? 8.220 6.973 21.928 1.00 91.88 702 ARG A N 1
ATOM 5632 C CA . ARG A 1 702 ? 9.002 6.502 20.772 1.00 91.88 702 ARG A CA 1
ATOM 5633 C C . ARG A 1 702 ? 8.675 7.311 19.515 1.00 91.88 702 ARG A C 1
ATOM 5635 O O . ARG A 1 702 ? 9.576 7.792 18.823 1.00 91.88 702 ARG A O 1
ATOM 5642 N N . SER A 1 703 ? 7.383 7.496 19.239 1.00 90.88 703 SER A N 1
ATOM 5643 C CA . SER A 1 703 ? 6.909 8.241 18.071 1.00 90.88 703 SER A CA 1
ATOM 5644 C C . SER A 1 703 ? 7.370 9.701 18.100 1.00 90.88 703 SER A C 1
ATOM 5646 O O . SER A 1 703 ? 7.838 10.212 17.085 1.00 90.88 703 SER A O 1
ATOM 5648 N N . ALA A 1 704 ? 7.298 10.377 19.248 1.00 93.81 704 ALA A N 1
ATOM 5649 C CA . ALA A 1 704 ? 7.710 11.774 19.368 1.00 93.81 704 ALA A CA 1
ATOM 5650 C C . ALA A 1 704 ? 9.243 11.948 19.400 1.00 93.81 704 ALA A C 1
ATOM 5652 O O . ALA A 1 704 ? 9.779 12.823 18.723 1.00 93.81 704 ALA A O 1
ATOM 5653 N N . ALA A 1 705 ? 9.977 11.086 20.111 1.00 92.88 705 ALA A N 1
ATOM 5654 C CA . ALA A 1 705 ? 11.438 11.163 20.211 1.00 92.88 705 ALA A CA 1
ATOM 5655 C C . ALA A 1 705 ? 12.148 10.904 18.869 1.00 92.88 705 ALA A C 1
ATOM 5657 O O . ALA A 1 705 ? 13.212 11.464 18.616 1.00 92.88 705 ALA A O 1
ATOM 5658 N N . SER A 1 706 ? 11.554 10.101 17.979 1.00 91.56 706 SER A N 1
ATOM 5659 C CA . SER A 1 706 ? 12.066 9.869 16.612 1.00 91.56 706 SER A CA 1
ATOM 5660 C C . SER A 1 706 ? 11.885 11.060 15.658 1.00 91.56 706 SER A C 1
ATOM 5662 O O . SER A 1 706 ? 12.322 11.022 14.503 1.00 91.56 706 SER A O 1
ATOM 5664 N N . ARG A 1 707 ? 11.232 12.125 16.135 1.00 91.75 707 ARG A N 1
ATOM 5665 C CA . ARG A 1 707 ? 10.828 13.301 15.364 1.00 91.75 707 ARG A CA 1
ATOM 5666 C C . ARG A 1 707 ? 11.463 14.598 15.873 1.00 91.75 707 ARG A C 1
ATOM 5668 O O . ARG A 1 707 ? 10.986 15.684 15.549 1.00 91.75 707 ARG A O 1
ATOM 5675 N N . LEU A 1 708 ? 12.550 14.515 16.629 1.00 92.56 708 LEU A N 1
ATOM 5676 C CA . LEU A 1 708 ? 13.253 15.708 17.084 1.00 92.56 708 LEU A CA 1
ATOM 5677 C C . LEU A 1 708 ? 13.971 16.378 15.913 1.00 92.56 708 LEU A C 1
ATOM 5679 O O . LEU A 1 708 ? 14.516 15.730 15.019 1.00 92.56 708 LEU A O 1
ATOM 5683 N N . LEU A 1 709 ? 13.913 17.704 15.917 1.00 90.50 709 LEU A N 1
ATOM 5684 C CA . LEU A 1 709 ? 14.212 18.522 14.749 1.00 90.50 709 LEU A CA 1
ATOM 5685 C C . LEU A 1 709 ? 15.596 19.169 14.773 1.00 90.50 709 LEU A C 1
ATOM 5687 O O . LEU A 1 709 ? 16.121 19.543 13.728 1.00 90.50 709 LEU A O 1
ATOM 5691 N N . ASN A 1 710 ? 16.165 19.348 15.959 1.00 90.25 710 ASN A N 1
ATOM 5692 C CA . ASN A 1 710 ? 17.411 20.071 16.167 1.00 90.25 710 ASN A CA 1
ATOM 5693 C C . ASN A 1 710 ? 18.105 19.589 17.450 1.00 90.25 710 ASN A C 1
ATOM 5695 O O . ASN A 1 710 ? 17.487 18.961 18.312 1.00 90.25 710 ASN A O 1
ATOM 5699 N N . GLU A 1 711 ? 19.390 19.919 17.584 1.00 91.12 711 GLU A N 1
ATOM 5700 C CA . GLU A 1 711 ? 20.215 19.528 18.735 1.00 91.12 711 GLU A CA 1
ATOM 5701 C C . GLU A 1 711 ? 19.679 20.069 20.067 1.00 91.12 711 GLU A C 1
ATOM 5703 O O . GLU A 1 711 ? 19.782 19.393 21.086 1.00 91.12 711 GLU A O 1
ATOM 5708 N N . ALA A 1 712 ? 19.064 21.257 20.082 1.00 91.75 712 ALA A N 1
ATOM 5709 C CA . ALA A 1 712 ? 18.530 21.835 21.312 1.00 91.75 712 ALA A CA 1
ATOM 5710 C C . ALA A 1 712 ? 17.347 21.021 21.860 1.00 91.75 712 ALA A C 1
ATOM 5712 O O . ALA A 1 712 ? 17.260 20.803 23.068 1.00 91.75 712 ALA A O 1
ATOM 5713 N N . ASP A 1 713 ? 16.454 20.547 20.992 1.00 92.12 713 ASP A N 1
ATOM 5714 C CA . ASP A 1 713 ? 15.337 19.692 21.392 1.00 92.12 713 ASP A CA 1
ATOM 5715 C C . ASP A 1 713 ? 15.808 18.283 21.778 1.00 92.12 713 ASP A C 1
ATOM 5717 O O . ASP A 1 713 ? 15.300 17.727 22.751 1.00 92.12 713 ASP A O 1
ATOM 5721 N N . ILE A 1 714 ? 16.841 17.747 21.114 1.00 92.44 714 ILE A N 1
ATOM 5722 C CA . ILE A 1 714 ? 17.511 16.506 21.542 1.00 92.44 714 ILE A CA 1
ATOM 5723 C C . ILE A 1 714 ? 18.071 16.658 22.957 1.00 92.44 714 ILE A C 1
ATOM 5725 O O . ILE A 1 714 ? 17.716 15.873 23.833 1.00 92.44 714 ILE A O 1
ATOM 5729 N N . LEU A 1 715 ? 18.839 17.717 23.225 1.00 91.50 715 LEU A N 1
ATOM 5730 C CA . LEU A 1 715 ? 19.400 17.986 24.552 1.00 91.50 715 LEU A CA 1
ATOM 5731 C C . LEU A 1 715 ? 18.312 18.148 25.626 1.00 91.50 715 LEU A C 1
ATOM 5733 O O . LEU A 1 715 ? 18.503 17.741 26.772 1.00 91.50 715 LEU A O 1
ATOM 5737 N N . LYS A 1 716 ? 17.149 18.730 25.299 1.00 90.19 716 LYS A N 1
ATOM 5738 C CA . LYS A 1 716 ? 16.016 18.799 26.243 1.00 90.19 716 LYS A CA 1
ATOM 5739 C C . LYS A 1 716 ? 15.506 17.405 26.613 1.00 90.19 716 LYS A C 1
ATOM 5741 O O . LYS A 1 716 ? 15.273 17.152 27.795 1.00 90.19 716 LYS A O 1
ATOM 5746 N N . VAL A 1 717 ? 15.343 16.518 25.630 1.00 90.00 717 VAL A N 1
ATOM 5747 C CA . VAL A 1 717 ? 14.878 15.138 25.849 1.00 90.00 717 VAL A CA 1
ATOM 5748 C C . VAL A 1 717 ? 15.937 14.306 26.581 1.00 90.00 717 VAL A C 1
ATOM 5750 O O . VAL A 1 717 ? 15.597 13.581 27.511 1.00 90.00 717 VAL A O 1
ATOM 5753 N N . GLU A 1 718 ? 17.221 14.474 26.263 1.00 87.88 718 GLU A N 1
ATOM 5754 C CA . GLU A 1 718 ? 18.339 13.836 26.980 1.00 87.88 718 GLU A CA 1
ATOM 5755 C C . GLU A 1 718 ? 18.451 14.292 28.441 1.00 87.88 718 GLU A C 1
ATOM 5757 O O . GLU A 1 718 ? 18.778 13.506 29.324 1.00 87.88 718 GLU A O 1
ATOM 5762 N N . ASN A 1 719 ? 18.149 15.553 28.746 1.00 86.88 719 ASN A N 1
ATOM 5763 C CA . ASN A 1 719 ? 18.121 16.001 30.139 1.00 86.88 719 ASN A CA 1
ATOM 5764 C C . ASN A 1 719 ? 16.923 15.419 30.904 1.00 86.88 719 ASN A C 1
ATOM 5766 O O . ASN A 1 719 ? 17.034 15.115 32.091 1.00 86.88 719 ASN A O 1
ATOM 5770 N N . TRP A 1 720 ? 15.778 15.243 30.237 1.00 83.75 720 TRP A N 1
ATOM 5771 C CA . TRP A 1 720 ? 14.616 14.573 30.824 1.00 83.75 720 TRP A CA 1
ATOM 5772 C C . TRP A 1 720 ? 14.878 13.082 31.084 1.00 83.75 720 TRP A C 1
ATOM 5774 O O . TRP A 1 720 ? 14.483 12.569 32.133 1.00 83.75 720 TRP A O 1
ATOM 5784 N N . PHE A 1 721 ? 15.622 12.416 30.198 1.00 76.25 721 PHE A N 1
ATOM 5785 C CA . PHE A 1 721 ? 16.032 11.012 30.313 1.00 76.25 721 PHE A CA 1
ATOM 5786 C C . PHE A 1 721 ? 16.634 10.659 31.683 1.00 76.25 721 PHE A C 1
ATOM 5788 O O . PHE A 1 721 ? 16.335 9.595 32.216 1.00 76.25 721 PHE A O 1
ATOM 5795 N N . ALA A 1 722 ? 17.392 11.567 32.310 1.00 73.38 722 ALA A N 1
ATOM 5796 C CA . ALA A 1 722 ? 17.996 11.342 33.630 1.00 73.38 722 ALA A CA 1
ATOM 5797 C C . ALA A 1 722 ? 16.980 11.136 34.777 1.00 73.38 722 ALA A C 1
ATOM 5799 O O . ALA A 1 722 ? 17.365 10.721 35.868 1.00 73.38 722 ALA A O 1
ATOM 5800 N N . SER A 1 723 ? 15.699 11.440 34.547 1.00 77.50 723 SER A N 1
ATOM 5801 C CA . SER A 1 723 ? 14.615 11.308 35.531 1.00 77.50 723 SER A CA 1
ATOM 5802 C C . SER A 1 723 ? 13.698 10.097 35.313 1.00 77.50 723 SER A C 1
ATOM 5804 O O . SER A 1 723 ? 12.812 9.858 36.133 1.00 77.50 723 SER A O 1
ATOM 5806 N N . ILE A 1 724 ? 13.891 9.333 34.231 1.00 82.62 724 ILE A N 1
ATOM 5807 C CA . ILE A 1 724 ? 13.041 8.191 33.863 1.00 82.62 724 ILE A CA 1
ATOM 5808 C C . ILE A 1 724 ? 13.619 6.899 34.448 1.00 82.62 724 ILE A C 1
ATOM 5810 O O . ILE A 1 724 ? 14.824 6.673 34.399 1.00 82.62 724 ILE A O 1
ATOM 5814 N N . THR A 1 725 ? 12.752 6.034 34.980 1.00 79.62 725 THR A N 1
ATOM 5815 C CA . THR A 1 725 ? 13.138 4.745 35.584 1.00 79.62 725 THR A CA 1
ATOM 5816 C C . THR A 1 725 ? 12.668 3.514 34.804 1.00 79.62 725 THR A C 1
ATOM 5818 O O . THR A 1 725 ? 13.080 2.410 35.135 1.00 79.62 725 THR A O 1
ATOM 5821 N N . SER A 1 726 ? 11.808 3.679 33.791 1.00 86.31 726 SER A N 1
ATOM 5822 C CA . SER A 1 726 ? 11.327 2.581 32.938 1.00 86.31 726 SER A CA 1
ATOM 5823 C C . SER A 1 726 ? 12.354 2.251 31.851 1.00 86.31 726 SER A C 1
ATOM 5825 O O . SER A 1 726 ? 12.671 3.110 31.025 1.00 86.31 726 SER A O 1
ATOM 5827 N N . ASP A 1 727 ? 12.848 1.010 31.829 1.00 87.69 727 ASP A N 1
ATOM 5828 C CA . ASP A 1 727 ? 13.838 0.541 30.848 1.00 87.69 727 ASP A CA 1
ATOM 5829 C C . ASP A 1 727 ? 13.304 0.601 29.408 1.00 87.69 727 ASP A C 1
ATOM 5831 O O . ASP A 1 727 ? 14.016 1.010 28.488 1.00 87.69 727 ASP A O 1
ATOM 5835 N N . GLU A 1 728 ? 12.026 0.273 29.207 1.00 88.38 728 GLU A N 1
ATOM 5836 C CA . GLU A 1 728 ? 11.372 0.353 27.897 1.00 88.38 728 GLU A CA 1
ATOM 5837 C C . GLU A 1 728 ? 11.296 1.797 27.387 1.00 88.38 728 GLU A C 1
ATOM 5839 O O . GLU A 1 728 ? 11.585 2.071 26.219 1.00 88.38 728 GLU A O 1
ATOM 5844 N N . ALA A 1 729 ? 10.951 2.742 28.268 1.00 88.50 729 ALA A N 1
ATOM 5845 C CA . ALA A 1 729 ? 10.910 4.164 27.939 1.00 88.50 729 ALA A CA 1
ATOM 5846 C C . ALA A 1 729 ? 12.315 4.719 27.642 1.00 88.50 729 ALA A C 1
ATOM 5848 O O . ALA A 1 729 ? 12.497 5.487 26.693 1.00 88.50 729 ALA A O 1
ATOM 5849 N N . ILE A 1 730 ? 13.319 4.290 28.413 1.00 89.38 730 ILE A N 1
ATOM 5850 C CA . ILE A 1 730 ? 14.739 4.598 28.193 1.00 89.38 730 ILE A CA 1
ATOM 5851 C C . ILE A 1 730 ? 15.174 4.129 26.802 1.00 89.38 730 ILE A C 1
ATOM 5853 O O . ILE A 1 730 ? 15.804 4.896 26.068 1.00 89.38 730 ILE A O 1
ATOM 5857 N N . GLN A 1 731 ? 14.837 2.896 26.418 1.00 90.19 731 GLN A N 1
ATOM 5858 C CA . GLN A 1 731 ? 15.195 2.360 25.107 1.00 90.19 731 GLN A CA 1
ATOM 5859 C C . GLN A 1 731 ? 14.467 3.097 23.975 1.00 90.19 731 GLN A C 1
ATOM 5861 O O . GLN A 1 731 ? 15.104 3.513 23.010 1.00 90.19 731 GLN A O 1
ATOM 5866 N N . ALA A 1 732 ? 13.167 3.367 24.133 1.00 89.38 732 ALA A N 1
ATOM 5867 C CA . ALA A 1 732 ? 12.381 4.133 23.167 1.00 89.38 732 ALA A CA 1
ATOM 5868 C C . ALA A 1 732 ? 12.972 5.527 22.881 1.00 89.38 732 ALA A C 1
ATOM 5870 O O . ALA A 1 732 ? 13.002 5.960 21.727 1.00 89.38 732 ALA A O 1
ATOM 5871 N N . ILE A 1 733 ? 13.475 6.220 23.910 1.00 89.88 733 ILE A N 1
ATOM 5872 C CA . ILE A 1 733 ? 14.163 7.509 23.750 1.00 89.88 733 ILE A CA 1
ATOM 5873 C C . ILE A 1 733 ? 15.481 7.340 22.998 1.00 89.88 733 ILE A C 1
ATOM 5875 O O . ILE A 1 733 ? 15.743 8.113 22.079 1.00 89.88 733 ILE A O 1
ATOM 5879 N N . LYS A 1 734 ? 16.305 6.347 23.358 1.00 91.00 734 LYS A N 1
ATOM 5880 C CA . LYS A 1 734 ? 17.593 6.100 22.687 1.00 91.00 734 LYS A CA 1
ATOM 5881 C C . LYS A 1 734 ? 17.406 5.863 21.191 1.00 91.00 734 LYS A C 1
ATOM 5883 O O . LYS A 1 734 ? 18.088 6.501 20.390 1.00 91.00 734 LYS A O 1
ATOM 5888 N N . ASP A 1 735 ? 16.449 5.016 20.821 1.00 90.00 735 ASP A N 1
ATOM 5889 C CA . ASP A 1 735 ? 16.138 4.709 19.421 1.00 90.00 735 ASP A CA 1
ATOM 5890 C C . ASP A 1 735 ? 15.623 5.954 18.678 1.00 90.00 735 ASP A C 1
ATOM 5892 O O . ASP A 1 735 ? 16.035 6.250 17.548 1.00 90.00 735 ASP A O 1
ATOM 5896 N N . GLY A 1 736 ? 14.761 6.737 19.336 1.00 90.44 736 GLY A N 1
ATOM 5897 C CA . GLY A 1 736 ? 14.244 7.995 18.804 1.00 90.44 736 GLY A CA 1
ATOM 5898 C C . GLY A 1 736 ? 15.337 9.046 18.580 1.00 90.44 736 GLY A C 1
ATOM 5899 O O . GLY A 1 736 ? 15.411 9.652 17.509 1.00 90.44 736 GLY A O 1
ATOM 5900 N N . ILE A 1 737 ? 16.241 9.224 19.544 1.00 91.50 737 ILE A N 1
ATOM 5901 C CA . ILE A 1 737 ? 17.378 10.147 19.438 1.00 91.50 737 ILE A CA 1
ATOM 5902 C C . ILE A 1 737 ? 18.350 9.689 18.351 1.00 91.50 737 ILE A C 1
ATOM 5904 O O . ILE A 1 737 ? 18.797 10.514 17.555 1.00 91.50 737 ILE A O 1
ATOM 5908 N N . ALA A 1 738 ? 18.657 8.391 18.264 1.00 92.00 738 ALA A N 1
ATOM 5909 C CA . ALA A 1 738 ? 19.502 7.850 17.201 1.00 92.00 738 ALA A CA 1
ATOM 5910 C C . ALA A 1 738 ? 18.913 8.159 15.814 1.00 92.00 738 ALA A C 1
ATOM 5912 O O . ALA A 1 738 ? 19.619 8.647 14.927 1.00 92.00 738 ALA A O 1
ATOM 5913 N N . THR A 1 739 ? 17.600 7.972 15.661 1.00 90.94 739 THR A N 1
ATOM 5914 C CA . THR A 1 739 ? 16.859 8.332 14.445 1.00 90.94 739 THR A CA 1
ATOM 5915 C C . THR A 1 739 ? 16.959 9.831 14.152 1.00 90.94 739 THR A C 1
ATOM 5917 O O . THR A 1 739 ? 17.341 10.224 13.049 1.00 90.94 739 THR A O 1
ATOM 5920 N N . SER A 1 740 ? 16.685 10.684 15.139 1.00 91.69 740 SER A N 1
ATOM 5921 C CA . SER A 1 740 ? 16.731 12.144 14.989 1.00 91.69 740 SER A CA 1
ATOM 5922 C C . SER A 1 740 ? 18.134 12.654 14.635 1.00 91.69 740 SER A C 1
ATOM 5924 O O . SER A 1 740 ? 18.285 13.480 13.735 1.00 91.69 740 SER A O 1
ATOM 5926 N N . ASN A 1 741 ? 19.182 12.097 15.244 1.00 92.38 741 ASN A N 1
ATOM 5927 C CA . ASN A 1 741 ? 20.574 12.407 14.913 1.00 92.38 741 ASN A CA 1
ATOM 5928 C C . ASN A 1 741 ? 20.924 12.036 13.467 1.00 92.38 741 ASN A C 1
ATOM 5930 O O . ASN A 1 741 ? 21.558 12.823 12.762 1.00 92.38 741 ASN A O 1
ATOM 5934 N N . ASN A 1 742 ? 20.497 10.861 12.996 1.00 90.31 742 ASN A N 1
ATOM 5935 C CA . ASN A 1 742 ? 20.686 10.468 11.597 1.00 90.31 742 ASN A CA 1
ATOM 5936 C C . ASN A 1 742 ? 19.949 11.421 10.645 1.00 90.31 742 ASN A C 1
ATOM 5938 O O . ASN A 1 742 ? 20.484 11.795 9.601 1.00 90.31 742 ASN A O 1
ATOM 5942 N N . ASN A 1 743 ? 18.759 11.882 11.035 1.00 89.81 743 ASN A N 1
ATOM 5943 C CA . ASN A 1 743 ? 17.982 12.840 10.257 1.00 89.81 743 ASN A CA 1
ATOM 5944 C C . ASN A 1 743 ? 18.677 14.210 10.141 1.00 89.81 743 ASN A C 1
ATOM 5946 O O . ASN A 1 743 ? 18.724 14.768 9.043 1.00 89.81 743 ASN A O 1
ATOM 5950 N N . ILE A 1 744 ? 19.248 14.722 11.237 1.00 90.44 744 ILE A N 1
ATOM 5951 C CA . ILE A 1 744 ? 20.006 15.985 11.265 1.00 90.44 744 ILE A CA 1
ATOM 5952 C C . ILE A 1 744 ? 21.274 15.880 10.415 1.00 90.44 744 ILE A C 1
ATOM 5954 O O . ILE A 1 744 ? 21.558 16.778 9.623 1.00 90.44 744 ILE A O 1
ATOM 5958 N N . LYS A 1 745 ? 22.016 14.769 10.525 1.00 91.12 745 LYS A N 1
ATOM 5959 C CA . LYS A 1 745 ? 23.210 14.519 9.699 1.00 91.12 745 LYS A CA 1
ATOM 5960 C C . LYS A 1 745 ? 22.881 14.543 8.210 1.00 91.12 745 LYS A C 1
ATOM 5962 O O . LYS A 1 745 ? 23.574 15.222 7.460 1.00 91.12 745 LYS A O 1
ATOM 5967 N N . TRP A 1 746 ? 21.817 13.844 7.810 1.00 90.50 746 TRP A N 1
ATOM 5968 C CA . TRP A 1 746 ? 21.348 13.831 6.424 1.00 90.50 746 TRP A CA 1
ATOM 5969 C C . TRP A 1 746 ? 20.995 15.236 5.935 1.00 90.50 746 TRP A C 1
ATOM 5971 O O . TRP A 1 746 ? 21.371 15.633 4.841 1.00 90.50 746 TRP A O 1
ATOM 5981 N N . TYR A 1 747 ? 20.289 16.018 6.750 1.00 88.38 747 TYR A N 1
ATOM 5982 C CA . TYR A 1 747 ? 19.924 17.378 6.373 1.00 88.38 747 TYR A CA 1
ATOM 5983 C C . TYR A 1 747 ? 21.167 18.269 6.197 1.00 88.38 747 TYR A C 1
ATOM 5985 O O . TYR A 1 747 ? 21.298 18.951 5.179 1.00 88.38 747 TYR A O 1
ATOM 5993 N N . ASN A 1 748 ? 22.099 18.233 7.157 1.00 89.88 748 ASN A N 1
ATOM 5994 C CA . ASN A 1 748 ? 23.288 19.086 7.156 1.00 89.88 748 ASN A CA 1
ATOM 5995 C C . ASN A 1 748 ? 24.172 18.847 5.926 1.00 89.88 748 ASN A C 1
ATOM 5997 O O . ASN A 1 748 ? 24.818 19.782 5.459 1.00 89.88 748 ASN A O 1
ATOM 6001 N N . SER A 1 749 ? 24.194 17.625 5.387 1.00 90.69 749 SER A N 1
ATOM 6002 C CA . SER A 1 749 ? 24.963 17.311 4.182 1.00 90.69 749 SER A CA 1
ATOM 6003 C C . SER A 1 749 ? 24.266 17.696 2.875 1.00 90.69 749 SER A C 1
ATOM 6005 O O . SER A 1 749 ? 24.924 17.689 1.840 1.00 90.69 749 SER A O 1
ATOM 6007 N N . ARG A 1 750 ? 22.965 18.026 2.891 1.00 91.25 750 ARG A N 1
ATOM 6008 C CA . ARG A 1 750 ? 22.152 18.167 1.666 1.00 91.25 750 ARG A CA 1
ATOM 6009 C C . ARG A 1 750 ? 21.472 19.524 1.507 1.00 91.25 750 ARG A C 1
ATOM 6011 O O . ARG A 1 750 ? 21.090 19.867 0.394 1.00 91.25 750 ARG A O 1
ATOM 6018 N N . VAL A 1 751 ? 21.321 20.318 2.571 1.00 91.06 751 VAL A N 1
ATOM 6019 C CA . VAL A 1 751 ? 20.579 21.595 2.501 1.00 91.06 751 VAL A CA 1
ATOM 6020 C C . VAL A 1 751 ? 21.146 22.583 1.477 1.00 91.06 751 VAL A C 1
ATOM 6022 O O . VAL A 1 751 ? 20.369 23.280 0.833 1.00 91.06 751 VAL A O 1
ATOM 6025 N N . GLY A 1 752 ? 22.469 22.611 1.275 1.00 93.50 752 GLY A N 1
ATOM 6026 C CA . GLY A 1 752 ? 23.093 23.485 0.276 1.00 93.50 752 GLY A CA 1
ATOM 6027 C C . GLY A 1 752 ? 22.521 23.272 -1.128 1.00 93.50 752 GLY A C 1
ATOM 6028 O O . GLY A 1 752 ? 22.193 24.233 -1.809 1.00 93.50 752 GLY A O 1
ATOM 6029 N N . GLU A 1 753 ? 22.261 22.020 -1.502 1.00 94.94 753 GLU A N 1
ATOM 6030 C CA . GLU A 1 753 ? 21.728 21.663 -2.822 1.00 94.94 753 GLU A CA 1
ATOM 6031 C C . GLU A 1 753 ? 20.279 22.132 -3.030 1.00 94.94 753 GLU A C 1
ATOM 6033 O O . GLU A 1 753 ? 19.877 22.465 -4.148 1.00 94.94 753 GLU A O 1
ATOM 6038 N N . PHE A 1 754 ? 19.481 22.163 -1.957 1.00 95.19 754 PHE A N 1
ATOM 6039 C CA . PHE A 1 754 ? 18.149 22.769 -1.987 1.00 95.19 754 PHE A CA 1
ATOM 6040 C C . PHE A 1 754 ? 18.257 24.279 -2.190 1.00 95.19 754 PHE A C 1
ATOM 6042 O O . PHE A 1 754 ? 17.580 24.824 -3.059 1.00 95.19 754 PHE A O 1
ATOM 6049 N N . SER A 1 755 ? 19.122 24.940 -1.415 1.00 94.06 755 SER A N 1
ATOM 6050 C CA . SER A 1 755 ? 19.353 26.383 -1.511 1.00 94.06 755 SER A CA 1
ATOM 6051 C C . SER A 1 755 ? 19.801 26.798 -2.911 1.00 94.06 755 SER A C 1
ATOM 6053 O O . SER A 1 755 ? 19.237 27.743 -3.459 1.00 94.06 755 SER A O 1
ATOM 6055 N N . ASP A 1 756 ? 20.707 26.038 -3.531 1.00 94.19 756 ASP A N 1
ATOM 6056 C CA . ASP A 1 756 ? 21.163 26.278 -4.904 1.00 94.19 756 ASP A CA 1
ATOM 6057 C C . ASP A 1 756 ? 19.990 26.281 -5.899 1.00 94.19 756 ASP A C 1
ATOM 6059 O O . ASP A 1 756 ? 19.885 27.162 -6.757 1.00 94.19 756 ASP A O 1
ATOM 6063 N N . TYR A 1 757 ? 19.049 25.337 -5.766 1.00 95.69 757 TYR A N 1
ATOM 6064 C CA . TYR A 1 757 ? 17.846 25.320 -6.603 1.00 95.69 757 TYR A CA 1
ATOM 6065 C C . TYR A 1 757 ? 16.880 26.455 -6.277 1.00 95.69 757 TYR A C 1
ATOM 6067 O O . TYR A 1 757 ? 16.258 27.014 -7.176 1.00 95.69 757 TYR A O 1
ATOM 6075 N N . PHE A 1 758 ? 16.724 26.805 -5.000 1.00 95.69 758 PHE A N 1
ATOM 6076 C CA . PHE A 1 758 ? 15.828 27.889 -4.602 1.00 95.69 758 PHE A CA 1
ATOM 6077 C C . PHE A 1 758 ? 16.262 29.238 -5.185 1.00 95.69 758 PHE A C 1
ATOM 6079 O O . PHE 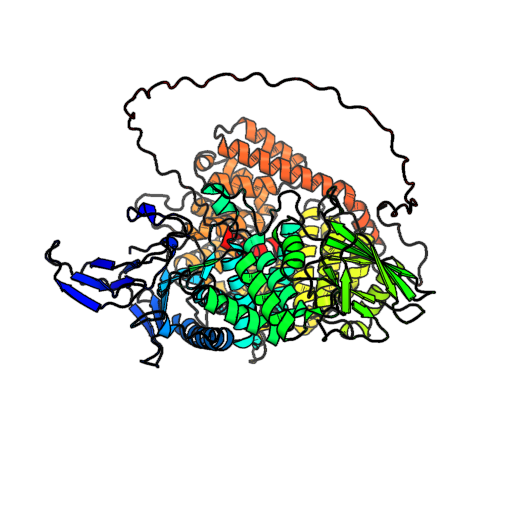A 1 758 ? 15.409 30.080 -5.461 1.00 95.69 758 PHE A O 1
ATOM 6086 N N . GLU A 1 759 ? 17.564 29.441 -5.389 1.00 92.44 759 GLU A N 1
ATOM 6087 C CA . GLU A 1 759 ? 18.117 30.650 -6.003 1.00 92.44 759 GLU A CA 1
ATOM 6088 C C . GLU A 1 759 ? 18.038 30.634 -7.535 1.00 92.44 759 GLU A C 1
ATOM 6090 O O . GLU A 1 759 ? 17.776 31.669 -8.151 1.00 92.44 759 GLU A O 1
ATOM 6095 N N . THR A 1 760 ? 18.255 29.474 -8.158 1.00 89.56 760 THR A N 1
ATOM 6096 C CA . THR A 1 760 ? 18.381 29.358 -9.621 1.00 89.56 760 THR A CA 1
ATOM 6097 C C . THR A 1 760 ? 17.076 29.001 -10.335 1.00 89.56 760 THR A C 1
ATOM 6099 O O . THR A 1 760 ? 16.831 29.477 -11.444 1.00 89.56 760 THR A O 1
ATOM 6102 N N . GLY A 1 761 ? 16.207 28.214 -9.700 1.00 91.69 761 GLY A N 1
ATOM 6103 C CA . GLY A 1 761 ? 14.993 27.670 -10.299 1.00 91.69 761 GLY A CA 1
ATOM 6104 C C . GLY A 1 761 ? 15.276 26.675 -11.429 1.00 91.69 761 GLY A C 1
ATOM 6105 O O . GLY A 1 761 ? 16.333 26.059 -11.494 1.00 91.69 761 GLY A O 1
ATOM 6106 N N . TYR A 1 762 ? 14.303 26.504 -12.329 1.00 93.75 762 TYR A N 1
ATOM 6107 C CA . TYR A 1 762 ? 14.469 25.647 -13.506 1.00 93.75 762 TYR A CA 1
ATOM 6108 C C . TYR A 1 762 ? 15.539 26.201 -14.461 1.00 93.75 762 TYR A C 1
ATOM 6110 O O . TYR A 1 762 ? 15.496 27.380 -14.823 1.00 93.75 762 TYR A O 1
ATOM 6118 N N . PHE A 1 763 ? 16.412 25.324 -14.955 1.00 90.44 763 PHE A N 1
ATOM 6119 C CA . PHE A 1 763 ? 17.387 25.609 -16.005 1.00 90.44 763 PHE A CA 1
ATOM 6120 C C . PHE A 1 763 ? 17.395 24.507 -17.073 1.00 90.44 763 PHE A C 1
ATOM 6122 O O . PHE A 1 763 ? 17.198 23.326 -16.789 1.00 90.44 763 PHE A O 1
ATOM 6129 N N . ASP A 1 764 ? 17.620 24.905 -18.327 1.00 87.69 764 ASP A N 1
ATOM 6130 C CA . ASP A 1 764 ? 17.741 23.972 -19.449 1.00 87.69 764 ASP A CA 1
ATOM 6131 C C . ASP A 1 764 ? 19.195 23.496 -19.585 1.00 87.69 764 ASP A C 1
ATOM 6133 O O . ASP A 1 764 ? 20.067 24.218 -20.083 1.00 87.69 764 ASP A O 1
ATOM 6137 N N . ASP A 1 765 ? 19.431 22.256 -19.155 1.00 81.00 765 ASP A N 1
ATOM 6138 C CA . ASP A 1 765 ? 20.721 21.557 -19.188 1.00 81.00 765 ASP A CA 1
ATOM 6139 C C . ASP A 1 765 ? 21.356 21.477 -20.592 1.00 81.00 765 ASP A C 1
ATOM 6141 O O . ASP A 1 765 ? 22.565 21.275 -20.723 1.00 81.00 765 ASP A O 1
ATOM 6145 N N . LEU A 1 766 ? 20.572 21.627 -21.668 1.00 81.38 766 LEU A N 1
ATOM 6146 C CA . LEU A 1 766 ? 21.065 21.528 -23.046 1.00 81.38 766 LEU A CA 1
ATOM 6147 C C . LEU A 1 766 ? 21.499 22.876 -23.636 1.00 81.38 766 LEU A C 1
ATOM 6149 O O . LEU A 1 766 ? 22.180 22.881 -24.667 1.00 81.38 766 LEU A O 1
ATOM 6153 N N . THR A 1 767 ? 21.104 23.999 -23.025 1.00 71.00 767 THR A N 1
ATOM 6154 C CA . THR A 1 767 ? 21.357 25.358 -23.541 1.00 71.00 767 THR A CA 1
ATOM 6155 C C . THR A 1 767 ? 22.062 26.296 -22.545 1.00 71.00 767 THR A C 1
ATOM 6157 O O . THR A 1 767 ? 22.580 27.331 -22.970 1.00 71.00 767 THR A O 1
ATOM 6160 N N . GLY A 1 768 ? 22.147 25.936 -21.255 1.00 50.97 768 GLY A N 1
ATOM 6161 C CA . GLY A 1 768 ? 22.840 26.677 -20.187 1.00 50.97 768 GLY A CA 1
ATOM 6162 C C . GLY A 1 768 ? 24.283 26.216 -19.900 1.00 50.97 768 GLY A C 1
ATOM 6163 O O . GLY A 1 768 ? 24.671 25.094 -20.208 1.00 50.97 768 GLY A O 1
ATOM 6164 N N . GLY A 1 769 ? 25.111 27.103 -19.327 1.00 48.66 769 GLY A N 1
ATOM 6165 C CA . GLY A 1 769 ? 26.496 26.809 -18.919 1.00 48.66 769 GLY A CA 1
ATOM 6166 C C . GLY A 1 769 ? 26.609 25.957 -17.642 1.00 48.66 769 GLY A C 1
ATOM 6167 O O . GLY A 1 769 ? 25.689 25.943 -16.837 1.00 48.66 769 GLY A O 1
ATOM 6168 N N . SER A 1 770 ? 27.755 25.268 -17.507 1.00 45.66 770 SER A N 1
ATOM 6169 C CA . SER A 1 770 ? 28.195 24.341 -16.436 1.00 45.66 770 SER A CA 1
ATOM 6170 C C . SER A 1 770 ? 27.102 23.761 -15.524 1.00 45.66 770 SER A C 1
ATOM 6172 O O . SER A 1 770 ? 26.759 24.355 -14.503 1.00 45.66 770 SER A O 1
ATOM 6174 N N . VAL A 1 771 ? 26.654 22.546 -15.855 1.00 54.81 771 VAL A N 1
ATOM 6175 C CA . VAL A 1 771 ? 25.862 21.674 -14.973 1.00 54.81 771 VAL A CA 1
ATOM 6176 C C . VAL A 1 771 ? 26.640 21.452 -13.664 1.00 54.81 771 VAL A C 1
ATOM 6178 O O . VAL A 1 771 ? 27.814 21.068 -13.739 1.00 54.81 771 VAL A O 1
ATOM 6181 N N . PRO A 1 772 ? 26.050 21.687 -12.476 1.00 55.03 772 PRO A N 1
ATOM 6182 C CA . PRO A 1 772 ? 26.677 21.309 -11.214 1.00 55.03 772 PRO A CA 1
ATOM 6183 C C . PRO A 1 772 ? 26.987 19.804 -11.238 1.00 55.03 772 PRO A C 1
ATOM 6185 O O . PRO A 1 772 ? 26.091 19.022 -11.563 1.00 55.03 772 PRO A O 1
ATOM 6188 N N . PRO A 1 773 ? 28.229 19.372 -10.958 1.00 56.94 773 PRO A N 1
ATOM 6189 C CA . PRO A 1 773 ? 28.558 17.953 -10.978 1.00 56.94 773 PRO A CA 1
ATOM 6190 C C . PRO A 1 773 ? 27.714 17.209 -9.937 1.00 56.94 773 PRO A C 1
ATOM 6192 O O . PRO A 1 773 ? 27.548 17.690 -8.814 1.00 56.94 773 PRO A O 1
ATOM 6195 N N . ASP A 1 774 ? 27.198 16.032 -10.302 1.00 67.12 774 ASP A N 1
ATOM 6196 C CA . ASP A 1 774 ? 26.615 15.117 -9.318 1.00 67.12 774 ASP A CA 1
ATOM 6197 C C . ASP A 1 774 ? 27.682 14.761 -8.263 1.00 67.12 774 ASP A C 1
ATOM 6199 O O . ASP A 1 774 ? 28.885 14.792 -8.568 1.00 67.12 774 ASP A O 1
ATOM 6203 N N . PRO A 1 775 ? 27.283 14.382 -7.033 1.00 61.56 775 PRO A N 1
ATOM 6204 C CA . PRO A 1 775 ? 28.210 13.771 -6.092 1.00 61.56 775 PRO A CA 1
ATOM 6205 C C . PRO A 1 775 ? 28.922 12.616 -6.800 1.00 61.56 775 PRO A C 1
ATOM 6207 O O . PRO A 1 775 ? 28.271 11.753 -7.389 1.00 61.56 775 PRO A O 1
ATOM 6210 N N . THR A 1 776 ? 30.257 12.628 -6.806 1.00 41.31 776 THR A N 1
ATOM 6211 C CA . THR A 1 776 ? 31.067 11.644 -7.532 1.00 41.31 776 THR A CA 1
ATOM 6212 C C . THR A 1 776 ? 30.671 10.227 -7.123 1.00 41.31 776 THR A C 1
ATOM 6214 O O . THR A 1 776 ? 31.081 9.742 -6.069 1.00 41.31 776 THR A O 1
ATOM 6217 N N . THR A 1 777 ? 29.892 9.560 -7.972 1.00 37.91 777 THR A N 1
ATOM 6218 C CA . THR A 1 777 ? 29.799 8.102 -7.987 1.00 37.91 777 THR A CA 1
ATOM 6219 C C . THR A 1 777 ? 31.067 7.633 -8.702 1.00 37.91 777 THR A C 1
ATOM 6221 O O . THR A 1 777 ? 31.385 8.204 -9.749 1.00 37.91 777 THR A O 1
ATOM 6224 N N . PRO A 1 778 ? 31.856 6.692 -8.155 1.00 32.56 778 PRO A N 1
ATOM 6225 C CA . PRO A 1 778 ? 33.079 6.253 -8.816 1.00 32.56 778 PRO A CA 1
ATOM 6226 C C . PRO A 1 778 ? 32.745 5.772 -10.231 1.00 32.56 778 PRO A C 1
ATOM 6228 O O . PRO A 1 778 ? 31.892 4.902 -10.406 1.00 32.56 778 PRO A O 1
ATOM 6231 N N . GLU A 1 779 ? 33.397 6.358 -11.240 1.00 32.53 779 GLU A N 1
ATOM 6232 C CA . GLU A 1 779 ? 33.330 5.834 -12.602 1.00 32.53 779 GLU A CA 1
ATOM 6233 C C . GLU A 1 779 ? 33.747 4.354 -12.569 1.00 32.53 779 GLU A C 1
ATOM 6235 O O . GLU A 1 779 ? 34.745 4.018 -11.913 1.00 32.53 779 GLU A O 1
ATOM 6240 N N . PRO A 1 780 ? 33.019 3.451 -13.250 1.00 32.47 780 PRO A N 1
ATOM 6241 C CA . PRO A 1 780 ? 33.431 2.064 -13.343 1.00 32.47 780 PRO A CA 1
ATOM 6242 C C . PRO A 1 780 ? 34.785 2.033 -14.047 1.00 32.47 780 PRO A C 1
ATOM 6244 O O . PRO A 1 780 ? 34.906 2.324 -15.237 1.00 32.47 780 PRO A O 1
ATOM 6247 N N . THR A 1 781 ? 35.828 1.703 -13.294 1.00 30.56 781 THR A N 1
ATOM 6248 C CA . THR A 1 781 ? 37.162 1.529 -13.848 1.00 30.56 781 THR A CA 1
ATOM 6249 C C . THR A 1 781 ? 37.115 0.268 -14.700 1.00 30.56 781 THR A C 1
ATOM 6251 O O . THR A 1 781 ? 37.024 -0.844 -14.186 1.00 30.56 781 THR A O 1
ATOM 6254 N N . THR A 1 782 ? 37.158 0.428 -16.020 1.00 34.59 782 THR A N 1
ATOM 6255 C CA . THR A 1 782 ? 37.495 -0.654 -16.948 1.00 34.59 782 THR A CA 1
ATOM 6256 C C . THR A 1 782 ? 38.938 -1.078 -16.688 1.00 34.59 782 THR A C 1
ATOM 6258 O O . THR A 1 782 ? 39.862 -0.596 -17.337 1.00 34.59 782 THR A O 1
ATOM 6261 N N . ALA A 1 783 ? 39.145 -1.948 -15.705 1.00 30.72 783 ALA A N 1
ATOM 6262 C CA . ALA A 1 783 ? 40.354 -2.747 -15.617 1.00 30.72 783 ALA A CA 1
ATOM 6263 C C . ALA A 1 783 ? 40.144 -3.999 -16.479 1.00 30.72 783 ALA A C 1
ATOM 6265 O O . ALA A 1 783 ? 39.224 -4.781 -16.237 1.00 30.72 783 ALA A O 1
ATOM 6266 N N . GLU A 1 784 ? 40.974 -4.168 -17.510 1.00 31.78 784 GLU A N 1
ATOM 6267 C CA . GLU A 1 784 ? 41.081 -5.439 -18.229 1.00 31.78 784 GLU A CA 1
ATOM 6268 C C . GLU A 1 784 ? 41.446 -6.556 -17.234 1.00 31.78 784 GLU A C 1
ATOM 6270 O O . GLU A 1 784 ? 42.306 -6.347 -16.372 1.00 31.78 784 GLU A O 1
ATOM 6275 N N . PRO A 1 785 ? 40.819 -7.743 -17.320 1.00 31.27 785 PRO A N 1
ATOM 6276 C CA . PRO A 1 785 ? 41.139 -8.844 -16.426 1.00 31.27 785 PRO A CA 1
ATOM 6277 C C . PRO A 1 785 ? 42.550 -9.358 -16.732 1.00 31.27 785 PRO A C 1
ATOM 6279 O O . PRO A 1 785 ? 42.800 -9.947 -17.783 1.00 31.27 785 PRO A O 1
ATOM 6282 N N . THR A 1 786 ? 43.482 -9.157 -15.803 1.00 34.41 786 THR A N 1
ATOM 6283 C CA . THR A 1 786 ? 44.773 -9.845 -15.807 1.00 34.41 786 THR A CA 1
ATOM 6284 C C . THR A 1 786 ? 44.619 -11.224 -15.174 1.00 34.41 786 THR A C 1
ATOM 6286 O O . THR A 1 786 ? 44.288 -11.367 -13.999 1.00 34.41 786 THR A O 1
ATOM 6289 N N . THR A 1 787 ? 44.861 -12.259 -15.973 1.00 30.27 787 THR A N 1
ATOM 6290 C CA . THR A 1 787 ? 44.941 -13.659 -15.547 1.00 30.27 787 THR A CA 1
ATOM 6291 C C . THR A 1 787 ? 46.161 -13.861 -14.635 1.00 30.27 787 THR A C 1
ATOM 6293 O O . THR A 1 787 ? 47.275 -13.589 -15.087 1.00 30.27 787 THR A O 1
ATOM 6296 N N . PRO A 1 788 ? 46.024 -14.358 -13.392 1.00 32.69 788 PRO A N 1
ATOM 6297 C CA . PRO A 1 788 ? 47.172 -14.829 -12.631 1.00 32.69 788 PRO A CA 1
ATOM 6298 C C . PRO A 1 788 ? 47.507 -16.283 -13.006 1.00 32.69 788 PRO A C 1
ATOM 6300 O O . PRO A 1 788 ? 46.626 -17.142 -13.074 1.00 32.69 788 PRO A O 1
ATOM 6303 N N . GLU A 1 789 ? 48.791 -16.550 -13.260 1.00 31.50 789 GLU A N 1
ATOM 6304 C CA . GLU A 1 789 ? 49.349 -17.902 -13.398 1.00 31.50 789 GLU A CA 1
ATOM 6305 C C . GLU A 1 789 ? 49.196 -18.710 -12.091 1.00 31.50 789 GLU A C 1
ATOM 6307 O O . GLU A 1 789 ? 49.279 -18.138 -11.000 1.00 31.50 789 GLU A O 1
ATOM 6312 N N . PRO A 1 790 ? 49.006 -20.041 -12.167 1.00 31.91 790 PRO A N 1
ATOM 6313 C CA . PRO A 1 790 ? 48.832 -20.882 -10.991 1.00 31.91 790 PRO A CA 1
ATOM 6314 C C . PRO A 1 790 ? 50.177 -21.188 -10.318 1.00 31.91 790 PRO A C 1
ATOM 6316 O O . PRO A 1 790 ? 51.084 -21.743 -10.938 1.00 31.91 790 PRO A O 1
ATOM 6319 N N . THR A 1 791 ? 50.283 -20.908 -9.019 1.00 31.47 791 THR A N 1
ATOM 6320 C CA . THR A 1 791 ? 51.357 -21.428 -8.164 1.00 31.47 791 THR A CA 1
ATOM 6321 C C . THR A 1 791 ? 50.925 -22.739 -7.514 1.00 31.47 791 THR A C 1
ATOM 6323 O O . THR A 1 791 ? 49.953 -22.803 -6.764 1.00 31.47 791 THR A O 1
ATOM 6326 N N . THR A 1 792 ? 51.679 -23.794 -7.802 1.00 33.28 792 THR A N 1
ATOM 6327 C CA . THR A 1 792 ? 51.557 -25.131 -7.217 1.00 33.28 792 THR A CA 1
ATOM 6328 C C . THR A 1 792 ? 52.081 -25.131 -5.778 1.00 33.28 792 THR A C 1
ATOM 6330 O O . THR A 1 792 ? 53.219 -24.725 -5.543 1.00 33.28 792 THR A O 1
ATOM 6333 N N . ALA A 1 793 ? 51.297 -25.639 -4.826 1.00 31.73 793 ALA A N 1
ATOM 6334 C CA . ALA A 1 793 ? 51.776 -26.027 -3.499 1.00 31.73 793 ALA A CA 1
ATOM 6335 C C . ALA A 1 793 ? 51.340 -27.472 -3.202 1.00 31.73 793 ALA A C 1
ATOM 6337 O O . ALA A 1 793 ? 50.186 -27.836 -3.423 1.00 31.73 793 ALA A O 1
ATOM 6338 N N . GLU A 1 794 ? 52.297 -28.295 -2.767 1.00 30.64 794 GLU A N 1
ATOM 6339 C CA . GLU A 1 794 ? 52.130 -29.715 -2.430 1.00 30.64 794 GLU A CA 1
ATOM 6340 C C . GLU A 1 794 ? 51.305 -29.928 -1.142 1.00 30.64 794 GLU A C 1
ATOM 6342 O O . GLU A 1 794 ? 51.331 -29.075 -0.251 1.00 30.64 794 GLU A O 1
ATOM 6347 N N . PRO A 1 795 ? 50.601 -31.069 -1.003 1.00 32.12 795 PRO A N 1
ATOM 6348 C CA . PRO A 1 795 ? 49.777 -31.363 0.163 1.00 32.12 795 PRO A CA 1
ATOM 6349 C C . PRO A 1 795 ? 50.586 -32.024 1.289 1.00 32.12 795 PRO A C 1
ATOM 6351 O O . PRO A 1 795 ? 51.312 -32.992 1.064 1.00 32.12 795 PRO A O 1
ATOM 6354 N N . THR A 1 796 ? 50.390 -31.561 2.525 1.00 30.91 796 THR A N 1
ATOM 6355 C CA . THR A 1 796 ? 50.851 -32.251 3.738 1.00 30.91 796 THR A CA 1
ATOM 6356 C C . THR A 1 796 ? 49.711 -33.053 4.360 1.00 30.91 796 THR A C 1
ATOM 6358 O O . THR A 1 796 ? 48.648 -32.522 4.673 1.00 30.91 796 THR A O 1
ATOM 6361 N N . THR A 1 797 ? 49.953 -34.346 4.544 1.00 33.38 797 THR A N 1
ATOM 6362 C CA . THR A 1 797 ? 49.069 -35.331 5.174 1.00 33.38 797 THR A CA 1
ATOM 6363 C C . THR A 1 797 ? 49.134 -35.227 6.702 1.00 33.38 797 THR A C 1
ATOM 6365 O O . THR A 1 797 ? 50.228 -35.191 7.263 1.00 33.38 797 THR A O 1
ATOM 6368 N N . ALA A 1 798 ? 47.985 -35.260 7.382 1.00 30.17 798 ALA A N 1
ATOM 6369 C CA . ALA A 1 798 ? 47.890 -35.562 8.812 1.00 30.17 798 ALA A CA 1
ATOM 6370 C C . ALA A 1 798 ? 46.727 -36.544 9.056 1.00 30.17 798 ALA A C 1
ATOM 6372 O O . ALA A 1 798 ? 45.655 -36.400 8.470 1.00 30.17 798 ALA A O 1
ATOM 6373 N N . GLU A 1 799 ? 46.996 -37.575 9.859 1.00 30.73 799 GLU A N 1
ATOM 6374 C CA . GLU A 1 799 ? 46.128 -38.723 10.166 1.00 30.73 799 GLU A CA 1
ATOM 6375 C C . GLU A 1 799 ? 44.936 -38.375 11.085 1.00 30.73 799 GLU A C 1
ATOM 6377 O O . GLU A 1 799 ? 45.009 -37.406 11.843 1.00 30.73 799 GLU A O 1
ATOM 6382 N N . PRO A 1 800 ? 43.851 -39.180 11.075 1.00 32.03 800 PRO A N 1
ATOM 6383 C CA . PRO A 1 800 ? 42.693 -38.976 11.935 1.00 32.03 800 PRO A CA 1
ATOM 6384 C C . PRO A 1 800 ? 42.851 -39.693 13.285 1.00 32.03 800 PRO A C 1
ATOM 6386 O O . PRO A 1 800 ? 43.104 -40.896 13.339 1.00 32.03 800 PRO A O 1
ATOM 6389 N N . THR A 1 801 ? 42.616 -38.979 14.384 1.00 29.38 801 THR A N 1
ATOM 6390 C CA . THR A 1 801 ? 42.351 -39.578 15.700 1.00 29.38 801 THR A CA 1
ATOM 6391 C C . THR A 1 801 ? 40.852 -39.782 15.893 1.00 29.38 801 THR A C 1
ATOM 6393 O O . THR A 1 801 ? 40.069 -38.836 15.831 1.00 29.38 801 THR A O 1
ATOM 6396 N N . THR A 1 802 ? 40.470 -41.034 16.125 1.00 33.31 802 THR A N 1
ATOM 6397 C CA . THR A 1 802 ? 39.166 -41.482 16.622 1.00 33.31 802 THR A CA 1
ATOM 6398 C C . THR A 1 802 ? 39.094 -41.309 18.137 1.00 33.31 802 THR A C 1
ATOM 6400 O O . THR A 1 802 ? 39.984 -41.813 18.816 1.00 33.31 802 THR A O 1
ATOM 6403 N N . ASP A 1 803 ? 38.024 -40.702 18.655 1.00 29.75 803 ASP A N 1
ATOM 6404 C CA . ASP A 1 803 ? 37.637 -40.839 20.064 1.00 29.75 803 ASP A CA 1
ATOM 6405 C C . ASP A 1 803 ? 36.154 -41.221 20.178 1.00 29.75 803 ASP A C 1
ATOM 6407 O O . ASP A 1 803 ? 35.286 -40.677 19.492 1.00 29.75 803 ASP A O 1
ATOM 6411 N N . GLU A 1 804 ? 35.911 -42.229 21.016 1.00 28.09 804 GLU A N 1
ATOM 6412 C CA . GLU A 1 804 ? 34.632 -42.876 21.302 1.00 28.09 804 GLU A CA 1
ATOM 6413 C C . GLU A 1 804 ? 33.695 -41.983 22.130 1.00 28.09 804 GLU A C 1
ATOM 6415 O O . GLU A 1 804 ? 34.104 -41.315 23.079 1.00 28.09 804 GLU A O 1
ATOM 6420 N N . SER A 1 805 ? 32.398 -42.038 21.823 1.00 29.20 805 SER A N 1
ATOM 6421 C CA . SER A 1 805 ? 31.331 -41.438 22.627 1.00 29.20 805 SER A CA 1
ATOM 6422 C C . SER A 1 805 ? 30.796 -42.426 23.671 1.00 29.20 805 SER A C 1
ATOM 6424 O O . SER A 1 805 ? 30.209 -43.451 23.317 1.00 29.20 805 SER A O 1
ATOM 6426 N N . THR A 1 806 ? 30.927 -42.090 24.953 1.00 29.73 806 THR A N 1
ATOM 6427 C CA . THR A 1 806 ? 30.274 -42.775 26.084 1.00 29.73 806 THR A CA 1
ATOM 6428 C C . THR A 1 806 ? 28.865 -42.202 26.316 1.00 29.73 806 THR A C 1
ATOM 6430 O O . THR A 1 806 ? 28.710 -40.980 26.258 1.00 29.73 806 THR A O 1
ATOM 6433 N N . PRO A 1 807 ? 27.831 -43.012 26.621 1.00 31.11 807 PRO A N 1
ATOM 6434 C CA . PRO A 1 807 ? 26.498 -42.503 26.933 1.00 31.11 807 PRO A CA 1
ATOM 6435 C C . PRO A 1 807 ? 26.364 -42.194 28.433 1.00 31.11 807 PRO A C 1
ATOM 6437 O O . PRO A 1 807 ? 26.731 -43.016 29.273 1.00 31.11 807 PRO A O 1
ATOM 6440 N N . ALA A 1 808 ? 25.808 -41.030 28.772 1.00 27.75 808 ALA A N 1
ATOM 6441 C CA . ALA A 1 808 ? 25.369 -40.701 30.128 1.00 27.75 808 ALA A CA 1
ATOM 6442 C C . ALA A 1 808 ? 23.842 -40.514 30.152 1.00 27.75 808 ALA A C 1
ATOM 6444 O O . ALA A 1 808 ? 23.276 -39.837 29.294 1.00 27.75 808 ALA A O 1
ATOM 6445 N N . GLU A 1 809 ? 23.200 -41.167 31.121 1.00 27.23 809 GLU A N 1
ATOM 6446 C CA . GLU A 1 809 ? 21.759 -41.153 31.401 1.00 27.23 809 GLU A CA 1
ATOM 6447 C C . GLU A 1 809 ? 21.229 -39.760 31.803 1.00 27.23 809 GLU A C 1
ATOM 6449 O O . GLU A 1 809 ? 21.976 -38.953 32.362 1.00 27.23 809 GLU A O 1
ATOM 6454 N N . PRO A 1 810 ? 19.929 -39.478 31.579 1.00 27.94 810 PRO A N 1
ATOM 6455 C CA . PRO A 1 810 ? 19.321 -38.199 31.917 1.00 27.94 810 PRO A CA 1
ATOM 6456 C C . PRO A 1 810 ? 18.880 -38.159 33.387 1.00 27.94 810 PRO A C 1
ATOM 6458 O O . PRO A 1 810 ? 18.104 -38.995 33.850 1.00 27.94 810 PRO A O 1
ATOM 6461 N N . THR A 1 811 ? 19.317 -37.137 34.119 1.00 27.09 811 THR A N 1
ATOM 6462 C CA . THR A 1 811 ? 18.761 -36.782 35.428 1.00 27.09 811 THR A CA 1
ATOM 6463 C C . THR A 1 811 ? 17.480 -35.968 35.250 1.00 27.09 811 THR A C 1
ATOM 6465 O O . THR A 1 811 ? 17.491 -34.858 34.725 1.00 27.09 811 THR A O 1
ATOM 6468 N N . THR A 1 812 ? 16.367 -36.518 35.728 1.00 30.00 812 THR A N 1
ATOM 6469 C CA . THR A 1 812 ? 15.096 -35.823 35.969 1.00 30.00 812 THR A CA 1
ATOM 6470 C C . THR A 1 812 ? 15.247 -34.759 37.058 1.00 30.00 812 THR A C 1
ATOM 6472 O O . THR A 1 812 ? 15.629 -35.084 38.183 1.00 30.00 812 THR A O 1
ATOM 6475 N N . ALA A 1 813 ? 14.870 -33.519 36.746 1.00 26.27 813 ALA A N 1
ATOM 6476 C CA . ALA A 1 813 ? 14.522 -32.492 37.723 1.00 26.27 813 ALA A CA 1
ATOM 6477 C C . ALA A 1 813 ? 13.084 -32.020 37.444 1.00 26.27 813 ALA A C 1
ATOM 6479 O O . ALA A 1 813 ? 12.726 -31.766 36.294 1.00 26.27 813 ALA A O 1
ATOM 6480 N N . GLU A 1 814 ? 12.258 -31.975 38.490 1.00 25.56 814 GLU A N 1
ATOM 6481 C CA . GLU A 1 814 ? 10.863 -31.522 38.447 1.00 25.56 814 GLU A CA 1
ATOM 6482 C C . GLU A 1 814 ? 10.760 -30.039 38.035 1.00 25.56 814 GLU A C 1
ATOM 6484 O O . GLU A 1 814 ? 11.599 -29.232 38.446 1.00 25.56 814 GLU A O 1
ATOM 6489 N N . PRO A 1 815 ? 9.732 -29.646 37.259 1.00 25.45 815 PRO A N 1
ATOM 6490 C CA . PRO A 1 815 ? 9.536 -28.259 36.871 1.00 25.45 815 PRO A CA 1
ATOM 6491 C C . PRO A 1 815 ? 8.925 -27.461 38.028 1.00 25.45 815 PRO A C 1
ATOM 6493 O O . PRO A 1 815 ? 7.835 -27.764 38.514 1.00 25.45 815 PRO A O 1
ATOM 6496 N N . THR A 1 816 ? 9.605 -26.395 38.444 1.00 25.47 816 THR A N 1
ATOM 6497 C CA . THR A 1 816 ? 8.998 -25.327 39.242 1.00 25.47 816 THR A CA 1
ATOM 6498 C C . THR A 1 816 ? 7.941 -24.609 38.411 1.00 25.47 816 THR A C 1
ATOM 6500 O O . THR A 1 816 ? 8.240 -24.028 37.370 1.00 25.47 816 THR A O 1
ATOM 6503 N N . THR A 1 817 ? 6.703 -24.641 38.897 1.00 27.38 817 THR A N 1
ATOM 6504 C CA . THR A 1 817 ? 5.578 -23.829 38.433 1.00 27.38 817 THR A CA 1
ATOM 6505 C C . THR A 1 817 ? 5.888 -22.344 38.607 1.00 27.38 817 THR A C 1
ATOM 6507 O O . THR A 1 817 ? 5.923 -21.850 39.734 1.00 27.38 817 THR A O 1
ATOM 6510 N N . ALA A 1 818 ? 6.079 -21.641 37.496 1.00 23.20 818 ALA A N 1
ATOM 6511 C CA . ALA A 1 818 ? 5.888 -20.202 37.403 1.00 23.20 818 ALA A CA 1
ATOM 6512 C C . ALA A 1 818 ? 4.747 -19.968 36.406 1.00 23.20 818 ALA A C 1
ATOM 6514 O O . ALA A 1 818 ? 4.817 -20.423 35.264 1.00 23.20 818 ALA A O 1
ATOM 6515 N N . GLU A 1 819 ? 3.670 -19.335 36.868 1.00 21.86 819 GLU A N 1
ATOM 6516 C CA . GLU A 1 819 ? 2.599 -18.839 36.004 1.00 21.86 819 GLU A CA 1
ATOM 6517 C C . GLU A 1 819 ? 3.189 -17.810 35.025 1.00 21.86 819 GLU A C 1
ATOM 6519 O O . GLU A 1 819 ? 3.878 -16.888 35.469 1.00 21.86 819 GLU A O 1
ATOM 6524 N N . PRO A 1 820 ? 2.952 -17.928 33.708 1.00 21.89 820 PRO A N 1
ATOM 6525 C CA . PRO A 1 820 ? 3.234 -16.836 32.797 1.00 21.89 820 PRO A CA 1
ATOM 6526 C C . PRO A 1 820 ? 2.144 -15.776 32.969 1.00 21.89 820 PRO A C 1
ATOM 6528 O O . PRO A 1 820 ? 0.973 -16.026 32.677 1.00 21.89 820 PRO A O 1
ATOM 6531 N N . GLU A 1 821 ? 2.527 -14.588 33.436 1.00 21.75 821 GLU A N 1
ATOM 6532 C CA . GLU A 1 821 ? 1.689 -13.400 33.293 1.00 21.75 821 GLU A CA 1
ATOM 6533 C C . GLU A 1 821 ? 1.462 -13.092 31.799 1.00 21.75 821 GLU A C 1
ATOM 6535 O O . GLU A 1 821 ? 2.375 -13.267 30.983 1.00 21.75 821 GLU A O 1
ATOM 6540 N N . PRO A 1 822 ? 0.263 -12.624 31.406 1.00 21.62 822 PRO A N 1
ATOM 6541 C CA . PRO A 1 822 ? -0.044 -12.299 30.022 1.00 21.62 822 PRO A CA 1
ATOM 6542 C C . PRO A 1 822 ? 0.624 -10.971 29.642 1.00 21.62 822 PRO A C 1
ATOM 6544 O O . PRO A 1 822 ? 0.033 -9.898 29.745 1.00 21.62 822 PRO A O 1
ATOM 6547 N N . GLY A 1 823 ? 1.877 -11.045 29.193 1.00 21.58 823 GLY A N 1
ATOM 6548 C CA . GLY A 1 823 ? 2.571 -9.937 28.545 1.00 21.58 823 GLY A CA 1
ATOM 6549 C C . GLY A 1 823 ? 1.899 -9.591 27.215 1.00 21.58 823 GLY A C 1
ATOM 6550 O O . GLY A 1 823 ? 1.805 -10.418 26.309 1.00 21.58 823 GLY A O 1
ATOM 6551 N N . SER A 1 824 ? 1.406 -8.360 27.108 1.00 24.95 824 SER A N 1
ATOM 6552 C CA . SER A 1 824 ? 0.712 -7.806 25.947 1.00 24.95 824 SER A CA 1
ATOM 6553 C C . SER A 1 824 ? 1.648 -7.626 24.745 1.00 24.95 824 SER A C 1
ATOM 6555 O O . SER A 1 824 ? 2.186 -6.544 24.513 1.00 24.95 824 SER A O 1
ATOM 6557 N N . ALA A 1 825 ? 1.826 -8.673 23.948 1.00 23.27 825 ALA A N 1
ATOM 6558 C CA . ALA A 1 825 ? 2.503 -8.609 22.659 1.00 23.27 825 ALA A CA 1
ATOM 6559 C C . ALA A 1 825 ? 1.473 -8.390 21.532 1.00 23.27 825 ALA A C 1
ATOM 6561 O O . ALA A 1 825 ? 1.039 -9.325 20.864 1.00 23.27 825 ALA A O 1
ATOM 6562 N N . ASN A 1 826 ? 1.076 -7.133 21.304 1.00 29.16 826 ASN A N 1
ATOM 6563 C CA . ASN A 1 826 ? 0.303 -6.709 20.123 1.00 29.16 826 ASN A CA 1
ATOM 6564 C C . ASN A 1 826 ? 1.201 -6.677 18.863 1.00 29.16 826 ASN A C 1
ATOM 6566 O O . ASN A 1 826 ? 1.405 -5.630 18.249 1.00 29.16 826 ASN A O 1
ATOM 6570 N N . ILE A 1 827 ? 1.775 -7.821 18.483 1.00 30.44 827 ILE A N 1
ATOM 6571 C CA . ILE A 1 827 ? 2.786 -7.919 17.412 1.00 30.44 827 ILE A CA 1
ATOM 6572 C C . ILE A 1 827 ? 2.145 -8.223 16.041 1.00 30.44 827 ILE A C 1
ATOM 6574 O O . ILE A 1 827 ? 2.636 -7.759 15.017 1.00 30.44 827 ILE A O 1
ATOM 6578 N N . ALA A 1 828 ? 0.953 -8.833 16.001 1.00 24.00 828 ALA A N 1
ATOM 6579 C CA . ALA A 1 828 ? 0.202 -9.075 14.756 1.00 24.00 828 ALA A CA 1
ATOM 6580 C C . ALA A 1 828 ? -0.385 -7.801 14.097 1.00 24.00 828 ALA A C 1
ATOM 6582 O O . ALA A 1 828 ? -0.999 -7.868 13.035 1.00 24.00 828 ALA A O 1
ATOM 6583 N N . SER A 1 829 ? -0.193 -6.623 14.705 1.00 27.75 829 SER A N 1
ATOM 6584 C CA . SER A 1 829 ? -0.642 -5.342 14.143 1.00 27.75 829 SER A CA 1
ATOM 6585 C C . SER A 1 829 ? 0.203 -4.874 12.945 1.00 27.75 829 SER A C 1
ATOM 6587 O O . SER A 1 829 ? -0.271 -4.061 12.153 1.00 27.75 829 SER A O 1
ATOM 6589 N N . LEU A 1 830 ? 1.421 -5.406 12.763 1.00 27.12 830 LEU A N 1
ATOM 6590 C CA . LEU A 1 830 ? 2.434 -4.895 11.829 1.00 27.12 830 LEU A CA 1
ATOM 6591 C C . LEU A 1 830 ? 2.082 -5.023 10.332 1.00 27.12 830 LEU A C 1
ATOM 6593 O O . LEU A 1 830 ? 2.445 -4.119 9.573 1.00 27.12 830 LEU A O 1
ATOM 6597 N N . SER A 1 831 ? 1.343 -6.055 9.900 1.00 31.48 831 SER A N 1
ATOM 6598 C CA . SER A 1 831 ? 1.102 -6.325 8.463 1.00 31.48 831 SER A CA 1
ATOM 6599 C C . SER A 1 831 ? 0.024 -5.433 7.826 1.00 31.48 831 SER A C 1
ATOM 6601 O O . SER A 1 831 ? 0.081 -5.104 6.640 1.00 31.48 831 SER A O 1
ATOM 6603 N N . PHE A 1 832 ? -0.941 -4.967 8.626 1.00 30.94 832 PHE A N 1
ATOM 6604 C CA . PHE A 1 832 ? -1.978 -4.028 8.189 1.00 30.94 832 PHE A CA 1
ATOM 6605 C C . PHE A 1 832 ? -1.638 -2.574 8.512 1.00 30.94 832 PHE A C 1
ATOM 6607 O O . PHE A 1 832 ? -1.988 -1.680 7.728 1.00 30.94 832 PHE A O 1
ATOM 6614 N N . PHE A 1 833 ? -0.919 -2.330 9.618 1.00 30.70 833 PHE A N 1
ATOM 6615 C CA . PHE A 1 833 ? -0.472 -0.987 9.978 1.00 30.70 833 PHE A CA 1
ATOM 6616 C C . PHE A 1 833 ? 0.484 -0.421 8.944 1.00 30.70 833 PHE A C 1
ATOM 6618 O O . PHE A 1 833 ? 0.330 0.738 8.579 1.00 30.70 833 PHE A O 1
ATOM 6625 N N . THR A 1 834 ? 1.392 -1.218 8.378 1.00 29.64 834 THR A N 1
ATOM 6626 C CA . THR A 1 834 ? 2.282 -0.707 7.332 1.00 29.64 834 THR A CA 1
ATOM 6627 C C . THR A 1 834 ? 1.517 -0.194 6.118 1.00 29.64 834 THR A C 1
ATOM 6629 O O . THR A 1 834 ? 1.990 0.755 5.536 1.00 29.64 834 THR A O 1
ATOM 6632 N N . LEU A 1 835 ? 0.314 -0.638 5.741 1.00 30.47 835 LEU A N 1
ATOM 6633 C CA . LEU A 1 835 ? -0.371 0.005 4.602 1.00 30.47 835 LEU A CA 1
ATOM 6634 C C . LEU A 1 835 ? -1.168 1.261 4.997 1.00 30.47 835 LEU A C 1
ATOM 6636 O O . LEU A 1 835 ? -1.105 2.264 4.290 1.00 30.47 835 LEU A O 1
ATOM 6640 N N . LEU A 1 836 ? -1.899 1.230 6.120 1.00 29.42 836 LEU A N 1
ATOM 6641 C CA . LEU A 1 836 ? -2.712 2.370 6.573 1.00 29.42 836 LEU A CA 1
ATOM 6642 C C . LEU A 1 836 ? -1.822 3.526 7.043 1.00 29.42 836 LEU A C 1
ATOM 6644 O O . LEU A 1 836 ? -2.068 4.684 6.724 1.00 29.42 836 LEU A O 1
ATOM 6648 N N . VAL A 1 837 ? -0.752 3.180 7.754 1.00 31.17 837 VAL A N 1
ATOM 6649 C CA . VAL A 1 837 ? 0.238 4.110 8.273 1.00 31.17 837 VAL A CA 1
ATOM 6650 C C . VAL A 1 837 ? 1.311 4.402 7.242 1.00 31.17 837 VAL A C 1
ATOM 6652 O O . VAL A 1 837 ? 1.760 5.519 7.256 1.00 31.17 837 VAL A O 1
ATOM 6655 N N . THR A 1 838 ? 1.675 3.562 6.269 1.00 30.52 838 THR A N 1
ATOM 6656 C CA . THR A 1 838 ? 2.627 4.024 5.227 1.00 30.52 838 THR A CA 1
ATOM 6657 C C . THR A 1 838 ? 1.947 4.879 4.163 1.00 30.52 838 THR A C 1
ATOM 6659 O O . THR A 1 838 ? 2.577 5.817 3.706 1.00 30.52 838 THR A O 1
ATOM 6662 N N . LEU A 1 839 ? 0.663 4.686 3.821 1.00 29.56 839 LEU A N 1
ATOM 6663 C CA . LEU A 1 839 ? -0.049 5.676 2.993 1.00 29.56 839 LEU A CA 1
ATOM 6664 C C . LEU A 1 839 ? -0.332 6.965 3.771 1.00 29.56 839 LEU A C 1
ATOM 6666 O O . LEU A 1 839 ? -0.172 8.026 3.196 1.00 29.56 839 LEU A O 1
ATOM 6670 N N . ILE A 1 840 ? -0.683 6.918 5.063 1.00 30.91 840 ILE A N 1
ATOM 6671 C CA . ILE A 1 840 ? -0.916 8.144 5.849 1.00 30.91 840 ILE A CA 1
ATOM 6672 C C . ILE A 1 840 ? 0.401 8.804 6.308 1.00 30.91 840 ILE A C 1
ATOM 6674 O O . ILE A 1 840 ? 0.484 10.013 6.231 1.00 30.91 840 ILE A O 1
ATOM 6678 N N . ILE A 1 841 ? 1.457 8.074 6.685 1.00 31.00 841 ILE A N 1
ATOM 6679 C CA . ILE A 1 841 ? 2.792 8.606 7.062 1.00 31.00 841 ILE A CA 1
ATOM 6680 C C . ILE A 1 841 ? 3.637 8.977 5.842 1.00 31.00 841 ILE A C 1
ATOM 6682 O O . ILE A 1 841 ? 4.415 9.916 5.930 1.00 31.00 841 ILE A O 1
ATOM 6686 N N . ASN A 1 842 ? 3.496 8.323 4.682 1.00 27.70 842 ASN A N 1
ATOM 6687 C CA . ASN A 1 842 ? 4.118 8.859 3.463 1.00 27.70 842 ASN A CA 1
ATOM 6688 C C . ASN A 1 842 ? 3.287 9.997 2.847 1.00 27.70 842 ASN A C 1
ATOM 6690 O O . ASN A 1 842 ? 3.812 10.730 2.009 1.00 27.70 842 ASN A O 1
ATOM 6694 N N . MET A 1 843 ? 2.022 10.186 3.259 1.00 27.72 843 MET A N 1
ATOM 6695 C CA . MET A 1 843 ? 1.191 11.337 2.870 1.00 27.72 843 MET A CA 1
ATOM 6696 C C . MET A 1 843 ? 1.124 12.479 3.909 1.00 27.72 843 MET A C 1
ATOM 6698 O O . MET A 1 843 ? 0.599 13.539 3.556 1.00 27.72 843 MET A O 1
ATOM 6702 N N . VAL A 1 844 ? 1.681 12.317 5.120 1.00 26.59 844 VAL A N 1
ATOM 6703 C CA . VAL A 1 844 ? 1.704 13.314 6.218 1.00 26.59 844 VAL A CA 1
ATOM 6704 C C . VAL A 1 844 ? 3.118 13.604 6.708 1.00 26.59 844 VAL A C 1
ATOM 6706 O O . VAL A 1 844 ? 3.824 12.661 7.128 1.00 26.59 844 VAL A O 1
#

Mean predicted aligned error: 7.87 Å

Sequence (844 aa):
MATTQFQPGHARQAFPCYDEPGFKATFDIILVRDDSLISLSNMPIEATVPSTLYPQKKEDIYYTTPIMSTYLLAFIVADYKRIESGTNVNRPFHIYARGNVGNTGKYSLEVGEKLLTLMESYTQYDYYTMANKMEMKQAAIPDFSAGAMENWGLLTYREALILYDPENSNNFYKQRIANIISHEIAHMWFGNLVTCAWWDTLWLNEGFARYYQYYMTDKAEPHMGFKTRFIVEQLQMAMLSDSFSNAHALTNPAVSDPDSVSNHFSTITYAKGASILRMTEHLLGGDTYEKGLREYLKKREFNTAEPKDLFESLDAAANTDNSLADYDDMTIAKYFASWSEKAGHPLLTVHVDHASGRMTVVQTQFDVNSGVSSDNGLWHIPLTWTRAGNPEFENLKPSEFMSGPLKIINRGSTGREWVIFNKQQSGFYRVNYDATTWALLTQALRSHEREAIHEYNRAQIVDDVFVLARSNILSYTRALNILSFLEFEDKYAPWVAAITGFNFALRRLAHKTEEQQKLKDIIFKSSAAIIQRLGYTEASNADPLFMDNLLRMHLMTFLCNAGHAQCSQTGKEYFKAWRESGTRIPPNMRPWVYCEGLRTGDLADFDYFWNRYVDEDLSNEKVVMIGAAGCTGNTEALHKFLSVIVDPKPTEQSTELIRPQDYSAAISSAVTSNEYNTMKVLEWLKDNPSHLQNGNGVSLLRSAASRLLNEADILKVENWFASITSDEAIQAIKDGIATSNNNIKWYNSRVGEFSDYFETGYFDDLTGGSVPPDPTTPEPTTAEPTTPEPTTAEPTTAEPTTDESTPAEPTTAEPTTAEPEPGSANIASLSFFTLLVTLIINMV

Foldseek 3Di:
DDKDQQPPFCLCVVDDDPRFFQPWDKDWDKDKDAPQKDKDWQADFPDWDQDPVDHRIIIGTGDIDFGWHSRLTIMDIGNKDQQDWDPDPLATATEIEHPPLHNQQVLLRLLLVQLLVVLCVLLVHHLSPLDPRQYAYEYADCFDLFQWDQRNNYIYGHLLQRGHDPFFADLVNSLSNSLVSNLSSQLSQQPTQENANGLLQNLSRQLRSLQRSLVSSCVSPVLQVSVLCLLLQFQLLLQVQLQAPPFAFLRDPVQDDPQSSLVNLASCSHRLSNLVLLLVCLQQPVVLLSQLSSVLSVVQGSGYDDPVSSQVSSQVSCVVVVSCVLPPPDGSVQQVCLRGHDGFAWEWEWEAPQAQQKIKIFIFGQHLAQRGDPDRRWHFWQKDKDKDVGLDQPNSHRPDTDGDRMDMDRNVDHHQIAMAMCRLVSHNYAYDYDPSNLLRLLVCLLDPNVVSRDPSSLLSLLSNLLSCCSNLVFAPLSSLLSLLSLLADADQRNVLSNLLSLLLVLLLCVVPVVLSVLSLVSVVSSCNNNCVPQPQADDPDDDSCSSSLVSSLLVLLQNVLSPPPVSLVVLCVQLVCCQPPVDDDRNSSLLNSLLSNQLPDELVSLVSLLVCLQVDDNPSSNLSSLLRQLSHNYLVSLLVLLCCLLCLPVDPPDDRSDRPSCSVSNLCNNPPSHVVSLVSLLVSCLVVVVSVVGPSNLSSLLNSLLSDRDPVVLVVSVVSLVVHDDPSSNVSNVNSPVNNVVSNVSSVVRVVSSVVCSVVPHDNSVPDPDDDDRDDDDDPPPDDDDDDDDDDDDDDDDDDDDDDDDDDDDDDDDDDDDDDDPDDDSSSSNSNCCSVVVSSVSSD

InterPro domains:
  IPR001930 Peptidase M1, alanine aminopeptidase/leukotriene A4 hydrolase [PR00756] (12-27)
  IPR001930 Peptidase M1, alanine aminopeptidase/leukotriene A4 hydrolase [PR00756] (62-77)
  IPR001930 Peptidase M1, alanine aminopeptidase/leukotriene A4 hydrolase [PR00756] (144-154)
  IPR001930 Peptidase M1, alanine aminopeptidase/leukotriene A4 hydrolase [PR00756] (180-195)
  IPR001930 Peptidase M1, alanine aminopeptidase/leukotriene A4 hydrolase [PR00756] (199-211)
  IPR014782 Peptidase M1, membrane alanine aminopeptidase [PF01433] (107-320)
  IPR024571 ERAP1-like C-terminal domain [PF11838] (418-738)
  IPR027268 Peptidase M4/M1, CTD superfamily [G3DSA:1.10.390.10] (82-344)
  IPR034016 Aminopeptidase N-type [cd09601] (1-339)
  IPR042097 Aminopeptidase N-like , N-terminal domain superfamliy [G3DSA:2.60.40.1730] (1-80)
  IPR042097 Aminopeptidase N-like , N-terminal domain superfamliy [SSF63737] (1-79)
  IPR045357 Aminopeptidase N-like , N-terminal domain [PF17900] (1-72)
  IPR050344 Peptidase M1 family aminopeptidases [PTHR11533] (1-749)

Solvent-accessible surface area (backbone atoms only — not comparable to full-atom values): 45095 Å² total; per-residue (Å²): 120,50,72,65,76,13,70,84,63,40,36,52,79,79,45,93,64,70,57,44,59,58,54,54,42,66,50,77,49,72,48,78,42,55,78,87,41,46,76,51,40,32,39,48,76,72,46,77,45,76,31,90,87,43,86,87,27,32,30,40,33,34,43,66,44,50,52,33,34,50,42,38,56,41,45,36,40,32,73,57,33,77,62,34,69,55,88,46,85,92,58,45,36,37,32,32,28,59,76,86,60,63,69,20,37,47,65,47,52,60,49,43,58,50,42,50,54,50,49,24,66,66,52,70,50,60,70,64,70,68,32,89,74,46,38,46,34,38,35,41,34,91,86,40,67,46,53,60,46,55,19,55,35,36,29,37,27,18,34,41,45,42,51,49,44,91,86,58,47,24,60,70,45,58,51,44,23,49,29,48,48,26,23,40,53,39,17,58,51,30,42,48,31,31,18,30,44,48,70,26,39,39,26,59,17,40,4,49,14,50,34,39,15,32,59,48,32,22,73,70,40,57,73,65,42,29,74,59,42,42,49,57,72,26,43,51,48,19,52,58,59,29,20,42,95,83,37,66,31,45,43,34,88,82,43,78,50,76,65,50,43,56,63,51,50,32,62,49,21,28,28,38,34,16,35,52,51,52,27,47,32,36,55,43,34,62,70,38,38,46,51,7,49,36,48,29,50,66,77,27,56,60,36,50,42,56,73,64,55,50,29,56,25,37,40,54,28,28,64,73,70,53,43,45,69,92,50,69,96,60,44,48,57,65,38,46,48,43,62,30,62,36,50,50,43,41,32,35,44,37,41,70,41,38,80,78,13,42,31,44,38,33,56,40,24,34,20,50,81,67,33,52,45,95,54,85,64,69,47,57,41,70,38,32,65,34,32,66,96,55,65,59,58,79,77,58,54,48,82,44,76,40,69,60,60,62,48,81,45,76,69,87,53,64,52,93,64,29,70,48,69,37,42,62,54,48,45,82,60,45,72,47,64,37,74,67,44,48,36,42,42,34,54,35,44,63,43,88,53,31,76,66,48,55,63,48,40,50,15,44,50,41,40,38,39,45,49,35,28,66,9,55,56,35,39,46,35,58,33,52,40,49,55,54,30,40,33,70,44,68,56,63,46,34,48,58,28,40,45,36,45,47,38,54,53,49,61,64,29,63,75,38,69,67,65,32,48,54,52,43,52,50,51,56,53,24,42,44,36,32,43,72,72,58,50,92,60,86,77,96,71,90,74,94,44,57,54,57,49,49,44,42,33,54,49,46,38,37,38,35,73,68,59,38,65,71,49,39,51,51,17,36,52,53,34,48,41,27,74,77,70,64,47,83,72,58,38,53,48,39,57,36,20,48,19,40,27,27,37,75,33,52,56,67,54,40,51,53,54,49,52,52,50,70,74,54,80,55,55,47,50,48,52,44,48,40,48,19,60,21,13,38,59,32,66,69,45,45,51,55,54,50,44,43,63,60,42,34,52,87,41,99,88,46,72,67,78,59,56,82,74,45,43,67,52,40,46,46,11,43,33,56,53,24,75,76,29,27,60,52,52,51,52,50,45,65,78,41,58,76,42,46,78,36,73,55,32,28,50,43,46,26,61,28,34,41,60,43,67,48,70,70,58,46,52,54,53,57,62,52,52,79,77,63,84,45,66,68,41,52,50,28,41,52,54,7,44,53,46,18,52,53,50,48,55,55,36,74,78,45,50,66,34,46,52,54,28,73,74,63,54,76,73,58,73,88,82,55,82,83,77,80,78,53,54,86,68,82,74,85,76,87,70,80,88,78,82,79,80,88,82,89,78,87,88,83,88,78,85,87,84,87,82,86,86,81,90,79,84,87,82,88,75,85,83,81,89,71,84,81,76,88,75,87,74,82,61,73,38,55,59,49,43,53,56,63,44,44,56,48,54,37,51,82

Secondary structure (DSSP, 8-state):
-B----TTTTGGGTS----STT--B----EEEEETTSEEEESSPEEEEEE-SSSTTEEEEEEPPPPSB-GGG--EEEESEEEEEE-S-TTS-EEEEEETTSTTTTHHHHHHHHHHHHHHHHHHT--GGGSSTT--EEEEEESS-SSSEE--TTEEEEEGGGT---TTTS-HHHHHHHHHHHHHHHHHTTBTTTEEESSGGGTHHHHHHHHHHHHHHHHHH-GGG-HHHHHIIIIIHHHHHHTTSTT---SS-TT--SHHHHHHHSSHIIIIIHHHHHHHHHHHH-HHHHHHHHHHHHHHHTTEEE-HHHHHHHHHHHHHHHTTTTTSTT--HHHHHHHHHSSS--EEEEEEEETTTTEEEEEEEEEETTTEE-SS-----EEE-EEETTB---S--S-SEEE-SSEEEEE-S--SS--EEESGGG-SS-EEEE-HHHHHHHHHHHTSGGGGGS-HHHHHHHHHHHHHHHHTTSS-HHHHHHHHGGGGG---HHHHHHHHHHHHHHHHHTTT-HHHHHHHHHHHHHHTHHHHHHH-SS--SS-SS-HHHHHHHHHHHHHHHHHT-HHHHHHHHHHHHHHHHH-PPPPTTTHHHHHHHHHHH--HHHHHHHHHHHHH---HHHHHHHHHHHTT---HHHHHHHHHHHH-S-SSTTSPPSS-GGGHHHHHHHHHHSSTTHHHHHHHHHHH-GGGGGSHHHHHHHHHHHTT--SHHHHHHHHHHHTT---HHHHHHHHHHHHHHHHHHHHHHHHHHHHHHHHHH----TTTSS-PPPPP-PPP------PPPPPPP-PPPP-PPPP-PPPP-PPPP-PPP-----------TTHHHHHHHHHHHHHH-